Protein 1UN0 (pdb70)

Foldseek 3Di:
DPLVLLVLCVDPPLVSVQVSLQVLLVQLPDPPPRVLVVVVVSVCLLSLLVCLDPPHDLSSNLSSLSNLLSQLQDDLVSVVSNVVSVNLLSLLVCLVVHDLSSVQSSLSSLLSQLQSDVVSLLVSVVSPSLVSLLVQLVVPPVSSLLSSLSSLLSNQDDVVPGHDLVRNLVCLLVLLVQCVDPDVSSNLSSLSSLLSQLQDDPVSLVSNVVSVNLLSLLVQCPDPDVSNNVSSLSNLLSQLLDAQVSVVVNVVSPNLLSLVVQCPDPDLVSVQSSLLSLLSQLLHDPVSLVSNVVSVVLLSLLVCLADNPPSSVLSSLSNQLSNLVCCVVPVVSLVVNVVSPNLLSLLVCCPPQDPVSVLSSLSSLVSNQVSLVCVCVVPVHDARPSLVVCVVSCSLVSLQCQLLEQPNVSNVSSLVCCCPHVNPHHHRDDPPCPVHDGD/DPLVLLVLCVDPPLVSVQVSLQVLLVLLPDPPPRCLVVNVVSVCLLSLLVCLDPPHDLSSNLSSLSNLLSQCQDDLVSVVSNVVSVNLLSLLVCLVVHDQSSVQSSLSSLLSQLQSDVVSLQVSVVSPSLVSLLVQLVVPPVSSLLSSLSSLLSNQADVVPGHDLVRNLVCLLVLLVQCVDPDPSSNLSSLSSLLRQLQDAQVSLVSNVVSVNLLSLLVQCPDPDVSSNVSSLSNLLSQLVYAQVSVVSNVVSPNLLSLQVQCPDPDLVSVQSSLLSLLSQLLHDPVSLVSNVVSVVLLSLLVCLADNPPSSVLSSLSNLLSNLVCCVVPVVSLVVNVVSPNLLSLLVCCPPQDPVSVLSSLSSLVSSQVSLVCVCVVPVHDASPSLVVCVVSCSLVSLQCLLLEQPPSSNVSSLCCCCPHVNPPDHHDDDPPVVHDGD/DDDDDPDPPVPVVPDD/DDDDDPDPPVPVVPDD

CATH classification: 1.25.10.10

Structure (mmCIF, N/CA/C/O backbone):
data_1UN0
#
_entry.id   1UN0
#
_cell.length_a   129.813
_cell.length_b   140.076
_cell.length_c   63.990
_cell.angle_alpha   90.00
_cell.angle_beta   90.00
_cell.angle_gamma   90.00
#
_symmetry.space_group_name_H-M   'P 21 21 2'
#
loop_
_entity.id
_entity.type
_entity.pdbx_description
1 polymer 'IMPORTIN ALPHA SUBUNIT'
2 polymer 'NUCLEOPORIN NUP2'
3 water water
#
loop_
_atom_site.group_PDB
_atom_site.id
_atom_site.type_symbol
_atom_site.label_atom_id
_atom_site.label_alt_id
_atom_site.label_comp_id
_atom_site.label_asym_id
_atom_site.label_entity_id
_atom_site.label_seq_id
_atom_site.pdbx_PDB_ins_code
_atom_site.Cartn_x
_atom_site.Cartn_y
_atom_site.Cartn_z
_atom_site.occupancy
_atom_site.B_iso_or_equiv
_atom_site.auth_seq_id
_atom_site.auth_comp_id
_atom_site.auth_asym_id
_atom_site.auth_atom_id
_atom_site.pdbx_PDB_model_num
ATOM 1 N N . GLU A 1 1 ? 39.945 1.055 20.185 1.00 79.13 88 GLU A N 1
ATOM 2 C CA . GLU A 1 1 ? 41.375 1.447 20.042 1.00 82.99 88 GLU A CA 1
ATOM 3 C C . GLU A 1 1 ? 42.005 1.401 18.634 1.00 82.66 88 GLU A C 1
ATOM 4 O O . GLU A 1 1 ? 43.209 1.195 18.508 1.00 82.58 88 GLU A O 1
ATOM 10 N N . LEU A 1 2 ? 41.225 1.676 17.590 1.00 83.59 89 LEU A N 1
ATOM 11 C CA . LEU A 1 2 ? 41.673 1.551 16.205 1.00 82.89 89 LEU A CA 1
ATOM 12 C C . LEU A 1 2 ? 42.133 2.830 15.498 1.00 84.41 89 LEU A C 1
ATOM 13 O O . LEU A 1 2 ? 43.150 2.780 14.809 1.00 85.93 89 LEU A O 1
ATOM 18 N N . PRO A 1 3 ? 41.406 3.948 15.583 1.00 85.06 90 PRO A N 1
ATOM 19 C CA . PRO A 1 3 ? 41.893 5.204 14.989 1.00 83.28 90 PRO A CA 1
ATOM 20 C C . PRO A 1 3 ? 43.292 5.587 15.469 1.00 81.87 90 PRO A C 1
ATOM 21 O O . PRO A 1 3 ? 44.034 6.215 14.700 1.00 80.13 90 PRO A O 1
ATOM 25 N N . GLN A 1 4 ? 43.622 5.194 16.702 1.00 81.75 91 GLN A N 1
ATOM 26 C CA . GLN A 1 4 ? 44.965 5.325 17.278 1.00 82.24 91 GLN A CA 1
ATOM 27 C C . GLN A 1 4 ? 45.991 4.520 16.489 1.00 80.87 91 GLN A C 1
ATOM 28 O O . GLN A 1 4 ? 47.003 5.076 16.068 1.00 79.82 91 GLN A O 1
ATOM 34 N N . MET A 1 5 ? 45.714 3.233 16.289 1.00 79.65 92 MET A N 1
ATOM 35 C CA . MET A 1 5 ? 46.572 2.361 15.490 1.00 78.35 92 MET A CA 1
ATOM 36 C C . MET A 1 5 ? 46.786 2.890 14.084 1.00 77.74 92 MET A C 1
ATOM 37 O O . MET A 1 5 ? 47.900 2.815 13.581 1.00 79.76 92 MET A O 1
ATOM 42 N N . THR A 1 6 ? 45.745 3.431 13.458 1.00 78.46 93 THR A N 1
ATOM 43 C CA . THR A 1 6 ? 45.875 4.018 12.123 1.00 81.38 93 THR A CA 1
ATOM 44 C C . THR A 1 6 ? 46.897 5.163 12.062 1.00 85.64 93 THR A C 1
ATOM 45 O O . THR A 1 6 ? 47.554 5.350 11.033 1.00 87.55 93 THR A O 1
ATOM 49 N N . GLN A 1 7 ? 46.996 5.944 13.142 1.00 88.89 94 GLN A N 1
ATOM 50 C CA . GLN A 1 7 ? 47.953 7.056 13.253 1.00 88.17 94 GLN A CA 1
ATOM 51 C C . GLN A 1 7 ? 49.379 6.556 13.555 1.00 87.46 94 GLN A C 1
ATOM 52 O O . GLN A 1 7 ? 50.357 7.076 13.017 1.00 89.42 94 GLN A O 1
ATOM 58 N N . GLN A 1 8 ? 49.497 5.547 14.412 1.00 85.29 95 GLN A N 1
ATOM 59 C CA . GLN A 1 8 ? 50.775 4.926 14.743 1.00 85.41 95 GLN A CA 1
ATOM 60 C C . GLN A 1 8 ? 51.416 4.232 13.530 1.00 86.55 95 GLN A C 1
ATOM 61 O O . GLN A 1 8 ? 52.632 4.048 13.445 1.00 85.35 95 GLN A O 1
ATOM 67 N N . LEU A 1 9 ? 50.572 3.847 12.582 1.00 88.22 96 LEU A N 1
ATOM 68 C CA . LEU A 1 9 ? 51.006 3.250 11.328 1.00 89.49 96 LEU A CA 1
ATOM 69 C C . LEU A 1 9 ? 51.392 4.343 10.319 1.00 90.43 96 LEU A C 1
ATOM 70 O O . LEU A 1 9 ? 51.885 4.063 9.226 1.00 91.08 96 LEU A O 1
ATOM 75 N N . ASN A 1 10 ? 51.123 5.601 10.641 1.00 90.85 97 ASN A N 1
ATOM 76 C CA . ASN A 1 10 ? 51.487 6.689 9.737 1.00 93.46 97 ASN A CA 1
ATOM 77 C C . ASN A 1 10 ? 52.760 7.408 10.197 1.00 94.49 97 ASN A C 1
ATOM 78 O O . ASN A 1 10 ? 53.364 8.177 9.439 1.00 92.07 97 ASN A O 1
ATOM 83 N N . SER A 1 11 ? 53.167 7.113 11.431 1.00 96.32 98 SER A N 1
ATOM 84 C CA . SER A 1 11 ? 54.354 7.693 12.055 1.00 97.89 98 SER A CA 1
ATOM 85 C C . SER A 1 11 ? 55.586 7.409 11.190 1.00 100.34 98 SER A C 1
ATOM 86 O O . SER A 1 11 ? 55.748 6.282 10.707 1.00 102.58 98 SER A O 1
ATOM 89 N N . ASP A 1 12 ? 56.436 8.416 10.976 1.00 100.74 99 ASP A N 1
ATOM 90 C CA . ASP A 1 12 ? 57.665 8.241 10.190 1.00 101.01 99 ASP A CA 1
ATOM 91 C C . ASP A 1 12 ? 58.756 7.469 10.940 1.00 98.90 99 ASP A C 1
ATOM 92 O O . ASP A 1 12 ? 59.744 7.064 10.331 1.00 98.29 99 ASP A O 1
ATOM 97 N N . ASP A 1 13 ? 58.593 7.306 12.251 1.00 97.99 100 ASP A N 1
ATOM 98 C CA . ASP A 1 13 ? 59.496 6.499 13.066 1.00 99.39 100 ASP A CA 1
ATOM 99 C C . ASP A 1 13 ? 59.341 5.034 12.656 1.00 101.90 100 ASP A C 1
ATOM 100 O O . ASP A 1 13 ? 58.240 4.493 12.765 1.00 102.44 100 ASP A O 1
ATOM 105 N N . MET A 1 14 ? 60.418 4.408 12.172 1.00 104.28 101 MET A N 1
ATOM 106 C CA . MET A 1 14 ? 60.399 2.985 11.787 1.00 106.82 101 MET A CA 1
ATOM 107 C C . MET A 1 14 ? 60.026 2.072 12.969 1.00 106.80 101 MET A C 1
ATOM 108 O O . MET A 1 14 ? 59.425 1.012 12.781 1.00 107.54 101 MET A O 1
ATOM 113 N N . GLN A 1 15 ? 60.395 2.486 14.179 1.00 105.19 102 GLN A N 1
ATOM 114 C CA . GLN A 1 15 ? 60.091 1.741 15.400 1.00 104.67 102 GLN A CA 1
ATOM 115 C C . GLN A 1 15 ? 58.578 1.592 15.649 1.00 103.92 102 GLN A C 1
ATOM 116 O O . GLN A 1 15 ? 58.109 0.515 16.029 1.00 103.44 102 GLN A O 1
ATOM 122 N N . GLU A 1 16 ? 57.822 2.665 15.421 1.00 103.21 103 GLU A N 1
ATOM 123 C CA . GLU A 1 16 ? 56.373 2.666 15.645 1.00 102.74 103 GLU A CA 1
ATOM 124 C C . GLU A 1 16 ? 55.626 2.009 14.475 1.00 102.41 103 GLU A C 1
ATOM 125 O O . GLU A 1 16 ? 54.650 1.287 14.695 1.00 102.69 103 GLU A O 1
ATOM 131 N N . GLN A 1 17 ? 56.089 2.260 13.250 1.00 100.41 104 GLN A N 1
ATOM 132 C CA . GLN A 1 17 ? 55.554 1.624 12.051 1.00 99.83 104 GLN A CA 1
ATOM 133 C C . GLN A 1 17 ? 55.451 0.108 12.227 1.00 99.10 104 GLN A C 1
ATOM 134 O O . GLN A 1 17 ? 54.466 -0.500 11.796 1.00 100.47 104 GLN A O 1
ATOM 140 N N . LEU A 1 18 ? 56.476 -0.495 12.829 1.00 96.99 105 LEU A N 1
ATOM 141 C CA . LEU A 1 18 ? 56.467 -1.930 13.102 1.00 96.15 105 LEU A CA 1
ATOM 142 C C . LEU A 1 18 ? 55.457 -2.228 14.198 1.00 94.46 105 LEU A C 1
ATOM 143 O O . LEU A 1 18 ? 54.545 -3.028 14.014 1.00 97.61 105 LEU A O 1
ATOM 148 N N . SER A 1 19 ? 55.605 -1.575 15.338 1.00 91.30 106 SER A N 1
ATOM 149 C CA . SER A 1 19 ? 54.708 -1.847 16.449 1.00 89.76 106 SER A CA 1
ATOM 150 C C . SER A 1 19 ? 53.250 -1.875 15.985 1.00 87.00 106 SER A C 1
ATOM 151 O O . SER A 1 19 ? 52.490 -2.752 16.379 1.00 86.16 106 SER A O 1
ATOM 154 N N . ALA A 1 20 ? 52.888 -0.932 15.119 1.00 83.99 107 ALA A N 1
ATOM 155 C CA . ALA A 1 20 ? 51.525 -0.785 14.609 1.00 81.92 107 ALA A CA 1
ATOM 156 C C . ALA A 1 20 ? 51.145 -1.937 13.681 1.00 79.79 107 ALA A C 1
ATOM 157 O O . ALA A 1 20 ? 50.086 -2.550 13.840 1.00 76.40 107 ALA A O 1
ATOM 159 N N . THR A 1 21 ? 52.008 -2.204 12.701 1.00 76.74 108 THR A N 1
ATOM 160 C CA . THR A 1 21 ? 51.790 -3.292 11.760 1.00 74.01 108 THR A CA 1
ATOM 161 C C . THR A 1 21 ? 51.584 -4.583 12.530 1.00 70.51 108 THR A C 1
ATOM 162 O O . THR A 1 21 ? 50.788 -5.412 12.131 1.00 70.84 108 THR A O 1
ATOM 166 N N . VAL A 1 22 ? 52.246 -4.722 13.666 1.00 68.86 109 VAL A N 1
ATOM 167 C CA . VAL A 1 22 ? 52.190 -5.964 14.425 1.00 70.84 109 VAL A CA 1
ATOM 168 C C . VAL A 1 22 ? 50.857 -6.116 15.124 1.00 70.20 109 VAL A C 1
ATOM 169 O O . VAL A 1 22 ? 50.391 -7.224 15.402 1.00 70.70 109 VAL A O 1
ATOM 173 N N . LYS A 1 23 ? 50.273 -4.979 15.466 1.00 70.95 110 LYS A N 1
ATOM 174 C CA . LYS A 1 23 ? 49.015 -4.983 16.206 1.00 71.63 110 LYS A CA 1
ATOM 175 C C . LYS A 1 23 ? 47.861 -5.297 15.245 1.00 68.22 110 LYS A C 1
ATOM 176 O O . LYS A 1 23 ? 46.956 -6.054 15.585 1.00 66.30 110 LYS A O 1
ATOM 182 N N . PHE A 1 24 ? 47.940 -4.728 14.044 1.00 65.43 111 PHE A N 1
ATOM 183 C CA . PHE A 1 24 ? 47.029 -5.014 12.954 1.00 66.11 111 PHE A CA 1
ATOM 184 C C . PHE A 1 24 ? 47.070 -6.512 12.659 1.00 69.09 111 PHE A C 1
ATOM 185 O O . PHE A 1 24 ? 46.050 -7.204 12.735 1.00 71.73 111 PHE A O 1
ATOM 193 N N . ARG A 1 25 ? 48.254 -7.023 12.340 1.00 67.75 112 ARG A N 1
ATOM 194 C CA . ARG A 1 25 ? 48.420 -8.449 12.079 1.00 66.56 112 ARG A CA 1
ATOM 195 C C . ARG A 1 25 ? 47.774 -9.331 13.129 1.00 64.32 112 ARG A C 1
ATOM 196 O O . ARG A 1 25 ? 47.303 -10.416 12.833 1.00 65.51 112 ARG A O 1
ATOM 204 N N . GLN A 1 26 ? 47.788 -8.902 14.376 1.00 65.67 113 GLN A N 1
ATOM 205 C CA . GLN A 1 26 ? 47.247 -9.738 15.443 1.00 66.84 113 GLN A CA 1
ATOM 206 C C . GLN A 1 26 ? 45.727 -9.766 15.521 1.00 61.89 113 GLN A C 1
ATOM 207 O O . GLN A 1 26 ? 45.164 -10.819 15.813 1.00 60.04 113 GLN A O 1
ATOM 213 N N . ILE A 1 27 ? 45.070 -8.619 15.354 1.00 59.16 114 ILE A N 1
ATOM 214 C CA . ILE A 1 27 ? 43.601 -8.601 15.433 1.00 57.46 114 ILE A CA 1
ATOM 215 C C . ILE A 1 27 ? 43.085 -9.313 14.197 1.00 57.54 114 ILE A C 1
ATOM 216 O O . ILE A 1 27 ? 42.116 -10.068 14.284 1.00 61.49 114 ILE A O 1
ATOM 221 N N . LEU A 1 28 ? 43.771 -9.102 13.073 1.00 52.74 115 LEU A N 1
ATOM 222 C CA . LEU A 1 28 ? 43.436 -9.737 11.820 1.00 50.92 115 LEU A CA 1
ATOM 223 C C . LEU A 1 28 ? 43.568 -11.253 11.899 1.00 52.75 115 LEU A C 1
ATOM 224 O O . LEU A 1 28 ? 43.147 -11.967 10.997 1.00 56.00 115 LEU A O 1
ATOM 229 N N . SER A 1 29 ? 44.171 -11.768 12.960 1.00 54.31 116 SER A N 1
ATOM 230 C CA . SER A 1 29 ? 44.332 -13.212 13.079 1.00 56.95 116 SER A CA 1
ATOM 231 C C . SER A 1 29 ? 43.307 -13.909 13.949 1.00 57.13 116 SER A C 1
ATOM 232 O O . SER A 1 29 ? 43.251 -15.133 13.941 1.00 56.79 116 SER A O 1
ATOM 235 N N . ARG A 1 30 ? 42.507 -13.149 14.694 1.00 58.57 117 ARG A N 1
ATOM 236 C CA . ARG A 1 30 ? 41.443 -13.711 15.520 1.00 56.71 117 ARG A CA 1
ATOM 237 C C . ARG A 1 30 ? 40.672 -14.779 14.736 1.00 57.17 117 ARG A C 1
ATOM 238 O O . ARG A 1 30 ? 40.323 -14.594 13.561 1.00 48.66 117 ARG A O 1
ATOM 246 N N . GLU A 1 31 ? 40.435 -15.908 15.397 1.00 58.84 118 GLU A N 1
ATOM 247 C CA . GLU A 1 31 ? 39.826 -17.053 14.742 1.00 62.43 118 GLU A CA 1
ATOM 248 C C . GLU A 1 31 ? 38.388 -16.731 14.380 1.00 61.25 118 GLU A C 1
ATOM 249 O O . GLU A 1 31 ? 37.963 -16.980 13.258 1.00 62.07 118 GLU A O 1
ATOM 255 N N . HIS A 1 32 ? 37.685 -16.130 15.333 1.00 61.12 119 HIS A N 1
ATOM 256 C CA . HIS A 1 32 ? 36.258 -15.823 15.254 1.00 61.43 119 HIS A CA 1
ATOM 257 C C . HIS A 1 32 ? 35.959 -14.389 14.847 1.00 60.20 119 HIS A C 1
ATOM 258 O O . HIS A 1 32 ? 36.242 -13.447 15.598 1.00 58.00 119 HIS A O 1
ATOM 265 N N . ARG A 1 33 ? 35.408 -14.253 13.643 1.00 60.36 120 ARG A N 1
ATOM 266 C CA . ARG A 1 33 ? 34.900 -12.993 13.115 1.00 56.94 120 ARG A CA 1
ATOM 267 C C . ARG A 1 33 ? 36.033 -12.007 12.981 1.00 53.77 120 ARG A C 1
ATOM 268 O O . ARG A 1 33 ? 35.975 -10.964 13.605 1.00 53.12 120 ARG A O 1
ATOM 276 N N . PRO A 1 34 ? 37.073 -12.319 12.217 1.00 52.85 121 PRO A N 1
ATOM 277 C CA . PRO A 1 34 ? 38.206 -11.392 12.029 1.00 53.09 121 PRO A CA 1
ATOM 278 C C . PRO A 1 34 ? 37.696 -9.997 11.690 1.00 50.02 121 PRO A C 1
ATOM 279 O O . PRO A 1 34 ? 36.664 -9.965 11.033 1.00 53.86 121 PRO A O 1
ATOM 283 N N . PRO A 1 35 ? 38.325 -8.924 12.153 1.00 48.39 122 PRO A N 1
ATOM 284 C CA . PRO A 1 35 ? 37.970 -7.544 11.800 1.00 44.85 122 PRO A CA 1
ATOM 285 C C . PRO A 1 35 ? 38.495 -7.073 10.458 1.00 43.02 122 PRO A C 1
ATOM 286 O O . PRO A 1 35 ? 38.987 -5.934 10.324 1.00 37.87 122 PRO A O 1
ATOM 290 N N . ILE A 1 36 ? 38.369 -7.933 9.454 1.00 41.55 123 ILE A N 1
ATOM 291 C CA . ILE A 1 36 ? 38.945 -7.603 8.154 1.00 43.58 123 ILE A CA 1
ATOM 292 C C . ILE A 1 36 ? 38.249 -6.379 7.578 1.00 42.51 123 ILE A C 1
ATOM 293 O O . ILE A 1 36 ? 38.926 -5.486 7.110 1.00 48.34 123 ILE A O 1
ATOM 298 N N . ASP A 1 37 ? 36.920 -6.327 7.627 1.00 44.25 124 ASP A N 1
ATOM 299 C CA . ASP A 1 37 ? 36.145 -5.158 7.166 1.00 45.46 124 ASP A CA 1
ATOM 300 C C . ASP A 1 37 ? 36.557 -3.820 7.821 1.00 44.15 124 ASP A C 1
ATOM 301 O O . ASP A 1 37 ? 36.885 -2.868 7.123 1.00 45.42 124 ASP A O 1
ATOM 306 N N . VAL A 1 38 ? 36.604 -3.779 9.150 1.00 42.46 125 VAL A N 1
ATOM 307 C CA . VAL A 1 38 ? 36.935 -2.593 9.925 1.00 41.43 125 VAL A CA 1
ATOM 308 C C . VAL A 1 38 ? 38.330 -2.082 9.603 1.00 45.31 125 VAL A C 1
ATOM 309 O O . VAL A 1 38 ? 38.556 -0.876 9.452 1.00 48.03 125 VAL A O 1
ATOM 313 N N . VAL A 1 39 ? 39.281 -3.005 9.484 1.00 48.96 126 VAL A N 1
ATOM 314 C CA . VAL A 1 39 ? 40.666 -2.650 9.178 1.00 46.79 126 VAL A CA 1
ATOM 315 C C . VAL A 1 39 ? 40.788 -2.129 7.762 1.00 43.33 126 VAL A C 1
ATOM 316 O O . VAL A 1 39 ? 41.513 -1.158 7.541 1.00 45.95 126 VAL A O 1
ATOM 320 N N . ILE A 1 40 ? 40.069 -2.733 6.824 1.00 42.97 127 ILE A N 1
ATOM 321 C CA . ILE A 1 40 ? 40.061 -2.217 5.453 1.00 45.67 127 ILE A CA 1
ATOM 322 C C . ILE A 1 40 ? 39.503 -0.810 5.432 1.00 49.23 127 ILE A C 1
ATOM 323 O O . ILE A 1 40 ? 40.083 0.047 4.787 1.00 48.32 127 ILE A O 1
ATOM 328 N N . GLN A 1 41 ? 38.411 -0.569 6.161 1.00 55.00 128 GLN A N 1
ATOM 329 C CA . GLN A 1 41 ? 37.749 0.744 6.113 1.00 59.96 128 GLN A CA 1
ATOM 330 C C . GLN A 1 41 ? 38.484 1.871 6.794 1.00 58.46 128 GLN A C 1
ATOM 331 O O . GLN A 1 41 ? 38.121 3.020 6.573 1.00 53.57 128 GLN A O 1
ATOM 337 N N . ALA A 1 42 ? 39.476 1.530 7.608 1.00 60.26 129 ALA A N 1
ATOM 338 C CA . ALA A 1 42 ? 40.390 2.519 8.174 1.00 63.44 129 ALA A CA 1
ATOM 339 C C . ALA A 1 42 ? 41.431 3.006 7.158 1.00 65.25 129 ALA A C 1
ATOM 340 O O . ALA A 1 42 ? 42.340 3.738 7.515 1.00 66.63 129 ALA A O 1
ATOM 342 N N . GLY A 1 43 ? 41.347 2.587 5.901 1.00 69.35 130 GLY A N 1
ATOM 343 C CA . GLY A 1 43 ? 42.279 3.040 4.871 1.00 71.64 130 GLY A CA 1
ATOM 344 C C . GLY A 1 43 ? 43.742 2.598 4.897 1.00 72.50 130 GLY A C 1
ATOM 345 O O . GLY A 1 43 ? 44.546 3.123 4.123 1.00 74.65 130 GLY A O 1
ATOM 346 N N . VAL A 1 44 ? 44.086 1.608 5.719 1.00 72.87 131 VAL A N 1
ATOM 347 C CA . VAL A 1 44 ? 45.479 1.197 5.932 1.00 72.04 131 VAL A CA 1
ATOM 348 C C . VAL A 1 44 ? 46.092 0.161 4.986 1.00 71.58 131 VAL A C 1
ATOM 349 O O . VAL A 1 44 ? 47.285 -0.117 5.078 1.00 74.60 131 VAL A O 1
ATOM 353 N N . VAL A 1 45 ? 45.303 -0.445 4.110 1.00 70.28 132 VAL A N 1
ATOM 354 C CA . VAL A 1 45 ? 45.869 -1.387 3.142 1.00 68.78 132 VAL A CA 1
ATOM 355 C C . VAL A 1 45 ? 47.013 -0.735 2.347 1.00 68.25 132 VAL A C 1
ATOM 356 O O . VAL A 1 45 ? 48.136 -1.226 2.470 1.00 68.47 132 VAL A O 1
ATOM 360 N N . PRO A 1 46 ? 46.790 0.365 1.618 1.00 67.81 133 PRO A N 1
ATOM 361 C CA . PRO A 1 46 ? 47.863 0.983 0.813 1.00 68.99 133 PRO A CA 1
ATOM 362 C C . PRO A 1 46 ? 49.109 1.315 1.618 1.00 69.22 133 PRO A C 1
ATOM 363 O O . PRO A 1 46 ? 50.237 1.271 1.129 1.00 71.35 133 PRO A O 1
ATOM 367 N N . ARG A 1 47 ? 48.890 1.643 2.880 1.00 69.82 134 ARG A N 1
ATOM 368 C CA . ARG A 1 47 ? 50.003 1.848 3.777 1.00 71.28 134 ARG A CA 1
ATOM 369 C C . ARG A 1 47 ? 50.746 0.546 4.019 1.00 69.90 134 ARG A C 1
ATOM 370 O O . ARG A 1 47 ? 51.968 0.533 4.014 1.00 69.60 134 ARG A O 1
ATOM 378 N N . LEU A 1 48 ? 50.023 -0.541 4.268 1.00 72.36 135 LEU A N 1
ATOM 379 C CA . LEU A 1 48 ? 50.642 -1.862 4.455 1.00 70.66 135 LEU A CA 1
ATOM 380 C C . LEU A 1 48 ? 51.344 -2.386 3.190 1.00 69.57 135 LEU A C 1
ATOM 381 O O . LEU A 1 48 ? 52.321 -3.146 3.272 1.00 66.24 135 LEU A O 1
ATOM 386 N N . VAL A 1 49 ? 50.846 -1.962 2.028 1.00 68.72 136 VAL A N 1
ATOM 387 C CA . VAL A 1 49 ? 51.414 -2.378 0.758 1.00 70.20 136 VAL A CA 1
ATOM 388 C C . VAL A 1 49 ? 52.809 -1.795 0.626 1.00 73.17 136 VAL A C 1
ATOM 389 O O . VAL A 1 49 ? 53.719 -2.506 0.211 1.00 73.28 136 VAL A O 1
ATOM 393 N N . GLU A 1 50 ? 52.971 -0.529 1.009 1.00 79.17 137 GLU A N 1
ATOM 394 C CA . GLU A 1 50 ? 54.276 0.145 1.022 1.00 82.43 137 GLU A CA 1
ATOM 395 C C . GLU A 1 50 ? 55.292 -0.559 1.929 1.00 82.05 137 GLU A C 1
ATOM 396 O O . GLU A 1 50 ? 56.486 -0.598 1.625 1.00 83.73 137 GLU A O 1
ATOM 402 N N . PHE A 1 51 ? 54.822 -1.106 3.042 1.00 80.25 138 PHE A N 1
ATOM 403 C CA . PHE A 1 51 ? 55.697 -1.810 3.975 1.00 82.14 138 PHE A CA 1
ATOM 404 C C . PHE A 1 51 ? 56.293 -3.125 3.457 1.00 82.96 138 PHE A C 1
ATOM 405 O O . PHE A 1 51 ? 57.066 -3.783 4.168 1.00 81.29 138 PHE A O 1
ATOM 413 N N . MET A 1 52 ? 55.923 -3.507 2.234 1.00 85.91 139 MET A N 1
ATOM 414 C CA . MET A 1 52 ? 56.391 -4.740 1.589 1.00 87.33 139 MET A CA 1
ATOM 415 C C . MET A 1 52 ? 57.442 -4.496 0.491 1.00 89.90 139 MET A C 1
ATOM 416 O O . MET A 1 52 ? 57.962 -5.450 -0.100 1.00 90.47 139 MET A O 1
ATOM 421 N N . ARG A 1 53 ? 57.753 -3.230 0.220 1.00 92.37 140 ARG A N 1
ATOM 422 C CA . ARG A 1 53 ? 58.750 -2.878 -0.794 1.00 94.19 140 ARG A CA 1
ATOM 423 C C . ARG A 1 53 ? 60.184 -3.308 -0.418 1.00 95.85 140 ARG A C 1
ATOM 424 O O . ARG A 1 53 ? 60.465 -3.650 0.740 1.00 93.74 140 ARG A O 1
ATOM 432 N N . GLU A 1 54 ? 61.072 -3.338 -1.417 1.00 97.39 141 GLU A N 1
ATOM 433 C CA . GLU A 1 54 ? 62.466 -3.768 -1.239 1.00 96.48 141 GLU A CA 1
ATOM 434 C C . GLU A 1 54 ? 63.163 -2.932 -0.182 1.00 96.31 141 GLU A C 1
ATOM 435 O O . GLU A 1 54 ? 63.933 -3.455 0.636 1.00 95.12 141 GLU A O 1
ATOM 441 N N . ASN A 1 55 ? 62.865 -1.632 -0.227 1.00 96.36 142 ASN A N 1
ATOM 442 C CA . ASN A 1 55 ? 63.425 -0.634 0.692 1.00 97.15 142 ASN A CA 1
ATOM 443 C C . ASN A 1 55 ? 62.889 -0.595 2.127 1.00 95.85 142 ASN A C 1
ATOM 444 O O . ASN A 1 55 ? 62.755 0.479 2.730 1.00 93.87 142 ASN A O 1
ATOM 449 N N . GLN A 1 56 ? 62.647 -1.781 2.681 1.00 94.20 143 GLN A N 1
ATOM 450 C CA . GLN A 1 56 ? 62.028 -1.906 3.992 1.00 91.89 143 GLN A CA 1
ATOM 451 C C . GLN A 1 56 ? 62.669 -3.044 4.778 1.00 89.69 143 GLN A C 1
ATOM 452 O O . GLN A 1 56 ? 63.173 -4.000 4.185 1.00 89.76 143 GLN A O 1
ATOM 458 N N . PRO A 1 57 ? 62.676 -2.927 6.106 1.00 88.74 144 PRO A N 1
ATOM 459 C CA . PRO A 1 57 ? 63.198 -3.991 6.974 1.00 89.70 144 PRO A CA 1
ATOM 460 C C . PRO A 1 57 ? 62.631 -5.368 6.657 1.00 91.80 144 PRO A C 1
ATOM 461 O O . PRO A 1 57 ? 61.521 -5.480 6.141 1.00 92.19 144 PRO A O 1
ATOM 465 N N . GLU A 1 58 ? 63.410 -6.407 6.937 1.00 94.08 145 GLU A N 1
ATOM 466 C CA . GLU A 1 58 ? 62.936 -7.768 6.719 1.00 95.50 145 GLU A CA 1
ATOM 467 C C . GLU A 1 58 ? 61.815 -8.062 7.722 1.00 94.38 145 GLU A C 1
ATOM 468 O O . GLU A 1 58 ? 60.859 -8.762 7.391 1.00 94.21 145 GLU A O 1
ATOM 474 N N . MET A 1 59 ? 61.909 -7.511 8.929 1.00 93.00 146 MET A N 1
ATOM 475 C CA . MET A 1 59 ? 60.914 -7.802 9.964 1.00 92.68 146 MET A CA 1
ATOM 476 C C . MET A 1 59 ? 59.585 -7.073 9.763 1.00 90.13 146 MET A C 1
ATOM 477 O O . MET A 1 59 ? 58.552 -7.504 10.291 1.00 86.46 146 MET A O 1
ATOM 482 N N . LEU A 1 60 ? 59.629 -5.976 9.006 1.00 88.51 147 LEU A N 1
ATOM 483 C CA . LEU A 1 60 ? 58.449 -5.153 8.743 1.00 87.28 147 LEU A CA 1
ATOM 484 C C . LEU A 1 60 ? 57.696 -5.745 7.564 1.00 86.46 147 LEU A C 1
ATOM 485 O O . LEU A 1 60 ? 56.487 -5.936 7.641 1.00 87.23 147 LEU A O 1
ATOM 490 N N . GLN A 1 61 ? 58.419 -5.990 6.475 1.00 85.47 148 GLN A N 1
ATOM 491 C CA . GLN A 1 61 ? 57.909 -6.705 5.303 1.00 83.99 148 GLN A CA 1
ATOM 492 C C . GLN A 1 61 ? 57.115 -7.944 5.709 1.00 81.03 148 GLN A C 1
ATOM 493 O O . GLN A 1 61 ? 56.035 -8.178 5.180 1.00 80.67 148 GLN A O 1
ATOM 499 N N . LEU A 1 62 ? 57.644 -8.722 6.648 1.00 78.91 149 LEU A N 1
ATOM 500 C CA . LEU A 1 62 ? 56.983 -9.941 7.093 1.00 77.30 149 LEU A CA 1
ATOM 501 C C . LEU A 1 62 ? 55.617 -9.601 7.692 1.00 78.89 149 LEU A C 1
ATOM 502 O O . LEU A 1 62 ? 54.609 -10.201 7.314 1.00 81.94 149 LEU A O 1
ATOM 507 N N . GLU A 1 63 ? 55.581 -8.664 8.634 1.00 76.02 150 GLU A N 1
ATOM 508 C CA . GLU A 1 63 ? 54.340 -8.336 9.329 1.00 73.66 150 GLU A CA 1
ATOM 509 C C . GLU A 1 63 ? 53.298 -7.695 8.409 1.00 71.64 150 GLU A C 1
ATOM 510 O O . GLU A 1 63 ? 52.111 -7.949 8.536 1.00 71.06 150 GLU A O 1
ATOM 516 N N . ALA A 1 64 ? 53.734 -6.865 7.477 1.00 69.85 151 ALA A N 1
ATOM 517 C CA . ALA A 1 64 ? 52.815 -6.200 6.565 1.00 68.40 151 ALA A CA 1
ATOM 518 C C . ALA A 1 64 ? 52.194 -7.234 5.634 1.00 69.40 151 ALA A C 1
ATOM 519 O O . ALA A 1 64 ? 50.984 -7.236 5.401 1.00 71.97 151 ALA A O 1
ATOM 521 N N . ALA A 1 65 ? 53.048 -8.082 5.072 1.00 67.57 152 ALA A N 1
ATOM 522 C CA . ALA A 1 65 ? 52.620 -9.149 4.184 1.00 64.73 152 ALA A CA 1
ATOM 523 C C . ALA A 1 65 ? 51.691 -10.155 4.863 1.00 61.33 152 ALA A C 1
ATOM 524 O O . ALA A 1 65 ? 50.774 -10.635 4.220 1.00 57.52 152 ALA A O 1
ATOM 526 N N . TRP A 1 66 ? 51.947 -10.462 6.132 1.00 60.57 153 TRP A N 1
ATOM 527 C CA . TRP A 1 66 ? 51.164 -11.409 6.918 1.00 62.04 153 TRP A CA 1
ATOM 528 C C . TRP A 1 66 ? 49.779 -10.796 7.201 1.00 64.86 153 TRP A C 1
ATOM 529 O O . TRP A 1 66 ? 48.743 -11.464 7.113 1.00 66.09 153 TRP A O 1
ATOM 540 N N . ALA A 1 67 ? 49.749 -9.501 7.501 1.00 65.32 154 ALA A N 1
ATOM 541 C CA . ALA A 1 67 ? 48.499 -8.787 7.743 1.00 62.35 154 ALA A CA 1
ATOM 542 C C . ALA A 1 67 ? 47.663 -8.772 6.471 1.00 60.23 154 ALA A C 1
ATOM 543 O O . ALA A 1 67 ? 46.493 -9.136 6.479 1.00 60.36 154 ALA A O 1
ATOM 545 N N . LEU A 1 68 ? 48.276 -8.352 5.375 1.00 57.83 155 LEU A N 1
ATOM 546 C CA . LEU A 1 68 ? 47.589 -8.326 4.097 1.00 59.87 155 LEU A CA 1
ATOM 547 C C . LEU A 1 68 ? 47.059 -9.703 3.691 1.00 61.13 155 LEU A C 1
ATOM 548 O O . LEU A 1 68 ? 46.047 -9.806 3.009 1.00 63.17 155 LEU A O 1
ATOM 553 N N . THR A 1 69 ? 47.768 -10.754 4.072 1.00 57.57 156 THR A N 1
ATOM 554 C CA . THR A 1 69 ? 47.421 -12.099 3.647 1.00 56.33 156 THR A CA 1
ATOM 555 C C . THR A 1 69 ? 46.128 -12.498 4.333 1.00 52.62 156 THR A C 1
ATOM 556 O O . THR A 1 69 ? 45.232 -13.079 3.711 1.00 46.95 156 THR A O 1
ATOM 560 N N . ASN A 1 70 ? 46.084 -12.180 5.623 1.00 50.64 157 ASN A N 1
ATOM 561 C CA . ASN A 1 70 ? 44.895 -12.392 6.430 1.00 50.80 157 ASN A CA 1
ATOM 562 C C . ASN A 1 70 ? 43.674 -11.691 5.822 1.00 47.68 157 ASN A C 1
ATOM 563 O O . ASN A 1 70 ? 42.552 -12.172 5.975 1.00 50.68 157 ASN A O 1
ATOM 568 N N . ILE A 1 71 ? 43.911 -10.587 5.115 1.00 44.19 158 ILE A N 1
ATOM 569 C CA . ILE A 1 71 ? 42.868 -9.824 4.432 1.00 41.08 158 ILE A CA 1
ATOM 570 C C . ILE A 1 71 ? 42.488 -10.519 3.150 1.00 40.88 158 ILE A C 1
ATOM 571 O O . ILE A 1 71 ? 41.299 -10.739 2.877 1.00 43.65 158 ILE A O 1
ATOM 576 N N . ALA A 1 72 ? 43.511 -10.905 2.394 1.00 42.73 159 ALA A N 1
ATOM 577 C CA . ALA A 1 72 ? 43.348 -11.527 1.074 1.00 41.78 159 ALA A CA 1
ATOM 578 C C . ALA A 1 72 ? 42.779 -12.942 1.150 1.00 42.07 159 ALA A C 1
ATOM 579 O O . ALA A 1 72 ? 42.394 -13.516 0.130 1.00 37.63 159 ALA A O 1
ATOM 581 N N . SER A 1 73 ? 42.748 -13.501 2.355 1.00 40.38 160 SER A N 1
ATOM 582 C CA . SER A 1 73 ? 42.225 -14.837 2.516 1.00 44.44 160 SER A CA 1
ATOM 583 C C . SER A 1 73 ? 40.836 -14.790 3.159 1.00 45.72 160 SER A C 1
ATOM 584 O O . SER A 1 73 ? 40.341 -15.778 3.732 1.00 41.32 160 SER A O 1
ATOM 587 N N . GLY A 1 74 ? 40.196 -13.631 3.034 1.00 47.54 161 GLY A N 1
ATOM 588 C CA . GLY A 1 74 ? 38.835 -13.469 3.513 1.00 45.64 161 GLY A CA 1
ATOM 589 C C . GLY A 1 74 ? 37.877 -13.650 2.353 1.00 43.44 161 GLY A C 1
ATOM 590 O O . GLY A 1 74 ? 38.013 -14.626 1.607 1.00 44.40 161 GLY A O 1
ATOM 591 N N . THR A 1 75 ? 36.964 -12.692 2.187 1.00 39.76 162 THR A N 1
ATOM 592 C CA . THR A 1 75 ? 35.938 -12.753 1.156 1.00 40.05 162 THR A CA 1
ATOM 593 C C . THR A 1 75 ? 36.486 -12.229 -0.143 1.00 37.98 162 THR A C 1
ATOM 594 O O . THR A 1 75 ? 37.387 -11.403 -0.187 1.00 36.96 162 THR A O 1
ATOM 598 N N . SER A 1 76 ? 35.838 -12.650 -1.211 1.00 39.92 163 SER A N 1
ATOM 599 C CA . SER A 1 76 ? 36.168 -12.165 -2.543 1.00 41.92 163 SER A CA 1
ATOM 600 C C . SER A 1 76 ? 36.362 -10.640 -2.617 1.00 38.19 163 SER A C 1
ATOM 601 O O . SER A 1 76 ? 37.210 -10.162 -3.367 1.00 40.10 163 SER A O 1
ATOM 604 N N . ALA A 1 77 ? 35.568 -9.878 -1.862 1.00 41.59 164 ALA A N 1
ATOM 605 C CA . ALA A 1 77 ? 35.669 -8.405 -1.831 1.00 42.30 164 ALA A CA 1
ATOM 606 C C . ALA A 1 77 ? 36.858 -7.861 -1.040 1.00 43.30 164 ALA A C 1
ATOM 607 O O . ALA A 1 77 ? 37.370 -6.772 -1.331 1.00 44.28 164 ALA A O 1
ATOM 609 N N . GLN A 1 78 ? 37.242 -8.594 0.000 1.00 43.83 165 GLN A N 1
ATOM 610 C CA . GLN A 1 78 ? 38.411 -8.255 0.809 1.00 45.63 165 GLN A CA 1
ATOM 611 C C . GLN A 1 78 ? 39.738 -8.681 0.162 1.00 47.17 165 GLN A C 1
ATOM 612 O O . GLN A 1 78 ? 40.805 -8.172 0.521 1.00 47.17 165 GLN A O 1
ATOM 618 N N . THR A 1 79 ? 39.651 -9.635 -0.764 1.00 47.61 166 THR A N 1
ATOM 619 C CA . THR A 1 79 ? 40.763 -10.039 -1.615 1.00 47.87 166 THR A CA 1
ATOM 620 C C . THR A 1 79 ? 40.917 -8.968 -2.660 1.00 49.20 166 THR A C 1
ATOM 621 O O . THR A 1 79 ? 42.030 -8.533 -2.934 1.00 53.49 166 THR A O 1
ATOM 625 N N . LYS A 1 80 ? 39.786 -8.529 -3.204 1.00 51.70 167 LYS A N 1
ATOM 626 C CA . LYS A 1 80 ? 39.772 -7.507 -4.245 1.00 55.25 167 LYS A CA 1
ATOM 627 C C . LYS A 1 80 ? 40.443 -6.257 -3.747 1.00 55.25 167 LYS A C 1
ATOM 628 O O . LYS A 1 80 ? 41.098 -5.586 -4.519 1.00 58.38 167 LYS A O 1
ATOM 634 N N . VAL A 1 81 ? 40.287 -5.948 -2.466 1.00 56.26 168 VAL A N 1
ATOM 635 C CA . VAL A 1 81 ? 40.874 -4.720 -1.968 1.00 57.54 168 VAL A CA 1
ATOM 636 C C . VAL A 1 81 ? 42.380 -4.821 -2.104 1.00 57.69 168 VAL A C 1
ATOM 637 O O . VAL A 1 81 ? 42.999 -3.889 -2.618 1.00 59.97 168 VAL A O 1
ATOM 641 N N . VAL A 1 82 ? 42.934 -5.959 -1.687 1.00 57.54 169 VAL A N 1
ATOM 642 C CA . VAL A 1 82 ? 44.377 -6.208 -1.709 1.00 55.27 169 VAL A CA 1
ATOM 643 C C . VAL A 1 82 ? 44.924 -6.171 -3.118 1.00 51.84 169 VAL A C 1
ATOM 644 O O . VAL A 1 82 ? 46.010 -5.654 -3.330 1.00 49.66 169 VAL A O 1
ATOM 648 N N . VAL A 1 83 ? 44.136 -6.631 -4.082 1.00 53.64 170 VAL A N 1
ATOM 649 C CA . VAL A 1 83 ? 44.578 -6.664 -5.475 1.00 56.70 170 VAL A CA 1
ATOM 650 C C . VAL A 1 83 ? 44.555 -5.265 -6.049 1.00 59.43 170 VAL A C 1
ATOM 651 O O . VAL A 1 83 ? 45.451 -4.913 -6.792 1.00 64.87 170 VAL A O 1
ATOM 655 N N . ASP A 1 84 ? 43.547 -4.476 -5.695 1.00 63.39 171 ASP A N 1
ATOM 656 C CA . ASP A 1 84 ? 43.382 -3.105 -6.184 1.00 63.12 171 ASP A CA 1
ATOM 657 C C . ASP A 1 84 ? 44.479 -2.188 -5.613 1.00 62.86 171 ASP A C 1
ATOM 658 O O . ASP A 1 84 ? 44.786 -1.157 -6.181 1.00 61.97 171 ASP A O 1
ATOM 663 N N . ALA A 1 85 ? 45.097 -2.578 -4.506 1.00 64.48 172 ALA A N 1
ATOM 664 C CA . ALA A 1 85 ? 46.188 -1.824 -3.907 1.00 65.68 172 ALA A CA 1
ATOM 665 C C . ALA A 1 85 ? 47.536 -2.154 -4.537 1.00 69.04 172 ALA A C 1
ATOM 666 O O . ALA A 1 85 ? 48.598 -1.798 -3.991 1.00 67.94 172 ALA A O 1
ATOM 668 N N . ASP A 1 86 ? 47.488 -2.878 -5.655 1.00 71.86 173 ASP A N 1
ATOM 669 C CA . ASP A 1 86 ? 48.683 -3.362 -6.360 1.00 71.50 173 ASP A CA 1
ATOM 670 C C . ASP A 1 86 ? 49.655 -4.111 -5.425 1.00 66.59 173 ASP A C 1
ATOM 671 O O . ASP A 1 86 ? 50.835 -3.801 -5.341 1.00 64.75 173 ASP A O 1
ATOM 676 N N . ALA A 1 87 ? 49.144 -5.104 -4.707 1.00 65.69 174 ALA A N 1
ATOM 677 C CA . ALA A 1 87 ? 49.971 -5.894 -3.785 1.00 66.02 174 ALA A CA 1
ATOM 678 C C . ALA A 1 87 ? 50.600 -7.139 -4.407 1.00 66.88 174 ALA A C 1
ATOM 679 O O . ALA A 1 87 ? 51.556 -7.701 -3.843 1.00 66.40 174 ALA A O 1
ATOM 681 N N . VAL A 1 88 ? 50.059 -7.574 -5.543 1.00 64.33 175 VAL A N 1
ATOM 682 C CA . VAL A 1 88 ? 50.491 -8.841 -6.117 1.00 64.49 175 VAL A CA 1
ATOM 683 C C . VAL A 1 88 ? 51.941 -8.811 -6.570 1.00 65.38 175 VAL A C 1
ATOM 684 O O . VAL A 1 88 ? 52.708 -9.688 -6.191 1.00 63.16 175 VAL A O 1
ATOM 688 N N . PRO A 1 89 ? 52.324 -7.818 -7.365 1.00 68.45 176 PRO A N 1
ATOM 689 C CA . PRO A 1 89 ? 53.718 -7.726 -7.817 1.00 69.14 176 PRO A CA 1
ATOM 690 C C . PRO A 1 89 ? 54.749 -7.637 -6.690 1.00 66.27 176 PRO A C 1
ATOM 691 O O . PRO A 1 89 ? 55.881 -8.076 -6.893 1.00 65.58 176 PRO A O 1
ATOM 695 N N . LEU A 1 90 ? 54.356 -7.150 -5.520 1.00 65.36 177 LEU A N 1
ATOM 696 C CA . LEU A 1 90 ? 55.274 -7.084 -4.379 1.00 66.44 177 LEU A CA 1
ATOM 697 C C . LEU A 1 90 ? 55.295 -8.383 -3.597 1.00 66.26 177 LEU A C 1
ATOM 698 O O . LEU A 1 90 ? 56.267 -8.710 -2.909 1.00 65.78 177 LEU A O 1
ATOM 703 N N . PHE A 1 91 ? 54.168 -9.080 -3.644 1.00 66.14 178 PHE A N 1
ATOM 704 C CA . PHE A 1 91 ? 54.088 -10.417 -3.083 1.00 64.61 178 PHE A CA 1
ATOM 705 C C . PHE A 1 91 ? 54.997 -11.291 -3.922 1.00 63.69 178 PHE A C 1
ATOM 706 O O . PHE A 1 91 ? 55.734 -12.121 -3.391 1.00 64.38 178 PHE A O 1
ATOM 714 N N . ILE A 1 92 ? 54.939 -11.078 -5.233 1.00 62.95 179 ILE A N 1
ATOM 715 C CA . ILE A 1 92 ? 55.709 -11.869 -6.181 1.00 63.73 179 ILE A CA 1
ATOM 716 C C . ILE A 1 92 ? 57.201 -11.667 -5.999 1.00 65.98 179 ILE A C 1
ATOM 717 O O . ILE A 1 92 ? 57.936 -12.647 -5.904 1.00 68.43 179 ILE A O 1
ATOM 722 N N . GLN A 1 93 ? 57.640 -10.414 -5.938 1.00 68.18 180 GLN A N 1
ATOM 723 C CA . GLN A 1 93 ? 59.066 -10.145 -5.802 1.00 71.18 180 GLN A CA 1
ATOM 724 C C . GLN A 1 93 ? 59.565 -10.563 -4.424 1.00 70.64 180 GLN A C 1
ATOM 725 O O . GLN A 1 93 ? 60.736 -10.897 -4.273 1.00 74.83 180 GLN A O 1
ATOM 731 N N . LEU A 1 94 ? 58.695 -10.598 -3.423 1.00 69.60 181 LEU A N 1
ATOM 732 C CA . LEU A 1 94 ? 59.090 -11.161 -2.124 1.00 71.18 181 LEU A CA 1
ATOM 733 C C . LEU A 1 94 ? 59.391 -12.667 -2.160 1.00 69.60 181 LEU A C 1
ATOM 734 O O . LEU A 1 94 ? 59.984 -13.196 -1.219 1.00 69.07 181 LEU A O 1
ATOM 739 N N . LEU A 1 95 ? 58.973 -13.357 -3.218 1.00 68.52 182 LEU A N 1
ATOM 740 C CA . LEU A 1 95 ? 59.213 -14.799 -3.336 1.00 70.81 182 LEU A CA 1
ATOM 741 C C . LEU A 1 95 ? 60.679 -15.081 -3.659 1.00 71.10 182 LEU A C 1
ATOM 742 O O . LEU A 1 95 ? 61.182 -16.158 -3.347 1.00 69.98 182 LEU A O 1
ATOM 747 N N . TYR A 1 96 ? 61.318 -14.110 -4.315 1.00 73.07 183 TYR A N 1
ATOM 748 C CA . TYR A 1 96 ? 62.752 -14.100 -4.613 1.00 71.43 183 TYR A CA 1
ATOM 749 C C . TYR A 1 96 ? 63.517 -13.705 -3.345 1.00 73.58 183 TYR A C 1
ATOM 750 O O . TYR A 1 96 ? 64.259 -14.500 -2.762 1.00 75.18 183 TYR A O 1
ATOM 759 N N . THR A 1 97 ? 63.283 -12.473 -2.897 1.00 74.46 184 THR A N 1
ATOM 760 C CA . THR A 1 97 ? 64.100 -11.855 -1.851 1.00 73.08 184 THR A CA 1
ATOM 761 C C . THR A 1 97 ? 63.861 -12.439 -0.478 1.00 74.25 184 THR A C 1
ATOM 762 O O . THR A 1 97 ? 64.774 -12.975 0.131 1.00 77.92 184 THR A O 1
ATOM 766 N N . GLY A 1 98 ? 62.619 -12.369 -0.018 1.00 75.58 185 GLY A N 1
ATOM 767 C CA . GLY A 1 98 ? 62.274 -12.667 1.360 1.00 73.68 185 GLY A CA 1
ATOM 768 C C . GLY A 1 98 ? 62.805 -13.950 1.953 1.00 73.17 185 GLY A C 1
ATOM 769 O O . GLY A 1 98 ? 63.180 -14.865 1.235 1.00 69.51 185 GLY A O 1
ATOM 770 N N . SER A 1 99 ? 62.804 -14.032 3.277 1.00 74.95 186 SER A N 1
ATOM 771 C CA . SER A 1 99 ? 63.180 -15.270 3.946 1.00 77.36 186 SER A CA 1
ATOM 772 C C . SER A 1 99 ? 62.102 -16.317 3.676 1.00 80.23 186 SER A C 1
ATOM 773 O O . SER A 1 99 ? 61.170 -16.065 2.911 1.00 80.66 186 SER A O 1
ATOM 776 N N . VAL A 1 100 ? 62.214 -17.475 4.327 1.00 81.56 187 VAL A N 1
ATOM 777 C CA . VAL A 1 100 ? 61.259 -18.575 4.151 1.00 80.94 187 VAL A CA 1
ATOM 778 C C . VAL A 1 100 ? 59.879 -18.287 4.769 1.00 80.45 187 VAL A C 1
ATOM 779 O O . VAL A 1 100 ? 58.855 -18.627 4.177 1.00 78.95 187 VAL A O 1
ATOM 783 N N . GLU A 1 101 ? 59.845 -17.656 5.941 1.00 79.87 188 GLU A N 1
ATOM 784 C CA . GLU A 1 101 ? 58.579 -17.311 6.583 1.00 80.57 188 GLU A CA 1
ATOM 785 C C . GLU A 1 101 ? 57.788 -16.383 5.658 1.00 78.42 188 GLU A C 1
ATOM 786 O O . GLU A 1 101 ? 56.583 -16.556 5.456 1.00 80.71 188 GLU A O 1
ATOM 792 N N . VAL A 1 102 ? 58.492 -15.407 5.096 1.00 74.92 189 VAL A N 1
ATOM 793 C CA . VAL A 1 102 ? 57.916 -14.423 4.184 1.00 73.48 189 VAL A CA 1
ATOM 794 C C . VAL A 1 102 ? 57.462 -15.064 2.884 1.00 72.26 189 VAL A C 1
ATOM 795 O O . VAL A 1 102 ? 56.493 -14.634 2.257 1.00 73.41 189 VAL A O 1
ATOM 799 N N . LYS A 1 103 ? 58.206 -16.071 2.451 1.00 70.44 190 LYS A N 1
ATOM 800 C CA . LYS A 1 103 ? 57.895 -16.740 1.198 1.00 69.85 190 LYS A CA 1
ATOM 801 C C . LYS A 1 103 ? 56.573 -17.491 1.359 1.00 67.41 190 LYS A C 1
ATOM 802 O O . LYS A 1 103 ? 55.719 -17.473 0.466 1.00 62.30 190 LYS A O 1
ATOM 808 N N . GLU A 1 104 ? 56.393 -18.087 2.535 1.00 66.98 191 GLU A N 1
ATOM 809 C CA . GLU A 1 104 ? 55.214 -18.891 2.791 1.00 68.17 191 GLU A CA 1
ATOM 810 C C . GLU A 1 104 ? 53.960 -18.019 2.846 1.00 68.62 191 GLU A C 1
ATOM 811 O O . GLU A 1 104 ? 52.876 -18.466 2.430 1.00 67.45 191 GLU A O 1
ATOM 817 N N . GLN A 1 105 ? 54.120 -16.787 3.335 1.00 64.63 192 GLN A N 1
ATOM 818 C CA . GLN A 1 105 ? 53.000 -15.855 3.416 1.00 62.28 192 GLN A CA 1
ATOM 819 C C . GLN A 1 105 ? 52.631 -15.406 2.015 1.00 58.42 192 GLN A C 1
ATOM 820 O O . GLN A 1 105 ? 51.488 -15.537 1.573 1.00 57.94 192 GLN A O 1
ATOM 826 N N . ALA A 1 106 ? 53.609 -14.915 1.285 1.00 54.15 193 ALA A N 1
ATOM 827 C CA . ALA A 1 106 ? 53.301 -14.438 -0.041 1.00 52.21 193 ALA A CA 1
ATOM 828 C C . ALA A 1 106 ? 52.752 -15.538 -0.920 1.00 50.30 193 ALA A C 1
ATOM 829 O O . ALA A 1 106 ? 51.901 -15.291 -1.772 1.00 52.58 193 ALA A O 1
ATOM 831 N N . ILE A 1 107 ? 53.257 -16.758 -0.783 1.00 52.58 194 ILE A N 1
ATOM 832 C CA . ILE A 1 107 ? 52.776 -17.799 -1.710 1.00 51.41 194 ILE A CA 1
ATOM 833 C C . ILE A 1 107 ? 51.280 -18.087 -1.426 1.00 47.72 194 ILE A C 1
ATOM 834 O O . ILE A 1 107 ? 50.474 -18.133 -2.364 1.00 44.08 194 ILE A O 1
ATOM 839 N N . TRP A 1 108 ? 50.934 -18.172 -0.137 1.00 45.90 195 TRP A N 1
ATOM 840 C CA . TRP A 1 108 ? 49.551 -18.336 0.335 1.00 45.88 195 TRP A CA 1
ATOM 841 C C . TRP A 1 108 ? 48.668 -17.182 -0.141 1.00 44.55 195 TRP A C 1
ATOM 842 O O . TRP A 1 108 ? 47.565 -17.378 -0.619 1.00 42.00 195 TRP A O 1
ATOM 853 N N . ALA A 1 109 ? 49.180 -15.967 -0.063 1.00 46.75 196 ALA A N 1
ATOM 854 C CA . ALA A 1 109 ? 48.402 -14.826 -0.483 1.00 49.60 196 ALA A CA 1
ATOM 855 C C . ALA A 1 109 ? 48.042 -14.972 -1.948 1.00 51.26 196 ALA A C 1
ATOM 856 O O . ALA A 1 109 ? 46.872 -14.823 -2.324 1.00 51.05 196 ALA A O 1
ATOM 858 N N . LEU A 1 110 ? 49.059 -15.276 -2.750 1.00 52.15 197 LEU A N 1
ATOM 859 C CA . LEU A 1 110 ? 48.918 -15.319 -4.208 1.00 50.38 197 LEU A CA 1
ATOM 860 C C . LEU A 1 110 ? 47.998 -16.463 -4.607 1.00 49.44 197 LEU A C 1
ATOM 861 O O . LEU A 1 110 ? 47.311 -16.426 -5.639 1.00 47.36 197 LEU A O 1
ATOM 866 N N . GLY A 1 111 ? 47.977 -17.474 -3.746 1.00 47.92 198 GLY A N 1
ATOM 867 C CA . GLY A 1 111 ? 47.093 -18.607 -3.953 1.00 47.43 198 GLY A CA 1
ATOM 868 C C . GLY A 1 111 ? 45.643 -18.223 -3.780 1.00 44.09 198 GLY A C 1
ATOM 869 O O . GLY A 1 111 ? 44.782 -18.626 -4.551 1.00 44.36 198 GLY A O 1
ATOM 870 N N . ASN A 1 112 ? 45.383 -17.445 -2.739 1.00 46.44 199 ASN A N 1
ATOM 871 C CA . ASN A 1 112 ? 44.043 -16.993 -2.407 1.00 43.54 199 ASN A CA 1
ATOM 872 C C . ASN A 1 112 ? 43.598 -16.009 -3.481 1.00 45.03 199 ASN A C 1
ATOM 873 O O . ASN A 1 112 ? 42.429 -16.005 -3.884 1.00 47.96 199 ASN A O 1
ATOM 878 N N . VAL A 1 113 ? 44.537 -15.221 -3.999 1.00 41.81 200 VAL A N 1
ATOM 879 C CA . VAL A 1 113 ? 44.195 -14.257 -5.026 1.00 41.11 200 VAL A CA 1
ATOM 880 C C . VAL A 1 113 ? 43.920 -14.971 -6.327 1.00 44.12 200 VAL A C 1
ATOM 881 O O . VAL A 1 113 ? 42.933 -14.712 -7.020 1.00 45.12 200 VAL A O 1
ATOM 885 N N . ALA A 1 114 ? 44.801 -15.904 -6.656 1.00 46.21 201 ALA A N 1
ATOM 886 C CA . ALA A 1 114 ? 44.657 -16.655 -7.894 1.00 45.35 201 ALA A CA 1
ATOM 887 C C . ALA A 1 114 ? 43.408 -17.514 -7.924 1.00 43.17 201 ALA A C 1
ATOM 888 O O . ALA A 1 114 ? 42.904 -17.832 -9.004 1.00 44.56 201 ALA A O 1
ATOM 890 N N . GLY A 1 115 ? 42.937 -17.903 -6.740 1.00 42.04 202 GLY A N 1
ATOM 891 C CA . GLY A 1 115 ? 41.777 -18.763 -6.617 1.00 43.45 202 GLY A CA 1
ATOM 892 C C . GLY A 1 115 ? 40.452 -18.038 -6.586 1.00 47.25 202 GLY A C 1
ATOM 893 O O . GLY A 1 115 ? 39.423 -18.705 -6.573 1.00 48.31 202 GLY A O 1
ATOM 894 N N . ASP A 1 116 ? 40.448 -16.705 -6.545 1.00 48.60 203 ASP A N 1
ATOM 895 C CA . ASP A 1 116 ? 39.189 -15.958 -6.517 1.00 48.57 203 ASP A CA 1
ATOM 896 C C . ASP A 1 116 ? 38.360 -16.019 -7.800 1.00 48.37 203 ASP A C 1
ATOM 897 O O . ASP A 1 116 ? 37.140 -16.050 -7.748 1.00 46.16 203 ASP A O 1
ATOM 902 N N . SER A 1 117 ? 39.015 -16.023 -8.954 1.00 52.28 204 SER A N 1
ATOM 903 C CA . SER A 1 117 ? 38.318 -16.040 -10.241 1.00 53.68 204 SER A CA 1
ATOM 904 C C . SER A 1 117 ? 39.292 -16.300 -11.375 1.00 52.29 204 SER A C 1
ATOM 905 O O . SER A 1 117 ? 40.498 -16.251 -11.168 1.00 52.40 204 SER A O 1
ATOM 908 N N . THR A 1 118 ? 38.792 -16.511 -12.587 1.00 53.74 205 THR A N 1
ATOM 909 C CA . THR A 1 118 ? 39.712 -16.712 -13.717 1.00 54.63 205 THR A CA 1
ATOM 910 C C . THR A 1 118 ? 40.463 -15.435 -14.103 1.00 56.37 205 THR A C 1
ATOM 911 O O . THR A 1 118 ? 41.523 -15.499 -14.715 1.00 56.91 205 THR A O 1
ATOM 915 N N . ASP A 1 119 ? 39.933 -14.272 -13.745 1.00 57.96 206 ASP A N 1
ATOM 916 C CA . ASP A 1 119 ? 40.614 -13.018 -14.051 1.00 60.02 206 ASP A CA 1
ATOM 917 C C . ASP A 1 119 ? 41.828 -12.847 -13.163 1.00 56.60 206 ASP A C 1
ATOM 918 O O . ASP A 1 119 ? 42.908 -12.514 -13.636 1.00 53.67 206 ASP A O 1
ATOM 923 N N . TYR A 1 120 ? 41.629 -13.035 -11.866 1.00 56.49 207 TYR A N 1
ATOM 924 C CA . TYR A 1 120 ? 42.724 -12.865 -10.925 1.00 57.00 207 TYR A CA 1
ATOM 925 C C . TYR A 1 120 ? 43.809 -13.907 -11.180 1.00 57.18 207 TYR A C 1
ATOM 926 O O . TYR A 1 120 ? 45.000 -13.638 -10.984 1.00 55.94 207 TYR A O 1
ATOM 935 N N . ARG A 1 121 ? 43.385 -15.094 -11.614 1.00 55.45 208 ARG A N 1
ATOM 936 C CA . ARG A 1 121 ? 44.315 -16.148 -11.984 1.00 53.20 208 ARG A CA 1
ATOM 937 C C . ARG A 1 121 ? 45.174 -15.679 -13.154 1.00 50.75 208 ARG A C 1
ATOM 938 O O . ARG A 1 121 ? 46.401 -15.663 -13.073 1.00 48.82 208 ARG A O 1
ATOM 946 N N . ASP A 1 122 ? 44.539 -15.260 -14.236 1.00 50.50 209 ASP A N 1
ATOM 947 C CA . ASP A 1 122 ? 45.312 -14.731 -15.361 1.00 53.15 209 ASP A CA 1
ATOM 948 C C . ASP A 1 122 ? 46.225 -13.575 -14.900 1.00 52.30 209 ASP A C 1
ATOM 949 O O . ASP A 1 122 ? 47.391 -13.519 -15.271 1.00 54.48 209 ASP A O 1
ATOM 954 N N . TYR A 1 123 ? 45.715 -12.693 -14.051 1.00 52.21 210 TYR A N 1
ATOM 955 C CA . TYR A 1 123 ? 46.473 -11.535 -13.593 1.00 54.36 210 TYR A CA 1
ATOM 956 C C . TYR A 1 123 ? 47.753 -11.939 -12.868 1.00 52.90 210 TYR A C 1
ATOM 957 O O . TYR A 1 123 ? 48.812 -11.363 -13.110 1.00 52.77 210 TYR A O 1
ATOM 966 N N . VAL A 1 124 ? 47.661 -12.919 -11.979 1.00 52.32 211 VAL A N 1
ATOM 967 C CA . VAL A 1 124 ? 48.853 -13.360 -11.272 1.00 54.29 211 VAL A CA 1
ATOM 968 C C . VAL A 1 124 ? 49.918 -13.866 -12.259 1.00 55.73 211 VAL A C 1
ATOM 969 O O . VAL A 1 124 ? 51.122 -13.621 -12.090 1.00 53.55 211 VAL A O 1
ATOM 973 N N . LEU A 1 125 ? 49.443 -14.583 -13.271 1.00 55.61 212 LEU A N 1
ATOM 974 C CA . LEU A 1 125 ? 50.301 -15.160 -14.278 1.00 58.73 212 LEU A CA 1
ATOM 975 C C . LEU A 1 125 ? 50.931 -14.063 -15.126 1.00 62.33 212 LEU A C 1
ATOM 976 O O . LEU A 1 125 ? 52.146 -14.083 -15.360 1.00 65.60 212 LEU A O 1
ATOM 981 N N . GLN A 1 126 ? 50.131 -13.099 -15.567 1.00 62.51 213 GLN A N 1
ATOM 982 C CA . GLN A 1 126 ? 50.667 -11.972 -16.332 1.00 63.87 213 GLN A CA 1
ATOM 983 C C . GLN A 1 126 ? 51.792 -11.257 -15.557 1.00 63.99 213 GLN A C 1
ATOM 984 O O . GLN A 1 126 ? 52.834 -10.929 -16.133 1.00 64.42 213 GLN A O 1
ATOM 990 N N . CYS A 1 127 ? 51.629 -11.095 -14.248 1.00 60.6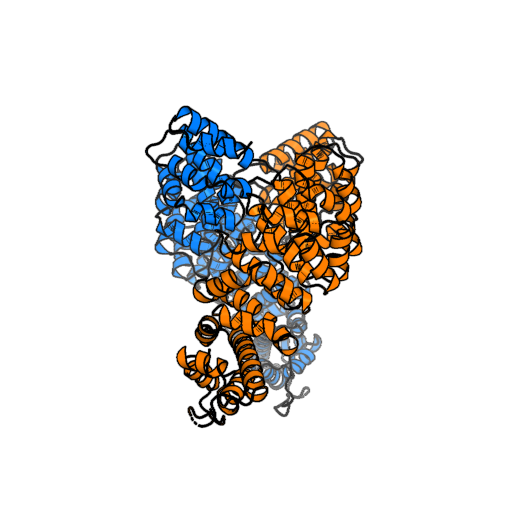8 214 CYS A N 1
ATOM 991 C CA . CYS A 1 127 ? 52.673 -10.499 -13.416 1.00 63.42 214 CYS A CA 1
ATOM 992 C C . CYS A 1 127 ? 53.902 -11.386 -13.233 1.00 64.98 214 CYS A C 1
ATOM 993 O O . CYS A 1 127 ? 54.690 -11.176 -12.299 1.00 63.59 214 CYS A O 1
ATOM 996 N N . ASN A 1 128 ? 54.048 -12.397 -14.091 1.00 69.46 215 ASN A N 1
ATOM 997 C CA . ASN A 1 128 ? 55.185 -13.332 -14.053 1.00 71.29 215 ASN A CA 1
ATOM 998 C C . ASN A 1 128 ? 55.466 -13.909 -12.665 1.00 68.01 215 ASN A C 1
ATOM 999 O O . ASN A 1 128 ? 56.540 -13.701 -12.110 1.00 67.98 215 ASN A O 1
ATOM 1004 N N . ALA A 1 129 ? 54.486 -14.596 -12.090 1.00 65.93 216 ALA A N 1
ATOM 1005 C CA . ALA A 1 129 ? 54.719 -15.285 -10.826 1.00 66.97 216 ALA A CA 1
ATOM 1006 C C . ALA A 1 129 ? 55.251 -16.701 -11.032 1.00 65.42 216 ALA A C 1
ATOM 1007 O O . ALA A 1 129 ? 55.913 -17.236 -10.140 1.00 64.11 216 ALA A O 1
ATOM 1009 N N . MET A 1 130 ? 54.969 -17.309 -12.185 1.00 63.72 217 MET A N 1
ATOM 1010 C CA . MET A 1 130 ? 55.337 -18.703 -12.400 1.00 63.80 217 MET A CA 1
ATOM 1011 C C . MET A 1 130 ? 56.796 -18.977 -12.084 1.00 64.92 217 MET A C 1
ATOM 1012 O O . MET A 1 130 ? 57.097 -19.921 -11.363 1.00 66.68 217 MET A O 1
ATOM 1017 N N . GLU A 1 131 ? 57.685 -18.130 -12.590 1.00 67.57 218 GLU A N 1
ATOM 1018 C CA . GLU A 1 131 ? 59.125 -18.309 -12.427 1.00 68.75 218 GLU A CA 1
ATOM 1019 C C . GLU A 1 131 ? 59.530 -18.425 -10.953 1.00 64.95 218 GLU A C 1
ATOM 1020 O O . GLU A 1 131 ? 60.133 -19.430 -10.562 1.00 61.95 218 GLU A O 1
ATOM 1026 N N . PRO A 1 132 ? 59.239 -17.419 -10.132 1.00 65.07 219 PRO A N 1
ATOM 1027 C CA . PRO A 1 132 ? 59.627 -17.501 -8.716 1.00 66.11 219 PRO A CA 1
ATOM 1028 C C . PRO A 1 132 ? 58.939 -18.633 -7.960 1.00 67.62 219 PRO A C 1
ATOM 1029 O O . PRO A 1 132 ? 59.575 -19.207 -7.071 1.00 69.73 219 PRO A O 1
ATOM 1033 N N . ILE A 1 133 ? 57.689 -18.943 -8.307 1.00 67.62 220 ILE A N 1
ATOM 1034 C CA . ILE A 1 133 ? 56.925 -19.967 -7.594 1.00 66.14 220 ILE A CA 1
ATOM 1035 C C . ILE A 1 133 ? 57.672 -21.294 -7.748 1.00 66.15 220 ILE A C 1
ATOM 1036 O O . ILE A 1 133 ? 57.924 -21.977 -6.751 1.00 64.44 220 ILE A O 1
ATOM 1041 N N . LEU A 1 134 ? 58.063 -21.619 -8.983 1.00 66.00 221 LEU A N 1
ATOM 1042 C CA . LEU A 1 134 ? 58.793 -22.861 -9.282 1.00 65.58 221 LEU A CA 1
ATOM 1043 C C . LEU A 1 134 ? 60.095 -22.931 -8.460 1.00 65.49 221 LEU A C 1
ATOM 1044 O O . LEU A 1 134 ? 60.451 -23.978 -7.907 1.00 61.81 221 LEU A O 1
ATOM 1049 N N . GLY A 1 135 ? 60.761 -21.784 -8.339 1.00 64.69 222 GLY A N 1
ATOM 1050 C CA . GLY A 1 135 ? 61.954 -21.655 -7.530 1.00 64.60 222 GLY A CA 1
ATOM 1051 C C . GLY A 1 135 ? 61.792 -22.027 -6.069 1.00 64.98 222 GLY A C 1
ATOM 1052 O O . GLY A 1 135 ? 62.758 -22.273 -5.343 1.00 66.49 222 GLY A O 1
ATOM 1053 N N . LEU A 1 136 ? 60.555 -22.041 -5.604 1.00 65.91 223 LEU A N 1
ATOM 1054 C CA . LEU A 1 136 ? 60.287 -22.415 -4.222 1.00 67.46 223 LEU A CA 1
ATOM 1055 C C . LEU A 1 136 ? 60.403 -23.911 -3.920 1.00 66.35 223 LEU A C 1
ATOM 1056 O O . LEU A 1 136 ? 60.657 -24.307 -2.768 1.00 62.22 223 LEU A O 1
ATOM 1061 N N . PHE A 1 137 ? 60.195 -24.732 -4.949 1.00 67.55 224 PHE A N 1
ATOM 1062 C CA . PHE A 1 137 ? 60.209 -26.190 -4.797 1.00 68.83 224 PHE A CA 1
ATOM 1063 C C . PHE A 1 137 ? 61.618 -26.765 -4.652 1.00 73.03 224 PHE A C 1
ATOM 1064 O O . PHE A 1 137 ? 61.841 -27.940 -4.928 1.00 71.29 224 PHE A O 1
ATOM 1072 N N . ASN A 1 138 ? 62.563 -25.917 -4.252 1.00 76.74 225 ASN A N 1
ATOM 1073 C CA . ASN A 1 138 ? 63.894 -26.344 -3.861 1.00 78.01 225 ASN A CA 1
ATOM 1074 C C . ASN A 1 138 ? 64.026 -26.324 -2.343 1.00 78.30 225 ASN A C 1
ATOM 1075 O O . ASN A 1 138 ? 64.845 -27.058 -1.791 1.00 78.23 225 ASN A O 1
ATOM 1080 N N . SER A 1 139 ? 63.148 -25.577 -1.674 1.00 79.03 226 SER A N 1
ATOM 1081 C CA . SER A 1 139 ? 63.340 -25.240 -0.264 1.00 80.82 226 SER A CA 1
ATOM 1082 C C . SER A 1 139 ? 63.563 -26.420 0.678 1.00 79.35 226 SER A C 1
ATOM 1083 O O . SER A 1 139 ? 64.209 -26.241 1.717 1.00 79.51 226 SER A O 1
ATOM 1086 N N . ASN A 1 140 ? 63.040 -27.599 0.329 1.00 77.73 227 ASN A N 1
ATOM 1087 C CA . ASN A 1 140 ? 63.127 -28.769 1.204 1.00 77.25 227 ASN A CA 1
ATOM 1088 C C . ASN A 1 140 ? 62.484 -28.467 2.574 1.00 72.65 227 ASN A C 1
ATOM 1089 O O . ASN A 1 140 ? 62.846 -29.058 3.593 1.00 67.86 227 ASN A O 1
ATOM 1094 N N . LYS A 1 141 ? 61.526 -27.538 2.569 1.00 71.23 228 LYS A N 1
ATOM 1095 C CA . LYS A 1 141 ? 60.736 -27.160 3.738 1.00 70.06 228 LYS A CA 1
ATOM 1096 C C . LYS A 1 141 ? 59.293 -27.619 3.509 1.00 66.24 228 LYS A C 1
ATOM 1097 O O . LYS A 1 141 ? 58.582 -26.993 2.748 1.00 65.02 228 LYS A O 1
ATOM 1103 N N . PRO A 1 142 ? 58.852 -28.706 4.139 1.00 66.44 229 PRO A N 1
ATOM 1104 C CA . PRO A 1 142 ? 57.569 -29.345 3.790 1.00 66.69 229 PRO A CA 1
ATOM 1105 C C . PRO A 1 142 ? 56.347 -28.439 3.714 1.00 65.31 229 PRO A C 1
ATOM 1106 O O . PRO A 1 142 ? 55.628 -28.524 2.716 1.00 65.08 229 PRO A O 1
ATOM 1110 N N . SER A 1 143 ? 56.150 -27.592 4.723 1.00 64.28 230 SER A N 1
ATOM 1111 C CA . SER A 1 143 ? 55.024 -26.658 4.780 1.00 60.18 230 SER A CA 1
ATOM 1112 C C . SER A 1 143 ? 55.000 -25.645 3.643 1.00 56.53 230 SER A C 1
ATOM 1113 O O . SER A 1 143 ? 53.917 -25.242 3.203 1.00 57.28 230 SER A O 1
ATOM 1116 N N . LEU A 1 144 ? 56.177 -25.245 3.174 1.00 53.28 231 LEU A N 1
ATOM 1117 C CA . LEU A 1 144 ? 56.288 -24.290 2.068 1.00 54.96 231 LEU A CA 1
ATOM 1118 C C . LEU A 1 144 ? 56.015 -24.930 0.710 1.00 56.76 231 LEU A C 1
ATOM 1119 O O . LEU A 1 144 ? 55.418 -24.327 -0.193 1.00 57.71 231 LEU A O 1
ATOM 1124 N N . ILE A 1 145 ? 56.494 -26.157 0.557 1.00 55.76 232 ILE A N 1
ATOM 1125 C CA . ILE A 1 145 ? 56.208 -26.910 -0.654 1.00 55.66 232 ILE A CA 1
ATOM 1126 C C . ILE A 1 145 ? 54.702 -27.176 -0.710 1.00 52.30 232 ILE A C 1
ATOM 1127 O O . ILE A 1 145 ? 54.108 -27.093 -1.799 1.00 46.30 232 ILE A O 1
ATOM 1132 N N . ARG A 1 146 ? 54.123 -27.473 0.461 1.00 50.92 233 ARG A N 1
ATOM 1133 C CA . ARG A 1 146 ? 52.711 -27.807 0.580 1.00 50.77 233 ARG A CA 1
ATOM 1134 C C . ARG A 1 146 ? 51.913 -26.634 0.071 1.00 48.93 233 ARG A C 1
ATOM 1135 O O . ARG A 1 146 ? 51.015 -26.769 -0.747 1.00 48.30 233 ARG A O 1
ATOM 1143 N N . THR A 1 147 ? 52.301 -25.466 0.546 1.00 50.44 234 THR A N 1
ATOM 1144 C CA . THR A 1 147 ? 51.586 -24.254 0.215 1.00 53.23 234 THR A CA 1
ATOM 1145 C C . THR A 1 147 ? 51.779 -23.898 -1.260 1.00 53.65 234 THR A C 1
ATOM 1146 O O . THR A 1 147 ? 50.834 -23.574 -1.975 1.00 55.03 234 THR A O 1
ATOM 1150 N N . ALA A 1 148 ? 53.020 -23.959 -1.715 1.00 52.32 235 ALA A N 1
ATOM 1151 C CA . ALA A 1 148 ? 53.340 -23.632 -3.095 1.00 48.72 235 ALA A CA 1
ATOM 1152 C C . ALA A 1 148 ? 52.578 -24.527 -4.067 1.00 45.43 235 ALA A C 1
ATOM 1153 O O . ALA A 1 148 ? 52.191 -24.082 -5.146 1.00 43.84 235 ALA A O 1
ATOM 1155 N N . THR A 1 149 ? 52.324 -25.768 -3.665 1.00 40.95 236 THR A N 1
ATOM 1156 C CA . THR A 1 149 ? 51.583 -26.694 -4.499 1.00 40.96 236 THR A CA 1
ATOM 1157 C C . THR A 1 149 ? 50.096 -26.325 -4.559 1.00 40.82 236 THR A C 1
ATOM 1158 O O . THR A 1 149 ? 49.455 -26.332 -5.623 1.00 36.77 236 THR A O 1
ATOM 1162 N N . TRP A 1 150 ? 49.532 -25.999 -3.401 1.00 41.64 237 TRP A N 1
ATOM 1163 C CA . TRP A 1 150 ? 48.161 -25.494 -3.367 1.00 41.06 237 TRP A CA 1
ATOM 1164 C C . TRP A 1 150 ? 47.980 -24.321 -4.342 1.00 36.63 237 TRP A C 1
ATOM 1165 O O . TRP A 1 150 ? 47.168 -24.373 -5.248 1.00 31.90 237 TRP A O 1
ATOM 1176 N N . THR A 1 151 ? 48.783 -23.284 -4.185 1.00 36.36 238 THR A N 1
ATOM 1177 C CA . THR A 1 151 ? 48.754 -22.147 -5.105 1.00 41.58 238 THR A CA 1
ATOM 1178 C C . THR A 1 151 ? 48.927 -22.530 -6.579 1.00 44.43 238 THR A C 1
ATOM 1179 O O . THR A 1 151 ? 48.261 -21.987 -7.480 1.00 42.30 238 THR A O 1
ATOM 1183 N N . LEU A 1 152 ? 49.865 -23.446 -6.813 1.00 45.25 239 LEU A N 1
ATOM 1184 C CA . LEU A 1 152 ? 50.192 -23.863 -8.170 1.00 44.91 239 LEU A CA 1
ATOM 1185 C C . LEU A 1 152 ? 48.944 -24.430 -8.838 1.00 39.10 239 LEU A C 1
ATOM 1186 O O . LEU A 1 152 ? 48.628 -24.099 -9.978 1.00 38.57 239 LEU A O 1
ATOM 1191 N N . SER A 1 153 ? 48.224 -25.267 -8.108 1.00 37.99 240 SER A N 1
ATOM 1192 C CA . SER A 1 153 ? 47.013 -25.891 -8.633 1.00 38.07 240 SER A CA 1
ATOM 1193 C C . SER A 1 153 ? 45.955 -24.844 -8.960 1.00 38.59 240 SER A C 1
ATOM 1194 O O . SER A 1 153 ? 45.212 -25.027 -9.922 1.00 37.40 240 SER A O 1
ATOM 1197 N N . ASN A 1 154 ? 45.869 -23.785 -8.152 1.00 38.43 241 ASN A N 1
ATOM 1198 C CA . ASN A 1 154 ? 44.934 -22.692 -8.404 1.00 42.55 241 ASN A CA 1
ATOM 1199 C C . ASN A 1 154 ? 45.317 -21.911 -9.660 1.00 43.62 241 ASN A C 1
ATOM 1200 O O . ASN A 1 154 ? 44.444 -21.321 -10.310 1.00 46.96 241 ASN A O 1
ATOM 1205 N N . LEU A 1 155 ? 46.605 -21.876 -9.997 1.00 42.36 242 LEU A N 1
ATOM 1206 C CA . LEU A 1 155 ? 47.005 -21.229 -11.249 1.00 42.48 242 LEU A CA 1
ATOM 1207 C C . LEU A 1 155 ? 46.611 -22.061 -12.457 1.00 41.67 242 LEU A C 1
ATOM 1208 O O . LEU A 1 155 ? 46.477 -21.519 -13.551 1.00 40.10 242 LEU A O 1
ATOM 1213 N N . CYS A 1 156 ? 46.374 -23.352 -12.264 1.00 39.02 243 CYS A N 1
ATOM 1214 C CA . CYS A 1 156 ? 45.998 -24.204 -13.393 1.00 43.16 243 CYS A CA 1
ATOM 1215 C C . CYS A 1 156 ? 44.509 -24.399 -13.581 1.00 43.29 243 CYS A C 1
ATOM 1216 O O . CYS A 1 156 ? 44.071 -24.851 -14.655 1.00 39.03 243 CYS A O 1
ATOM 1219 N N . ARG A 1 157 ? 43.771 -24.090 -12.512 1.00 44.42 244 ARG A N 1
ATOM 1220 C CA . ARG A 1 157 ? 42.347 -24.379 -12.413 1.00 43.43 244 ARG A CA 1
ATOM 1221 C C . ARG A 1 157 ? 41.601 -23.468 -13.353 1.00 43.42 244 ARG A C 1
ATOM 1222 O O . ARG A 1 157 ? 42.018 -22.330 -13.593 1.00 43.59 244 ARG A O 1
ATOM 1230 N N . GLY A 1 158 ? 40.505 -23.999 -13.872 1.00 43.54 245 GLY A N 1
ATOM 1231 C CA . GLY A 1 158 ? 39.618 -23.251 -14.730 1.00 45.97 245 GLY A CA 1
ATOM 1232 C C . GLY A 1 158 ? 39.730 -23.517 -16.220 1.00 48.51 245 GLY A C 1
ATOM 1233 O O . GLY A 1 158 ? 40.787 -23.306 -16.821 1.00 49.55 245 GLY A O 1
ATOM 1234 N N . LYS A 1 159 ? 38.611 -23.914 -16.817 1.00 49.91 246 LYS A N 1
ATOM 1235 C CA . LYS A 1 159 ? 38.538 -24.337 -18.221 1.00 54.01 246 LYS A CA 1
ATOM 1236 C C . LYS A 1 159 ? 37.959 -23.263 -19.148 1.00 60.13 246 LYS A C 1
ATOM 1237 O O . LYS A 1 159 ? 38.279 -23.230 -20.334 1.00 61.23 246 LYS A O 1
ATOM 1243 N N . LYS A 1 160 ? 37.098 -22.402 -18.603 1.00 61.60 247 LYS A N 1
ATOM 1244 C CA . LYS A 1 160 ? 36.475 -21.322 -19.358 1.00 58.79 247 LYS A CA 1
ATOM 1245 C C . LYS A 1 160 ? 36.710 -19.948 -18.747 1.00 55.47 247 LYS A C 1
ATOM 1246 O O . LYS A 1 160 ? 35.921 -19.499 -17.932 1.00 55.31 247 LYS A O 1
ATOM 1252 N N . PRO A 1 161 ? 37.761 -19.268 -19.182 1.00 53.85 248 PRO A N 1
ATOM 1253 C CA . PRO A 1 161 ? 38.684 -19.800 -20.193 1.00 53.25 248 PRO A CA 1
ATOM 1254 C C . PRO A 1 161 ? 39.800 -20.619 -19.564 1.00 51.78 248 PRO A C 1
ATOM 1255 O O . PRO A 1 161 ? 39.942 -20.489 -18.352 1.00 45.97 248 PRO A O 1
ATOM 1259 N N . GLN A 1 162 ? 40.585 -21.355 -20.360 1.00 54.46 249 GLN A N 1
ATOM 1260 C CA . GLN A 1 162 ? 41.792 -22.049 -19.879 1.00 57.33 249 GLN A CA 1
ATOM 1261 C C . GLN A 1 162 ? 42.813 -21.000 -19.521 1.00 55.83 249 GLN A C 1
ATOM 1262 O O . GLN A 1 162 ? 42.698 -19.892 -20.016 1.00 62.12 249 GLN A O 1
ATOM 1268 N N . PRO A 1 163 ? 43.764 -21.286 -18.644 1.00 55.34 250 PRO A N 1
ATOM 1269 C CA . PRO A 1 163 ? 44.888 -20.360 -18.473 1.00 56.35 250 PRO A CA 1
ATOM 1270 C C . PRO A 1 163 ? 45.805 -20.491 -19.684 1.00 58.10 250 PRO A C 1
ATOM 1271 O O . PRO A 1 163 ? 45.651 -21.390 -20.514 1.00 60.35 250 PRO A O 1
ATOM 1275 N N . ASP A 1 164 ? 46.736 -19.556 -19.777 1.00 61.65 251 ASP A N 1
ATOM 1276 C CA . ASP A 1 164 ? 47.722 -19.494 -20.847 1.00 62.53 251 ASP A CA 1
ATOM 1277 C C . ASP A 1 164 ? 48.603 -20.753 -20.768 1.00 58.37 251 ASP A C 1
ATOM 1278 O O . ASP A 1 164 ? 49.489 -20.886 -19.914 1.00 55.64 251 ASP A O 1
ATOM 1283 N N . TRP A 1 165 ? 48.364 -21.662 -21.700 1.00 53.52 252 TRP A N 1
ATOM 1284 C CA . TRP A 1 165 ? 49.058 -22.939 -21.706 1.00 56.36 252 TRP A CA 1
ATOM 1285 C C . TRP A 1 165 ? 50.590 -22.899 -21.729 1.00 56.94 252 TRP A C 1
ATOM 1286 O O . TRP A 1 165 ? 51.271 -23.738 -21.123 1.00 55.65 252 TRP A O 1
ATOM 1297 N N . SER A 1 166 ? 51.125 -21.924 -22.451 1.00 60.67 253 SER A N 1
ATOM 1298 C CA . SER A 1 166 ? 52.569 -21.787 -22.610 1.00 62.36 253 SER A CA 1
ATOM 1299 C C . SER A 1 166 ? 53.254 -21.441 -21.278 1.00 62.08 253 SER A C 1
ATOM 1300 O O . SER A 1 166 ? 54.447 -21.706 -21.112 1.00 62.07 253 SER A O 1
ATOM 1303 N N . VAL A 1 167 ? 52.496 -20.872 -20.336 1.00 61.94 254 VAL A N 1
ATOM 1304 C CA . VAL A 1 167 ? 52.986 -20.593 -18.979 1.00 60.19 254 VAL A CA 1
ATOM 1305 C C . VAL A 1 167 ? 52.740 -21.738 -17.976 1.00 58.78 254 VAL A C 1
ATOM 1306 O O . VAL A 1 167 ? 53.674 -22.166 -17.297 1.00 61.57 254 VAL A O 1
ATOM 1310 N N . VAL A 1 168 ? 51.508 -22.239 -17.868 1.00 55.36 255 VAL A N 1
ATOM 1311 C CA . VAL A 1 168 ? 51.180 -23.215 -16.819 1.00 53.30 255 VAL A CA 1
ATOM 1312 C C . VAL A 1 168 ? 51.815 -24.579 -17.066 1.00 54.19 255 VAL A C 1
ATOM 1313 O O . VAL A 1 168 ? 52.200 -25.241 -16.101 1.00 51.27 255 VAL A O 1
ATOM 1317 N N . SER A 1 169 ? 51.957 -24.953 -18.342 1.00 55.54 256 SER A N 1
ATOM 1318 C CA . SER A 1 169 ? 52.676 -26.168 -18.766 1.00 54.08 256 SER A CA 1
ATOM 1319 C C . SER A 1 169 ? 54.143 -26.218 -18.311 1.00 53.00 256 SER A C 1
ATOM 1320 O O . SER A 1 169 ? 54.723 -27.295 -18.221 1.00 56.52 256 SER A O 1
ATOM 1323 N N . GLN A 1 170 ? 54.732 -25.083 -17.950 1.00 51.58 257 GLN A N 1
ATOM 1324 C CA . GLN A 1 170 ? 56.091 -25.083 -17.413 1.00 52.86 257 GLN A CA 1
ATOM 1325 C C . GLN A 1 170 ? 56.172 -25.733 -16.034 1.00 51.91 257 GLN A C 1
ATOM 1326 O O . GLN A 1 170 ? 57.250 -25.815 -15.438 1.00 47.88 257 GLN A O 1
ATOM 1332 N N . ALA A 1 171 ? 55.020 -26.107 -15.482 1.00 53.49 258 ALA A N 1
ATOM 1333 C CA . ALA A 1 171 ? 54.968 -26.655 -14.127 1.00 52.75 258 ALA A CA 1
ATOM 1334 C C . ALA A 1 171 ? 54.930 -28.165 -14.175 1.00 49.80 258 ALA A C 1
ATOM 1335 O O . ALA A 1 171 ? 55.210 -28.802 -13.169 1.00 50.62 258 ALA A O 1
ATOM 1337 N N . LEU A 1 172 ? 54.643 -28.734 -15.343 1.00 47.33 259 LEU A N 1
ATOM 1338 C CA . LEU A 1 172 ? 54.674 -30.191 -15.491 1.00 46.97 259 LEU A CA 1
ATOM 1339 C C . LEU A 1 172 ? 55.899 -30.917 -14.903 1.00 47.31 259 LEU A C 1
ATOM 1340 O O . LEU A 1 172 ? 55.746 -31.835 -14.109 1.00 47.92 259 LEU A O 1
ATOM 1345 N N . PRO A 1 173 ? 57.125 -30.528 -15.238 1.00 50.83 260 PRO A N 1
ATOM 1346 C CA . PRO A 1 173 ? 58.284 -31.204 -14.644 1.00 47.23 260 PRO A CA 1
ATOM 1347 C C . PRO A 1 173 ? 58.261 -31.220 -13.141 1.00 44.72 260 PRO A C 1
ATOM 1348 O O . PRO A 1 173 ? 58.641 -32.243 -12.582 1.00 44.48 260 PRO A O 1
ATOM 1352 N N . THR A 1 174 ? 57.854 -30.125 -12.502 1.00 47.13 261 THR A N 1
ATOM 1353 C CA . THR A 1 174 ? 57.814 -30.076 -11.024 1.00 46.86 261 THR A CA 1
ATOM 1354 C C . THR A 1 174 ? 56.726 -30.963 -10.435 1.00 46.51 261 THR A C 1
ATOM 1355 O O . THR A 1 174 ? 56.964 -31.707 -9.485 1.00 47.61 261 THR A O 1
ATOM 1359 N N . LEU A 1 175 ? 55.524 -30.826 -10.975 1.00 44.91 262 LEU A N 1
ATOM 1360 C CA . LEU A 1 175 ? 54.412 -31.658 -10.553 1.00 48.34 262 LEU A CA 1
ATOM 1361 C C . LEU A 1 175 ? 54.825 -33.137 -10.704 1.00 51.86 262 LEU A C 1
ATOM 1362 O O . LEU A 1 175 ? 54.580 -33.931 -9.784 1.00 51.65 262 LEU A O 1
ATOM 1367 N N . ALA A 1 176 ? 55.493 -33.493 -11.812 1.00 48.10 263 ALA A N 1
ATOM 1368 C CA . ALA A 1 176 ? 55.814 -34.901 -12.083 1.00 45.18 263 ALA A CA 1
ATOM 1369 C C . ALA A 1 176 ? 56.566 -35.511 -10.919 1.00 42.51 263 ALA A C 1
ATOM 1370 O O . ALA A 1 176 ? 56.450 -36.707 -10.630 1.00 39.61 263 ALA A O 1
ATOM 1372 N N . LYS A 1 177 ? 57.353 -34.661 -10.274 1.00 42.89 264 LYS A N 1
ATOM 1373 C CA . LYS A 1 177 ? 58.069 -35.065 -9.071 1.00 43.80 264 LYS A CA 1
ATOM 1374 C C . LYS A 1 177 ? 57.162 -35.015 -7.848 1.00 40.52 264 LYS A C 1
ATOM 1375 O O . LYS A 1 177 ? 57.238 -35.865 -6.983 1.00 35.17 264 LYS A O 1
ATOM 1381 N N . LEU A 1 178 ? 56.300 -34.006 -7.776 1.00 45.19 265 LEU A N 1
ATOM 1382 C CA . LEU A 1 178 ? 55.442 -33.806 -6.614 1.00 43.87 265 LEU A CA 1
ATOM 1383 C C . LEU A 1 178 ? 54.476 -34.936 -6.354 1.00 40.40 265 LEU A C 1
ATOM 1384 O O . LEU A 1 178 ? 54.146 -35.162 -5.199 1.00 41.15 265 LEU A O 1
ATOM 1389 N N . ILE A 1 179 ? 54.043 -35.641 -7.399 1.00 40.34 266 ILE A N 1
ATOM 1390 C CA . ILE A 1 179 ? 53.179 -36.809 -7.233 1.00 40.61 266 ILE A CA 1
ATOM 1391 C C . ILE A 1 179 ? 53.901 -38.041 -6.692 1.00 41.70 266 ILE A C 1
ATOM 1392 O O . ILE A 1 179 ? 53.282 -39.106 -6.592 1.00 44.08 266 ILE A O 1
ATOM 1397 N N . TYR A 1 180 ? 55.171 -37.850 -6.316 1.00 41.15 267 TYR A N 1
ATOM 1398 C CA . TYR A 1 180 ? 55.968 -38.781 -5.520 1.00 40.84 267 TYR A CA 1
ATOM 1399 C C . TYR A 1 180 ? 56.164 -38.339 -4.066 1.00 43.96 267 TYR A C 1
ATOM 1400 O O . TYR A 1 180 ? 56.754 -39.089 -3.275 1.00 46.11 267 TYR A O 1
ATOM 1409 N N . SER A 1 181 ? 55.634 -37.182 -3.683 1.00 45.00 268 SER A N 1
ATOM 1410 C CA . SER A 1 181 ? 55.733 -36.703 -2.298 1.00 49.61 268 SER A CA 1
ATOM 1411 C C . SER A 1 181 ? 55.003 -37.600 -1.291 1.00 50.85 268 SER A C 1
ATOM 1412 O O . SER A 1 181 ? 53.984 -38.229 -1.608 1.00 52.37 268 SER A O 1
ATOM 1415 N N . MET A 1 182 ? 55.536 -37.648 -0.075 1.00 52.56 269 MET A N 1
ATOM 1416 C CA . MET A 1 182 ? 54.956 -38.459 0.999 1.00 57.06 269 MET A CA 1
ATOM 1417 C C . MET A 1 182 ? 54.028 -37.619 1.893 1.00 55.63 269 MET A C 1
ATOM 1418 O O . MET A 1 182 ? 53.456 -38.114 2.873 1.00 49.15 269 MET A O 1
ATOM 1423 N N . ASP A 1 183 ? 53.954 -36.322 1.598 1.00 54.32 270 ASP A N 1
ATOM 1424 C CA . ASP A 1 183 ? 53.020 -35.427 2.273 1.00 52.98 270 ASP A CA 1
ATOM 1425 C C . ASP A 1 183 ? 51.683 -35.470 1.566 1.00 49.21 270 ASP A C 1
ATOM 1426 O O . ASP A 1 183 ? 51.578 -35.010 0.433 1.00 48.46 270 ASP A O 1
ATOM 1431 N N . THR A 1 184 ? 50.662 -35.987 2.238 1.00 47.07 271 THR A N 1
ATOM 1432 C CA . THR A 1 184 ? 49.359 -36.154 1.596 1.00 48.91 271 THR A CA 1
ATOM 1433 C C . THR A 1 184 ? 48.813 -34.882 0.959 1.00 48.33 271 THR A C 1
ATOM 1434 O O . THR A 1 184 ? 48.435 -34.899 -0.210 1.00 45.76 271 THR A O 1
ATOM 1438 N N . GLU A 1 185 ? 48.809 -33.780 1.704 1.00 47.26 272 GLU A N 1
ATOM 1439 C CA . GLU A 1 185 ? 48.259 -32.562 1.134 1.00 48.94 272 GLU A CA 1
ATOM 1440 C C . GLU A 1 185 ? 48.968 -32.141 -0.130 1.00 45.27 272 GLU A C 1
ATOM 1441 O O . GLU A 1 185 ? 48.308 -31.694 -1.059 1.00 44.50 272 GLU A O 1
ATOM 1447 N N . THR A 1 186 ? 50.286 -32.316 -0.178 1.00 44.76 273 THR A N 1
ATOM 1448 C CA . THR A 1 186 ? 51.059 -31.983 -1.373 1.00 41.91 273 THR A CA 1
ATOM 1449 C C . THR A 1 186 ? 50.619 -32.812 -2.577 1.00 42.25 273 THR A C 1
ATOM 1450 O O . THR A 1 186 ? 50.281 -32.321 -3.663 1.00 41.25 273 THR A O 1
ATOM 1454 N N . LEU A 1 187 ? 50.589 -34.103 -2.314 1.00 42.01 274 LEU A N 1
ATOM 1455 C CA . LEU A 1 187 ? 50.215 -35.113 -3.280 1.00 41.91 274 LEU A CA 1
ATOM 1456 C C . LEU A 1 187 ? 48.847 -34.794 -3.858 1.00 38.16 274 LEU A C 1
ATOM 1457 O O . LEU A 1 187 ? 48.675 -34.743 -5.079 1.00 37.26 274 LEU A O 1
ATOM 1462 N N . VAL A 1 188 ? 47.895 -34.558 -2.963 1.00 34.79 275 VAL A N 1
ATOM 1463 C CA . VAL A 1 188 ? 46.536 -34.230 -3.383 1.00 37.35 275 VAL A CA 1
ATOM 1464 C C . VAL A 1 188 ? 46.453 -33.020 -4.334 1.00 32.80 275 VAL A C 1
ATOM 1465 O O . VAL A 1 188 ? 45.813 -33.070 -5.379 1.00 30.89 275 VAL A O 1
ATOM 1469 N N . ASP A 1 189 ? 47.106 -31.944 -3.935 1.00 31.80 276 ASP A N 1
ATOM 1470 C CA . ASP A 1 189 ? 47.076 -30.688 -4.649 1.00 35.73 276 ASP A CA 1
ATOM 1471 C C . ASP A 1 189 ? 47.842 -30.796 -5.949 1.00 38.32 276 ASP A C 1
ATOM 1472 O O . ASP A 1 189 ? 47.457 -30.186 -6.939 1.00 38.16 276 ASP A O 1
ATOM 1477 N N . ALA A 1 190 ? 48.938 -31.558 -5.938 1.00 39.48 277 ALA A N 1
ATOM 1478 C CA . ALA A 1 190 ? 49.667 -31.881 -7.172 1.00 36.32 277 ALA A CA 1
ATOM 1479 C C . ALA A 1 190 ? 48.808 -32.646 -8.159 1.00 31.06 277 ALA A C 1
ATOM 1480 O O . ALA A 1 190 ? 48.739 -32.234 -9.302 1.00 34.19 277 ALA A O 1
ATOM 1482 N N . CYS A 1 191 ? 48.087 -33.673 -7.712 1.00 32.52 278 CYS A N 1
ATOM 1483 C CA . CYS A 1 191 ? 47.078 -34.355 -8.546 1.00 35.91 278 CYS A CA 1
ATOM 1484 C C . CYS A 1 191 ? 45.948 -33.444 -9.058 1.00 36.55 278 CYS A C 1
ATOM 1485 O O . CYS A 1 191 ? 45.534 -33.579 -10.212 1.00 36.52 278 CYS A O 1
ATOM 1488 N N . TRP A 1 192 ? 45.441 -32.517 -8.239 1.00 34.35 279 TRP A N 1
ATOM 1489 C CA . TRP A 1 192 ? 44.444 -31.577 -8.766 1.00 33.65 279 TRP A CA 1
ATOM 1490 C C . TRP A 1 192 ? 45.070 -30.795 -9.939 1.00 33.65 279 TRP A C 1
ATOM 1491 O O . TRP A 1 192 ? 44.480 -30.647 -11.010 1.00 27.57 279 TRP A O 1
ATOM 1502 N N . ALA A 1 193 ? 46.292 -30.319 -9.727 1.00 31.42 280 ALA A N 1
ATOM 1503 C CA . ALA A 1 193 ? 46.910 -29.450 -10.694 1.00 32.64 280 ALA A CA 1
ATOM 1504 C C . ALA A 1 193 ? 47.088 -30.230 -11.995 1.00 37.18 280 ALA A C 1
ATOM 1505 O O . ALA A 1 193 ? 46.804 -29.730 -13.108 1.00 35.73 280 ALA A O 1
ATOM 1507 N N . ILE A 1 194 ? 47.440 -31.509 -11.866 1.00 38.18 281 ILE A N 1
ATOM 1508 C CA . ILE A 1 194 ? 47.518 -32.328 -13.084 1.00 36.80 281 ILE A CA 1
ATOM 1509 C C . ILE A 1 194 ? 46.140 -32.562 -13.734 1.00 37.42 281 ILE A C 1
ATOM 1510 O O . ILE A 1 194 ? 46.051 -32.525 -14.979 1.00 39.35 281 ILE A O 1
ATOM 1515 N N . SER A 1 195 ? 45.091 -32.774 -12.923 1.00 34.27 282 SER A N 1
ATOM 1516 C CA . SER A 1 195 ? 43.727 -32.972 -13.443 1.00 36.89 282 SER A CA 1
ATOM 1517 C C . SER A 1 195 ? 43.239 -31.769 -14.268 1.00 38.76 282 SER A C 1
ATOM 1518 O O . SER A 1 195 ? 42.486 -31.913 -15.238 1.00 34.74 282 SER A O 1
ATOM 1521 N N . TYR A 1 196 ? 43.715 -30.585 -13.896 1.00 40.85 283 TYR A N 1
ATOM 1522 C CA . TYR A 1 196 ? 43.326 -29.347 -14.574 1.00 41.67 283 TYR A CA 1
ATOM 1523 C C . TYR A 1 196 ? 44.125 -29.219 -15.880 1.00 42.73 283 TYR A C 1
ATOM 1524 O O . TYR A 1 196 ? 43.560 -28.931 -16.930 1.00 40.55 283 TYR A O 1
ATOM 1533 N N . LEU A 1 197 ? 45.443 -29.396 -15.784 1.00 42.82 284 LEU A N 1
ATOM 1534 C CA . LEU A 1 197 ? 46.326 -29.352 -16.946 1.00 42.02 284 LEU A CA 1
ATOM 1535 C C . LEU A 1 197 ? 45.919 -30.396 -17.976 1.00 43.76 284 LEU A C 1
ATOM 1536 O O . LEU A 1 197 ? 45.823 -30.105 -19.168 1.00 45.69 284 LEU A O 1
ATOM 1541 N N . SER A 1 198 ? 45.631 -31.615 -17.542 1.00 44.31 285 SER A N 1
ATOM 1542 C CA . SER A 1 198 ? 45.273 -32.641 -18.525 1.00 45.33 285 SER A CA 1
ATOM 1543 C C . SER A 1 198 ? 43.909 -32.405 -19.161 1.00 43.87 285 SER A C 1
ATOM 1544 O O . SER A 1 198 ? 43.546 -33.051 -20.141 1.00 41.91 285 SER A O 1
ATOM 1547 N N . ASP A 1 199 ? 43.140 -31.506 -18.554 1.00 46.21 286 ASP A N 1
ATOM 1548 C CA . ASP A 1 199 ? 41.783 -31.167 -18.978 1.00 44.99 286 ASP A CA 1
ATOM 1549 C C . ASP A 1 199 ? 41.865 -30.066 -20.013 1.00 47.32 286 ASP A C 1
ATOM 1550 O O . ASP A 1 199 ? 41.864 -28.862 -19.712 1.00 49.40 286 ASP A O 1
ATOM 1555 N N . GLY A 1 200 ? 42.076 -30.516 -21.238 1.00 50.05 287 GLY A N 1
ATOM 1556 C CA . GLY A 1 200 ? 42.220 -29.638 -22.372 1.00 50.14 287 GLY A CA 1
ATOM 1557 C C . GLY A 1 200 ? 42.434 -30.384 -23.676 1.00 49.75 287 GLY A C 1
ATOM 1558 O O . GLY A 1 200 ? 41.968 -31.510 -23.864 1.00 47.89 287 GLY A O 1
ATOM 1559 N N . PRO A 1 201 ? 43.083 -29.718 -24.624 1.00 51.21 288 PRO A N 1
ATOM 1560 C CA . PRO A 1 201 ? 43.298 -30.299 -25.952 1.00 52.01 288 PRO A CA 1
ATOM 1561 C C . PRO A 1 201 ? 44.340 -31.413 -25.987 1.00 53.15 288 PRO A C 1
ATOM 1562 O O . PRO A 1 201 ? 45.128 -31.567 -25.059 1.00 53.71 288 PRO A O 1
ATOM 1566 N N . GLN A 1 202 ? 44.380 -32.148 -27.091 1.00 57.17 289 GLN A N 1
ATOM 1567 C CA . GLN A 1 202 ? 45.399 -33.190 -27.294 1.00 59.38 289 GLN A CA 1
ATOM 1568 C C . GLN A 1 202 ? 46.860 -32.770 -27.099 1.00 57.01 289 GLN A C 1
ATOM 1569 O O . GLN A 1 202 ? 47.705 -33.574 -26.734 1.00 57.02 289 GLN A O 1
ATOM 1575 N N . GLU A 1 203 ? 47.164 -31.505 -27.327 1.00 58.49 290 GLU A N 1
ATOM 1576 C CA . GLU A 1 203 ? 48.504 -31.006 -27.073 1.00 58.41 290 GLU A CA 1
ATOM 1577 C C . GLU A 1 203 ? 48.805 -31.026 -25.579 1.00 55.92 290 GLU A C 1
ATOM 1578 O O . GLU A 1 203 ? 49.933 -31.247 -25.162 1.00 57.32 290 GLU A O 1
ATOM 1584 N N . ALA A 1 204 ? 47.791 -30.749 -24.772 1.00 52.12 291 ALA A N 1
ATOM 1585 C CA . ALA A 1 204 ? 47.964 -30.713 -23.331 1.00 52.31 291 ALA A CA 1
ATOM 1586 C C . ALA A 1 204 ? 48.067 -32.114 -22.745 1.00 50.49 291 ALA A C 1
ATOM 1587 O O . ALA A 1 204 ? 48.904 -32.382 -21.870 1.00 49.57 291 ALA A O 1
ATOM 1589 N N . ILE A 1 205 ? 47.214 -32.999 -23.238 1.00 44.69 292 ILE A N 1
ATOM 1590 C CA . ILE A 1 205 ? 47.292 -34.383 -22.825 1.00 46.57 292 ILE A CA 1
ATOM 1591 C C . ILE A 1 205 ? 48.679 -34.929 -23.133 1.00 47.80 292 ILE A C 1
ATOM 1592 O O . ILE A 1 205 ? 49.273 -35.648 -22.331 1.00 49.04 292 ILE A O 1
ATOM 1597 N N . GLN A 1 206 ? 49.212 -34.569 -24.292 1.00 48.18 293 GLN A N 1
ATOM 1598 C CA . GLN A 1 206 ? 50.507 -35.100 -24.693 1.00 48.60 293 GLN A CA 1
ATOM 1599 C C . GLN A 1 206 ? 51.607 -34.575 -23.767 1.00 44.58 293 GLN A C 1
ATOM 1600 O O . GLN A 1 206 ? 52.545 -35.290 -23.426 1.00 47.85 293 GLN A O 1
ATOM 1606 N N . ALA A 1 207 ? 51.494 -33.332 -23.341 1.00 39.10 294 ALA A N 1
ATOM 1607 C CA . ALA A 1 207 ? 52.502 -32.796 -22.445 1.00 41.54 294 ALA A CA 1
ATOM 1608 C C . ALA A 1 207 ? 52.588 -33.614 -21.162 1.00 42.01 294 ALA A C 1
ATOM 1609 O O . ALA A 1 207 ? 53.682 -33.847 -20.626 1.00 39.47 294 ALA A O 1
ATOM 1611 N N . VAL A 1 208 ? 51.418 -34.057 -20.704 1.00 44.73 295 VAL A N 1
ATOM 1612 C CA . VAL A 1 208 ? 51.281 -34.773 -19.444 1.00 46.60 295 VAL A CA 1
ATOM 1613 C C . VAL A 1 208 ? 51.939 -36.134 -19.624 1.00 46.87 295 VAL A C 1
ATOM 1614 O O . VAL A 1 208 ? 52.739 -36.562 -18.780 1.00 46.22 295 VAL A O 1
ATOM 1618 N N . ILE A 1 209 ? 51.626 -36.765 -20.749 1.00 43.92 296 ILE A N 1
ATOM 1619 C CA . ILE A 1 209 ? 52.209 -38.050 -21.103 1.00 46.76 296 ILE A CA 1
ATOM 1620 C C . ILE A 1 209 ? 53.738 -37.990 -21.256 1.00 47.48 296 ILE A C 1
ATOM 1621 O O . ILE A 1 209 ? 54.427 -38.882 -20.746 1.00 46.25 296 ILE A O 1
ATOM 1626 N N . ASP A 1 210 ? 54.252 -36.940 -21.906 1.00 44.27 297 ASP A N 1
ATOM 1627 C CA . ASP A 1 210 ? 55.689 -36.817 -22.162 1.00 46.59 297 ASP A CA 1
ATOM 1628 C C . ASP A 1 210 ? 56.581 -36.592 -20.941 1.00 49.02 297 ASP A C 1
ATOM 1629 O O . ASP A 1 210 ? 57.754 -36.891 -21.014 1.00 49.70 297 ASP A O 1
ATOM 1634 N N . VAL A 1 211 ? 56.077 -36.021 -19.855 1.00 52.47 298 VAL A N 1
ATOM 1635 C CA . VAL A 1 211 ? 56.845 -35.951 -18.611 1.00 52.44 298 VAL A CA 1
ATOM 1636 C C . VAL A 1 211 ? 56.767 -37.255 -17.819 1.00 50.90 298 VAL A C 1
ATOM 1637 O O . VAL A 1 211 ? 57.325 -37.302 -16.725 1.00 51.86 298 VAL A O 1
ATOM 1641 N N . ARG A 1 212 ? 56.067 -38.277 -18.321 1.00 51.94 299 ARG A N 1
ATOM 1642 C CA . ARG A 1 212 ? 55.945 -39.589 -17.628 1.00 56.26 299 ARG A CA 1
ATOM 1643 C C . ARG A 1 212 ? 54.996 -39.604 -16.435 1.00 51.98 299 ARG A C 1
ATOM 1644 O O . ARG A 1 212 ? 55.137 -40.427 -15.530 1.00 54.35 299 ARG A O 1
ATOM 1652 N N . ILE A 1 213 ? 54.058 -38.669 -16.425 1.00 47.98 300 ILE A N 1
ATOM 1653 C CA . ILE A 1 213 ? 53.115 -38.584 -15.335 1.00 47.08 300 ILE A CA 1
ATOM 1654 C C . ILE A 1 213 ? 52.204 -39.800 -15.240 1.00 45.60 300 ILE A C 1
ATOM 1655 O O . ILE A 1 213 ? 52.045 -40.343 -14.148 1.00 44.30 300 ILE A O 1
ATOM 1660 N N . PRO A 1 214 ? 51.628 -40.235 -16.357 1.00 44.49 301 PRO A N 1
ATOM 1661 C CA . PRO A 1 214 ? 50.578 -41.259 -16.302 1.00 45.95 301 PRO A CA 1
ATOM 1662 C C . PRO A 1 214 ? 50.936 -42.549 -15.583 1.00 48.18 301 PRO A C 1
ATOM 1663 O O . PRO A 1 214 ? 50.050 -43.232 -15.055 1.00 50.68 301 PRO A O 1
ATOM 1667 N N . LYS A 1 215 ? 52.208 -42.918 -15.592 1.00 46.96 302 LYS A N 1
ATOM 1668 C CA . LYS A 1 215 ? 52.618 -44.107 -14.851 1.00 45.04 302 LYS A CA 1
ATOM 1669 C C . LYS A 1 215 ? 52.256 -43.932 -13.385 1.00 39.40 302 LYS A C 1
ATOM 1670 O O . LYS A 1 215 ? 51.631 -44.792 -12.763 1.00 36.39 302 LYS A O 1
ATOM 1676 N N . ARG A 1 216 ? 52.713 -42.819 -12.834 1.00 38.14 303 ARG A N 1
ATOM 1677 C CA . ARG A 1 216 ? 52.517 -42.538 -11.421 1.00 37.69 303 ARG A CA 1
ATOM 1678 C C . ARG A 1 216 ? 51.054 -42.364 -11.041 1.00 35.23 303 ARG A C 1
ATOM 1679 O O . ARG A 1 216 ? 50.614 -42.850 -10.013 1.00 33.28 303 ARG A O 1
ATOM 1687 N N . LEU A 1 217 ? 50.295 -41.714 -11.907 1.00 34.70 304 LEU A N 1
ATOM 1688 C CA . LEU A 1 217 ? 48.889 -41.503 -11.649 1.00 36.02 304 LEU A CA 1
ATOM 1689 C C . LEU A 1 217 ? 48.211 -42.829 -11.497 1.00 34.45 304 LEU A C 1
ATOM 1690 O O . LEU A 1 217 ? 47.389 -42.940 -10.624 1.00 37.18 304 LEU A O 1
ATOM 1695 N N . VAL A 1 218 ? 48.485 -43.790 -12.372 1.00 36.80 305 VAL A N 1
ATOM 1696 C CA . VAL A 1 218 ? 47.840 -45.106 -12.310 1.00 35.66 305 VAL A CA 1
ATOM 1697 C C . VAL A 1 218 ? 48.103 -45.769 -10.959 1.00 35.89 305 VAL A C 1
ATOM 1698 O O . VAL A 1 218 ? 47.233 -46.430 -10.395 1.00 37.05 305 VAL A O 1
ATOM 1702 N N . GLU A 1 219 ? 49.322 -45.604 -10.456 1.00 38.87 306 GLU A N 1
ATOM 1703 C CA . GLU A 1 219 ? 49.714 -46.137 -9.144 1.00 40.49 306 GLU A CA 1
ATOM 1704 C C . GLU A 1 219 ? 48.914 -45.517 -8.011 1.00 31.95 306 GLU A C 1
ATOM 1705 O O . GLU A 1 219 ? 48.452 -46.208 -7.115 1.00 33.20 306 GLU A O 1
ATOM 1711 N N . LEU A 1 220 ? 48.712 -44.215 -8.124 1.00 33.14 307 LEU A N 1
ATOM 1712 C CA . LEU A 1 220 ? 47.896 -43.432 -7.205 1.00 30.72 307 LEU A CA 1
ATOM 1713 C C . LEU A 1 220 ? 46.388 -43.732 -7.223 1.00 30.67 307 LEU A C 1
ATOM 1714 O O . LEU A 1 220 ? 45.710 -43.409 -6.263 1.00 37.87 307 LEU A O 1
ATOM 1719 N N . LEU A 1 221 ? 45.853 -44.382 -8.246 1.00 24.51 308 LEU A N 1
ATOM 1720 C CA . LEU A 1 221 ? 44.457 -44.795 -8.216 1.00 27.89 308 LEU A CA 1
ATOM 1721 C C . LEU A 1 221 ? 44.169 -45.778 -7.076 1.00 31.08 308 LEU A C 1
ATOM 1722 O O . LEU A 1 221 ? 43.001 -45.958 -6.748 1.00 33.90 308 LEU A O 1
ATOM 1727 N N . SER A 1 222 ? 45.189 -46.438 -6.506 1.00 32.11 309 SER A N 1
ATOM 1728 C CA . SER A 1 222 ? 44.975 -47.382 -5.400 1.00 33.69 309 SER A CA 1
ATOM 1729 C C . SER A 1 222 ? 45.473 -46.854 -4.060 1.00 32.94 309 SER A C 1
ATOM 1730 O O . SER A 1 222 ? 45.693 -47.626 -3.126 1.00 26.85 309 SER A O 1
ATOM 1733 N N . HIS A 1 223 ? 45.663 -45.538 -3.984 1.00 34.46 310 HIS A N 1
ATOM 1734 C CA . HIS A 1 223 ? 46.041 -44.905 -2.726 1.00 34.72 310 HIS A CA 1
ATOM 1735 C C . HIS A 1 223 ? 44.896 -45.083 -1.725 1.00 34.97 310 HIS A C 1
ATOM 1736 O O . HIS A 1 223 ? 43.740 -45.237 -2.099 1.00 36.94 310 HIS A O 1
ATOM 1743 N N . GLU A 1 224 ? 45.222 -45.098 -0.440 1.00 36.10 311 GLU A N 1
ATOM 1744 C CA . GLU A 1 224 ? 44.212 -45.310 0.595 1.00 39.53 311 GLU A CA 1
ATOM 1745 C C . GLU A 1 224 ? 43.210 -44.140 0.695 1.00 39.82 311 GLU A C 1
ATOM 1746 O O . GLU A 1 224 ? 42.065 -44.349 1.072 1.00 41.88 311 GLU A O 1
ATOM 1752 N N . SER A 1 225 ? 43.653 -42.929 0.369 1.00 38.02 312 SER A N 1
ATOM 1753 C CA . SER A 1 225 ? 42.847 -41.729 0.451 1.00 37.58 312 SER A CA 1
ATOM 1754 C C . SER A 1 225 ? 42.088 -41.414 -0.853 1.00 39.39 312 SER A C 1
ATOM 1755 O O . SER A 1 225 ? 42.670 -41.226 -1.923 1.00 32.48 312 SER A O 1
ATOM 1758 N N . THR A 1 226 ? 40.771 -41.285 -0.727 1.00 38.13 313 THR A N 1
ATOM 1759 C CA . THR A 1 226 ? 39.938 -40.886 -1.842 1.00 33.97 313 THR A CA 1
ATOM 1760 C C . THR A 1 226 ? 40.284 -39.474 -2.229 1.00 29.45 313 THR A C 1
ATOM 1761 O O . THR A 1 226 ? 39.984 -39.060 -3.317 1.00 37.23 313 THR A O 1
ATOM 1765 N N . LEU A 1 227 ? 40.910 -38.705 -1.357 1.00 33.18 314 LEU A N 1
ATOM 1766 C CA . LEU A 1 227 ? 41.356 -37.353 -1.702 1.00 34.36 314 LEU A CA 1
ATOM 1767 C C . LEU A 1 227 ? 42.438 -37.383 -2.796 1.00 34.24 314 LEU A C 1
ATOM 1768 O O . LEU A 1 227 ? 42.770 -36.370 -3.408 1.00 27.77 314 LEU A O 1
ATOM 1773 N N . VAL A 1 228 ? 43.075 -38.542 -2.940 1.00 33.84 315 VAL A N 1
ATOM 1774 C CA . VAL A 1 228 ? 44.101 -38.736 -3.940 1.00 31.68 315 VAL A CA 1
ATOM 1775 C C . VAL A 1 228 ? 43.446 -39.409 -5.138 1.00 31.12 315 VAL A C 1
ATOM 1776 O O . VAL A 1 228 ? 43.676 -39.034 -6.277 1.00 31.77 315 VAL A O 1
ATOM 1780 N N . GLN A 1 229 ? 42.632 -40.416 -4.868 1.00 31.45 316 GLN A N 1
ATOM 1781 C CA . GLN A 1 229 ? 41.969 -41.154 -5.907 1.00 32.56 316 GLN A CA 1
ATOM 1782 C C . GLN A 1 229 ? 41.258 -40.204 -6.831 1.00 33.54 316 GLN A C 1
ATOM 1783 O O . GLN A 1 229 ? 41.538 -40.190 -8.020 1.00 34.88 316 GLN A O 1
ATOM 1789 N N . THR A 1 230 ? 40.367 -39.401 -6.274 1.00 35.44 317 THR A N 1
ATOM 1790 C CA . THR A 1 230 ? 39.518 -38.544 -7.094 1.00 35.06 317 THR A CA 1
ATOM 1791 C C . THR A 1 230 ? 40.215 -37.744 -8.192 1.00 31.30 317 THR A C 1
ATOM 1792 O O . THR A 1 230 ? 39.841 -37.826 -9.374 1.00 30.30 317 THR A O 1
ATOM 1796 N N . PRO A 1 231 ? 41.159 -36.896 -7.826 1.00 28.65 318 PRO A N 1
ATOM 1797 C CA . PRO A 1 231 ? 41.785 -36.054 -8.854 1.00 31.13 318 PRO A CA 1
ATOM 1798 C C . PRO A 1 231 ? 42.639 -36.910 -9.776 1.00 34.96 318 PRO A C 1
ATOM 1799 O O . PRO A 1 231 ? 42.695 -36.660 -10.979 1.00 33.76 318 PRO A O 1
ATOM 1803 N N . ALA A 1 232 ? 43.271 -37.938 -9.215 1.00 39.33 319 ALA A N 1
ATOM 1804 C CA . ALA A 1 232 ? 44.093 -38.864 -10.007 1.00 37.11 319 ALA A CA 1
ATOM 1805 C C . ALA A 1 232 ? 43.227 -39.550 -11.054 1.00 33.48 319 ALA A C 1
ATOM 1806 O O . ALA A 1 232 ? 43.564 -39.605 -12.225 1.00 29.46 319 ALA A O 1
ATOM 1808 N N . LEU A 1 233 ? 42.087 -40.064 -10.617 1.00 33.60 320 LEU A N 1
ATOM 1809 C CA . LEU A 1 233 ? 41.171 -40.728 -11.527 1.00 33.50 320 LEU A CA 1
ATOM 1810 C C . LEU A 1 233 ? 40.789 -39.740 -12.612 1.00 37.78 320 LEU A C 1
ATOM 1811 O O . LEU A 1 233 ? 40.675 -40.068 -13.807 1.00 35.60 320 LEU A O 1
ATOM 1816 N N . ARG A 1 234 ? 40.551 -38.510 -12.173 1.00 37.44 321 ARG A N 1
ATOM 1817 C CA . ARG A 1 234 ? 40.073 -37.549 -13.127 1.00 36.86 321 ARG A CA 1
ATOM 1818 C C . ARG A 1 234 ? 41.117 -37.282 -14.200 1.00 40.22 321 ARG A C 1
ATOM 1819 O O . ARG A 1 234 ? 40.770 -37.229 -15.389 1.00 41.97 321 ARG A O 1
ATOM 1827 N N . ALA A 1 235 ? 42.368 -37.062 -13.784 1.00 34.22 322 ALA A N 1
ATOM 1828 C CA . ALA A 1 235 ? 43.450 -36.822 -14.733 1.00 32.20 322 ALA A CA 1
ATOM 1829 C C . ALA A 1 235 ? 43.590 -37.969 -15.753 1.00 34.67 322 ALA A C 1
ATOM 1830 O O . ALA A 1 235 ? 43.738 -37.753 -16.955 1.00 31.55 322 ALA A O 1
ATOM 1832 N N . VAL A 1 236 ? 43.526 -39.202 -15.266 1.00 33.62 323 VAL A N 1
ATOM 1833 C CA . VAL A 1 236 ? 43.557 -40.366 -16.125 1.00 34.39 323 VAL A CA 1
ATOM 1834 C C . VAL A 1 236 ? 42.364 -40.358 -17.069 1.00 37.59 323 VAL A C 1
ATOM 1835 O O . VAL A 1 236 ? 42.480 -40.720 -18.252 1.00 41.51 323 VAL A O 1
ATOM 1839 N N . GLY A 1 237 ? 41.184 -40.032 -16.563 1.00 36.48 324 GLY A N 1
ATOM 1840 C CA . GLY A 1 237 ? 40.022 -39.986 -17.444 1.00 37.04 324 GLY A CA 1
ATOM 1841 C C . GLY A 1 237 ? 40.171 -38.960 -18.567 1.00 34.31 324 GLY A C 1
ATOM 1842 O O . GLY A 1 237 ? 39.712 -39.151 -19.688 1.00 33.02 324 GLY A O 1
ATOM 1843 N N . ASN A 1 238 ? 40.831 -37.855 -18.271 1.00 35.56 325 ASN A N 1
ATOM 1844 C CA . ASN A 1 238 ? 40.984 -36.775 -19.234 1.00 35.34 325 ASN A CA 1
ATOM 1845 C C . ASN A 1 238 ? 41.967 -37.233 -20.287 1.00 38.39 325 ASN A C 1
ATOM 1846 O O . ASN A 1 238 ? 41.775 -37.016 -21.482 1.00 45.01 325 ASN A O 1
ATOM 1851 N N . ILE A 1 239 ? 43.035 -37.878 -19.855 1.00 39.48 326 ILE A N 1
ATOM 1852 C CA . ILE A 1 239 ? 43.994 -38.417 -20.811 1.00 38.18 326 ILE A CA 1
ATOM 1853 C C . ILE A 1 239 ? 43.316 -39.358 -21.804 1.00 39.60 326 ILE A C 1
ATOM 1854 O O . ILE A 1 239 ? 43.651 -39.335 -22.975 1.00 41.34 326 ILE A O 1
ATOM 1859 N N . VAL A 1 240 ? 42.372 -40.178 -21.360 1.00 40.68 327 VAL A N 1
ATOM 1860 C CA . VAL A 1 240 ? 41.716 -41.084 -22.296 1.00 41.74 327 VAL A CA 1
ATOM 1861 C C . VAL A 1 240 ? 40.637 -40.426 -23.137 1.00 42.02 327 VAL A C 1
ATOM 1862 O O . VAL A 1 240 ? 40.005 -41.152 -23.894 1.00 42.43 327 VAL A O 1
ATOM 1866 N N . THR A 1 241 ? 40.364 -39.122 -22.998 1.00 43.84 328 THR A N 1
ATOM 1867 C CA . THR A 1 241 ? 39.509 -38.446 -24.001 1.00 44.32 328 THR A CA 1
ATOM 1868 C C . THR A 1 241 ? 40.336 -38.233 -25.268 1.00 47.55 328 THR A C 1
ATOM 1869 O O . THR A 1 241 ? 39.825 -38.035 -26.366 1.00 48.30 328 THR A O 1
ATOM 1873 N N . GLY A 1 242 ? 41.646 -38.318 -25.104 1.00 49.27 329 GLY A N 1
ATOM 1874 C CA . GLY A 1 242 ? 42.543 -38.288 -26.231 1.00 50.82 329 GLY A CA 1
ATOM 1875 C C . GLY A 1 242 ? 42.388 -39.426 -27.225 1.00 50.46 329 GLY A C 1
ATOM 1876 O O . GLY A 1 242 ? 41.462 -40.250 -27.200 1.00 47.71 329 GLY A O 1
ATOM 1877 N N . ASN A 1 243 ? 43.343 -39.440 -28.145 1.00 52.35 330 ASN A N 1
ATOM 1878 C CA . ASN A 1 243 ? 43.353 -40.426 -29.225 1.00 54.73 330 ASN A CA 1
ATOM 1879 C C . ASN A 1 243 ? 43.782 -41.820 -28.768 1.00 53.74 330 ASN A C 1
ATOM 1880 O O . ASN A 1 243 ? 44.317 -42.024 -27.692 1.00 55.17 330 ASN A O 1
ATOM 1885 N N . ASP A 1 244 ? 43.581 -42.792 -29.635 1.00 55.53 331 ASP A N 1
ATOM 1886 C CA . ASP A 1 244 ? 43.942 -44.171 -29.334 1.00 54.32 331 ASP A CA 1
ATOM 1887 C C . ASP A 1 244 ? 45.350 -44.379 -28.782 1.00 52.55 331 ASP A C 1
ATOM 1888 O O . ASP A 1 244 ? 45.511 -45.105 -27.823 1.00 53.11 331 ASP A O 1
ATOM 1893 N N . LEU A 1 245 ? 46.360 -43.754 -29.367 1.00 51.85 332 LEU A N 1
ATOM 1894 C CA . LEU A 1 245 ? 47.724 -43.875 -28.867 1.00 51.39 332 LEU A CA 1
ATOM 1895 C C . LEU A 1 245 ? 47.842 -43.406 -27.423 1.00 52.35 332 LEU A C 1
ATOM 1896 O O . LEU A 1 245 ? 48.589 -44.028 -26.669 1.00 59.63 332 LEU A O 1
ATOM 1901 N N . GLN A 1 246 ? 47.167 -42.309 -27.059 1.00 51.16 333 GLN A N 1
ATOM 1902 C CA . GLN A 1 246 ? 47.192 -41.687 -25.723 1.00 45.32 333 GLN A CA 1
ATOM 1903 C C . GLN A 1 246 ? 46.514 -42.570 -24.698 1.00 41.95 333 GLN A C 1
ATOM 1904 O O . GLN A 1 246 ? 47.028 -42.811 -23.572 1.00 41.05 333 GLN A O 1
ATOM 1910 N N . THR A 1 247 ? 45.366 -43.071 -25.136 1.00 35.33 334 THR A N 1
ATOM 1911 C CA . THR A 1 247 ? 44.602 -43.997 -24.330 1.00 36.70 334 THR A CA 1
ATOM 1912 C C . THR A 1 247 ? 45.431 -45.248 -24.023 1.00 40.60 334 THR A C 1
ATOM 1913 O O . THR A 1 247 ? 45.404 -45.764 -22.907 1.00 41.38 334 THR A O 1
ATOM 1917 N N . GLN A 1 248 ? 46.151 -45.731 -25.035 1.00 44.35 335 GLN A N 1
ATOM 1918 C CA . GLN A 1 248 ? 46.975 -46.928 -24.950 1.00 43.04 335 GLN A CA 1
ATOM 1919 C C . GLN A 1 248 ? 48.093 -46.755 -23.937 1.00 39.02 335 GLN A C 1
ATOM 1920 O O . GLN A 1 248 ? 48.478 -47.725 -23.315 1.00 42.08 335 GLN A O 1
ATOM 1926 N N . VAL A 1 249 ? 48.632 -45.566 -23.767 1.00 34.39 336 VAL A N 1
ATOM 1927 C CA . VAL A 1 249 ? 49.652 -45.378 -22.734 1.00 38.75 336 VAL A CA 1
ATOM 1928 C C . VAL A 1 249 ? 49.182 -45.659 -21.300 1.00 41.94 336 VAL A C 1
ATOM 1929 O O . VAL A 1 249 ? 49.957 -46.111 -20.457 1.00 45.69 336 VAL A O 1
ATOM 1933 N N . VAL A 1 250 ? 47.923 -45.328 -21.024 1.00 44.61 337 VAL A N 1
ATOM 1934 C CA . VAL A 1 250 ? 47.287 -45.454 -19.708 1.00 41.16 337 VAL A CA 1
ATOM 1935 C C . VAL A 1 250 ? 46.947 -46.921 -19.511 1.00 39.30 337 VAL A C 1
ATOM 1936 O O . VAL A 1 250 ? 47.132 -47.436 -18.416 1.00 39.57 337 VAL A O 1
ATOM 1940 N N . ILE A 1 251 ? 46.454 -47.599 -20.542 1.00 37.79 338 ILE A N 1
ATOM 1941 C CA . ILE A 1 251 ? 46.174 -49.033 -20.431 1.00 39.49 338 ILE A CA 1
ATOM 1942 C C . ILE A 1 251 ? 47.460 -49.835 -20.166 1.00 43.20 338 ILE A C 1
ATOM 1943 O O . ILE A 1 251 ? 47.474 -50.776 -19.354 1.00 46.56 338 ILE A O 1
ATOM 1948 N N . ASN A 1 252 ? 48.524 -49.425 -20.860 1.00 40.20 339 ASN A N 1
ATOM 1949 C CA . ASN A 1 252 ? 49.855 -49.992 -20.742 1.00 39.13 339 ASN A CA 1
ATOM 1950 C C . ASN A 1 252 ? 50.460 -49.723 -19.383 1.00 40.76 339 ASN A C 1
ATOM 1951 O O . ASN A 1 252 ? 51.301 -50.468 -18.949 1.00 46.55 339 ASN A O 1
ATOM 1956 N N . ALA A 1 253 ? 50.060 -48.657 -18.713 1.00 44.69 340 ALA A N 1
ATOM 1957 C CA . ALA A 1 253 ? 50.501 -48.379 -17.345 1.00 42.75 340 ALA A CA 1
ATOM 1958 C C . ALA A 1 253 ? 49.721 -49.111 -16.255 1.00 38.88 340 ALA A C 1
ATOM 1959 O O . ALA A 1 253 ? 50.077 -48.950 -15.070 1.00 32.01 340 ALA A O 1
ATOM 1961 N N . GLY A 1 254 ? 48.674 -49.866 -16.629 1.00 33.56 341 GLY A N 1
ATOM 1962 C CA . GLY A 1 254 ? 47.961 -50.663 -15.636 1.00 33.29 341 GLY A CA 1
ATOM 1963 C C . GLY A 1 254 ? 46.614 -50.180 -15.133 1.00 36.04 341 GLY A C 1
ATOM 1964 O O . GLY A 1 254 ? 46.061 -50.711 -14.145 1.00 39.05 341 GLY A O 1
ATOM 1965 N N . VAL A 1 255 ? 46.078 -49.180 -15.821 1.00 32.34 342 VAL A N 1
ATOM 1966 C CA . VAL A 1 255 ? 44.819 -48.549 -15.428 1.00 32.56 342 VAL A CA 1
ATOM 1967 C C . VAL A 1 255 ? 43.592 -49.466 -15.385 1.00 29.86 342 VAL A C 1
ATOM 1968 O O . VAL A 1 255 ? 42.690 -49.222 -14.612 1.00 32.38 342 VAL A O 1
ATOM 1972 N N . LEU A 1 256 ? 43.508 -50.515 -16.190 1.00 30.52 343 LEU A N 1
ATOM 1973 C CA . LEU A 1 256 ? 42.292 -51.328 -16.118 1.00 31.13 343 LEU A CA 1
ATOM 1974 C C . LEU A 1 256 ? 42.087 -52.016 -14.754 1.00 32.98 343 LEU A C 1
ATOM 1975 O O . LEU A 1 256 ? 40.975 -51.930 -14.241 1.00 33.14 343 LEU A O 1
ATOM 1980 N N . PRO A 1 257 ? 43.085 -52.711 -14.191 1.00 32.27 344 PRO A N 1
ATOM 1981 C CA . PRO A 1 257 ? 42.960 -53.292 -12.851 1.00 32.91 344 PRO A CA 1
ATOM 1982 C C . PRO A 1 257 ? 42.726 -52.226 -11.783 1.00 34.21 344 PRO A C 1
ATOM 1983 O O . PRO A 1 257 ? 42.002 -52.478 -10.832 1.00 33.99 344 PRO A O 1
ATOM 1987 N N . ALA A 1 258 ? 43.315 -51.046 -11.919 1.00 35.81 345 ALA A N 1
ATOM 1988 C CA . ALA A 1 258 ? 43.049 -49.985 -10.948 1.00 36.48 345 ALA A CA 1
ATOM 1989 C C . ALA A 1 258 ? 41.581 -49.564 -11.062 1.00 38.59 345 ALA A C 1
ATOM 1990 O O . ALA A 1 258 ? 40.939 -49.310 -10.035 1.00 37.70 345 ALA A O 1
ATOM 1992 N N . LEU A 1 259 ? 41.062 -49.483 -12.289 1.00 32.83 346 LEU A N 1
ATOM 1993 C CA . LEU A 1 259 ? 39.646 -49.176 -12.475 1.00 35.47 346 LEU A CA 1
ATOM 1994 C C . LEU A 1 259 ? 38.723 -50.217 -11.869 1.00 34.13 346 LEU A C 1
ATOM 1995 O O . LEU A 1 259 ? 37.647 -49.888 -11.393 1.00 31.79 346 LEU A O 1
ATOM 2000 N N . ARG A 1 260 ? 39.176 -51.462 -11.846 1.00 36.80 347 ARG A N 1
ATOM 2001 C CA . ARG A 1 260 ? 38.405 -52.554 -11.274 1.00 36.24 347 ARG A CA 1
ATOM 2002 C C . ARG A 1 260 ? 38.213 -52.240 -9.812 1.00 37.07 347 ARG A C 1
ATOM 2003 O O . ARG A 1 260 ? 37.140 -52.397 -9.227 1.00 43.74 347 ARG A O 1
ATOM 2011 N N . LEU A 1 261 ? 39.293 -51.792 -9.208 1.00 32.76 348 LEU A N 1
ATOM 2012 C CA . LEU A 1 261 ? 39.277 -51.532 -7.794 1.00 34.29 348 LEU A CA 1
ATOM 2013 C C . LEU A 1 261 ? 38.275 -50.418 -7.552 1.00 33.02 348 LEU A C 1
ATOM 2014 O O . LEU A 1 261 ? 37.457 -50.528 -6.672 1.00 39.65 348 LEU A O 1
ATOM 2019 N N . LEU A 1 262 ? 38.295 -49.385 -8.377 1.00 33.84 349 LEU A N 1
ATOM 2020 C CA . LEU A 1 262 ? 37.482 -48.209 -8.163 1.00 31.93 349 LEU A CA 1
ATOM 2021 C C . LEU A 1 262 ? 36.034 -48.460 -8.464 1.00 34.97 349 LEU A C 1
ATOM 2022 O O . LEU A 1 262 ? 35.186 -47.759 -7.928 1.00 39.97 349 LEU A O 1
ATOM 2027 N N . LEU A 1 263 ? 35.734 -49.457 -9.286 1.00 34.45 350 LEU A N 1
ATOM 2028 C CA . LEU A 1 263 ? 34.349 -49.749 -9.563 1.00 31.36 350 LEU A CA 1
ATOM 2029 C C . LEU A 1 263 ? 33.722 -50.315 -8.295 1.00 35.80 350 LEU A C 1
ATOM 2030 O O . LEU A 1 263 ? 32.509 -50.442 -8.237 1.00 39.39 350 LEU A O 1
ATOM 2035 N N . SER A 1 264 ? 34.503 -50.680 -7.273 1.00 37.90 351 SER A N 1
ATOM 2036 C CA . SER A 1 264 ? 33.890 -51.068 -5.989 1.00 42.36 351 SER A CA 1
ATOM 2037 C C . SER A 1 264 ? 34.237 -50.150 -4.807 1.00 43.87 351 SER A C 1
ATOM 2038 O O . SER A 1 264 ? 34.321 -50.535 -3.652 1.00 44.82 351 SER A O 1
ATOM 2041 N N . SER A 1 265 ? 34.351 -48.869 -5.106 1.00 45.03 352 SER A N 1
ATOM 2042 C CA . SER A 1 265 ? 34.636 -47.867 -4.101 1.00 44.05 352 SER A CA 1
ATOM 2043 C C . SER A 1 265 ? 33.373 -47.583 -3.292 1.00 47.16 352 SER A C 1
ATOM 2044 O O . SER A 1 265 ? 32.273 -47.758 -3.814 1.00 48.88 352 SER A O 1
ATOM 2047 N N . PRO A 1 266 ? 33.524 -47.203 -2.021 1.00 48.99 353 PRO A N 1
ATOM 2048 C CA . PRO A 1 266 ? 32.400 -46.768 -1.183 1.00 48.88 353 PRO A CA 1
ATOM 2049 C C . PRO A 1 266 ? 31.756 -45.484 -1.693 1.00 49.77 353 PRO A C 1
ATOM 2050 O O . PRO A 1 266 ? 30.551 -45.313 -1.563 1.00 53.26 353 PRO A O 1
ATOM 2054 N N . LYS A 1 267 ? 32.548 -44.558 -2.216 1.00 47.72 354 LYS A N 1
ATOM 2055 C CA . LYS A 1 267 ? 31.993 -43.336 -2.762 1.00 47.54 354 LYS A CA 1
ATOM 2056 C C . LYS A 1 267 ? 31.280 -43.627 -4.086 1.00 47.54 354 LYS A C 1
ATOM 2057 O O . LYS A 1 267 ? 31.869 -44.180 -5.011 1.00 49.12 354 LYS A O 1
ATOM 2063 N N . GLU A 1 268 ? 30.022 -43.201 -4.197 1.00 47.73 355 GLU A N 1
ATOM 2064 C CA . GLU A 1 268 ? 29.268 -43.351 -5.437 1.00 44.82 355 GLU A CA 1
ATOM 2065 C C . GLU A 1 268 ? 29.899 -42.626 -6.631 1.00 42.21 355 GLU A C 1
ATOM 2066 O O . GLU A 1 268 ? 29.908 -43.162 -7.728 1.00 36.97 355 GLU A O 1
ATOM 2072 N N . ASN A 1 269 ? 30.399 -41.416 -6.410 1.00 42.48 356 ASN A N 1
ATOM 2073 C CA . ASN A 1 269 ? 30.975 -40.584 -7.464 1.00 44.89 356 ASN A CA 1
ATOM 2074 C C . ASN A 1 269 ? 32.301 -41.086 -8.028 1.00 43.49 356 ASN A C 1
ATOM 2075 O O . ASN A 1 269 ? 32.601 -40.800 -9.182 1.00 39.44 356 ASN A O 1
ATOM 2080 N N . ILE A 1 270 ? 33.096 -41.798 -7.222 1.00 42.08 357 ILE A N 1
ATOM 2081 C CA . ILE A 1 270 ? 34.297 -42.456 -7.709 1.00 38.49 357 ILE A CA 1
ATOM 2082 C C . ILE A 1 270 ? 33.843 -43.536 -8.699 1.00 35.54 357 ILE A C 1
ATOM 2083 O O . ILE A 1 270 ? 34.447 -43.715 -9.759 1.00 32.23 357 ILE A O 1
ATOM 2088 N N . LYS A 1 271 ? 32.783 -44.266 -8.355 1.00 34.29 358 LYS A N 1
ATOM 2089 C CA . LYS A 1 271 ? 32.277 -45.313 -9.231 1.00 34.55 358 LYS A CA 1
ATOM 2090 C C . LYS A 1 271 ? 31.770 -44.713 -10.534 1.00 39.15 358 LYS A C 1
ATOM 2091 O O . LYS A 1 271 ? 32.029 -45.298 -11.605 1.00 43.40 358 LYS A O 1
ATOM 2097 N N . LYS A 1 272 ? 31.097 -43.559 -10.440 1.00 32.59 359 LYS A N 1
ATOM 2098 C CA . LYS A 1 272 ? 30.602 -42.857 -11.605 1.00 33.69 359 LYS A CA 1
ATOM 2099 C C . LYS A 1 272 ? 31.777 -42.431 -12.484 1.00 34.97 359 LYS A C 1
ATOM 2100 O O . LYS A 1 272 ? 31.702 -42.528 -13.690 1.00 37.01 359 LYS A O 1
ATOM 2106 N N . GLU A 1 273 ? 32.857 -41.919 -11.915 1.00 37.43 360 GLU A N 1
ATOM 2107 C CA . GLU A 1 273 ? 33.979 -41.437 -12.721 1.00 38.66 360 GLU A CA 1
ATOM 2108 C C . GLU A 1 273 ? 34.739 -42.573 -13.336 1.00 37.57 360 GLU A C 1
ATOM 2109 O O . GLU A 1 273 ? 35.329 -42.464 -14.388 1.00 35.44 360 GLU A O 1
ATOM 2115 N N . ALA A 1 274 ? 34.708 -43.694 -12.644 1.00 38.70 361 ALA A N 1
ATOM 2116 C CA . ALA A 1 274 ? 35.386 -44.868 -13.123 1.00 38.47 361 ALA A CA 1
ATOM 2117 C C . ALA A 1 274 ? 34.659 -45.394 -14.373 1.00 35.87 361 ALA A C 1
ATOM 2118 O O . ALA A 1 274 ? 35.265 -45.805 -15.363 1.00 32.30 361 ALA A O 1
ATOM 2120 N N . CYS A 1 275 ? 33.332 -45.376 -14.311 1.00 37.30 362 CYS A N 1
ATOM 2121 C CA . CYS A 1 275 ? 32.492 -45.833 -15.416 1.00 38.46 362 CYS A CA 1
ATOM 2122 C C . CYS A 1 275 ? 32.719 -44.924 -16.615 1.00 36.26 362 CYS A C 1
ATOM 2123 O O . CYS A 1 275 ? 33.033 -45.370 -17.711 1.00 37.71 362 CYS A O 1
ATOM 2126 N N . TRP A 1 276 ? 32.616 -43.628 -16.380 1.00 34.32 363 TRP A N 1
ATOM 2127 C CA . TRP A 1 276 ? 32.920 -42.649 -17.415 1.00 36.29 363 TRP A CA 1
ATOM 2128 C C . TRP A 1 276 ? 34.259 -43.006 -18.043 1.00 35.32 363 TRP A C 1
ATOM 2129 O O . TRP A 1 276 ? 34.339 -43.094 -19.263 1.00 41.37 363 TRP A O 1
ATOM 2140 N N . THR A 1 277 ? 35.283 -43.227 -17.224 1.00 34.25 364 THR A N 1
ATOM 2141 C CA . THR A 1 277 ? 36.632 -43.448 -17.718 1.00 33.59 364 THR A CA 1
ATOM 2142 C C . THR A 1 277 ? 36.705 -44.698 -18.559 1.00 34.76 364 THR A C 1
ATOM 2143 O O . THR A 1 277 ? 37.249 -44.698 -19.646 1.00 35.60 364 THR A O 1
ATOM 2147 N N . ILE A 1 278 ? 36.103 -45.766 -18.076 1.00 37.87 365 ILE A N 1
ATOM 2148 C CA . ILE A 1 278 ? 36.069 -46.994 -18.865 1.00 41.27 365 ILE A CA 1
ATOM 2149 C C . ILE A 1 278 ? 35.296 -46.817 -20.177 1.00 41.44 365 ILE A C 1
ATOM 2150 O O . ILE A 1 278 ? 35.618 -47.456 -21.177 1.00 41.26 365 ILE A O 1
ATOM 2155 N N . SER A 1 279 ? 34.258 -45.988 -20.166 1.00 42.39 366 SER A N 1
ATOM 2156 C CA . SER A 1 279 ? 33.428 -45.804 -21.355 1.00 41.37 366 SER A CA 1
ATOM 2157 C C . SER A 1 279 ? 34.249 -45.145 -22.454 1.00 38.19 366 SER A C 1
ATOM 2158 O O . SER A 1 279 ? 34.041 -45.474 -23.624 1.00 34.39 366 SER A O 1
ATOM 2161 N N . ASN A 1 280 ? 35.173 -44.256 -22.077 1.00 35.24 367 ASN A N 1
ATOM 2162 C CA . ASN A 1 280 ? 36.066 -43.644 -23.052 1.00 33.54 367 ASN A CA 1
ATOM 2163 C C . ASN A 1 280 ? 37.159 -44.576 -23.519 1.00 34.92 367 ASN A C 1
ATOM 2164 O O . ASN A 1 280 ? 37.904 -44.220 -24.427 1.00 39.01 367 ASN A O 1
ATOM 2169 N N . ILE A 1 281 ? 37.285 -45.745 -22.912 1.00 34.70 368 ILE A N 1
ATOM 2170 C CA . ILE A 1 281 ? 38.264 -46.723 -23.386 1.00 37.82 368 ILE A CA 1
ATOM 2171 C C . ILE A 1 281 ? 37.541 -47.698 -24.314 1.00 41.92 368 ILE A C 1
ATOM 2172 O O . ILE A 1 281 ? 38.106 -48.126 -25.324 1.00 40.79 368 ILE A O 1
ATOM 2177 N N . THR A 1 282 ? 36.284 -48.017 -24.009 1.00 43.27 369 THR A N 1
ATOM 2178 C CA . THR A 1 282 ? 35.470 -48.846 -24.903 1.00 44.18 369 THR A CA 1
ATOM 2179 C C . THR A 1 282 ? 34.995 -48.073 -26.138 1.00 43.14 369 THR A C 1
ATOM 2180 O O . THR A 1 282 ? 34.388 -48.622 -27.075 1.00 42.59 369 THR A O 1
ATOM 2184 N N . ALA A 1 283 ? 35.239 -46.773 -26.097 1.00 42.02 370 ALA A N 1
ATOM 2185 C CA . ALA A 1 283 ? 35.023 -45.927 -27.257 1.00 44.33 370 ALA A CA 1
ATOM 2186 C C . ALA A 1 283 ? 36.218 -46.008 -28.195 1.00 44.55 370 ALA A C 1
ATOM 2187 O O . ALA A 1 283 ? 36.152 -45.497 -29.307 1.00 45.18 370 ALA A O 1
ATOM 2189 N N . GLY A 1 284 ? 37.278 -46.661 -27.715 1.00 47.10 371 GLY A N 1
ATOM 2190 C CA . GLY A 1 284 ? 38.566 -46.813 -28.369 1.00 46.17 371 GLY A CA 1
ATOM 2191 C C . GLY A 1 284 ? 38.529 -47.932 -29.389 1.00 45.42 371 GLY A C 1
ATOM 2192 O O . GLY A 1 284 ? 37.451 -48.368 -29.784 1.00 48.19 371 GLY A O 1
ATOM 2193 N N . ASN A 1 285 ? 39.686 -48.410 -29.825 1.00 46.68 372 ASN A N 1
ATOM 2194 C CA . ASN A 1 285 ? 39.699 -49.452 -30.866 1.00 49.67 372 ASN A CA 1
ATOM 2195 C C . ASN A 1 285 ? 39.347 -50.814 -30.306 1.00 51.53 372 ASN A C 1
ATOM 2196 O O . ASN A 1 285 ? 39.058 -50.943 -29.129 1.00 56.22 372 ASN A O 1
ATOM 2201 N N . THR A 1 286 ? 39.333 -51.807 -31.181 1.00 56.16 373 THR A N 1
ATOM 2202 C CA . THR A 1 286 ? 38.954 -53.181 -30.866 1.00 58.21 373 THR A CA 1
ATOM 2203 C C . THR A 1 286 ? 39.890 -53.902 -29.884 1.00 56.43 373 THR A C 1
ATOM 2204 O O . THR A 1 286 ? 39.422 -54.706 -29.081 1.00 54.68 373 THR A O 1
ATOM 2208 N N . GLU A 1 287 ? 41.190 -53.638 -29.943 1.00 53.92 374 GLU A N 1
ATOM 2209 C CA . GLU A 1 287 ? 42.108 -54.205 -28.958 1.00 54.65 374 GLU A CA 1
ATOM 2210 C C . GLU A 1 287 ? 41.733 -53.722 -27.553 1.00 52.23 374 GLU A C 1
ATOM 2211 O O . GLU A 1 287 ? 41.705 -54.497 -26.595 1.00 55.31 374 GLU A O 1
ATOM 2217 N N . GLN A 1 288 ? 41.412 -52.439 -27.444 1.00 46.84 375 GLN A N 1
ATOM 2218 C CA . GLN A 1 288 ? 41.131 -51.793 -26.178 1.00 42.45 375 GLN A CA 1
ATOM 2219 C C . GLN A 1 288 ? 39.753 -52.266 -25.666 1.00 42.17 375 GLN A C 1
ATOM 2220 O O . GLN A 1 288 ? 39.511 -52.488 -24.475 1.00 41.86 375 GLN A O 1
ATOM 2226 N N . ILE A 1 289 ? 38.804 -52.483 -26.555 1.00 39.40 376 ILE A N 1
ATOM 2227 C CA . ILE A 1 289 ? 37.547 -53.021 -26.033 1.00 40.52 376 ILE A CA 1
ATOM 2228 C C . ILE A 1 289 ? 37.810 -54.406 -25.436 1.00 37.58 376 ILE A C 1
ATOM 2229 O O . ILE A 1 289 ? 37.209 -54.799 -24.449 1.00 39.95 376 ILE A O 1
ATOM 2234 N N . GLN A 1 290 ? 38.723 -55.146 -26.043 1.00 39.91 377 GLN A N 1
ATOM 2235 C CA . GLN A 1 290 ? 39.052 -56.482 -25.576 1.00 41.01 377 GLN A CA 1
ATOM 2236 C C . GLN A 1 290 ? 39.821 -56.402 -24.262 1.00 39.81 377 GLN A C 1
ATOM 2237 O O . GLN A 1 290 ? 39.597 -57.220 -23.381 1.00 33.79 377 GLN A O 1
ATOM 2243 N N . ALA A 1 291 ? 40.687 -55.398 -24.118 1.00 42.60 378 ALA A N 1
ATOM 2244 C CA . ALA A 1 291 ? 41.447 -55.214 -22.868 1.00 41.59 378 ALA A CA 1
ATOM 2245 C C . ALA A 1 291 ? 40.513 -55.007 -21.707 1.00 42.55 378 ALA A C 1
ATOM 2246 O O . ALA A 1 291 ? 40.795 -55.562 -20.636 1.00 45.79 378 ALA A O 1
ATOM 2248 N N . VAL A 1 292 ? 39.452 -54.211 -21.936 1.00 40.37 379 VAL A N 1
ATOM 2249 C CA . VAL A 1 292 ? 38.390 -53.966 -20.948 1.00 38.92 379 VAL A CA 1
ATOM 2250 C C . VAL A 1 292 ? 37.704 -55.252 -20.527 1.00 36.65 379 VAL A C 1
ATOM 2251 O O . VAL A 1 292 ? 37.553 -55.527 -19.347 1.00 36.22 379 VAL A O 1
ATOM 2255 N N . ILE A 1 293 ? 37.294 -56.041 -21.505 1.00 36.50 380 ILE A N 1
ATOM 2256 C CA . ILE A 1 293 ? 36.732 -57.354 -21.231 1.00 39.53 380 ILE A CA 1
ATOM 2257 C C . ILE A 1 293 ? 37.731 -58.268 -20.495 1.00 43.49 380 ILE A C 1
ATOM 2258 O O . ILE A 1 293 ? 37.366 -58.881 -19.504 1.00 46.77 380 ILE A O 1
ATOM 2263 N N . ASP A 1 294 ? 38.973 -58.390 -20.962 1.00 45.77 381 ASP A N 1
ATOM 2264 C CA . ASP A 1 294 ? 39.997 -59.207 -20.283 1.00 48.70 381 ASP A CA 1
ATOM 2265 C C . ASP A 1 294 ? 40.300 -58.794 -18.822 1.00 47.28 381 ASP A C 1
ATOM 2266 O O . ASP A 1 294 ? 40.720 -59.634 -18.002 1.00 44.87 381 ASP A O 1
ATOM 2271 N N . ALA A 1 295 ? 40.076 -57.518 -18.494 1.00 40.00 382 ALA A N 1
ATOM 2272 C CA . ALA A 1 295 ? 40.250 -57.058 -17.120 1.00 34.38 382 ALA A CA 1
ATOM 2273 C C . ALA A 1 295 ? 39.023 -57.321 -16.240 1.00 34.96 382 ALA A C 1
ATOM 2274 O O . ALA A 1 295 ? 38.933 -56.814 -15.119 1.00 36.97 382 ALA A O 1
ATOM 2276 N N . ASN A 1 296 ? 38.085 -58.131 -16.725 1.00 36.19 383 ASN A N 1
ATOM 2277 C CA . ASN A 1 296 ? 36.866 -58.465 -15.968 1.00 38.92 383 ASN A CA 1
ATOM 2278 C C . ASN A 1 296 ? 36.048 -57.225 -15.507 1.00 39.26 383 ASN A C 1
ATOM 2279 O O . ASN A 1 296 ? 35.411 -57.215 -14.457 1.00 38.50 383 ASN A O 1
ATOM 2284 N N . LEU A 1 297 ? 36.069 -56.163 -16.302 1.00 38.93 384 LEU A N 1
ATOM 2285 C CA . LEU A 1 297 ? 35.302 -54.974 -15.983 1.00 36.93 384 LEU A CA 1
ATOM 2286 C C . LEU A 1 297 ? 33.835 -55.089 -16.379 1.00 35.77 384 LEU A C 1
ATOM 2287 O O . LEU A 1 297 ? 32.980 -54.448 -15.788 1.00 38.06 384 LEU A O 1
ATOM 2292 N N . ILE A 1 298 ? 33.506 -55.911 -17.357 1.00 34.14 385 ILE A N 1
ATOM 2293 C CA . ILE A 1 298 ? 32.108 -55.977 -17.731 1.00 37.01 385 ILE A CA 1
ATOM 2294 C C . ILE A 1 298 ? 31.212 -56.368 -16.544 1.00 39.72 385 ILE A C 1
ATOM 2295 O O . ILE A 1 298 ? 30.243 -55.670 -16.297 1.00 41.18 385 ILE A O 1
ATOM 2300 N N . PRO A 1 299 ? 31.450 -57.469 -15.842 1.00 41.54 386 PRO A N 1
ATOM 2301 C CA . PRO A 1 299 ? 30.537 -57.866 -14.757 1.00 44.54 386 PRO A CA 1
ATOM 2302 C C . PRO A 1 299 ? 30.166 -56.797 -13.712 1.00 43.57 386 PRO A C 1
ATOM 2303 O O . PRO A 1 299 ? 28.982 -56.616 -13.417 1.00 41.18 386 PRO A O 1
ATOM 2307 N N . PRO A 1 300 ? 31.113 -56.096 -13.108 1.00 40.92 387 PRO A N 1
ATOM 2308 C CA . PRO A 1 300 ? 30.697 -55.008 -12.220 1.00 41.40 387 PRO A CA 1
ATOM 2309 C C . PRO A 1 300 ? 29.912 -53.899 -12.964 1.00 41.06 387 PRO A C 1
ATOM 2310 O O . PRO A 1 300 ? 28.971 -53.319 -12.416 1.00 35.99 387 PRO A O 1
ATOM 2314 N N . LEU A 1 301 ? 30.313 -53.597 -14.194 1.00 39.91 388 LEU A N 1
ATOM 2315 C CA . LEU A 1 301 ? 29.653 -52.569 -14.985 1.00 39.00 388 LEU A CA 1
ATOM 2316 C C . LEU A 1 301 ? 28.192 -52.907 -15.179 1.00 39.36 388 LEU A C 1
ATOM 2317 O O . LEU A 1 301 ? 27.353 -52.029 -15.059 1.00 42.53 388 LEU A O 1
ATOM 2322 N N . VAL A 1 302 ? 27.895 -54.169 -15.471 1.00 42.13 389 VAL A N 1
ATOM 2323 C CA . VAL A 1 302 ? 26.529 -54.661 -15.660 1.00 42.99 389 VAL A CA 1
ATOM 2324 C C . VAL A 1 302 ? 25.748 -54.587 -14.358 1.00 46.45 389 VAL A C 1
ATOM 2325 O O . VAL A 1 302 ? 24.596 -54.185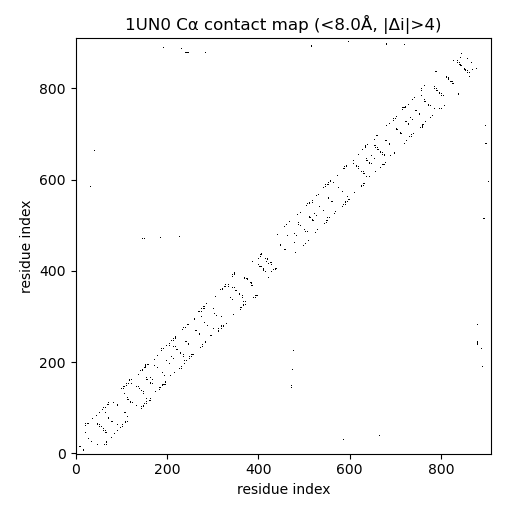 -14.34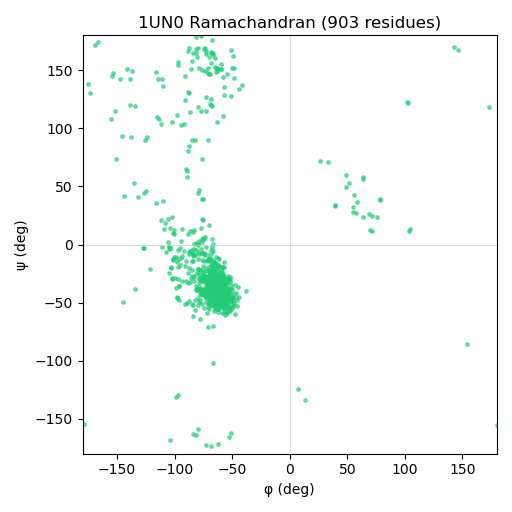1 1.00 46.04 389 VAL A O 1
ATOM 2329 N N . LYS A 1 303 ? 26.391 -54.985 -13.270 1.00 51.80 390 LYS A N 1
ATOM 2330 C CA . LYS A 1 303 ? 25.807 -54.932 -11.937 1.00 52.62 390 LYS A CA 1
ATOM 2331 C C . LYS A 1 303 ? 25.427 -53.502 -11.566 1.00 51.00 390 LYS A C 1
ATOM 2332 O O . LYS A 1 303 ? 24.371 -53.277 -10.999 1.00 51.87 390 LYS A O 1
ATOM 2338 N N . LEU A 1 304 ? 26.284 -52.537 -11.876 1.00 51.36 391 LEU A N 1
ATOM 2339 C CA . LEU A 1 304 ? 25.997 -51.111 -11.649 1.00 48.94 391 LEU A CA 1
ATOM 2340 C C . LEU A 1 304 ? 24.853 -50.620 -12.553 1.00 51.18 391 LEU A C 1
ATOM 2341 O O . LEU A 1 304 ? 24.007 -49.824 -12.160 1.00 51.50 391 LEU A O 1
ATOM 2346 N N . LEU A 1 305 ? 24.810 -51.108 -13.783 1.00 51.49 392 LEU A N 1
ATOM 2347 C CA . LEU A 1 305 ? 23.726 -50.763 -14.683 1.00 50.98 392 LEU A CA 1
ATOM 2348 C C . LEU A 1 305 ? 22.366 -51.151 -14.100 1.00 53.34 392 LEU A C 1
ATOM 2349 O O . LEU A 1 305 ? 21.351 -50.525 -14.401 1.00 54.29 392 LEU A O 1
ATOM 2354 N N . GLU A 1 306 ? 22.322 -52.178 -13.258 1.00 56.50 393 GLU A N 1
ATOM 2355 C CA . GLU A 1 306 ? 21.039 -52.616 -12.702 1.00 57.02 393 GLU A CA 1
ATOM 2356 C C . GLU A 1 306 ? 20.682 -52.006 -11.336 1.00 56.27 393 GLU A C 1
ATOM 2357 O O . GLU A 1 306 ? 19.511 -51.746 -11.125 1.00 57.97 393 GLU A O 1
ATOM 2363 N N . VAL A 1 307 ? 21.644 -51.690 -10.470 1.00 54.36 394 VAL A N 1
ATOM 2364 C CA . VAL A 1 307 ? 21.362 -51.278 -9.098 1.00 53.66 394 VAL A CA 1
ATOM 2365 C C . VAL A 1 307 ? 21.962 -49.967 -8.648 1.00 53.61 394 VAL A C 1
ATOM 2366 O O . VAL A 1 307 ? 21.760 -49.556 -7.509 1.00 53.03 394 VAL A O 1
ATOM 2370 N N . ALA A 1 308 ? 22.740 -49.325 -9.502 1.00 55.92 395 ALA A N 1
ATOM 2371 C CA . ALA A 1 308 ? 23.466 -48.126 -9.082 1.00 56.75 395 ALA A CA 1
ATOM 2372 C C . ALA A 1 308 ? 22.551 -46.923 -9.130 1.00 54.67 395 ALA A C 1
ATOM 2373 O O . ALA A 1 308 ? 21.471 -47.002 -9.671 1.00 52.99 395 ALA A O 1
ATOM 2375 N N . GLU A 1 309 ? 22.980 -45.810 -8.555 1.00 56.16 396 GLU A N 1
ATOM 2376 C CA . GLU A 1 309 ? 22.237 -44.563 -8.696 1.00 58.84 396 GLU A CA 1
ATOM 2377 C C . GLU A 1 309 ? 22.190 -44.153 -10.173 1.00 58.14 396 GLU A C 1
ATOM 2378 O O . GLU A 1 309 ? 23.107 -44.437 -10.939 1.00 59.60 396 GLU A O 1
ATOM 2384 N N . ASP A 1 310 ? 21.132 -43.451 -10.558 1.00 56.22 397 ASP A N 1
ATOM 2385 C CA . ASP A 1 310 ? 20.916 -43.028 -11.945 1.00 55.34 397 ASP A CA 1
ATOM 2386 C C . ASP A 1 310 ? 22.082 -42.414 -12.713 1.00 52.80 397 ASP A C 1
ATOM 2387 O O . ASP A 1 310 ? 22.362 -42.806 -13.841 1.00 48.92 397 ASP A O 1
ATOM 2392 N N . LYS A 1 311 ? 22.771 -41.461 -12.102 1.00 55.79 398 LYS A N 1
ATOM 2393 C CA . LYS A 1 311 ? 23.957 -40.852 -12.722 1.00 57.10 398 LYS A CA 1
ATOM 2394 C C . LYS A 1 311 ? 25.034 -41.914 -13.069 1.00 49.98 398 LYS A C 1
ATOM 2395 O O . LYS A 1 311 ? 25.668 -41.819 -14.117 1.00 42.42 398 LYS A O 1
ATOM 2401 N N . THR A 1 312 ? 25.211 -42.911 -12.194 1.00 45.95 399 THR A N 1
ATOM 2402 C CA . THR A 1 312 ? 26.199 -43.977 -12.357 1.00 44.32 399 THR A CA 1
ATOM 2403 C C . THR A 1 312 ? 25.778 -44.961 -13.441 1.00 44.54 399 THR A C 1
ATOM 2404 O O . THR A 1 312 ? 26.630 -45.373 -14.251 1.00 41.97 399 THR A O 1
ATOM 2408 N N . LYS A 1 313 ? 24.495 -45.346 -13.420 1.00 41.37 400 LYS A N 1
ATOM 2409 C CA . LYS A 1 313 ? 23.896 -46.176 -14.458 1.00 41.60 400 LYS A CA 1
ATOM 2410 C C . LYS A 1 313 ? 24.110 -45.580 -15.851 1.00 41.84 400 LYS A C 1
ATOM 2411 O O . LYS A 1 313 ? 24.397 -46.303 -16.777 1.00 39.70 400 LYS A O 1
ATOM 2417 N N . LYS A 1 314 ? 23.961 -44.272 -16.028 1.00 43.77 401 LYS A N 1
ATOM 2418 C CA . LYS A 1 314 ? 24.059 -43.678 -17.356 1.00 44.32 401 LYS A CA 1
ATOM 2419 C C . LYS A 1 314 ? 25.463 -43.885 -17.844 1.00 45.55 401 LYS A C 1
ATOM 2420 O O . LYS A 1 314 ? 25.695 -44.378 -18.940 1.00 49.06 401 LYS A O 1
ATOM 2426 N N . GLU A 1 315 ? 26.414 -43.526 -17.003 1.00 46.80 402 GLU A N 1
ATOM 2427 C CA . GLU A 1 315 ? 27.819 -43.745 -17.324 1.00 46.08 402 GLU A CA 1
ATOM 2428 C C . GLU A 1 315 ? 28.181 -45.211 -17.620 1.00 44.62 402 GLU A C 1
ATOM 2429 O O . GLU A 1 315 ? 28.980 -45.497 -18.493 1.00 44.98 402 GLU A O 1
ATOM 2435 N N . ALA A 1 316 ? 27.580 -46.148 -16.908 1.00 44.94 403 ALA A N 1
ATOM 2436 C CA . ALA A 1 316 ? 27.836 -47.561 -17.133 1.00 46.18 403 ALA A CA 1
ATOM 2437 C C . ALA A 1 316 ? 27.257 -48.023 -18.461 1.00 47.04 403 ALA A C 1
ATOM 2438 O O . ALA A 1 316 ? 27.846 -48.849 -19.154 1.00 50.95 403 ALA A O 1
ATOM 2440 N N . CYS A 1 317 ? 26.098 -47.481 -18.802 1.00 46.07 404 CYS A N 1
ATOM 2441 C CA . CYS A 1 317 ? 25.389 -47.758 -20.047 1.00 42.99 404 CYS A CA 1
ATOM 2442 C C . CYS A 1 317 ? 26.265 -47.288 -21.223 1.00 41.03 404 CYS A C 1
ATOM 2443 O O . CYS A 1 317 ? 26.386 -47.953 -22.247 1.00 34.99 404 CYS A O 1
ATOM 2446 N N . TRP A 1 318 ? 26.922 -46.149 -21.070 1.00 41.11 405 TRP A N 1
ATOM 2447 C CA . TRP A 1 318 ? 27.842 -45.696 -22.110 1.00 43.20 405 TRP A CA 1
ATOM 2448 C C . TRP A 1 318 ? 28.979 -46.672 -22.311 1.00 43.79 405 TRP A C 1
ATOM 2449 O O . TRP A 1 318 ? 29.456 -46.871 -23.429 1.00 40.27 405 TRP A O 1
ATOM 2460 N N . ALA A 1 319 ? 29.457 -47.214 -21.195 1.00 45.76 406 ALA A N 1
ATOM 2461 C CA . ALA A 1 319 ? 30.605 -48.100 -21.219 1.00 46.30 406 ALA A CA 1
ATOM 2462 C C . ALA A 1 319 ? 30.236 -49.379 -21.940 1.00 44.01 406 ALA A C 1
ATOM 2463 O O . ALA A 1 319 ? 31.012 -49.864 -22.754 1.00 45.91 406 ALA A O 1
ATOM 2465 N N . ILE A 1 320 ? 29.041 -49.886 -21.672 1.00 40.44 407 ILE A N 1
ATOM 2466 C CA . ILE A 1 320 ? 28.592 -51.129 -22.276 1.00 42.60 407 ILE A CA 1
ATOM 2467 C C . ILE A 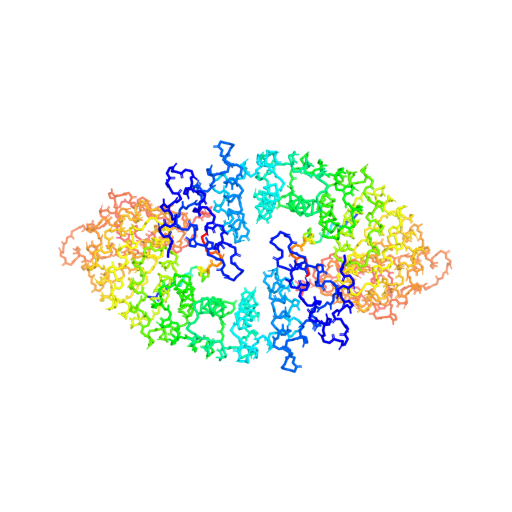1 320 ? 28.150 -50.954 -23.724 1.00 46.97 407 ILE A C 1
ATOM 2468 O O . ILE A 1 320 ? 28.454 -51.788 -24.591 1.00 50.57 407 ILE A O 1
ATOM 2473 N N . SER A 1 321 ? 27.452 -49.856 -23.981 1.00 46.28 408 SER A N 1
ATOM 2474 C CA . SER A 1 321 ? 27.024 -49.526 -25.327 1.00 45.48 408 SER A CA 1
ATOM 2475 C C . SER A 1 321 ? 28.219 -49.260 -26.228 1.00 44.27 408 SER A C 1
ATOM 2476 O O . SER A 1 321 ? 28.329 -49.858 -27.303 1.00 46.45 408 SER A O 1
ATOM 2479 N N . ASN A 1 322 ? 29.128 -48.377 -25.833 1.00 46.12 409 ASN A N 1
ATOM 2480 C CA . ASN A 1 322 ? 30.332 -48.130 -26.650 1.00 46.50 409 ASN A CA 1
ATOM 2481 C C . ASN A 1 322 ? 31.055 -49.419 -27.001 1.00 49.91 409 ASN A C 1
ATOM 2482 O O . ASN A 1 322 ? 31.767 -49.481 -28.004 1.00 54.07 409 ASN A O 1
ATOM 2487 N N . ALA A 1 323 ? 30.946 -50.411 -26.118 1.00 51.64 410 ALA A N 1
ATOM 2488 C CA . ALA A 1 323 ? 31.651 -51.673 -26.289 1.00 54.03 410 ALA A CA 1
ATOM 2489 C C . ALA A 1 323 ? 31.030 -52.565 -27.367 1.00 54.71 410 ALA A C 1
ATOM 2490 O O . ALA A 1 323 ? 31.703 -53.370 -28.017 1.00 58.69 410 ALA A O 1
ATOM 2492 N N . SER A 1 324 ? 29.729 -52.414 -27.547 1.00 54.61 411 SER A N 1
ATOM 2493 C CA . SER A 1 324 ? 28.989 -53.131 -28.581 1.00 52.84 411 SER A CA 1
ATOM 2494 C C . SER A 1 324 ? 29.238 -52.592 -29.996 1.00 54.02 411 SER A C 1
ATOM 2495 O O . SER A 1 324 ? 28.748 -53.200 -30.936 1.00 50.66 411 SER A O 1
ATOM 2498 N N . SER A 1 325 ? 29.962 -51.473 -30.137 1.00 58.56 412 SER A N 1
ATOM 2499 C CA . SER A 1 325 ? 30.355 -50.885 -31.424 1.00 62.59 412 SER A CA 1
ATOM 2500 C C . SER A 1 325 ? 31.222 -51.851 -32.171 1.00 66.56 412 SER A C 1
ATOM 2501 O O . SER A 1 325 ? 31.025 -52.085 -33.363 1.00 62.75 412 SER A O 1
ATOM 2504 N N . GLY A 1 326 ? 32.198 -52.360 -31.418 1.00 74.62 413 GLY A N 1
ATOM 2505 C CA . GLY A 1 326 ? 33.207 -53.288 -31.893 1.00 79.94 413 GLY A CA 1
ATOM 2506 C C . GLY A 1 326 ? 32.659 -54.680 -32.152 1.00 83.39 413 GLY A C 1
ATOM 2507 O O . GLY A 1 326 ? 33.381 -55.513 -32.697 1.00 86.90 413 GLY A O 1
ATOM 2508 N N . GLY A 1 327 ? 31.412 -54.931 -31.749 1.00 84.95 414 GLY A N 1
ATOM 2509 C CA . GLY A 1 327 ? 30.699 -56.171 -32.034 1.00 85.10 414 GLY A CA 1
ATOM 2510 C C . GLY A 1 327 ? 30.362 -56.476 -33.491 1.00 86.22 414 GLY A C 1
ATOM 2511 O O . GLY A 1 327 ? 30.012 -57.599 -33.856 1.00 84.76 414 GLY A O 1
ATOM 2512 N N . LEU A 1 328 ? 30.466 -55.478 -34.356 1.00 87.91 415 LEU A N 1
ATOM 2513 C CA . LEU A 1 328 ? 30.164 -55.691 -35.769 1.00 89.77 415 LEU A CA 1
ATOM 2514 C C . LEU A 1 328 ? 31.398 -56.293 -36.470 1.00 88.02 415 LEU A C 1
ATOM 2515 O O . LEU A 1 328 ? 31.257 -57.056 -37.424 1.00 85.27 415 LEU A O 1
ATOM 2520 N N . GLN A 1 329 ? 32.592 -55.991 -35.951 1.00 87.26 416 GLN A N 1
ATOM 2521 C CA . GLN A 1 329 ? 33.866 -56.540 -36.448 1.00 86.17 416 GLN A CA 1
ATOM 2522 C C . GLN A 1 329 ? 34.440 -57.651 -35.549 1.00 82.42 416 GLN A C 1
ATOM 2523 O O . GLN A 1 329 ? 35.331 -58.371 -35.966 1.00 80.27 416 GLN A O 1
ATOM 2529 N N . ARG A 1 330 ? 34.015 -57.742 -34.294 1.00 80.94 417 ARG A N 1
ATOM 2530 C CA . ARG A 1 330 ? 34.367 -58.868 -33.427 1.00 79.98 417 ARG A CA 1
ATOM 2531 C C . ARG A 1 330 ? 33.092 -59.242 -32.681 1.00 77.68 417 ARG A C 1
ATOM 2532 O O . ARG A 1 330 ? 32.775 -58.650 -31.645 1.00 76.43 417 ARG A O 1
ATOM 2540 N N . PRO A 1 331 ? 32.353 -60.192 -33.250 1.00 75.77 418 PRO A N 1
ATOM 2541 C CA . PRO A 1 331 ? 31.117 -60.701 -32.653 1.00 74.69 418 PRO A CA 1
ATOM 2542 C C . PRO A 1 331 ? 31.290 -61.414 -31.312 1.00 74.18 418 PRO A C 1
ATOM 2543 O O . PRO A 1 331 ? 30.304 -61.613 -30.607 1.00 76.91 418 PRO A O 1
ATOM 2547 N N . ASP A 1 332 ? 32.501 -61.812 -30.948 1.00 74.57 419 ASP A N 1
ATOM 2548 C CA . ASP A 1 332 ? 32.734 -62.413 -29.626 1.00 74.24 419 ASP A CA 1
ATOM 2549 C C . ASP A 1 332 ? 32.369 -61.443 -28.504 1.00 67.49 419 ASP A C 1
ATOM 2550 O O . ASP A 1 332 ? 31.916 -61.847 -27.437 1.00 61.50 419 ASP A O 1
ATOM 2555 N N . ILE A 1 333 ? 32.602 -60.157 -28.758 1.00 64.65 420 ILE A N 1
ATOM 2556 C CA . ILE A 1 333 ? 32.364 -59.113 -27.774 1.00 61.32 420 ILE A CA 1
ATOM 2557 C C . ILE A 1 333 ? 30.877 -59.064 -27.429 1.00 58.42 420 ILE A C 1
ATOM 2558 O O . ILE A 1 333 ? 30.523 -59.225 -26.263 1.00 52.63 420 ILE A O 1
ATOM 2563 N N . ILE A 1 334 ? 30.022 -58.904 -28.438 1.00 56.86 421 ILE A N 1
ATOM 2564 C CA . ILE A 1 334 ? 28.580 -58.872 -28.217 1.00 54.68 421 ILE A CA 1
ATOM 2565 C C . ILE A 1 334 ? 28.123 -60.113 -27.511 1.00 53.87 421 ILE A C 1
ATOM 2566 O O . ILE A 1 334 ? 27.303 -60.005 -26.623 1.00 54.68 421 ILE A O 1
ATOM 2571 N N . ARG A 1 335 ? 28.589 -61.280 -27.951 1.00 56.44 422 ARG A N 1
ATOM 2572 C CA . ARG A 1 335 ? 28.190 -62.562 -27.353 1.00 55.98 422 ARG A CA 1
ATOM 2573 C C . ARG A 1 335 ? 28.474 -62.612 -25.860 1.00 54.27 422 ARG A C 1
ATOM 2574 O O . ARG A 1 335 ? 27.685 -63.129 -25.077 1.00 52.91 422 ARG A O 1
ATOM 2582 N N . TYR A 1 336 ? 29.646 -62.102 -25.495 1.00 55.01 423 TYR A N 1
ATOM 2583 C CA . TYR A 1 336 ? 30.077 -62.066 -24.110 1.00 53.09 423 TYR A CA 1
ATOM 2584 C C . TYR A 1 336 ? 29.224 -61.069 -23.314 1.00 53.31 423 TYR A C 1
ATOM 2585 O O . TYR A 1 336 ? 28.815 -61.375 -22.191 1.00 53.07 423 TYR A O 1
ATOM 2594 N N . LEU A 1 337 ? 28.951 -59.889 -23.877 1.00 51.78 424 LEU A N 1
ATOM 2595 C CA . LEU A 1 337 ? 28.074 -58.908 -23.221 1.00 49.21 424 LEU A CA 1
ATOM 2596 C C . LEU A 1 337 ? 26.700 -59.515 -22.892 1.00 46.94 424 LEU A C 1
ATOM 2597 O O . LEU A 1 337 ? 26.170 -59.396 -21.791 1.00 42.60 424 LEU A O 1
ATOM 2602 N N . VAL A 1 338 ? 26.135 -60.204 -23.870 1.00 47.39 425 VAL A N 1
ATOM 2603 C CA . VAL A 1 338 ? 24.808 -60.780 -23.767 1.00 48.00 425 VAL A CA 1
ATOM 2604 C C . VAL A 1 338 ? 24.800 -61.806 -22.673 1.00 51.01 425 VAL A C 1
ATOM 2605 O O . VAL A 1 338 ? 23.930 -61.805 -21.812 1.00 49.19 425 VAL A O 1
ATOM 2609 N N . SER A 1 339 ? 25.797 -62.680 -22.736 1.00 55.46 426 SER A N 1
ATOM 2610 C CA . SER A 1 339 ? 25.935 -63.783 -21.796 1.00 54.78 426 SER A CA 1
ATOM 2611 C C . SER A 1 339 ? 26.182 -63.291 -20.373 1.00 54.32 426 SER A C 1
ATOM 2612 O O . SER A 1 339 ? 25.817 -63.955 -19.411 1.00 59.24 426 SER A O 1
ATOM 2615 N N . GLN A 1 340 ? 26.791 -62.125 -20.224 1.00 53.90 427 GLN A N 1
ATOM 2616 C CA . GLN A 1 340 ? 26.916 -61.513 -18.908 1.00 54.81 427 GLN A CA 1
ATOM 2617 C C . GLN A 1 340 ? 25.639 -60.872 -18.376 1.00 57.23 427 GLN A C 1
ATOM 2618 O O . GLN A 1 340 ? 25.685 -60.267 -17.310 1.00 59.63 427 GLN A O 1
ATOM 2624 N N . GLY A 1 341 ? 24.527 -60.959 -19.105 1.00 59.35 428 GLY A N 1
ATOM 2625 C CA . GLY A 1 341 ? 23.240 -60.424 -18.667 1.00 60.40 428 GLY A CA 1
ATOM 2626 C C . GLY A 1 341 ? 22.969 -58.926 -18.780 1.00 60.55 428 GLY A C 1
ATOM 2627 O O . GLY A 1 341 ? 22.321 -58.356 -17.894 1.00 61.52 428 GLY A O 1
ATOM 2628 N N . CYS A 1 342 ? 23.425 -58.301 -19.865 1.00 58.95 429 CYS A N 1
ATOM 2629 C CA . CYS A 1 342 ? 23.340 -56.854 -20.004 1.00 58.87 429 CYS A CA 1
ATOM 2630 C C . CYS A 1 342 ? 22.088 -56.423 -20.738 1.00 58.96 429 CYS A C 1
ATOM 2631 O O . CYS A 1 342 ? 21.818 -55.238 -20.823 1.00 59.47 429 CYS A O 1
ATOM 2634 N N . ILE A 1 343 ? 21.369 -57.378 -21.315 1.00 59.58 430 ILE A N 1
ATOM 2635 C CA . ILE A 1 343 ? 20.157 -57.100 -22.079 1.00 58.19 430 ILE A CA 1
ATOM 2636 C C . ILE A 1 343 ? 19.047 -56.522 -21.208 1.00 57.85 430 ILE A C 1
ATOM 2637 O O . ILE A 1 343 ? 18.542 -55.444 -21.485 1.00 57.21 430 ILE A O 1
ATOM 2642 N N . LYS A 1 344 ? 18.681 -57.218 -20.142 1.00 62.94 431 LYS A N 1
ATOM 2643 C CA . LYS A 1 344 ? 17.647 -56.717 -19.229 1.00 64.46 431 LYS A CA 1
ATOM 2644 C C . LYS A 1 344 ? 17.908 -55.357 -18.581 1.00 62.71 431 LYS A C 1
ATOM 2645 O O . LYS A 1 344 ? 16.984 -54.566 -18.498 1.00 63.39 431 LYS A O 1
ATOM 2651 N N . PRO A 1 345 ? 19.103 -55.066 -18.081 1.00 60.89 432 PRO A N 1
ATOM 2652 C CA . PRO A 1 345 ? 19.392 -53.717 -17.567 1.00 58.66 432 PRO A CA 1
ATOM 2653 C C . PRO A 1 345 ? 19.334 -52.628 -18.641 1.00 56.59 432 PRO A C 1
ATOM 2654 O O . PRO A 1 345 ? 18.864 -51.540 -18.334 1.00 56.18 432 PRO A O 1
ATOM 2658 N N . LEU A 1 346 ? 19.828 -52.899 -19.848 1.00 55.71 433 LEU A N 1
ATOM 2659 C CA . LEU A 1 346 ? 19.770 -51.950 -20.950 1.00 54.13 433 LEU A CA 1
ATOM 2660 C C . LEU A 1 346 ? 18.317 -51.680 -21.282 1.00 55.85 433 LEU A C 1
ATOM 2661 O O . LEU A 1 346 ? 17.936 -50.520 -21.412 1.00 56.51 433 LEU A O 1
ATOM 2666 N N . CYS A 1 347 ? 17.526 -52.738 -21.442 1.00 56.55 434 CYS A N 1
ATOM 2667 C CA . CYS A 1 347 ? 16.093 -52.587 -21.676 1.00 59.92 434 CYS A CA 1
ATOM 2668 C C . CYS A 1 347 ? 15.420 -51.719 -20.600 1.00 62.53 434 CYS A C 1
ATOM 2669 O O . CYS A 1 347 ? 14.767 -50.711 -20.900 1.00 63.89 434 CYS A O 1
ATOM 2672 N N . ASP A 1 348 ? 15.615 -52.095 -19.339 1.00 62.11 435 ASP A N 1
ATOM 2673 C CA . ASP A 1 348 ? 14.978 -51.405 -18.223 1.00 62.37 435 ASP A CA 1
ATOM 2674 C C . ASP A 1 348 ? 15.369 -49.939 -18.199 1.00 60.71 435 ASP A C 1
ATOM 2675 O O . ASP A 1 348 ? 14.701 -49.137 -17.574 1.00 65.58 435 ASP A O 1
ATOM 2680 N N . LEU A 1 349 ? 16.459 -49.584 -18.857 1.00 58.27 436 LEU A N 1
ATOM 2681 C CA . LEU A 1 349 ? 16.955 -48.215 -18.825 1.00 58.00 436 LEU A CA 1
ATOM 2682 C C . LEU A 1 349 ? 16.285 -47.312 -19.857 1.00 57.32 436 LEU A C 1
ATOM 2683 O O . LEU A 1 349 ? 16.429 -46.092 -19.785 1.00 51.89 436 LEU A O 1
ATOM 2688 N N . LEU A 1 350 ? 15.577 -47.916 -20.813 1.00 59.48 437 LEU A N 1
ATOM 2689 C CA . LEU A 1 350 ? 14.906 -47.195 -21.899 1.00 61.87 437 LEU A CA 1
ATOM 2690 C C . LEU A 1 350 ? 13.882 -46.198 -21.357 1.00 65.33 437 LEU A C 1
ATOM 2691 O O . LEU A 1 350 ? 13.555 -45.218 -22.020 1.00 69.98 437 LEU A O 1
ATOM 2696 N N . GLU A 1 351 ? 13.403 -46.436 -20.140 1.00 63.86 438 GLU A N 1
ATOM 2697 C CA . GLU A 1 351 ? 12.392 -45.598 -19.534 1.00 63.00 438 GLU A CA 1
ATOM 2698 C C . GLU A 1 351 ? 12.982 -44.522 -18.659 1.00 62.54 438 GLU A C 1
ATOM 2699 O O . GLU A 1 351 ? 12.247 -43.797 -18.013 1.00 62.98 438 GLU A O 1
ATOM 2705 N N . ILE A 1 352 ? 14.300 -44.434 -18.594 1.00 64.73 439 ILE A N 1
ATOM 2706 C CA . ILE A 1 352 ? 14.935 -43.332 -17.882 1.00 67.57 439 ILE A CA 1
ATOM 2707 C C . ILE A 1 352 ? 14.456 -42.067 -18.580 1.00 69.23 439 ILE A C 1
ATOM 2708 O O . ILE A 1 352 ? 14.125 -42.096 -19.773 1.00 70.53 439 ILE A O 1
ATOM 2713 N N . ALA A 1 353 ? 14.384 -40.970 -17.831 1.00 70.52 440 ALA A N 1
ATOM 2714 C CA . ALA A 1 353 ? 13.953 -39.688 -18.394 1.00 69.89 440 ALA A CA 1
ATOM 2715 C C . ALA A 1 353 ? 15.114 -38.852 -18.973 1.00 67.89 440 ALA A C 1
ATOM 2716 O O . ALA A 1 353 ? 15.332 -37.709 -18.573 1.00 69.85 440 ALA A O 1
ATOM 2718 N N . ASP A 1 354 ? 15.850 -39.401 -19.933 1.00 65.22 441 ASP A N 1
ATOM 2719 C CA . ASP A 1 354 ? 16.992 -38.700 -20.532 1.00 64.90 441 ASP A CA 1
ATOM 2720 C C . ASP A 1 354 ? 17.126 -39.236 -21.951 1.00 65.34 441 ASP A C 1
ATOM 2721 O O . ASP A 1 354 ? 17.394 -40.412 -22.167 1.00 67.22 441 ASP A O 1
ATOM 2726 N N . ASN A 1 355 ? 16.913 -38.377 -22.934 1.00 65.28 442 ASN A N 1
ATOM 2727 C CA . ASN A 1 355 ? 16.928 -38.817 -24.328 1.00 63.64 442 ASN A CA 1
ATOM 2728 C C . ASN A 1 355 ? 18.324 -39.160 -24.848 1.00 63.40 442 ASN A C 1
ATOM 2729 O O . ASN A 1 355 ? 18.496 -39.933 -25.792 1.00 61.90 442 ASN A O 1
ATOM 2734 N N . ARG A 1 356 ? 19.331 -38.537 -24.261 1.00 63.54 443 ARG A N 1
ATOM 2735 C CA . ARG A 1 356 ? 20.708 -38.824 -24.632 1.00 64.91 443 ARG A CA 1
ATOM 2736 C C . ARG A 1 356 ? 21.043 -40.312 -24.409 1.00 61.90 443 ARG A C 1
ATOM 2737 O O . ARG A 1 356 ? 21.594 -40.970 -25.292 1.00 58.29 443 ARG A O 1
ATOM 2745 N N . ILE A 1 357 ? 20.666 -40.827 -23.240 1.00 57.49 444 ILE A N 1
ATOM 2746 C CA . ILE A 1 357 ? 20.883 -42.217 -22.854 1.00 55.17 444 ILE A CA 1
ATOM 2747 C C . ILE A 1 357 ? 19.966 -43.214 -23.557 1.00 53.69 444 ILE A C 1
ATOM 2748 O O . ILE A 1 357 ? 20.405 -44.313 -23.876 1.00 50.67 444 ILE A O 1
ATOM 2753 N N . ILE A 1 358 ? 18.690 -42.870 -23.739 1.00 55.67 445 ILE A N 1
ATOM 2754 C CA . ILE A 1 358 ? 17.728 -43.744 -24.432 1.00 53.64 445 ILE A CA 1
ATOM 2755 C C . ILE A 1 358 ? 18.314 -44.110 -25.786 1.00 54.18 445 ILE A C 1
ATOM 2756 O O . ILE A 1 358 ? 18.292 -45.275 -26.207 1.00 48.46 445 ILE A O 1
ATOM 2761 N N . GLU A 1 359 ? 18.871 -43.084 -26.429 1.00 55.97 446 GLU A N 1
ATOM 2762 C CA . GLU A 1 359 ? 19.494 -43.213 -27.733 1.00 56.01 446 GLU A CA 1
ATOM 2763 C C . GLU A 1 359 ? 20.658 -44.175 -27.665 1.00 55.84 446 GLU A C 1
ATOM 2764 O O . GLU A 1 359 ? 20.675 -45.163 -28.382 1.00 56.60 446 GLU A O 1
ATOM 2770 N N . VAL A 1 360 ? 21.608 -43.910 -26.779 1.00 56.84 447 VAL A N 1
ATOM 2771 C CA . VAL A 1 360 ? 22.735 -44.823 -26.563 1.00 57.56 447 VAL A CA 1
ATOM 2772 C C . VAL A 1 360 ? 22.288 -46.271 -26.283 1.00 56.23 447 VAL A C 1
ATOM 2773 O O . VAL A 1 360 ? 22.880 -47.223 -26.805 1.00 50.61 447 VAL A O 1
ATOM 2777 N N . THR A 1 361 ? 21.236 -46.418 -25.474 1.00 54.12 448 THR A N 1
ATOM 2778 C CA . THR A 1 361 ? 20.712 -47.723 -25.091 1.00 52.27 448 THR A CA 1
ATOM 2779 C C . THR A 1 361 ? 20.124 -48.451 -26.274 1.00 54.18 448 THR A C 1
ATOM 2780 O O . THR A 1 361 ? 20.314 -49.652 -26.393 1.00 56.39 448 THR A O 1
ATOM 2784 N N . LEU A 1 362 ? 19.400 -47.743 -27.135 1.00 58.43 449 LEU A N 1
ATOM 2785 C CA . LEU A 1 362 ? 18.834 -48.331 -28.359 1.00 56.77 449 LEU A CA 1
ATOM 2786 C C . LEU A 1 362 ? 19.932 -48.710 -29.360 1.00 59.73 449 LEU A C 1
ATOM 2787 O O . LEU A 1 362 ? 19.789 -49.698 -30.076 1.00 58.43 449 LEU A O 1
ATOM 2792 N N . ASP A 1 363 ? 21.002 -47.914 -29.428 1.00 62.76 450 ASP A N 1
ATOM 2793 C CA . ASP A 1 363 ? 22.170 -48.212 -30.274 1.00 62.88 450 ASP A CA 1
ATOM 2794 C C . ASP A 1 363 ? 22.833 -49.510 -29.797 1.00 61.91 450 ASP A C 1
ATOM 2795 O O . ASP A 1 363 ? 23.253 -50.347 -30.590 1.00 62.96 450 ASP A O 1
ATOM 2800 N N . ALA A 1 364 ? 22.930 -49.679 -28.487 1.00 59.67 451 ALA A N 1
ATOM 2801 C CA . ALA A 1 364 ? 23.457 -50.911 -27.928 1.00 58.58 451 ALA A CA 1
ATOM 2802 C C . ALA A 1 364 ? 22.546 -52.087 -28.257 1.00 58.68 451 ALA A C 1
ATOM 2803 O O . ALA A 1 364 ? 23.025 -53.139 -28.686 1.00 57.63 451 ALA A O 1
ATOM 2805 N N . LEU A 1 365 ? 21.240 -51.911 -28.084 1.00 57.55 452 LEU A N 1
ATOM 2806 C CA . LEU A 1 365 ? 20.297 -52.978 -28.413 1.00 59.19 452 LEU A CA 1
ATOM 2807 C C . LEU A 1 365 ? 20.248 -53.331 -29.903 1.00 61.52 452 LEU A C 1
ATOM 2808 O O . LEU A 1 365 ? 20.036 -54.491 -30.256 1.00 61.49 452 LEU A O 1
ATOM 2813 N N . GLU A 1 366 ? 20.435 -52.335 -30.765 1.00 63.50 453 GLU A N 1
ATOM 2814 C CA . GLU A 1 366 ? 20.434 -52.551 -32.208 1.00 65.78 453 GLU A CA 1
ATOM 2815 C C . GLU A 1 366 ? 21.649 -53.421 -32.521 1.00 65.22 453 GLU A C 1
ATOM 2816 O O . GLU A 1 366 ? 21.495 -54.464 -33.167 1.00 65.49 453 GLU A O 1
ATOM 2822 N N . ASN A 1 367 ? 22.830 -53.011 -32.053 1.00 63.02 454 ASN A N 1
ATOM 2823 C CA . ASN A 1 367 ? 24.071 -53.772 -32.271 1.00 61.48 454 ASN A CA 1
ATOM 2824 C C . ASN A 1 367 ? 23.958 -55.229 -31.788 1.00 61.08 454 ASN A C 1
ATOM 2825 O O . ASN A 1 367 ? 24.459 -56.150 -32.416 1.00 60.12 454 ASN A O 1
ATOM 2830 N N . ILE A 1 368 ? 23.275 -55.445 -30.673 1.00 60.15 455 ILE A N 1
ATOM 2831 C CA . ILE A 1 368 ? 23.022 -56.794 -30.183 1.00 59.13 455 ILE A CA 1
ATOM 2832 C C . ILE A 1 368 ? 22.084 -57.559 -31.119 1.00 63.21 455 ILE A C 1
ATOM 2833 O O . ILE A 1 368 ? 22.208 -58.767 -31.289 1.00 64.41 455 ILE A O 1
ATOM 2838 N N . LEU A 1 369 ? 21.109 -56.859 -31.689 1.00 66.54 456 LEU A N 1
ATOM 2839 C CA . LEU A 1 369 ? 20.168 -57.482 -32.609 1.00 66.59 456 LEU A CA 1
ATOM 2840 C C . LEU A 1 369 ? 20.867 -57.785 -33.929 1.00 68.27 456 LEU A C 1
ATOM 2841 O O . LEU A 1 369 ? 20.684 -58.881 -34.429 1.00 66.09 456 LEU A O 1
ATOM 2846 N N . LYS A 1 370 ? 21.648 -56.841 -34.466 1.00 73.16 457 LYS A N 1
ATOM 2847 C CA . LYS A 1 370 ? 22.388 -56.991 -35.732 1.00 78.73 457 LYS A CA 1
ATOM 2848 C C . LYS A 1 370 ? 23.367 -58.164 -35.712 1.00 84.92 457 LYS A C 1
ATOM 2849 O O . LYS A 1 370 ? 23.619 -58.819 -36.731 1.00 89.26 457 LYS A O 1
ATOM 2855 N N . MET A 1 371 ? 23.963 -58.380 -34.547 1.00 87.45 458 MET A N 1
ATOM 2856 C CA . MET A 1 371 ? 24.880 -59.486 -34.337 1.00 86.42 458 MET A CA 1
ATOM 2857 C C . MET A 1 371 ? 24.067 -60.764 -34.134 1.00 87.64 458 MET A C 1
ATOM 2858 O O . MET A 1 371 ? 24.473 -61.830 -34.591 1.00 91.20 458 MET A O 1
ATOM 2863 N N . GLY A 1 372 ? 22.917 -60.670 -33.476 1.00 85.52 459 GLY A N 1
ATOM 2864 C CA . GLY A 1 372 ? 22.050 -61.824 -33.318 1.00 85.90 459 GLY A CA 1
ATOM 2865 C C . GLY A 1 372 ? 21.426 -62.282 -34.629 1.00 88.36 459 GLY A C 1
ATOM 2866 O O . GLY A 1 372 ? 21.167 -63.479 -34.806 1.00 86.93 459 GLY A O 1
ATOM 2867 N N . GLU A 1 373 ? 21.204 -61.326 -35.537 1.00 91.08 460 GLU A N 1
ATOM 2868 C CA . GLU A 1 373 ? 20.575 -61.557 -36.843 1.00 93.22 460 GLU A CA 1
ATOM 2869 C C . GLU A 1 373 ? 21.613 -62.140 -37.804 1.00 95.33 460 GLU A C 1
ATOM 2870 O O . GLU A 1 373 ? 21.316 -63.113 -38.501 1.00 97.78 460 GLU A O 1
ATOM 2876 N N . ALA A 1 374 ? 22.812 -61.556 -37.847 1.00 94.22 461 ALA A N 1
ATOM 2877 C CA . ALA A 1 374 ? 23.909 -62.076 -38.671 1.00 93.89 461 ALA A CA 1
ATOM 2878 C C . ALA A 1 374 ? 24.390 -63.446 -38.162 1.00 93.97 461 ALA A C 1
ATOM 2879 O O . ALA A 1 374 ? 25.021 -64.206 -38.904 1.00 93.01 461 ALA A O 1
ATOM 2881 N N . ASP A 1 375 ? 24.096 -63.741 -36.896 1.00 94.01 462 ASP A N 1
ATOM 2882 C CA . ASP A 1 375 ? 24.424 -65.027 -36.280 1.00 95.33 462 ASP A CA 1
ATOM 2883 C C . ASP A 1 375 ? 23.515 -66.139 -36.789 1.00 96.38 462 ASP A C 1
ATOM 2884 O O . ASP A 1 375 ? 23.983 -67.239 -37.068 1.00 97.18 462 ASP A O 1
ATOM 2889 N N . LYS A 1 376 ? 22.220 -65.853 -36.895 1.00 97.68 463 LYS A N 1
ATOM 2890 C CA . LYS A 1 376 ? 21.246 -66.831 -37.392 1.00 98.98 463 LYS A CA 1
ATOM 2891 C C . LYS A 1 376 ? 21.233 -66.977 -38.919 1.00 100.33 463 LYS A C 1
ATOM 2892 O O . LYS A 1 376 ? 20.894 -68.043 -39.423 1.00 98.97 463 LYS A O 1
ATOM 2898 N N . GLU A 1 377 ? 21.573 -65.913 -39.650 1.00 102.52 464 GLU A N 1
ATOM 2899 C CA . GLU A 1 377 ? 21.651 -65.951 -41.116 1.00 103.49 464 GLU A CA 1
ATOM 2900 C C . GLU A 1 377 ? 22.946 -66.618 -41.570 1.00 104.58 464 GLU A C 1
ATOM 2901 O O . GLU A 1 377 ? 22.992 -67.168 -42.671 1.00 105.83 464 GLU A O 1
ATOM 2907 N N . ALA A 1 378 ? 23.979 -66.561 -40.727 1.00 105.73 465 ALA A N 1
ATOM 2908 C CA . ALA A 1 378 ? 25.280 -67.191 -40.998 1.00 105.70 465 ALA A CA 1
ATOM 2909 C C . ALA A 1 378 ? 25.205 -68.720 -40.903 1.00 106.05 465 ALA A C 1
ATOM 2910 O O . ALA A 1 378 ? 25.961 -69.413 -41.594 1.00 104.89 465 ALA A O 1
ATOM 2912 N N . ARG A 1 379 ? 24.307 -69.225 -40.052 1.00 106.60 466 ARG A N 1
ATOM 2913 C CA . ARG A 1 379 ? 24.086 -70.668 -39.885 1.00 108.98 466 ARG A CA 1
ATOM 2914 C C . ARG A 1 379 ? 22.621 -71.109 -40.042 1.00 109.92 466 ARG A C 1
ATOM 2915 O O . ARG A 1 379 ? 22.100 -71.908 -39.247 1.00 106.94 466 ARG A O 1
ATOM 2923 N N . GLY A 1 380 ? 21.980 -70.560 -41.077 1.00 112.02 467 GLY A N 1
ATOM 2924 C CA . GLY A 1 380 ? 20.631 -70.906 -41.506 1.00 113.14 467 GLY A CA 1
ATOM 2925 C C . GLY A 1 380 ? 19.541 -71.189 -40.478 1.00 114.67 467 GLY A C 1
ATOM 2926 O O . GLY A 1 380 ? 18.660 -72.014 -40.732 1.00 115.92 467 GLY A O 1
ATOM 2927 N N . LEU A 1 381 ? 19.582 -70.508 -39.334 1.00 115.18 468 LEU A N 1
ATOM 2928 C CA . LEU A 1 381 ? 18.557 -70.638 -38.293 1.00 114.32 468 LEU A CA 1
ATOM 2929 C C . LEU A 1 381 ? 17.326 -69.774 -38.641 1.00 114.04 468 LEU A C 1
ATOM 2930 O O . LEU A 1 381 ? 17.410 -68.899 -39.517 1.00 113.87 468 LEU A O 1
ATOM 2935 N N . ASN A 1 382 ? 16.193 -70.019 -37.975 1.00 112.29 469 ASN A N 1
ATOM 2936 C CA . ASN A 1 382 ? 14.966 -69.247 -38.222 1.00 111.35 469 ASN A CA 1
ATOM 2937 C C . ASN A 1 382 ? 14.524 -68.339 -37.055 1.00 110.44 469 ASN A C 1
ATOM 2938 O O . ASN A 1 382 ? 13.358 -67.928 -36.964 1.00 110.23 469 ASN A O 1
ATOM 2943 N N . ILE A 1 383 ? 15.470 -68.013 -36.176 1.00 108.45 470 ILE A N 1
ATOM 2944 C CA . ILE A 1 383 ? 15.211 -67.188 -34.997 1.00 106.31 470 ILE A CA 1
ATOM 2945 C C . ILE A 1 383 ? 16.430 -66.338 -34.643 1.00 103.88 470 ILE A C 1
ATOM 2946 O O . ILE A 1 383 ? 17.578 -66.779 -34.798 1.00 102.31 470 ILE A O 1
ATOM 2951 N N . ASN A 1 384 ? 16.150 -65.113 -34.197 1.00 101.73 471 ASN A N 1
ATOM 2952 C CA . ASN A 1 384 ? 17.152 -64.210 -33.631 1.00 99.59 471 ASN A CA 1
ATOM 2953 C C . ASN A 1 384 ? 17.144 -64.381 -32.106 1.00 96.57 471 ASN A C 1
ATOM 2954 O O . ASN A 1 384 ? 16.245 -63.894 -31.415 1.00 93.99 471 ASN A O 1
ATOM 2959 N N . GLU A 1 385 ? 18.137 -65.106 -31.596 1.00 94.13 472 GLU A N 1
ATOM 2960 C CA . GLU A 1 385 ? 18.207 -65.417 -30.172 1.00 92.58 472 GLU A CA 1
ATOM 2961 C C . GLU A 1 385 ? 18.132 -64.139 -29.346 1.00 89.81 472 GLU A C 1
ATOM 2962 O O . GLU A 1 385 ? 17.397 -64.077 -28.362 1.00 87.11 472 GLU A O 1
ATOM 2968 N N . ASN A 1 386 ? 18.899 -63.130 -29.754 1.00 87.82 473 ASN A N 1
ATOM 2969 C CA . ASN A 1 386 ? 18.977 -61.873 -29.011 1.00 85.32 473 ASN A CA 1
ATOM 2970 C C . ASN A 1 386 ? 17.627 -61.161 -29.018 1.00 84.50 473 ASN A C 1
ATOM 2971 O O . ASN A 1 386 ? 17.202 -60.635 -27.987 1.00 82.69 473 ASN A O 1
ATOM 2976 N N . ALA A 1 387 ? 16.955 -61.161 -30.171 1.00 83.57 474 ALA A N 1
ATOM 2977 C CA . ALA A 1 387 ? 15.603 -60.612 -30.282 1.00 82.66 474 ALA A CA 1
ATOM 2978 C C . ALA A 1 387 ? 14.641 -61.265 -29.296 1.00 81.45 474 ALA A C 1
ATOM 2979 O O . ALA A 1 387 ? 13.798 -60.589 -28.734 1.00 78.86 474 ALA A O 1
ATOM 2981 N N . ASP A 1 388 ? 14.767 -62.569 -29.078 1.00 83.78 475 ASP A N 1
ATOM 2982 C CA . ASP A 1 388 ? 13.888 -63.277 -28.149 1.00 86.21 475 ASP A CA 1
ATOM 2983 C C . ASP A 1 388 ? 14.213 -62.940 -26.699 1.00 86.43 475 ASP A C 1
ATOM 2984 O O . ASP A 1 388 ? 13.307 -62.928 -25.856 1.00 84.87 475 ASP A O 1
ATOM 2989 N N . PHE A 1 389 ? 15.495 -62.698 -26.410 1.00 86.76 476 PHE A N 1
ATOM 2990 C CA . PHE A 1 389 ? 15.943 -62.293 -25.065 1.00 86.21 476 PHE A CA 1
ATOM 2991 C C . PHE A 1 389 ? 15.363 -60.923 -24.698 1.00 85.98 476 PHE A C 1
ATOM 2992 O O . PHE A 1 389 ? 14.862 -60.719 -23.581 1.00 83.43 476 PHE A O 1
ATOM 3000 N N . ILE A 1 390 ? 15.432 -60.004 -25.662 1.00 83.88 477 ILE A N 1
ATOM 3001 C CA . ILE A 1 390 ? 14.909 -58.653 -25.488 1.00 81.99 477 ILE A CA 1
ATOM 3002 C C . ILE A 1 390 ? 13.392 -58.695 -25.296 1.00 82.29 477 ILE A C 1
ATOM 3003 O O . ILE A 1 390 ? 12.849 -57.952 -24.485 1.00 80.72 477 ILE A O 1
ATOM 3008 N N . GLU A 1 391 ? 12.724 -59.580 -26.034 1.00 83.27 478 GLU A N 1
ATOM 3009 C CA . GLU A 1 391 ? 11.271 -59.722 -25.981 1.00 83.83 478 GLU A CA 1
ATOM 3010 C C . GLU A 1 391 ? 10.836 -60.258 -24.623 1.00 84.63 478 GLU A C 1
ATOM 3011 O O . GLU A 1 391 ? 9.900 -59.741 -24.033 1.00 85.31 478 GLU A O 1
ATOM 3017 N N . LYS A 1 392 ? 11.517 -61.294 -24.143 1.00 86.29 479 LYS A N 1
ATOM 3018 C CA . LYS A 1 392 ? 11.188 -61.946 -22.871 1.00 86.52 479 LYS A CA 1
ATOM 3019 C C . LYS A 1 392 ? 11.495 -61.101 -21.629 1.00 84.21 479 LYS A C 1
ATOM 3020 O O . LYS A 1 392 ? 11.073 -61.444 -20.526 1.00 81.55 479 LYS A O 1
ATOM 3026 N N . ALA A 1 393 ? 12.250 -60.019 -21.819 1.00 84.40 480 ALA A N 1
ATOM 3027 C CA . ALA A 1 393 ? 12.647 -59.095 -20.751 1.00 82.79 480 ALA A CA 1
ATOM 3028 C C . ALA A 1 393 ? 11.780 -57.826 -20.740 1.00 82.21 480 ALA A C 1
ATOM 3029 O O . ALA A 1 393 ? 12.053 -56.862 -20.021 1.00 79.13 480 ALA A O 1
ATOM 3031 N N . GLY A 1 394 ? 10.722 -57.832 -21.546 1.00 83.17 481 GLY A N 1
ATOM 3032 C CA . GLY A 1 394 ? 9.848 -56.680 -21.670 1.00 84.20 481 GLY A CA 1
ATOM 3033 C C . GLY A 1 394 ? 10.516 -55.502 -22.366 1.00 84.11 481 GLY A C 1
ATOM 3034 O O . GLY A 1 394 ? 10.141 -54.354 -22.136 1.00 83.81 481 GLY A O 1
ATOM 3035 N N . GLY A 1 395 ? 11.508 -55.790 -23.207 1.00 82.03 482 GLY A N 1
ATOM 3036 C CA . GLY A 1 395 ? 12.245 -54.776 -23.940 1.00 79.86 482 GLY A CA 1
ATOM 3037 C C . GLY A 1 395 ? 11.582 -54.352 -25.233 1.00 79.69 482 GLY A C 1
ATOM 3038 O O . GLY A 1 395 ? 11.793 -53.230 -25.692 1.00 74.35 482 GLY A O 1
ATOM 3039 N N . MET A 1 396 ? 10.803 -55.260 -25.824 1.00 82.10 483 MET A N 1
ATOM 3040 C CA . MET A 1 396 ? 10.064 -54.989 -27.058 1.00 83.07 483 MET A CA 1
ATOM 3041 C C . MET A 1 396 ? 9.019 -53.901 -26.807 1.00 80.31 483 MET A C 1
ATOM 3042 O O . MET A 1 396 ? 8.975 -52.885 -27.505 1.00 74.94 483 MET A O 1
ATOM 3047 N N . GLU A 1 397 ? 8.189 -54.134 -25.795 1.00 79.88 484 GLU A N 1
ATOM 3048 C CA . GLU A 1 397 ? 7.221 -53.141 -25.325 1.00 81.44 484 GLU A CA 1
ATOM 3049 C C . GLU A 1 397 ? 7.900 -51.777 -25.107 1.00 79.42 484 GLU A C 1
ATOM 3050 O O . GLU A 1 397 ? 7.426 -50.759 -25.602 1.00 78.52 484 GLU A O 1
ATOM 3056 N N . LYS A 1 398 ? 9.039 -51.764 -24.416 1.00 76.71 485 LYS A N 1
ATOM 3057 C CA . LYS A 1 398 ? 9.765 -50.527 -24.108 1.00 72.76 485 LYS A CA 1
ATOM 3058 C C . LYS A 1 398 ? 10.300 -49.798 -25.349 1.00 68.67 485 LYS A C 1
ATOM 3059 O O . LYS A 1 398 ? 10.270 -48.564 -25.413 1.00 64.31 485 LYS A O 1
ATOM 3065 N N . ILE A 1 399 ? 10.828 -50.558 -26.307 1.00 66.26 486 ILE A N 1
ATOM 3066 C CA . ILE A 1 399 ? 11.357 -49.987 -27.547 1.00 66.32 486 ILE A CA 1
ATOM 3067 C C . ILE A 1 399 ? 10.167 -49.475 -28.352 1.00 67.89 486 ILE A C 1
ATOM 3068 O O . ILE A 1 399 ? 10.241 -48.420 -28.989 1.00 64.08 486 ILE A O 1
ATOM 3073 N N . PHE A 1 400 ? 9.071 -50.229 -28.296 1.00 69.29 487 PHE A N 1
ATOM 3074 C CA . PHE A 1 400 ? 7.853 -49.847 -28.999 1.00 71.77 487 PHE A CA 1
ATOM 3075 C C . PHE A 1 400 ? 7.412 -48.438 -28.595 1.00 71.63 487 PHE A C 1
ATOM 3076 O O . PHE A 1 400 ? 7.179 -47.583 -29.443 1.00 71.18 487 PHE A O 1
ATOM 3084 N N . ASN A 1 401 ? 7.330 -48.209 -27.288 1.00 72.88 488 ASN A N 1
ATOM 3085 C CA . ASN A 1 401 ? 6.940 -46.919 -26.713 1.00 70.95 488 ASN A CA 1
ATOM 3086 C C . ASN A 1 401 ? 7.865 -45.771 -27.073 1.00 68.05 488 ASN A C 1
ATOM 3087 O O . ASN A 1 401 ? 7.435 -44.630 -27.137 1.00 69.20 488 ASN A O 1
ATOM 3092 N N . CYS A 1 402 ? 9.126 -46.064 -27.355 1.00 66.31 489 CYS A N 1
ATOM 3093 C CA . CYS A 1 402 ? 10.051 -45.015 -27.776 1.00 64.93 489 CYS A CA 1
ATOM 3094 C C . CYS A 1 402 ? 9.628 -44.348 -29.047 1.00 64.91 489 CYS A C 1
ATOM 3095 O O . CYS A 1 402 ? 10.207 -43.334 -29.436 1.00 65.97 489 CYS A O 1
ATOM 3098 N N . GLN A 1 403 ? 8.661 -44.929 -29.738 1.00 68.46 490 GLN A N 1
ATOM 3099 C CA . GLN A 1 403 ? 8.271 -44.278 -30.983 1.00 72.05 490 GLN A CA 1
ATOM 3100 C C . GLN A 1 403 ? 7.337 -43.098 -30.697 1.00 73.59 490 GLN A C 1
ATOM 3101 O O . GLN A 1 403 ? 7.180 -42.216 -31.540 1.00 71.71 490 GLN A O 1
ATOM 3107 N N . GLN A 1 404 ? 6.855 -43.042 -29.452 1.00 76.01 491 GLN A N 1
ATOM 3108 C CA . GLN A 1 404 ? 5.973 -41.987 -28.955 1.00 75.35 491 GLN A CA 1
ATOM 3109 C C . GLN A 1 404 ? 6.775 -40.864 -28.282 1.00 75.79 491 GLN A C 1
ATOM 3110 O O . GLN A 1 404 ? 6.180 -40.009 -27.631 1.00 75.67 491 GLN A O 1
ATOM 3116 N N . ASN A 1 405 ? 8.098 -40.862 -28.496 1.00 76.69 492 ASN A N 1
ATOM 3117 C CA . ASN A 1 405 ? 9.080 -39.906 -27.947 1.00 76.64 492 ASN A CA 1
ATOM 3118 C C . ASN A 1 405 ? 9.240 -38.756 -28.922 1.00 76.21 492 ASN A C 1
ATOM 3119 O O . ASN A 1 405 ? 9.223 -38.971 -30.125 1.00 75.51 492 ASN A O 1
ATOM 3124 N N . GLU A 1 406 ? 9.455 -37.553 -28.403 1.00 79.02 493 GLU A N 1
ATOM 3125 C CA . GLU A 1 406 ? 9.480 -36.342 -29.232 1.00 82.73 493 GLU A CA 1
ATOM 3126 C C . GLU A 1 406 ? 10.670 -36.256 -30.154 1.00 83.44 493 GLU A C 1
ATOM 3127 O O . GLU A 1 406 ? 10.584 -35.656 -31.224 1.00 83.46 493 GLU A O 1
ATOM 3133 N N . ASN A 1 407 ? 11.799 -36.777 -29.695 1.00 85.71 494 ASN A N 1
ATOM 3134 C CA . ASN A 1 407 ? 13.015 -36.694 -30.489 1.00 87.14 494 ASN A CA 1
ATOM 3135 C C . ASN A 1 407 ? 12.794 -37.588 -31.699 1.00 85.38 494 ASN A C 1
ATOM 3136 O O . ASN A 1 407 ? 12.398 -38.742 -31.538 1.00 87.04 494 ASN A O 1
ATOM 3141 N N . ASP A 1 408 ? 12.964 -37.033 -32.895 1.00 83.39 495 ASP A N 1
ATOM 3142 C CA . ASP A 1 408 ? 12.674 -37.767 -34.132 1.00 82.71 495 ASP A CA 1
ATOM 3143 C C . ASP A 1 408 ? 13.624 -38.921 -34.353 1.00 80.98 495 ASP A C 1
ATOM 3144 O O . ASP A 1 408 ? 13.214 -39.973 -34.832 1.00 78.22 495 ASP A O 1
ATOM 3149 N N . LYS A 1 409 ? 14.890 -38.703 -34.013 1.00 81.25 496 LYS A N 1
ATOM 3150 C CA . LYS A 1 409 ? 15.904 -39.740 -34.173 1.00 80.39 496 LYS A CA 1
ATOM 3151 C C . LYS A 1 409 ? 15.623 -40.985 -33.322 1.00 76.64 496 LYS A C 1
ATOM 3152 O O . LYS A 1 409 ? 15.797 -42.096 -33.817 1.00 71.08 496 LYS A O 1
ATOM 3158 N N . ILE A 1 410 ? 15.159 -40.794 -32.083 1.00 76.91 497 ILE A N 1
ATOM 3159 C CA . ILE A 1 410 ? 14.782 -41.903 -31.186 1.00 76.55 497 ILE A CA 1
ATOM 3160 C C . ILE A 1 410 ? 13.632 -42.697 -31.820 1.00 77.59 497 ILE A C 1
ATOM 3161 O O . ILE A 1 410 ? 13.631 -43.925 -31.848 1.00 77.58 497 ILE A O 1
ATOM 3166 N N . TYR A 1 411 ? 12.607 -41.982 -32.271 1.00 77.87 498 TYR A N 1
ATOM 3167 C CA . TYR A 1 411 ? 11.431 -42.623 -32.835 1.00 78.15 498 TYR A CA 1
ATOM 3168 C C . TYR A 1 411 ? 11.827 -43.443 -34.052 1.00 76.83 498 TYR A C 1
ATOM 3169 O O . TYR A 1 411 ? 11.379 -44.568 -34.223 1.00 73.57 498 TYR A O 1
ATOM 3178 N N . GLU A 1 412 ? 12.665 -42.845 -34.890 1.00 79.54 499 GLU A N 1
ATOM 3179 C CA . GLU A 1 412 ? 13.090 -43.426 -36.160 1.00 81.37 499 GLU A CA 1
ATOM 3180 C C . GLU A 1 412 ? 13.912 -44.705 -35.961 1.00 81.25 499 GLU A C 1
ATOM 3181 O O . GLU A 1 412 ? 13.707 -45.711 -36.631 1.00 82.09 499 GLU A O 1
ATOM 3187 N N . LYS A 1 413 ? 14.841 -44.682 -35.014 1.00 81.71 500 LYS A N 1
ATOM 3188 C CA . LYS A 1 413 ? 15.605 -45.871 -34.653 1.00 79.96 500 LYS A CA 1
ATOM 3189 C C . LYS A 1 413 ? 14.747 -46.953 -33.998 1.00 76.71 500 LYS A C 1
ATOM 3190 O O . LYS A 1 413 ? 14.991 -48.131 -34.239 1.00 76.96 500 LYS A O 1
ATOM 3196 N N . ALA A 1 414 ? 13.785 -46.562 -33.158 1.00 73.02 501 ALA A N 1
ATOM 3197 C CA . ALA A 1 414 ? 12.870 -47.491 -32.507 1.00 73.58 501 ALA A CA 1
ATOM 3198 C C . ALA A 1 414 ? 11.944 -48.124 -33.539 1.00 76.84 501 ALA A C 1
ATOM 3199 O O . ALA A 1 414 ? 11.650 -49.322 -33.501 1.00 75.32 501 ALA A O 1
ATOM 3201 N N . TYR A 1 415 ? 11.455 -47.288 -34.446 1.00 80.69 502 TYR A N 1
ATOM 3202 C CA . TYR A 1 415 ? 10.572 -47.748 -35.504 1.00 83.90 502 TYR A CA 1
ATOM 3203 C C . TYR A 1 415 ? 11.349 -48.836 -36.227 1.00 83.97 502 TYR A C 1
ATOM 3204 O O . TYR A 1 415 ? 10.885 -49.974 -36.309 1.00 84.59 502 TYR A O 1
ATOM 3213 N N . LYS A 1 416 ? 12.556 -48.495 -36.671 1.00 82.90 503 LYS A N 1
ATOM 3214 C CA . LYS A 1 416 ? 13.410 -49.410 -37.426 1.00 83.16 503 LYS A CA 1
ATOM 3215 C C . LYS A 1 416 ? 13.639 -50.747 -36.700 1.00 81.50 503 LYS A C 1
ATOM 3216 O O . LYS A 1 416 ? 13.570 -51.806 -37.314 1.00 80.96 503 LYS A O 1
ATOM 3222 N N . ILE A 1 417 ? 13.879 -50.706 -35.393 1.00 80.13 504 ILE A N 1
ATOM 3223 C CA . ILE A 1 417 ? 14.117 -51.914 -34.601 1.00 79.55 504 ILE A CA 1
ATOM 3224 C C . ILE A 1 417 ? 12.887 -52.825 -34.548 1.00 81.74 504 ILE A C 1
ATOM 3225 O O . ILE A 1 417 ? 13.016 -54.050 -34.524 1.00 82.21 504 ILE A O 1
ATOM 3230 N N . ILE A 1 418 ? 11.699 -52.230 -34.516 1.00 83.69 505 ILE A N 1
ATOM 3231 C CA . ILE A 1 418 ? 10.462 -52.994 -34.397 1.00 84.38 505 ILE A CA 1
ATOM 3232 C C . ILE A 1 418 ? 10.098 -53.651 -35.728 1.00 86.07 505 ILE A C 1
ATOM 3233 O O . ILE A 1 418 ? 9.490 -54.719 -35.761 1.00 85.95 505 ILE A O 1
ATOM 3238 N N . GLU A 1 419 ? 10.499 -53.017 -36.823 1.00 88.35 506 GLU A N 1
ATOM 3239 C CA . GLU A 1 419 ? 10.185 -53.491 -38.169 1.00 90.09 506 GLU A CA 1
ATOM 3240 C C . GLU A 1 419 ? 11.146 -54.616 -38.541 1.00 91.04 506 GLU A C 1
ATOM 3241 O O . GLU A 1 419 ? 10.722 -55.711 -38.922 1.00 92.63 506 GLU A O 1
ATOM 3247 N N . THR A 1 420 ? 12.438 -54.332 -38.382 1.00 89.27 507 THR A N 1
ATOM 3248 C CA . THR A 1 420 ? 13.527 -55.232 -38.758 1.00 86.39 507 THR A CA 1
ATOM 3249 C C . THR A 1 420 ? 13.609 -56.523 -37.943 1.00 84.43 507 THR A C 1
ATOM 3250 O O . THR A 1 420 ? 13.788 -57.600 -38.510 1.00 85.96 507 THR A O 1
ATOM 3254 N N . TYR A 1 421 ? 13.485 -56.431 -36.625 1.00 82.50 508 TYR A N 1
ATOM 3255 C CA . TYR A 1 421 ? 13.698 -57.595 -35.764 1.00 80.09 508 TYR A CA 1
ATOM 3256 C C . TYR A 1 421 ? 12.436 -58.111 -35.086 1.00 82.09 508 TYR A C 1
ATOM 3257 O O . TYR A 1 421 ? 12.492 -59.124 -34.392 1.00 81.31 508 TYR A O 1
ATOM 3266 N N . PHE A 1 422 ? 11.303 -57.447 -35.291 1.00 86.46 509 PHE A N 1
ATOM 3267 C CA . PHE A 1 422 ? 10.037 -57.921 -34.721 1.00 92.67 509 PHE A CA 1
ATOM 3268 C C . PHE A 1 422 ? 8.913 -57.842 -35.759 1.00 96.44 509 PHE A C 1
ATOM 3269 O O . PHE A 1 422 ? 7.848 -57.282 -35.485 1.00 96.81 509 PHE A O 1
ATOM 3277 N N . GLY A 1 423 ? 9.165 -58.441 -36.926 1.00 100.47 510 GLY A N 1
ATOM 3278 C CA . GLY A 1 423 ? 8.283 -58.400 -38.086 1.00 102.96 510 GLY A CA 1
ATOM 3279 C C . GLY A 1 423 ? 6.972 -59.182 -38.021 1.00 103.94 510 GLY A C 1
ATOM 3280 O O . GLY A 1 423 ? 5.986 -58.799 -38.673 1.00 104.25 510 GLY A O 1
ATOM 3281 N N . GLU A 1 424 ? 6.594 -59.765 -38.014 0.0000 112.51 511 GLU A N 1
ATOM 3282 C CA . GLU A 1 424 ? 5.186 -60.119 -38.173 0.0000 114.29 511 GLU A CA 1
ATOM 3283 C C . GLU A 1 424 ? 4.038 -59.373 -36.575 0.0000 115.04 511 GLU A C 1
ATOM 3284 O O . GLU A 1 424 ? 2.874 -58.967 -36.684 0.0000 115.73 511 GLU A O 1
ATOM 3290 N N . GLU A 1 425 ? 4.067 -59.157 -35.726 1.00 107.90 512 GLU A N 1
ATOM 3291 C CA . GLU A 1 425 ? 3.648 -59.228 -34.333 1.00 107.92 512 GLU A CA 1
ATOM 3292 C C . GLU A 1 425 ? 3.490 -57.844 -33.703 1.00 108.01 512 GLU A C 1
ATOM 3293 O O . GLU A 1 425 ? 2.544 -57.615 -32.949 1.00 108.53 512 GLU A O 1
ATOM 3299 N N . GLU A 1 426 ? 4.375 -56.906 -34.035 1.00 107.81 513 GLU A N 1
ATOM 3300 C CA . GLU A 1 426 ? 4.362 -55.596 -33.381 1.00 106.52 513 GLU A CA 1
ATOM 3301 C C . GLU A 1 426 ? 4.501 -54.572 -34.487 1.00 102.59 513 GLU A C 1
ATOM 3302 O O . GLU A 1 426 ? 5.460 -54.588 -35.256 1.00 102.30 513 GLU A O 1
ATOM 3308 N N . ASP A 1 427 ? 3.483 -53.729 -34.594 1.00 98.44 514 ASP A N 1
ATOM 3309 C CA . ASP A 1 427 ? 3.430 -52.733 -35.649 1.00 95.22 514 ASP A CA 1
ATOM 3310 C C . ASP A 1 427 ? 4.419 -51.620 -35.340 1.00 93.64 514 ASP A C 1
ATOM 3311 O O . ASP A 1 427 ? 4.760 -51.376 -34.185 1.00 93.31 514 ASP A O 1
ATOM 3316 N N . ALA A 1 428 ? 4.949 -51.013 -36.389 1.00 92.77 515 ALA A N 1
ATOM 3317 C CA . ALA A 1 428 ? 5.679 -49.773 -36.241 1.00 93.92 515 ALA A CA 1
ATOM 3318 C C . ALA A 1 428 ? 4.658 -48.677 -36.580 1.00 96.44 515 ALA A C 1
ATOM 3319 O O . ALA A 1 428 ? 3.645 -48.940 -37.227 1.00 97.48 515 ALA A O 1
ATOM 3321 N N . VAL A 1 429 ? 4.882 -47.463 -36.095 1.00 97.71 516 VAL A N 1
ATOM 3322 C CA . VAL A 1 429 ? 3.952 -46.362 -36.295 1.00 99.35 516 VAL A CA 1
ATOM 3323 C C . VAL A 1 429 ? 4.590 -45.336 -37.233 1.00 102.95 516 VAL A C 1
ATOM 3324 O O . VAL A 1 429 ? 5.798 -45.114 -37.175 1.00 103.86 516 VAL A O 1
ATOM 3328 N N . ASP A 1 430 ? 3.799 -44.734 -38.119 1.00 106.51 517 ASP A N 1
ATOM 3329 C CA . ASP A 1 430 ? 4.272 -43.630 -38.969 1.00 108.77 517 ASP A CA 1
ATOM 3330 C C . ASP A 1 430 ? 3.739 -42.260 -38.471 1.00 110.40 517 ASP A C 1
ATOM 3331 O O . ASP A 1 430 ? 3.137 -42.215 -37.401 1.00 110.58 517 ASP A O 1
ATOM 3336 N N . GLU A 1 431 ? 3.858 -41.169 -39.238 1.00 112.34 518 GLU A N 1
ATOM 3337 C CA . GLU A 1 431 ? 3.588 -39.805 -38.731 1.00 114.32 518 GLU A CA 1
ATOM 3338 C C . GLU A 1 431 ? 2.201 -39.098 -38.756 1.00 116.81 518 GLU A C 1
ATOM 3339 O O . GLU A 1 431 ? 2.032 -38.040 -39.363 1.00 116.56 518 GLU A O 1
ATOM 3345 N N . THR A 1 432 ? 1.215 -39.649 -38.048 1.00 119.96 519 THR A N 1
ATOM 3346 C CA . THR A 1 432 ? 0.005 -38.903 -37.664 1.00 120.80 519 THR A CA 1
ATOM 3347 C C . THR A 1 432 ? 0.256 -38.281 -36.280 1.00 121.55 519 THR A C 1
ATOM 3348 O O . THR A 1 432 ? -0.600 -37.532 -35.791 1.00 122.22 519 THR A O 1
ATOM 3352 N N . MET A 1 433 ? 1.407 -38.606 -35.666 1.00 120.42 520 MET A N 1
ATOM 3353 C CA . MET A 1 433 ? 1.852 -38.057 -34.375 1.00 118.30 520 MET A CA 1
ATOM 3354 C C . MET A 1 433 ? 2.376 -36.644 -34.574 1.00 117.28 520 MET A C 1
ATOM 3355 O O . MET A 1 433 ? 3.563 -36.316 -34.543 1.00 114.76 520 MET A O 1
ATOM 3360 N N . ALA A 1 434 ? 1.352 -35.838 -34.784 1.00 117.72 521 ALA A N 1
ATOM 3361 C CA . ALA A 1 434 ? 1.379 -34.426 -35.061 1.00 117.01 521 ALA A CA 1
ATOM 3362 C C . ALA A 1 434 ? 1.074 -33.678 -33.757 1.00 116.92 521 ALA A C 1
ATOM 3363 O O . ALA A 1 434 ? 1.532 -32.542 -33.622 1.00 116.89 521 ALA A O 1
ATOM 3365 N N . PRO A 1 435 ? 0.301 -34.261 -32.824 1.00 116.73 522 PRO A N 1
ATOM 3366 C CA . PRO A 1 435 ? 0.326 -33.789 -31.431 1.00 115.65 522 PRO A CA 1
ATOM 3367 C C . PRO A 1 435 ? 1.545 -34.458 -30.790 1.00 114.70 522 PRO A C 1
ATOM 3368 O O . PRO A 1 435 ? 1.462 -35.561 -30.244 1.00 114.10 522 PRO A O 1
ATOM 3372 N N . GLN A 1 436 ? 2.676 -33.766 -30.890 1.00 113.66 523 GLN A N 1
ATOM 3373 C CA . GLN A 1 436 ? 4.006 -34.285 -30.549 1.00 112.70 523 GLN A CA 1
ATOM 3374 C C . GLN A 1 436 ? 4.105 -34.896 -29.145 1.00 109.04 523 GLN A C 1
ATOM 3375 O O . GLN A 1 436 ? 3.067 -35.206 -28.560 1.00 107.50 523 GLN A O 1
ATOM 3381 N N . ASN A 1 437 ? 5.310 -35.132 -28.616 1.00 105.64 524 ASN A N 1
ATOM 3382 C CA . ASN A 1 437 ? 5.426 -35.610 -27.229 1.00 101.42 524 ASN A CA 1
ATOM 3383 C C . ASN A 1 437 ? 6.773 -35.740 -26.551 1.00 102.22 524 ASN A C 1
ATOM 3384 O O . ASN A 1 437 ? 7.616 -36.419 -27.108 1.00 103.05 524 ASN A O 1
ATOM 3389 N N . ALA A 1 438 ? 6.936 -35.210 -25.336 1.00 103.45 525 ALA A N 1
ATOM 3390 C CA . ALA A 1 438 ? 8.077 -35.535 -24.461 1.00 103.53 525 ALA A CA 1
ATOM 3391 C C . ALA A 1 438 ? 8.624 -34.432 -23.562 1.00 104.03 525 ALA A C 1
ATOM 3392 O O . ALA A 1 438 ? 8.311 -33.246 -23.706 1.00 101.99 525 ALA A O 1
ATOM 3394 N N . GLY A 1 439 ? 9.466 -34.889 -22.634 1.00 106.18 526 GLY A N 1
ATOM 3395 C CA . GLY A 1 439 ? 10.126 -34.049 -21.654 1.00 107.38 526 GLY A CA 1
ATOM 3396 C C . GLY A 1 439 ? 10.482 -34.837 -20.409 1.00 107.56 526 GLY A C 1
ATOM 3397 O O . GLY A 1 439 ? 11.611 -35.319 -20.334 1.00 108.08 526 GLY A O 1
ATOM 3398 N N . ASN A 1 440 ? 9.643 -34.977 -19.514 1.00 107.35 527 ASN A N 1
ATOM 3399 N N . GLU B 1 1 ? 51.837 -38.566 9.780 1.00 74.50 88 GLU B N 1
ATOM 3400 C CA . GLU B 1 1 ? 51.524 -39.107 11.149 1.00 72.45 88 GLU B CA 1
ATOM 3401 C C . GLU B 1 1 ? 50.053 -39.019 11.546 1.00 65.69 88 GLU B C 1
ATOM 3402 O O . GLU B 1 1 ? 49.775 -38.736 12.686 1.00 66.48 88 GLU B O 1
ATOM 3408 N N . LEU B 1 2 ? 49.132 -39.312 10.632 1.00 61.15 89 LEU B N 1
ATOM 3409 C CA . LEU B 1 2 ? 47.684 -39.264 10.854 1.00 53.30 89 LEU B CA 1
ATOM 3410 C C . LEU B 1 2 ? 46.913 -40.551 11.165 1.00 49.86 89 LEU B C 1
ATOM 3411 O O . LEU B 1 2 ? 45.922 -40.547 11.900 1.00 43.76 89 LEU B O 1
ATOM 3416 N N . PRO B 1 3 ? 47.266 -41.670 10.546 1.00 49.31 90 PRO B N 1
ATOM 3417 C CA . PRO B 1 3 ? 46.593 -42.921 10.920 1.00 48.15 90 PRO B CA 1
ATOM 3418 C C . PRO B 1 3 ? 46.799 -43.244 12.400 1.00 46.90 90 PRO B C 1
ATOM 3419 O O . PRO B 1 3 ? 45.914 -43.837 13.023 1.00 41.19 90 PRO B O 1
ATOM 3423 N N . GLN B 1 4 ? 47.963 -42.853 12.921 1.00 47.62 91 GLN B N 1
ATOM 3424 C CA . GLN B 1 4 ? 48.303 -42.991 14.341 1.00 48.33 91 GLN B CA 1
ATOM 3425 C C . GLN B 1 4 ? 47.337 -42.184 15.223 1.00 47.85 91 GLN B C 1
ATOM 3426 O O . GLN B 1 4 ? 46.786 -42.703 16.198 1.00 46.76 91 GLN B O 1
ATOM 3432 N N . MET B 1 5 ? 47.121 -40.918 14.872 1.00 46.50 92 MET B N 1
ATOM 3433 C CA . MET B 1 5 ? 46.177 -40.044 15.589 1.00 41.92 92 MET B CA 1
ATOM 3434 C C . MET B 1 5 ? 44.753 -40.614 15.596 1.00 39.93 92 MET B C 1
ATOM 3435 O O . MET B 1 5 ? 44.025 -40.607 16.599 1.00 31.34 92 MET B O 1
ATOM 3440 N N . THR B 1 6 ? 44.342 -41.127 14.446 1.00 39.63 93 THR B N 1
ATOM 3441 C CA . THR B 1 6 ? 43.024 -41.709 14.340 1.00 37.61 93 THR B CA 1
ATOM 3442 C C . THR B 1 6 ? 42.855 -42.813 15.377 1.00 45.42 93 THR B C 1
ATOM 3443 O O . THR B 1 6 ? 41.805 -42.923 16.024 1.00 48.32 93 THR B O 1
ATOM 3447 N N . GLN B 1 7 ? 43.878 -43.658 15.514 1.00 49.59 94 GLN B N 1
ATOM 3448 C CA . GLN B 1 7 ? 43.829 -44.799 16.425 1.00 48.27 94 GLN B CA 1
ATOM 3449 C C . GLN B 1 7 ? 43.857 -44.348 17.890 1.00 45.88 94 GLN B C 1
ATOM 3450 O O . GLN B 1 7 ? 43.186 -44.936 18.728 1.00 43.88 94 GLN B O 1
ATOM 3456 N N . GLN B 1 8 ? 44.667 -43.342 18.182 1.00 40.31 95 GLN B N 1
ATOM 3457 C CA . GLN B 1 8 ? 44.744 -42.761 19.506 1.00 47.18 95 GLN B CA 1
ATOM 3458 C C . GLN B 1 8 ? 43.400 -42.150 19.930 1.00 53.20 95 GLN B C 1
ATOM 3459 O O . GLN B 1 8 ? 43.021 -42.175 21.110 1.00 52.42 95 GLN B O 1
ATOM 3465 N N . LEU B 1 9 ? 42.651 -41.646 18.950 1.00 56.65 96 LEU B N 1
ATOM 3466 C CA . LEU B 1 9 ? 41.341 -41.028 19.191 1.00 55.23 96 LEU B CA 1
ATOM 3467 C C . LEU B 1 9 ? 40.301 -42.097 19.431 1.00 54.03 96 LEU B C 1
ATOM 3468 O O . LEU B 1 9 ? 39.198 -41.786 19.847 1.00 55.21 96 LEU B O 1
ATOM 3473 N N . ASN B 1 10 ? 40.613 -43.348 19.128 1.00 53.80 97 ASN B N 1
ATOM 3474 C CA . ASN B 1 10 ? 39.623 -44.400 19.277 1.00 55.38 97 ASN B CA 1
ATOM 3475 C C . ASN B 1 10 ? 39.934 -45.225 20.526 1.00 57.08 97 ASN B C 1
ATOM 3476 O O . ASN B 1 10 ? 39.166 -46.105 20.884 1.00 55.77 97 ASN B O 1
ATOM 3481 N N . SER B 1 11 ? 41.046 -44.918 21.193 1.00 62.77 98 SER B N 1
ATOM 3482 C CA . SER B 1 11 ? 41.431 -45.545 22.459 1.00 67.42 98 SER B CA 1
ATOM 3483 C C . SER B 1 11 ? 40.329 -45.333 23.498 1.00 71.67 98 SER B C 1
ATOM 3484 O O . SER B 1 11 ? 39.683 -44.281 23.488 1.00 73.40 98 SER B O 1
ATOM 3487 N N . ASP B 1 12 ? 40.091 -46.311 24.372 1.00 74.97 99 ASP B N 1
ATOM 3488 C CA . ASP B 1 12 ? 39.110 -46.145 25.467 1.00 77.24 99 ASP B CA 1
ATOM 3489 C C . ASP B 1 12 ? 39.663 -45.446 26.704 1.00 74.22 99 ASP B C 1
ATOM 3490 O O . ASP B 1 12 ? 38.897 -45.173 27.619 1.00 69.76 99 ASP B O 1
ATOM 3495 N N . ASP B 1 13 ? 40.974 -45.220 26.734 1.00 75.19 100 ASP B N 1
ATOM 3496 C CA . ASP B 1 13 ? 41.643 -44.446 27.778 1.00 78.82 100 ASP B CA 1
ATOM 3497 C C . ASP B 1 13 ? 41.309 -42.963 27.579 1.00 79.71 100 ASP B C 1
ATOM 3498 O O . ASP B 1 13 ? 41.689 -42.374 26.573 1.00 80.82 100 ASP B O 1
ATOM 3503 N N . MET B 1 14 ? 40.589 -42.359 28.521 1.00 81.89 101 MET B N 1
ATOM 3504 C CA . MET B 1 14 ? 40.196 -40.955 28.406 1.00 83.34 101 MET B CA 1
ATOM 3505 C C . MET B 1 14 ? 41.404 -40.040 28.258 1.00 82.72 101 MET B C 1
ATOM 3506 O O . MET B 1 14 ? 41.340 -39.011 27.588 1.00 80.30 101 MET B O 1
ATOM 3511 N N . GLN B 1 15 ? 42.515 -40.431 28.867 1.00 83.13 102 GLN B N 1
ATOM 3512 C CA . GLN B 1 15 ? 43.744 -39.652 28.784 1.00 84.08 102 GLN B CA 1
ATOM 3513 C C . GLN B 1 15 ? 44.238 -39.490 27.339 1.00 81.72 102 GLN B C 1
ATOM 3514 O O . GLN B 1 15 ? 44.738 -38.421 26.975 1.00 79.20 102 GLN B O 1
ATOM 3520 N N . GLU B 1 16 ? 44.126 -40.556 26.542 1.00 79.59 103 GLU B N 1
ATOM 3521 C CA . GLU B 1 16 ? 44.619 -40.575 25.156 1.00 77.59 103 GLU B CA 1
ATOM 3522 C C . GLU B 1 16 ? 43.620 -39.914 24.194 1.00 74.34 103 GLU B C 1
ATOM 3523 O O . GLU B 1 16 ? 44.030 -39.214 23.260 1.00 71.14 103 GLU B O 1
ATOM 3529 N N . GLN B 1 17 ? 42.326 -40.138 24.440 1.00 70.21 104 GLN B N 1
ATOM 3530 C CA . GLN B 1 17 ? 41.245 -39.466 23.717 1.00 66.61 104 GLN B CA 1
ATOM 3531 C C . GLN B 1 17 ? 41.450 -37.954 23.686 1.00 65.12 104 GLN B C 1
ATOM 3532 O O . GLN B 1 17 ? 41.285 -37.314 22.648 1.00 65.79 104 GLN B O 1
ATOM 3538 N N . LEU B 1 18 ? 41.819 -37.393 24.832 1.00 63.15 105 LEU B N 1
ATOM 3539 C CA . LEU B 1 18 ? 42.089 -35.975 24.935 1.00 62.82 105 LEU B CA 1
ATOM 3540 C C . LEU B 1 18 ? 43.333 -35.605 24.142 1.00 60.56 105 LEU B C 1
ATOM 3541 O O . LEU B 1 18 ? 43.301 -34.692 23.328 1.00 57.35 105 LEU B O 1
ATOM 3546 N N . SER B 1 19 ? 44.434 -36.297 24.402 1.00 60.79 106 SER B N 1
ATOM 3547 C CA . SER B 1 19 ? 45.692 -35.994 23.730 1.00 60.29 106 SER B CA 1
ATOM 3548 C C . SER B 1 19 ? 45.503 -35.979 22.201 1.00 60.30 106 SER B C 1
ATOM 3549 O O . SER B 1 19 ? 46.068 -35.120 21.508 1.00 57.19 106 SER B O 1
ATOM 3552 N N . ALA B 1 20 ? 44.687 -36.911 21.701 1.00 59.20 107 ALA B N 1
ATOM 3553 C CA . ALA B 1 20 ? 44.403 -37.044 20.267 1.00 58.89 107 ALA B CA 1
ATOM 3554 C C . ALA B 1 20 ? 43.558 -35.899 19.746 1.00 57.76 107 ALA B C 1
ATOM 3555 O O . ALA B 1 20 ? 43.894 -35.286 18.736 1.00 58.19 107 ALA B O 1
ATOM 3557 N N . THR B 1 21 ? 42.454 -35.633 20.435 1.00 52.77 108 THR B N 1
ATOM 3558 C CA . THR B 1 21 ? 41.574 -34.557 20.032 1.00 48.54 108 THR B CA 1
ATOM 3559 C C . THR B 1 21 ? 42.330 -33.261 19.977 1.00 47.89 108 THR B C 1
ATOM 3560 O O . THR B 1 21 ? 41.973 -32.413 19.177 1.00 52.39 108 THR B O 1
ATOM 3564 N N . VAL B 1 22 ? 43.371 -33.102 20.787 1.00 48.21 109 VAL B N 1
ATOM 3565 C CA . VAL B 1 22 ? 44.091 -31.832 20.902 1.00 47.61 109 VAL B CA 1
ATOM 3566 C C . VAL B 1 22 ? 45.017 -31.682 19.732 1.00 49.86 109 VAL B C 1
ATOM 3567 O O . VAL B 1 22 ? 45.312 -30.586 19.258 1.00 50.98 109 VAL B O 1
ATOM 3571 N N . LYS B 1 23 ? 45.501 -32.825 19.282 1.00 52.85 110 LYS B N 1
ATOM 3572 C CA . LYS B 1 23 ? 46.463 -32.858 18.193 1.00 54.80 110 LYS B CA 1
ATOM 3573 C C . LYS B 1 23 ? 45.715 -32.469 16.905 1.00 52.99 110 LYS B C 1
ATOM 3574 O O . LYS B 1 23 ? 46.206 -31.624 16.146 1.00 50.53 110 LYS B O 1
ATOM 3580 N N . PHE B 1 24 ? 44.519 -33.046 16.717 1.00 50.20 111 PHE B N 1
ATOM 3581 C CA . PHE B 1 24 ? 43.622 -32.774 15.591 1.00 49.04 111 PHE B CA 1
ATOM 3582 C C . PHE B 1 24 ? 43.223 -31.308 15.578 1.00 52.61 111 PHE B C 1
ATOM 3583 O O . PHE B 1 24 ? 43.354 -30.635 14.562 1.00 54.00 111 PHE B O 1
ATOM 3591 N N . ARG B 1 25 ? 42.734 -30.811 16.713 1.00 55.07 112 ARG B N 1
ATOM 3592 C CA . ARG B 1 25 ? 42.403 -29.393 16.860 1.00 54.51 112 ARG B CA 1
ATOM 3593 C C . ARG B 1 25 ? 43.544 -28.467 16.461 1.00 52.14 112 ARG B C 1
ATOM 3594 O O . ARG B 1 25 ? 43.289 -27.386 15.958 1.00 54.51 112 ARG B O 1
ATOM 3602 N N . GLN B 1 26 ? 44.792 -28.871 16.663 1.00 52.14 113 GLN B N 1
ATOM 3603 C CA . GLN B 1 26 ? 45.924 -28.005 16.330 1.00 52.44 113 GLN B CA 1
ATOM 3604 C C . GLN B 1 26 ? 46.316 -28.007 14.861 1.00 49.11 113 GLN B C 1
ATOM 3605 O O . GLN B 1 26 ? 46.716 -26.996 14.294 1.00 48.14 113 GLN B O 1
ATOM 3611 N N . ILE B 1 27 ? 46.271 -29.158 14.220 1.00 48.93 114 ILE B N 1
ATOM 3612 C CA . ILE B 1 27 ? 46.643 -29.158 12.806 1.00 49.98 114 ILE B CA 1
ATOM 3613 C C . ILE B 1 27 ? 45.542 -28.467 12.042 1.00 44.96 114 ILE B C 1
ATOM 3614 O O . ILE B 1 27 ? 45.800 -27.851 11.015 1.00 43.13 114 ILE B O 1
ATOM 3619 N N . LEU B 1 28 ? 44.331 -28.580 12.584 1.00 42.98 115 LEU B N 1
ATOM 3620 C CA . LEU B 1 28 ? 43.148 -27.982 11.987 1.00 42.51 115 LEU B CA 1
ATOM 3621 C C . LEU B 1 28 ? 43.221 -26.477 11.991 1.00 44.24 115 LEU B C 1
ATOM 3622 O O . LEU B 1 28 ? 42.687 -25.843 11.083 1.00 48.92 115 LEU B O 1
ATOM 3627 N N . SER B 1 29 ? 43.962 -25.939 12.951 1.00 45.27 116 SER B N 1
ATOM 3628 C CA . SER B 1 29 ? 44.049 -24.507 13.184 1.00 45.43 116 SER B CA 1
ATOM 3629 C C . SER B 1 29 ? 45.111 -23.891 12.328 1.00 45.72 116 SER B C 1
ATOM 3630 O O . SER B 1 29 ? 45.254 -22.683 12.344 1.00 46.54 116 SER B O 1
ATOM 3633 N N . ARG B 1 30 ? 45.862 -24.708 11.602 1.00 51.59 117 ARG B N 1
ATOM 3634 C CA . ARG B 1 30 ? 46.891 -24.174 10.713 1.00 55.95 117 ARG B CA 1
ATOM 3635 C C . ARG B 1 30 ? 46.342 -23.069 9.787 1.00 58.88 117 ARG B C 1
ATOM 3636 O O . ARG B 1 30 ? 45.328 -23.259 9.117 1.00 53.71 117 ARG B O 1
ATOM 3644 N N . GLU B 1 31 ? 47.009 -21.915 9.768 1.00 64.17 118 GLU B N 1
ATOM 3645 C CA . GLU B 1 31 ? 46.598 -20.780 8.945 1.00 66.36 118 GLU B CA 1
ATOM 3646 C C . GLU B 1 31 ? 46.845 -21.066 7.468 1.00 67.17 118 GLU B C 1
ATOM 3647 O O . GLU B 1 31 ? 46.075 -20.626 6.622 1.00 72.13 118 GLU B O 1
ATOM 3653 N N . HIS B 1 32 ? 47.871 -21.843 7.139 1.00 68.68 119 HIS B N 1
ATOM 3654 C CA . HIS B 1 32 ? 48.163 -22.135 5.726 1.00 70.16 119 HIS B CA 1
ATOM 3655 C C . HIS B 1 32 ? 47.715 -23.528 5.264 1.00 66.83 119 HIS B C 1
ATOM 3656 O O . HIS B 1 32 ? 48.337 -24.539 5.594 1.00 63.99 119 HIS B O 1
ATOM 3663 N N . ARG B 1 33 ? 46.632 -23.562 4.492 1.00 62.86 120 ARG B N 1
ATOM 3664 C CA . ARG B 1 33 ? 46.154 -24.784 3.857 1.00 58.68 120 ARG B CA 1
ATOM 3665 C C . ARG B 1 33 ? 45.740 -25.794 4.933 1.00 54.85 120 ARG B C 1
ATOM 3666 O O . ARG B 1 33 ? 46.230 -26.912 5.003 1.00 53.66 120 ARG B O 1
ATOM 3674 N N . PRO B 1 34 ? 44.823 -25.407 5.808 1.00 54.58 121 PRO B N 1
ATOM 3675 C CA . PRO B 1 34 ? 44.314 -26.330 6.837 1.00 53.99 121 PRO B CA 1
ATOM 3676 C C . PRO B 1 34 ? 44.062 -27.748 6.325 1.00 51.84 121 PRO B C 1
ATOM 3677 O O . PRO B 1 34 ? 43.561 -27.902 5.227 1.00 55.29 121 PRO B O 1
ATOM 3681 N N . PRO B 1 35 ? 44.436 -28.780 7.066 1.00 51.48 122 PRO B N 1
ATOM 3682 C CA . PRO B 1 35 ? 44.263 -30.163 6.603 1.00 47.69 122 PRO B CA 1
ATOM 3683 C C . PRO B 1 35 ? 42.848 -30.643 6.772 1.00 45.36 122 PRO B C 1
ATOM 3684 O O . PRO B 1 35 ? 42.648 -31.733 7.272 1.00 48.67 122 PRO B O 1
ATOM 3688 N N . ILE B 1 36 ? 41.869 -29.854 6.373 1.00 45.05 123 ILE B N 1
ATOM 3689 C CA . ILE B 1 36 ? 40.503 -30.166 6.754 1.00 43.41 123 ILE B CA 1
ATOM 3690 C C . ILE B 1 36 ? 40.059 -31.383 5.975 1.00 40.69 123 ILE B C 1
ATOM 3691 O O . ILE B 1 36 ? 39.452 -32.313 6.517 1.00 42.25 123 ILE B O 1
ATOM 3696 N N . ASP B 1 37 ? 40.363 -31.358 4.691 1.00 39.52 124 ASP B N 1
ATOM 3697 C CA . ASP B 1 37 ? 40.014 -32.488 3.841 1.00 38.08 124 ASP B CA 1
ATOM 3698 C C . ASP B 1 37 ? 40.588 -33.815 4.376 1.00 36.82 124 ASP B C 1
ATOM 3699 O O . ASP B 1 37 ? 39.830 -34.756 4.620 1.00 36.05 124 ASP B O 1
ATOM 3704 N N . VAL B 1 38 ? 41.900 -33.851 4.602 1.00 36.92 125 VAL B N 1
ATOM 3705 C CA . VAL B 1 38 ? 42.627 -35.016 5.094 1.00 39.50 125 VAL B CA 1
ATOM 3706 C C . VAL B 1 38 ? 42.050 -35.563 6.395 1.00 37.45 125 VAL B C 1
ATOM 3707 O O . VAL B 1 38 ? 41.939 -36.767 6.563 1.00 40.33 125 VAL B O 1
ATOM 3711 N N . VAL B 1 39 ? 41.699 -34.675 7.316 1.00 35.96 126 VAL B N 1
ATOM 3712 C CA . VAL B 1 39 ? 41.161 -35.046 8.625 1.00 35.18 126 VAL B CA 1
ATOM 3713 C C . VAL B 1 39 ? 39.755 -35.566 8.450 1.00 34.80 126 VAL B C 1
ATOM 3714 O O . VAL B 1 39 ? 39.385 -36.526 9.106 1.00 34.42 126 VAL B O 1
ATOM 3718 N N . ILE B 1 40 ? 38.965 -34.961 7.563 1.00 35.33 127 ILE B N 1
ATOM 3719 C CA . ILE B 1 40 ? 37.637 -35.520 7.282 1.00 35.47 127 ILE B CA 1
ATOM 3720 C C . ILE B 1 40 ? 37.723 -36.935 6.707 1.00 38.71 127 ILE B C 1
ATOM 3721 O O . ILE B 1 40 ? 36.926 -37.820 7.068 1.00 35.64 127 ILE B O 1
ATOM 3726 N N . GLN B 1 41 ? 38.674 -37.145 5.792 1.00 42.81 128 GLN B N 1
ATOM 3727 C CA . GLN B 1 41 ? 38.766 -38.450 5.105 1.00 43.82 128 GLN B CA 1
ATOM 3728 C C . GLN B 1 41 ? 39.218 -39.578 6.021 1.00 36.68 128 GLN B C 1
ATOM 3729 O O . GLN B 1 41 ? 38.830 -40.727 5.816 1.00 29.95 128 GLN B O 1
ATOM 3735 N N . ALA B 1 42 ? 39.932 -39.214 7.079 1.00 35.21 129 ALA B N 1
ATOM 3736 C CA . ALA B 1 42 ? 40.323 -40.168 8.112 1.00 39.32 129 ALA B CA 1
ATOM 3737 C C . ALA B 1 42 ? 39.154 -40.714 8.919 1.00 39.65 129 ALA B C 1
ATOM 3738 O O . ALA B 1 42 ? 39.362 -41.525 9.828 1.00 44.42 129 ALA B O 1
ATOM 3740 N N . GLY B 1 43 ? 37.937 -40.282 8.605 1.00 38.37 130 GLY B N 1
ATOM 3741 C CA . GLY B 1 43 ? 36.753 -40.793 9.285 1.00 36.90 130 GLY B CA 1
ATOM 3742 C C . GLY B 1 43 ? 36.465 -40.403 10.732 1.00 30.55 130 GLY B C 1
ATOM 3743 O O . GLY B 1 43 ? 35.540 -40.964 11.298 1.00 23.74 130 GLY B O 1
ATOM 3744 N N . VAL B 1 44 ? 37.180 -39.417 11.271 1.00 32.83 131 VAL B N 1
ATOM 3745 C CA . VAL B 1 44 ? 37.110 -39.021 12.683 1.00 38.19 131 VAL B CA 1
ATOM 3746 C C . VAL B 1 44 ? 35.997 -38.060 13.125 1.00 41.06 131 VAL B C 1
ATOM 3747 O O . VAL B 1 44 ? 35.761 -37.919 14.339 1.00 42.06 131 VAL B O 1
ATOM 3751 N N . VAL B 1 45 ? 35.326 -37.400 12.180 1.00 37.58 132 VAL B N 1
ATOM 3752 C CA . VAL B 1 45 ? 34.244 -36.492 12.539 1.00 37.38 132 VAL B CA 1
ATOM 3753 C C . VAL B 1 45 ? 33.207 -37.108 13.504 1.00 38.13 132 VAL B C 1
ATOM 3754 O O . VAL B 1 45 ? 32.966 -36.529 14.565 1.00 37.77 132 VAL B O 1
ATOM 3758 N N . PRO B 1 46 ? 32.628 -38.262 13.195 1.00 35.55 133 PRO B N 1
ATOM 3759 C CA . PRO B 1 46 ? 31.657 -38.895 14.099 1.00 34.64 133 PRO B CA 1
ATOM 3760 C C . PRO B 1 46 ? 32.214 -39.183 15.489 1.00 37.89 133 PRO B C 1
ATOM 3761 O O . PRO B 1 46 ? 31.592 -39.055 16.550 1.00 38.54 133 PRO B O 1
ATOM 3765 N N . ARG B 1 47 ? 33.485 -39.521 15.494 1.00 43.23 134 ARG B N 1
ATOM 3766 C CA . ARG B 1 47 ? 34.135 -39.739 16.767 1.00 44.34 134 ARG B CA 1
ATOM 3767 C C . ARG B 1 47 ? 34.181 -38.397 17.509 1.00 40.60 134 ARG B C 1
ATOM 3768 O O . ARG B 1 47 ? 33.819 -38.321 18.669 1.00 31.14 134 ARG B O 1
ATOM 3776 N N . LEU B 1 48 ? 34.629 -37.334 16.852 1.00 41.73 135 LEU B N 1
ATOM 3777 C CA . LEU B 1 48 ? 34.682 -36.038 17.529 1.00 43.60 135 LEU B CA 1
ATOM 3778 C C . LEU B 1 48 ? 33.293 -35.573 18.027 1.00 43.27 135 LEU B C 1
ATOM 3779 O O . LEU B 1 48 ? 33.167 -34.889 19.039 1.00 40.37 135 LEU B O 1
ATOM 3784 N N . VAL B 1 49 ? 32.243 -35.984 17.332 1.00 44.30 136 VAL B N 1
ATOM 3785 C CA . VAL B 1 49 ? 30.898 -35.557 17.656 1.00 47.23 136 VAL B CA 1
ATOM 3786 C C . VAL B 1 49 ? 30.484 -36.234 18.954 1.00 51.99 136 VAL B C 1
ATOM 3787 O O . VAL B 1 49 ? 29.825 -35.616 19.785 1.00 52.94 136 VAL B O 1
ATOM 3791 N N . GLU B 1 50 ? 30.858 -37.495 19.133 1.00 57.50 137 GLU B N 1
ATOM 3792 C CA . GLU B 1 50 ? 30.620 -38.190 20.400 1.00 60.02 137 GLU B CA 1
ATOM 3793 C C . GLU B 1 50 ? 31.304 -37.484 21.549 1.00 58.85 137 GLU B C 1
ATOM 3794 O O . GLU B 1 50 ? 30.782 -37.497 22.653 1.00 63.21 137 GLU B O 1
ATOM 3800 N N . PHE B 1 51 ? 32.472 -36.901 21.307 1.00 57.59 138 PHE B N 1
ATOM 3801 C CA . PHE B 1 51 ? 33.219 -36.200 22.348 1.00 59.87 138 PHE B CA 1
ATOM 3802 C C . PHE B 1 51 ? 32.531 -34.922 22.878 1.00 61.15 138 PHE B C 1
ATOM 3803 O O . PHE B 1 51 ? 33.014 -34.304 23.833 1.00 59.06 138 PHE B O 1
ATOM 3811 N N . MET B 1 52 ? 31.416 -34.525 22.266 1.00 63.31 139 MET B N 1
ATOM 3812 C CA . MET B 1 52 ? 30.705 -33.300 22.628 1.00 63.36 139 MET B CA 1
ATOM 3813 C C . MET B 1 52 ? 29.423 -33.595 23.391 1.00 65.80 139 MET B C 1
ATOM 3814 O O . MET B 1 52 ? 28.697 -32.668 23.721 1.00 65.83 139 MET B O 1
ATOM 3819 N N . ARG B 1 53 ? 29.137 -34.866 23.668 1.00 68.95 140 ARG B N 1
ATOM 3820 C CA . ARG B 1 53 ? 27.964 -35.250 24.466 1.00 72.10 140 ARG B CA 1
ATOM 3821 C C . ARG B 1 53 ? 28.042 -34.851 25.965 1.00 72.21 140 ARG B C 1
ATOM 3822 O O . ARG B 1 53 ? 29.104 -34.479 26.477 1.00 69.02 140 ARG B O 1
ATOM 3830 N N . GLU B 1 54 ? 26.906 -34.879 26.658 1.00 75.07 141 GLU B N 1
ATOM 3831 C CA . GLU B 1 54 ? 26.847 -34.458 28.066 1.00 81.03 141 GLU B CA 1
ATOM 3832 C C . GLU B 1 54 ? 27.724 -35.304 28.991 1.00 81.49 141 GLU B C 1
ATOM 3833 O O . GLU B 1 54 ? 28.326 -34.802 29.947 1.00 81.50 141 GLU B O 1
ATOM 3839 N N . ASN B 1 55 ? 27.745 -36.601 28.712 1.00 80.66 142 ASN B N 1
ATOM 3840 C CA . ASN B 1 55 ? 28.525 -37.554 29.495 1.00 82.71 142 ASN B CA 1
ATOM 3841 C C . ASN B 1 55 ? 30.025 -37.514 29.195 1.00 79.91 142 ASN B C 1
ATOM 3842 O O . ASN B 1 55 ? 30.659 -38.566 29.163 1.00 82.23 142 ASN B O 1
ATOM 3847 N N . GLN B 1 56 ? 30.597 -36.329 28.990 1.00 75.21 143 GLN B N 1
ATOM 3848 C CA . GLN B 1 56 ? 31.999 -36.211 28.614 1.00 72.51 143 GLN B CA 1
ATOM 3849 C C . GLN B 1 56 ? 32.670 -35.085 29.388 1.00 71.78 143 GLN B C 1
ATOM 3850 O O . GLN B 1 56 ? 32.013 -34.102 29.726 1.00 74.20 143 GLN B O 1
ATOM 3856 N N . PRO B 1 57 ? 33.965 -35.213 29.670 1.00 71.15 144 PRO B N 1
ATOM 3857 C CA . PRO B 1 57 ? 34.709 -34.146 30.347 1.00 72.52 144 PRO B CA 1
ATOM 3858 C C . PRO B 1 57 ? 34.503 -32.762 29.748 1.00 71.86 144 PRO B C 1
ATOM 3859 O O . PRO B 1 57 ? 34.205 -32.648 28.576 1.00 70.38 144 PRO B O 1
ATOM 3863 N N . GLU B 1 58 ? 34.639 -31.728 30.565 1.00 75.33 145 GLU B N 1
ATOM 3864 C CA . GLU B 1 58 ? 34.511 -30.361 30.085 1.00 77.83 145 GLU B CA 1
ATOM 3865 C C . GLU B 1 58 ? 35.683 -30.051 29.164 1.00 74.33 145 GLU B C 1
ATOM 3866 O O . GLU B 1 58 ? 35.510 -29.359 28.163 1.00 73.30 145 GLU B O 1
ATOM 3872 N N . MET B 1 59 ? 36.859 -30.579 29.487 1.00 72.45 146 MET B N 1
ATOM 3873 C CA . MET B 1 59 ? 38.059 -30.264 28.721 1.00 72.44 146 MET B CA 1
ATOM 3874 C C . MET B 1 59 ? 38.087 -30.987 27.373 1.00 68.57 146 MET B C 1
ATOM 3875 O O . MET B 1 59 ? 38.724 -30.525 26.424 1.00 65.26 146 MET B O 1
ATOM 3880 N N . LEU B 1 60 ? 37.360 -32.099 27.274 1.00 64.53 147 LEU B N 1
ATOM 3881 C CA . LEU B 1 60 ? 37.322 -32.870 26.036 1.00 62.36 147 LEU B CA 1
ATOM 3882 C C . LEU B 1 60 ? 36.310 -32.249 25.077 1.00 60.87 147 LEU B C 1
ATOM 3883 O O . LEU B 1 60 ? 36.656 -31.864 23.959 1.00 61.58 147 LEU B O 1
ATOM 3888 N N . GLN B 1 61 ? 35.071 -32.119 25.541 1.00 56.66 148 GLN B N 1
ATOM 3889 C CA . GLN B 1 61 ? 34.044 -31.329 24.866 1.00 53.10 148 GLN B CA 1
ATOM 3890 C C . GLN B 1 61 ? 34.552 -30.025 24.231 1.00 49.91 148 GLN B C 1
ATOM 3891 O O . GLN B 1 61 ? 34.095 -29.618 23.175 1.00 45.40 148 GLN B O 1
ATOM 3897 N N . LEU B 1 62 ? 35.452 -29.331 24.913 1.00 47.57 149 LEU B N 1
ATOM 3898 C CA . LEU B 1 62 ? 35.974 -28.095 24.383 1.00 47.32 149 LEU B CA 1
ATOM 3899 C C . LEU B 1 62 ? 36.758 -28.407 23.134 1.00 48.92 149 LEU B C 1
ATOM 3900 O O . LEU B 1 62 ? 36.444 -27.880 22.078 1.00 54.18 149 LEU B O 1
ATOM 3905 N N . GLU B 1 63 ? 37.762 -29.265 23.247 1.00 50.44 150 GLU B N 1
ATOM 3906 C CA . GLU B 1 63 ? 38.676 -29.544 22.139 1.00 47.29 150 GLU B CA 1
ATOM 3907 C C . GLU B 1 63 ? 37.961 -30.180 20.933 1.00 45.39 150 GLU B C 1
ATOM 3908 O O . GLU B 1 63 ? 38.263 -29.892 19.791 1.00 46.62 150 GLU B O 1
ATOM 3914 N N . ALA B 1 64 ? 36.986 -31.039 21.188 1.00 45.01 151 ALA B N 1
ATOM 3915 C CA . ALA B 1 64 ? 36.251 -31.692 20.135 1.00 43.03 151 ALA B CA 1
ATOM 3916 C C . ALA B 1 64 ? 35.493 -30.625 19.378 1.00 47.21 151 ALA B C 1
ATOM 3917 O O . ALA B 1 64 ? 35.615 -30.450 18.167 1.00 53.21 151 ALA B O 1
ATOM 3919 N N . ALA B 1 65 ? 34.716 -29.862 20.121 1.00 49.72 152 ALA B N 1
ATOM 3920 C CA . ALA B 1 65 ? 33.953 -28.771 19.544 1.00 47.54 152 ALA B CA 1
ATOM 3921 C C . ALA B 1 65 ? 34.843 -27.775 18.801 1.00 44.16 152 ALA B C 1
ATOM 3922 O O . ALA B 1 65 ? 34.496 -27.268 17.736 1.00 45.19 152 ALA B O 1
ATOM 3924 N N . TRP B 1 66 ? 36.017 -27.506 19.335 1.00 41.83 153 TRP B N 1
ATOM 3925 C CA . TRP B 1 66 ? 36.884 -26.523 18.691 1.00 44.61 153 TRP B CA 1
ATOM 3926 C C . TRP B 1 66 ? 37.406 -27.101 17.352 1.00 46.37 153 TRP B C 1
ATOM 3927 O O . TRP B 1 66 ? 37.483 -26.419 16.335 1.00 46.31 153 TRP B O 1
ATOM 3938 N N . ALA B 1 67 ? 37.733 -28.382 17.351 1.00 44.45 154 ALA B N 1
ATOM 3939 C CA . ALA B 1 67 ? 38.204 -29.032 16.147 1.00 44.49 154 ALA B CA 1
ATOM 3940 C C . ALA B 1 67 ? 37.109 -29.024 15.073 1.00 43.13 154 ALA B C 1
ATOM 3941 O O . ALA B 1 67 ? 37.359 -28.683 13.919 1.00 39.76 154 ALA B O 1
ATOM 3943 N N . LEU B 1 68 ? 35.903 -29.432 15.461 1.00 42.73 155 LEU B N 1
ATOM 3944 C CA . LEU B 1 68 ? 34.757 -29.467 14.556 1.00 40.25 155 LEU B CA 1
ATOM 3945 C C . LEU B 1 68 ? 34.439 -28.086 13.998 1.00 39.66 155 LEU B C 1
ATOM 3946 O O . LEU B 1 68 ? 34.048 -27.907 12.860 1.00 40.21 155 LEU B O 1
ATOM 3951 N N . THR B 1 69 ? 34.684 -27.077 14.797 1.00 40.52 156 THR B N 1
ATOM 3952 C CA . THR B 1 69 ? 34.388 -25.730 14.367 1.00 41.12 156 THR B CA 1
ATOM 3953 C C . THR B 1 69 ? 35.305 -25.363 13.228 1.00 39.66 156 THR B C 1
ATOM 3954 O O . THR B 1 69 ? 34.892 -24.767 12.240 1.00 40.08 156 THR B O 1
ATOM 3958 N N . ASN B 1 70 ? 36.576 -25.688 13.406 1.00 40.93 157 ASN B N 1
ATOM 3959 C CA . ASN B 1 70 ? 37.565 -25.427 12.379 1.00 43.02 157 ASN B CA 1
ATOM 3960 C C . ASN B 1 70 ? 37.192 -26.094 11.045 1.00 43.62 157 ASN B C 1
ATOM 3961 O O . ASN B 1 70 ? 37.569 -25.634 9.966 1.00 41.69 157 ASN B O 1
ATOM 3966 N N . ILE B 1 71 ? 36.437 -27.187 11.140 1.00 41.44 158 ILE B N 1
ATOM 3967 C CA . ILE B 1 71 ? 36.008 -27.951 9.987 1.00 37.79 158 ILE B CA 1
ATOM 3968 C C . ILE B 1 71 ? 34.791 -27.270 9.415 1.00 38.79 158 ILE B C 1
ATOM 3969 O O . ILE B 1 71 ? 34.729 -27.027 8.204 1.00 38.23 158 ILE B O 1
ATOM 3974 N N . ALA B 1 72 ? 33.855 -26.942 10.302 1.00 37.55 159 ALA B N 1
ATOM 3975 C CA . ALA B 1 72 ? 32.586 -26.335 9.907 1.00 33.77 159 ALA B CA 1
ATOM 3976 C C . ALA B 1 72 ? 32.759 -24.972 9.267 1.00 34.08 159 ALA B C 1
ATOM 3977 O O . ALA B 1 72 ? 31.900 -24.511 8.516 1.00 31.44 159 ALA B O 1
ATOM 3979 N N . SER B 1 73 ? 33.907 -24.358 9.522 1.00 36.44 160 SER B N 1
ATOM 3980 C CA . SER B 1 73 ? 34.124 -23.008 9.060 1.00 34.59 160 SER B CA 1
ATOM 3981 C C . SER B 1 73 ? 34.995 -23.042 7.834 1.00 32.21 160 SER B C 1
ATOM 3982 O O . SER B 1 73 ? 35.642 -22.049 7.530 1.00 35.21 160 SER B O 1
ATOM 3985 N N . GLY B 1 74 ? 35.000 -24.172 7.136 1.00 31.77 161 GLY B N 1
ATOM 3986 C CA . GLY B 1 74 ? 35.749 -24.310 5.903 1.00 35.87 161 GLY B CA 1
ATOM 3987 C C . GLY B 1 74 ? 34.862 -24.121 4.689 1.00 37.45 161 GLY B C 1
ATOM 3988 O O . GLY B 1 74 ? 34.116 -23.157 4.650 1.00 41.80 161 GLY B O 1
ATOM 3989 N N . THR B 1 75 ? 34.934 -25.028 3.719 1.00 36.92 162 THR B N 1
ATOM 3990 C CA . THR B 1 75 ? 34.123 -24.967 2.498 1.00 33.56 162 THR B CA 1
ATOM 3991 C C . THR B 1 75 ? 32.749 -25.509 2.790 1.00 32.11 162 THR B C 1
ATOM 3992 O O . THR B 1 75 ? 32.518 -26.253 3.723 1.00 35.01 162 THR B O 1
ATOM 3996 N N . SER B 1 76 ? 31.828 -25.172 1.916 1.00 36.26 163 SER B N 1
ATOM 3997 C CA . SER B 1 76 ? 30.487 -25.684 2.031 1.00 36.89 163 SER B CA 1
ATOM 3998 C C . SER B 1 76 ? 30.452 -27.198 2.187 1.00 39.06 163 SER B C 1
ATOM 3999 O O . SER B 1 76 ? 29.646 -27.707 2.971 1.00 45.33 163 SER B O 1
ATOM 4002 N N . ALA B 1 77 ? 31.328 -27.940 1.513 1.00 41.27 164 ALA B N 1
ATOM 4003 C CA . ALA B 1 77 ? 31.303 -29.421 1.633 1.00 41.47 164 ALA B CA 1
ATOM 4004 C C . ALA B 1 77 ? 31.816 -29.972 2.959 1.00 38.73 164 ALA B C 1
ATOM 4005 O O . ALA B 1 77 ? 31.374 -31.042 3.415 1.00 34.42 164 ALA B O 1
ATOM 4007 N N . GLN B 1 78 ? 32.762 -29.231 3.537 1.00 35.71 165 GLN B N 1
ATOM 4008 C CA . GLN B 1 78 ? 33.340 -29.570 4.838 1.00 34.83 165 GLN B CA 1
ATOM 4009 C C . GLN B 1 78 ? 32.352 -29.243 5.958 1.00 36.07 165 GLN B C 1
ATOM 4010 O O . GLN B 1 78 ? 32.283 -29.980 6.952 1.00 34.34 165 GLN B O 1
ATOM 4016 N N . THR B 1 79 ? 31.528 -28.213 5.741 1.00 33.38 166 THR B N 1
ATOM 4017 C CA . THR B 1 79 ? 30.491 -27.834 6.686 1.00 31.12 166 THR B CA 1
ATOM 4018 C C . THR B 1 79 ? 29.388 -28.881 6.687 1.00 33.35 166 THR B C 1
ATOM 4019 O O . THR B 1 79 ? 28.832 -29.229 7.736 1.00 33.91 166 THR B O 1
ATOM 4023 N N . LYS B 1 80 ? 29.097 -29.393 5.492 1.00 31.91 167 LYS B N 1
ATOM 4024 C CA . LYS B 1 80 ? 28.097 -30.433 5.301 1.00 27.07 167 LYS B CA 1
ATOM 4025 C C . LYS B 1 80 ? 28.473 -31.711 6.033 1.00 28.26 167 LYS B C 1
ATOM 4026 O O . LYS B 1 80 ? 27.620 -32.474 6.482 1.00 28.12 167 LYS B O 1
ATOM 4032 N N . VAL B 1 81 ? 29.763 -31.998 6.108 1.00 29.89 168 VAL B N 1
ATOM 4033 C CA . VAL B 1 81 ? 30.177 -33.225 6.768 1.00 33.60 168 VAL B CA 1
ATOM 4034 C C . VAL B 1 81 ? 29.807 -33.107 8.231 1.00 34.85 168 VAL B C 1
ATOM 4035 O O . VAL B 1 81 ? 29.268 -34.038 8.812 1.00 36.41 168 VAL B O 1
ATOM 4039 N N . VAL B 1 82 ? 30.095 -31.951 8.824 1.00 40.04 169 VAL B N 1
ATOM 4040 C CA . VAL B 1 82 ? 29.790 -31.706 10.237 1.00 38.06 169 VAL B CA 1
ATOM 4041 C C . VAL B 1 82 ? 28.294 -31.795 10.530 1.00 37.31 169 VAL B C 1
ATOM 4042 O O . VAL B 1 82 ? 27.885 -32.273 11.573 1.00 36.92 169 VAL B O 1
ATOM 4046 N N . VAL B 1 83 ? 27.479 -31.375 9.581 1.00 35.56 170 VAL B N 1
ATOM 4047 C CA . VAL B 1 83 ? 26.058 -31.341 9.788 1.00 35.43 170 VAL B CA 1
ATOM 4048 C C . VAL B 1 83 ? 25.538 -32.755 9.633 1.00 37.11 170 VAL B C 1
ATOM 4049 O O . VAL B 1 83 ? 24.618 -33.131 10.340 1.00 38.93 170 VAL B O 1
ATOM 4053 N N . ASP B 1 84 ? 26.075 -33.517 8.681 1.00 43.04 171 ASP B N 1
ATOM 4054 C CA . ASP B 1 84 ? 25.583 -34.877 8.383 1.00 43.53 171 ASP B CA 1
ATOM 4055 C C . ASP B 1 84 ? 25.932 -35.810 9.538 1.00 43.43 171 ASP B C 1
ATOM 4056 O O . ASP B 1 84 ? 25.198 -36.761 9.806 1.00 44.62 171 ASP B O 1
ATOM 4061 N N . ALA B 1 85 ? 26.964 -35.458 10.300 1.00 41.09 172 ALA B N 1
ATOM 4062 C CA . ALA B 1 85 ? 27.299 -36.150 11.534 1.00 40.11 172 ALA B CA 1
ATOM 4063 C C . ALA B 1 85 ? 26.361 -35.838 12.720 1.00 42.97 172 ALA B C 1
ATOM 4064 O O . ALA B 1 85 ? 26.571 -36.269 13.854 1.00 43.08 172 ALA B O 1
ATOM 4066 N N . ASP B 1 86 ? 25.315 -35.061 12.482 1.00 44.20 173 ASP B N 1
ATOM 4067 C CA . ASP B 1 86 ? 24.408 -34.640 13.545 1.00 42.90 173 ASP B CA 1
ATOM 4068 C C . ASP B 1 86 ? 25.059 -33.927 14.718 1.00 38.38 173 ASP B C 1
ATOM 4069 O O . ASP B 1 86 ? 24.646 -34.112 15.852 1.00 38.95 173 ASP B O 1
ATOM 4074 N N . ALA B 1 87 ? 25.991 -33.032 14.421 1.00 35.60 174 ALA B N 1
ATOM 4075 C CA . ALA B 1 87 ? 26.691 -32.217 15.414 1.00 34.08 174 ALA B CA 1
ATOM 4076 C C . ALA B 1 87 ? 25.926 -30.989 15.932 1.00 36.24 174 ALA B C 1
ATOM 4077 O O . ALA B 1 87 ? 26.246 -30.447 16.992 1.00 37.10 174 ALA B O 1
ATOM 4079 N N . VAL B 1 88 ? 24.971 -30.491 15.162 1.00 35.94 175 VAL B N 1
ATOM 4080 C CA . VAL B 1 88 ? 24.329 -29.223 15.498 1.00 36.77 175 VAL B CA 1
ATOM 4081 C C . VAL B 1 88 ? 23.550 -29.308 16.826 1.00 38.43 175 VAL B C 1
ATOM 4082 O O . VAL B 1 88 ? 23.645 -28.438 17.691 1.00 32.20 175 VAL B O 1
ATOM 4086 N N . PRO B 1 89 ? 22.728 -30.329 17.000 1.00 38.16 176 PRO B N 1
ATOM 4087 C CA . PRO B 1 89 ? 22.015 -30.430 18.263 1.00 40.39 176 PRO B CA 1
ATOM 4088 C C . PRO B 1 89 ? 22.973 -30.511 19.461 1.00 42.68 176 PRO B C 1
ATOM 4089 O O . PRO B 1 89 ? 22.617 -30.101 20.560 1.00 45.30 176 PRO B O 1
ATOM 4093 N N . LEU B 1 90 ? 24.207 -30.939 19.263 1.00 42.64 177 LEU B N 1
ATOM 4094 C CA . LEU B 1 90 ? 25.093 -31.011 20.410 1.00 46.98 177 LEU B CA 1
ATOM 4095 C C . LEU B 1 90 ? 25.756 -29.687 20.612 1.00 44.79 177 LEU B C 1
ATOM 4096 O O . LEU B 1 90 ? 26.085 -29.348 21.732 1.00 49.98 177 LEU B O 1
ATOM 4101 N N . PHE B 1 91 ? 26.005 -28.975 19.525 1.00 44.51 178 PHE B N 1
ATOM 4102 C CA . PHE B 1 91 ? 26.557 -27.621 19.586 1.00 42.95 178 PHE B CA 1
ATOM 4103 C C . PHE B 1 91 ? 25.540 -26.762 20.314 1.00 43.49 178 PHE B C 1
ATOM 4104 O O . PHE B 1 91 ? 25.851 -25.851 21.065 1.00 39.22 178 PHE B O 1
ATOM 4112 N N . ILE B 1 92 ? 24.278 -27.069 20.072 1.00 46.12 179 ILE B N 1
ATOM 4113 C CA . ILE B 1 92 ? 23.221 -26.258 20.635 1.00 46.29 179 ILE B CA 1
ATOM 4114 C C . ILE B 1 92 ? 23.153 -26.483 22.120 1.00 50.12 179 ILE B C 1
ATOM 4115 O O . ILE B 1 92 ? 23.165 -25.526 22.890 1.00 50.11 179 ILE B O 1
ATOM 4120 N N . GLN B 1 93 ? 23.088 -27.746 22.534 1.00 54.59 180 GLN B N 1
ATOM 4121 C CA . GLN B 1 93 ? 22.972 -28.044 23.967 1.00 54.40 180 GLN B CA 1
ATOM 4122 C C . GLN B 1 93 ? 24.228 -27.658 24.757 1.00 51.33 180 GLN B C 1
ATOM 4123 O O . GLN B 1 93 ? 24.148 -27.399 25.953 1.00 49.07 180 GLN B O 1
ATOM 4129 N N . LEU B 1 94 ? 25.368 -27.554 24.084 1.00 49.15 181 LEU B N 1
ATOM 4130 C CA . LEU B 1 94 ? 26.559 -26.979 24.702 1.00 48.62 181 LEU B CA 1
ATOM 4131 C C . LEU B 1 94 ? 26.439 -25.477 24.990 1.00 49.16 181 LEU B C 1
ATOM 4132 O O . LEU B 1 94 ? 27.283 -24.929 25.688 1.00 53.05 181 LEU B O 1
ATOM 4137 N N . LEU B 1 95 ? 25.463 -24.784 24.410 1.00 47.98 182 LEU B N 1
ATOM 4138 C CA . LEU B 1 95 ? 25.333 -23.335 24.598 1.00 49.30 182 LEU B CA 1
ATOM 4139 C C . LEU B 1 95 ? 24.706 -23.061 25.966 1.00 51.16 182 LEU B C 1
ATOM 4140 O O . LEU B 1 95 ? 24.795 -21.959 26.503 1.00 51.14 182 LEU B O 1
ATOM 4145 N N . TYR B 1 96 ? 24.004 -24.066 26.478 1.00 53.08 183 TYR B N 1
ATOM 4146 C CA . TYR B 1 96 ? 23.400 -24.061 27.801 1.00 53.57 183 TYR B CA 1
ATOM 4147 C C . TYR B 1 96 ? 24.456 -24.472 28.824 1.00 57.44 183 TYR B C 1
ATOM 4148 O O . TYR B 1 96 ? 24.817 -23.690 29.705 1.00 60.62 183 TYR B O 1
ATOM 4157 N N . THR B 1 97 ? 24.971 -25.697 28.661 1.00 60.18 184 THR B N 1
ATOM 4158 C CA . THR B 1 97 ? 25.826 -26.347 29.651 1.00 58.76 184 THR B CA 1
ATOM 4159 C C . THR B 1 97 ? 27.207 -25.762 29.662 1.00 58.62 184 THR B C 1
ATOM 4160 O O . THR B 1 97 ? 27.689 -25.344 30.692 1.00 62.09 184 THR B O 1
ATOM 4164 N N . GLY B 1 98 ? 27.850 -25.737 28.512 1.00 59.00 185 GLY B N 1
ATOM 4165 C CA . GLY B 1 98 ? 29.267 -25.420 28.467 1.00 59.45 185 GLY B CA 1
ATOM 4166 C C . GLY B 1 98 ? 29.770 -24.173 29.156 1.00 55.15 185 GLY B C 1
ATOM 4167 O O . GLY B 1 98 ? 29.009 -23.329 29.551 1.00 49.47 185 GLY B O 1
ATOM 4168 N N . SER B 1 99 ? 31.084 -24.074 29.303 1.00 58.92 186 SER B N 1
ATOM 4169 C CA . SER B 1 99 ? 31.688 -22.862 29.823 1.00 59.89 186 SER B CA 1
ATOM 4170 C C . SER B 1 99 ? 31.597 -21.801 28.726 1.00 59.43 186 SER B C 1
ATOM 4171 O O . SER B 1 99 ? 30.982 -22.023 27.698 1.00 55.51 186 SER B O 1
ATOM 4174 N N . VAL B 1 100 ? 32.239 -20.662 28.954 1.00 60.29 187 VAL B N 1
ATOM 4175 C CA . VAL B 1 100 ? 32.260 -19.559 28.015 1.00 59.15 187 VAL B CA 1
ATOM 4176 C C . VAL B 1 100 ? 33.136 -19.841 26.801 1.00 61.31 187 VAL B C 1
ATOM 4177 O O . VAL B 1 100 ? 32.759 -19.497 25.679 1.00 65.13 187 VAL B O 1
ATOM 4181 N N . GLU B 1 101 ? 34.292 -20.463 26.992 1.00 61.97 188 GLU B N 1
ATOM 4182 C CA . GLU B 1 101 ? 35.174 -20.762 25.860 1.00 61.65 188 GLU B CA 1
ATOM 4183 C C . GLU B 1 101 ? 34.477 -21.711 24.899 1.00 60.54 188 GLU B C 1
ATOM 4184 O O . GLU B 1 101 ? 34.648 -21.600 23.688 1.00 60.61 188 GLU B O 1
ATOM 4190 N N . VAL B 1 102 ? 33.744 -22.666 25.474 1.00 59.88 189 VAL B N 1
ATOM 4191 C CA . VAL B 1 102 ? 32.975 -23.677 24.744 1.00 59.01 189 VAL B CA 1
ATOM 4192 C C . VAL B 1 102 ? 31.782 -23.056 24.047 1.00 57.10 189 VAL B C 1
ATOM 4193 O O . VAL B 1 102 ? 31.401 -23.517 22.979 1.00 59.19 189 VAL B O 1
ATOM 4197 N N . LYS B 1 103 ? 31.180 -22.053 24.681 1.00 54.52 190 LYS B N 1
ATOM 4198 C CA . LYS B 1 103 ? 30.008 -21.375 24.157 1.00 51.65 190 LYS B CA 1
ATOM 4199 C C . LYS B 1 103 ? 30.467 -20.600 22.939 1.00 48.80 190 LYS B C 1
ATOM 4200 O O . LYS B 1 103 ? 29.797 -20.605 21.926 1.00 50.62 190 LYS B O 1
ATOM 4206 N N . GLU B 1 104 ? 31.643 -20.004 22.993 1.00 47.96 191 GLU B N 1
ATOM 4207 C CA . GLU B 1 104 ? 32.112 -19.199 21.877 1.00 51.02 191 GLU B CA 1
ATOM 4208 C C . GLU B 1 104 ? 32.448 -20.015 20.630 1.00 52.91 191 GLU B C 1
ATOM 4209 O O . GLU B 1 104 ? 32.356 -19.496 19.488 1.00 51.71 191 GLU B O 1
ATOM 4215 N N . GLN B 1 105 ? 32.858 -21.269 20.849 1.00 48.29 192 GLN B N 1
ATOM 4216 C CA . GLN B 1 105 ? 33.151 -22.181 19.731 1.00 45.46 192 GLN B CA 1
ATOM 4217 C C . GLN B 1 105 ? 31.848 -22.659 19.142 1.00 40.76 192 GLN B C 1
ATOM 4218 O O . GLN B 1 105 ? 31.620 -22.526 17.965 1.00 43.44 192 GLN B O 1
ATOM 4224 N N . ALA B 1 106 ? 30.941 -23.154 19.957 1.00 37.19 193 ALA B N 1
ATOM 4225 C CA . ALA B 1 106 ? 29.682 -23.596 19.407 1.00 39.55 193 ALA B CA 1
ATOM 4226 C C . ALA B 1 106 ? 28.908 -22.483 18.702 1.00 39.64 193 ALA B C 1
ATOM 4227 O O . ALA B 1 106 ? 28.181 -22.743 17.732 1.00 37.57 193 ALA B O 1
ATOM 4229 N N . ILE B 1 107 ? 29.006 -21.250 19.191 1.00 36.63 194 ILE B N 1
ATOM 4230 C CA . ILE B 1 107 ? 28.179 -20.224 18.562 1.00 36.34 194 ILE B CA 1
ATOM 4231 C C . ILE B 1 107 ? 28.762 -19.950 17.181 1.00 36.32 194 ILE B C 1
ATOM 4232 O O . ILE B 1 107 ? 28.044 -19.807 16.198 1.00 34.95 194 ILE B O 1
ATOM 4237 N N . TRP B 1 108 ? 30.078 -19.943 17.101 1.00 35.14 195 TRP B N 1
ATOM 4238 C CA . TRP B 1 108 ? 30.719 -19.701 15.820 1.00 39.31 195 TRP B CA 1
ATOM 4239 C C . TRP B 1 108 ? 30.463 -20.806 14.822 1.00 40.28 195 TRP B C 1
ATOM 4240 O O . TRP B 1 108 ? 30.305 -20.559 13.633 1.00 43.06 195 TRP B O 1
ATOM 4251 N N . ALA B 1 109 ? 30.433 -22.031 15.313 1.00 39.35 196 ALA B N 1
ATOM 4252 C CA . ALA B 1 109 ? 30.163 -23.157 14.462 1.00 36.10 196 ALA B CA 1
ATOM 4253 C C . ALA B 1 109 ? 28.740 -23.024 13.933 1.00 34.40 196 ALA B C 1
ATOM 4254 O O . ALA B 1 109 ? 28.463 -23.258 12.775 1.00 36.98 196 ALA B O 1
ATOM 4256 N N . LEU B 1 110 ? 27.795 -22.698 14.793 1.00 35.40 197 LEU B N 1
ATOM 4257 C CA . LEU B 1 110 ? 26.395 -22.741 14.378 1.00 34.78 197 LEU B CA 1
ATOM 4258 C C . LEU B 1 110 ? 26.135 -21.601 13.423 1.00 33.74 197 LEU B C 1
ATOM 4259 O O . LEU B 1 110 ? 25.224 -21.672 12.615 1.00 30.69 197 LEU B O 1
ATOM 4264 N N . GLY B 1 111 ? 26.974 -20.574 13.510 1.00 33.91 198 GLY B N 1
ATOM 4265 C CA . GLY B 1 111 ? 26.903 -19.437 12.611 1.00 31.94 198 GLY B CA 1
ATOM 4266 C C . GLY B 1 111 ? 27.405 -19.827 11.234 1.00 31.61 198 GLY B C 1
ATOM 4267 O O . GLY B 1 111 ? 26.853 -19.423 10.198 1.00 26.00 198 GLY B O 1
ATOM 4268 N N . ASN B 1 112 ? 28.506 -20.575 11.207 1.00 32.42 199 ASN B N 1
ATOM 4269 C CA . ASN B 1 112 ? 29.095 -20.971 9.931 1.00 29.41 199 ASN B CA 1
ATOM 4270 C C . ASN B 1 112 ? 28.146 -21.953 9.222 1.00 28.83 199 ASN B C 1
ATOM 4271 O O . ASN B 1 112 ? 27.870 -21.869 8.015 1.00 23.26 199 ASN B O 1
ATOM 4276 N N . VAL B 1 113 ? 27.525 -22.807 10.020 1.00 24.96 200 VAL B N 1
ATOM 4277 C CA . VAL B 1 113 ? 26.570 -23.735 9.471 1.00 26.07 200 VAL B CA 1
ATOM 4278 C C . VAL B 1 113 ? 25.391 -22.948 8.953 1.00 28.04 200 VAL B C 1
ATOM 4279 O O . VAL B 1 113 ? 24.952 -23.181 7.841 1.00 29.37 200 VAL B O 1
ATOM 4283 N N . ALA B 1 114 ? 24.859 -22.031 9.761 1.00 29.99 201 ALA B N 1
ATOM 4284 C CA . ALA B 1 114 ? 23.633 -21.316 9.392 1.00 28.49 201 ALA B CA 1
ATOM 4285 C C . ALA B 1 114 ? 23.814 -20.472 8.128 1.00 28.64 201 ALA B C 1
ATOM 4286 O O . ALA B 1 114 ? 22.876 -20.295 7.353 1.00 30.27 201 ALA B O 1
ATOM 4288 N N . GLY B 1 115 ? 25.040 -20.009 7.919 1.00 25.75 202 GLY B N 1
ATOM 4289 C CA . GLY B 1 115 ? 25.396 -19.134 6.831 1.00 23.46 202 GLY B CA 1
ATOM 4290 C C . GLY B 1 115 ? 25.668 -19.870 5.539 1.00 29.18 202 GLY B C 1
ATOM 4291 O O . GLY B 1 115 ? 25.806 -19.256 4.485 1.00 30.40 202 GLY B O 1
ATOM 4292 N N . ASP B 1 116 ? 25.745 -21.198 5.573 1.00 33.76 203 ASP B N 1
ATOM 4293 C CA . ASP B 1 116 ? 26.095 -21.923 4.364 1.00 32.60 203 ASP B CA 1
ATOM 4294 C C . ASP B 1 116 ? 25.011 -21.835 3.305 1.00 32.76 203 ASP B C 1
ATOM 4295 O O . ASP B 1 116 ? 25.298 -21.804 2.118 1.00 34.02 203 ASP B O 1
ATOM 4300 N N . SER B 1 117 ? 23.762 -21.873 3.729 1.00 32.58 204 SER B N 1
ATOM 4301 C CA . SER B 1 117 ? 22.670 -21.852 2.769 1.00 31.94 204 SER B CA 1
ATOM 4302 C C . SER B 1 117 ? 21.371 -21.562 3.480 1.00 30.58 204 SER B C 1
ATOM 4303 O O . SER B 1 117 ? 21.310 -21.524 4.715 1.00 33.98 204 SER B O 1
ATOM 4306 N N . THR B 1 118 ? 20.298 -21.397 2.731 1.00 31.15 205 THR B N 1
ATOM 4307 C CA . THR B 1 118 ? 19.032 -21.224 3.440 1.00 34.88 205 THR B CA 1
ATOM 4308 C C . THR B 1 118 ? 18.558 -22.485 4.132 1.00 30.25 205 THR B C 1
ATOM 4309 O O . THR B 1 118 ? 17.884 -22.356 5.123 1.00 30.99 205 THR B O 1
ATOM 4313 N N . ASP B 1 119 ? 18.892 -23.678 3.651 1.00 34.88 206 ASP B N 1
ATOM 4314 C CA . ASP B 1 119 ? 18.436 -24.922 4.300 1.00 37.85 206 ASP B CA 1
ATOM 4315 C C . ASP B 1 119 ? 19.161 -25.171 5.623 1.00 37.14 206 ASP B C 1
ATOM 4316 O O . ASP B 1 119 ? 18.577 -25.663 6.591 1.00 33.65 206 ASP B O 1
ATOM 4321 N N . TYR B 1 120 ? 20.460 -24.891 5.653 1.00 32.93 207 TYR B N 1
ATOM 4322 C CA . TYR B 1 120 ? 21.160 -25.069 6.903 1.00 38.13 207 TYR B CA 1
ATOM 4323 C C . TYR B 1 120 ? 20.667 -24.039 7.914 1.00 40.36 207 TYR B C 1
ATOM 4324 O O . TYR B 1 120 ? 20.576 -24.316 9.117 1.00 40.39 207 TYR B O 1
ATOM 4333 N N . ARG B 1 121 ? 20.309 -22.863 7.417 1.00 38.19 208 ARG B N 1
ATOM 4334 C CA . ARG B 1 121 ? 19.764 -21.846 8.284 1.00 34.95 208 ARG B CA 1
ATOM 4335 C C . ARG B 1 121 ? 18.445 -22.345 8.877 1.00 35.18 208 ARG B C 1
ATOM 4336 O O . ARG B 1 121 ? 18.214 -22.298 10.095 1.00 35.02 208 ARG B O 1
ATOM 4344 N N . ASP B 1 122 ? 17.563 -22.871 8.044 1.00 34.46 209 ASP B N 1
ATOM 4345 C CA . ASP B 1 122 ? 16.294 -23.351 8.587 1.00 35.06 209 ASP B CA 1
ATOM 4346 C C . ASP B 1 122 ? 16.499 -24.518 9.534 1.00 37.62 209 ASP B C 1
ATOM 4347 O O . ASP B 1 122 ? 15.795 -24.643 10.521 1.00 38.90 209 ASP B O 1
ATOM 4352 N N . TYR B 1 123 ? 17.470 -25.376 9.225 1.00 38.39 210 TYR B N 1
ATOM 4353 C CA . TYR B 1 123 ? 17.778 -26.522 10.070 1.00 35.67 210 TYR B CA 1
ATOM 4354 C C . TYR B 1 123 ? 18.219 -26.113 11.503 1.00 35.97 210 TYR B C 1
ATOM 4355 O O . TYR B 1 123 ? 17.732 -26.647 12.502 1.00 36.13 210 TYR B O 1
ATOM 4364 N N . VAL B 1 124 ? 19.127 -25.149 11.610 1.00 31.99 211 VAL B N 1
ATOM 4365 C CA . VAL B 1 124 ? 19.596 -24.728 12.911 1.00 29.16 211 VAL B CA 1
ATOM 4366 C C . VAL B 1 124 ? 18.416 -24.195 13.719 1.00 33.99 211 VAL B C 1
ATOM 4367 O O . VAL B 1 124 ? 18.303 -24.448 14.912 1.00 33.05 211 VAL B O 1
ATOM 4371 N N . LEU B 1 125 ? 17.518 -23.476 13.053 1.00 37.44 212 LEU B N 1
ATOM 4372 C CA . LEU B 1 125 ? 16.325 -22.944 13.691 1.00 37.46 212 LEU B CA 1
ATOM 4373 C C . LEU B 1 125 ? 15.314 -24.027 14.060 1.00 40.91 212 LEU B C 1
ATOM 4374 O O . LEU B 1 125 ? 14.723 -23.967 15.129 1.00 45.83 212 LEU B O 1
ATOM 4379 N N . GLN B 1 126 ? 15.102 -25.012 13.202 1.00 42.69 213 GLN B N 1
ATOM 4380 C CA . GLN B 1 126 ? 14.221 -26.123 13.539 1.00 46.51 213 GLN B CA 1
ATOM 4381 C C . GLN B 1 126 ? 14.728 -26.875 14.764 1.00 45.27 213 GLN B C 1
ATOM 4382 O O . GLN B 1 126 ? 13.901 -27.367 15.518 1.00 44.25 213 GLN B O 1
ATOM 4388 N N . CYS B 1 127 ? 16.049 -27.010 14.922 1.00 45.08 214 CYS B N 1
ATOM 4389 C CA . CYS B 1 127 ? 16.685 -27.591 16.113 1.00 43.76 214 CYS B CA 1
ATOM 4390 C C . CYS B 1 127 ? 16.689 -26.639 17.305 1.00 44.88 214 CYS B C 1
ATOM 4391 O O . CYS B 1 127 ? 17.563 -26.746 18.161 1.00 42.91 214 CYS B O 1
ATOM 4394 N N . ASN B 1 128 ? 15.791 -25.655 17.312 1.00 45.22 215 ASN B N 1
ATOM 4395 C CA . ASN B 1 128 ? 15.585 -24.785 18.456 1.00 41.53 215 ASN B CA 1
ATOM 4396 C C . ASN B 1 128 ? 16.827 -24.181 19.079 1.00 38.68 215 ASN B C 1
ATOM 4397 O O . ASN B 1 128 ? 16.985 -24.209 20.287 1.00 34.41 215 ASN B O 1
ATOM 4402 N N . ALA B 1 129 ? 17.690 -23.603 18.255 1.00 40.41 216 ALA B N 1
ATOM 4403 C CA . ALA B 1 129 ? 18.862 -22.885 18.749 1.00 37.43 216 ALA B CA 1
ATOM 4404 C C . ALA B 1 129 ? 18.524 -21.487 19.231 1.00 37.47 216 ALA B C 1
ATOM 4405 O O . ALA B 1 129 ? 19.323 -20.889 19.941 1.00 40.18 216 ALA B O 1
ATOM 4407 N N . MET B 1 130 ? 17.407 -20.904 18.804 1.00 37.16 217 MET B N 1
ATOM 4408 C CA . MET B 1 130 ? 17.183 -19.489 19.127 1.00 37.22 217 MET B CA 1
ATOM 4409 C C . MET B 1 130 ? 17.167 -19.228 20.632 1.00 38.89 217 MET B C 1
ATOM 4410 O O . MET B 1 130 ? 17.775 -18.288 21.144 1.00 36.77 217 MET B O 1
ATOM 4415 N N . GLU B 1 131 ? 16.505 -20.118 21.358 1.00 41.34 218 GLU B N 1
ATOM 4416 C CA . GLU B 1 131 ? 16.385 -19.938 22.791 1.00 47.05 218 GLU B CA 1
ATOM 4417 C C . GLU B 1 131 ? 17.775 -19.826 23.414 1.00 46.82 218 GLU B C 1
ATOM 4418 O O . GLU B 1 131 ? 18.090 -18.794 24.015 1.00 47.49 218 GLU B O 1
ATOM 4424 N N . PRO B 1 132 ? 18.617 -20.849 23.289 1.00 43.85 219 PRO B N 1
ATOM 4425 C CA . PRO B 1 132 ? 19.925 -20.781 23.938 1.00 40.83 219 PRO B CA 1
ATOM 4426 C C . PRO B 1 132 ? 20.804 -19.682 23.440 1.00 40.59 219 PRO B C 1
ATOM 4427 O O . PRO B 1 132 ? 21.602 -19.205 24.241 1.00 44.29 219 PRO B O 1
ATOM 4431 N N . ILE B 1 133 ? 20.660 -19.294 22.177 1.00 42.49 220 ILE B N 1
ATOM 4432 C CA . ILE B 1 133 ? 21.499 -18.244 21.583 1.00 39.80 220 ILE B CA 1
ATOM 4433 C C . ILE B 1 133 ? 21.192 -16.933 22.276 1.00 38.63 220 ILE B C 1
ATOM 4434 O O . ILE B 1 133 ? 22.124 -16.197 22.619 1.00 36.73 220 ILE B O 1
ATOM 4439 N N . LEU B 1 134 ? 19.900 -16.655 22.488 1.00 38.28 221 LEU B N 1
ATOM 4440 C CA . LEU B 1 134 ? 19.461 -15.377 23.103 1.00 38.99 221 LEU B CA 1
ATOM 4441 C C . LEU B 1 134 ? 19.980 -15.286 24.538 1.00 39.35 221 LEU B C 1
ATOM 4442 O O . LEU B 1 134 ? 20.424 -14.215 24.973 1.00 34.37 221 LEU B O 1
ATOM 4447 N N . GLY B 1 135 ? 19.996 -16.443 25.208 1.00 39.08 222 GLY B N 1
ATOM 4448 C CA . GLY B 1 135 ? 20.562 -16.608 26.533 1.00 35.87 222 GLY B CA 1
ATOM 4449 C C . GLY B 1 135 ? 21.984 -16.117 26.624 1.00 36.45 222 GLY B C 1
ATOM 4450 O O . GLY B 1 135 ? 22.362 -15.495 27.617 1.00 41.67 222 GLY B O 1
ATOM 4451 N N . LEU B 1 136 ? 22.775 -16.325 25.581 1.00 35.76 223 LEU B N 1
ATOM 4452 C CA . LEU B 1 136 ? 24.163 -15.867 25.595 1.00 35.17 223 LEU B CA 1
ATOM 4453 C C . LEU B 1 136 ? 24.379 -14.376 25.709 1.00 37.32 223 LEU B C 1
ATOM 4454 O O . LEU B 1 136 ? 25.497 -13.964 25.980 1.00 38.85 223 LEU B O 1
ATOM 4459 N N . PHE B 1 137 ? 23.377 -13.548 25.397 1.00 45.15 224 PHE B N 1
ATOM 4460 C CA . PHE B 1 137 ? 23.534 -12.083 25.454 1.00 47.55 224 PHE B CA 1
ATOM 4461 C C . PHE B 1 137 ? 23.477 -11.535 26.877 1.00 56.63 224 PHE B C 1
ATOM 4462 O O . PHE B 1 137 ? 23.382 -10.341 27.097 1.00 60.66 224 PHE B O 1
ATOM 4470 N N . ASN B 1 138 ? 23.601 -12.416 27.859 1.00 64.88 225 ASN B N 1
ATOM 4471 C CA . ASN B 1 138 ? 23.737 -11.996 29.239 1.00 67.66 225 ASN B CA 1
ATOM 4472 C C . ASN B 1 138 ? 25.188 -12.050 29.673 1.00 69.24 225 ASN B C 1
ATOM 4473 O O . ASN B 1 138 ? 25.536 -11.476 30.693 1.00 72.34 225 ASN B O 1
ATOM 4478 N N . SER B 1 139 ? 26.040 -12.660 28.858 1.00 70.73 226 SER B N 1
ATOM 4479 C CA . SER B 1 139 ? 27.389 -12.987 29.291 1.00 73.35 226 SER B CA 1
ATOM 4480 C C . SER B 1 139 ? 28.251 -11.791 29.693 1.00 74.67 226 SER B C 1
ATOM 4481 O O . SER B 1 139 ? 29.180 -11.955 30.492 1.00 78.50 226 SER B O 1
ATOM 4484 N N . ASN B 1 140 ? 27.970 -10.602 29.170 1.00 71.65 227 ASN B N 1
ATOM 4485 C CA . ASN B 1 140 ? 28.830 -9.473 29.502 1.00 73.68 227 ASN B CA 1
ATOM 4486 C C . ASN B 1 140 ? 30.291 -9.811 29.156 1.00 70.68 227 ASN B C 1
ATOM 4487 O O . ASN B 1 140 ? 31.240 -9.308 29.765 1.00 71.26 227 ASN B O 1
ATOM 4492 N N . LYS B 1 141 ? 30.455 -10.683 28.167 1.00 68.10 228 LYS B N 1
ATOM 4493 C CA . LYS B 1 141 ? 31.756 -11.002 27.587 1.00 64.50 228 LYS B CA 1
ATOM 4494 C C . LYS B 1 141 ? 31.764 -10.495 26.130 1.00 56.68 228 LYS B C 1
ATOM 4495 O O . LYS B 1 141 ? 31.076 -11.027 25.277 1.00 47.21 228 LYS B O 1
ATOM 4501 N N . PRO B 1 142 ? 32.500 -9.434 25.841 1.00 54.25 229 PRO B N 1
ATOM 4502 C CA . PRO B 1 142 ? 32.433 -8.786 24.530 1.00 53.83 229 PRO B CA 1
ATOM 4503 C C . PRO B 1 142 ? 32.674 -9.657 23.301 1.00 51.78 229 PRO B C 1
ATOM 4504 O O . PRO B 1 142 ? 31.961 -9.477 22.321 1.00 52.59 229 PRO B O 1
ATOM 4508 N N . SER B 1 143 ? 33.674 -10.525 23.333 1.00 49.15 230 SER B N 1
ATOM 4509 C CA . SER B 1 143 ? 33.958 -11.403 22.212 1.00 46.65 230 SER B CA 1
ATOM 4510 C C . SER B 1 143 ? 32.830 -12.398 21.971 1.00 43.84 230 SER B C 1
ATOM 4511 O O . SER B 1 143 ? 32.615 -12.819 20.845 1.00 44.34 230 SER B O 1
ATOM 4514 N N . LEU B 1 144 ? 32.148 -12.812 23.027 1.00 38.31 231 LEU B N 1
ATOM 4515 C CA . LEU B 1 144 ? 31.109 -13.805 22.897 1.00 38.80 231 LEU B CA 1
ATOM 4516 C C . LEU B 1 144 ? 29.864 -13.172 22.317 1.00 41.12 231 LEU B C 1
ATOM 4517 O O . LEU B 1 144 ? 29.153 -13.800 21.525 1.00 41.88 231 LEU B O 1
ATOM 4522 N N . ILE B 1 145 ? 29.592 -11.949 22.758 1.00 39.95 232 ILE B N 1
ATOM 4523 C CA . ILE B 1 145 ? 28.458 -11.180 22.262 1.00 39.94 232 ILE B CA 1
ATOM 4524 C C . ILE B 1 145 ? 28.724 -10.890 20.792 1.00 34.72 232 ILE B C 1
ATOM 4525 O O . ILE B 1 145 ? 27.838 -10.938 19.982 1.00 37.96 232 ILE B O 1
ATOM 4530 N N . ARG B 1 146 ? 29.956 -10.579 20.451 1.00 34.60 233 ARG B N 1
ATOM 4531 C CA . ARG B 1 146 ? 30.294 -10.189 19.103 1.00 36.90 233 ARG B CA 1
ATOM 4532 C C . ARG B 1 146 ? 29.974 -11.362 18.204 1.00 42.20 233 ARG B C 1
ATOM 4533 O O . ARG B 1 146 ? 29.401 -11.196 17.123 1.00 45.22 233 ARG B O 1
ATOM 4541 N N . THR B 1 147 ? 30.337 -12.550 18.679 1.00 42.31 234 THR B N 1
ATOM 4542 C CA . THR B 1 147 ? 30.203 -13.763 17.890 1.00 40.86 234 THR B CA 1
ATOM 4543 C C . THR B 1 147 ? 28.746 -14.192 17.742 1.00 37.36 234 THR B C 1
ATOM 4544 O O . THR B 1 147 ? 28.335 -14.696 16.686 1.00 33.33 234 THR B O 1
ATOM 4548 N N . ALA B 1 148 ? 28.027 -14.071 18.845 1.00 34.30 235 ALA B N 1
ATOM 4549 C CA . ALA B 1 148 ? 26.628 -14.461 18.915 1.00 37.17 235 ALA B CA 1
ATOM 4550 C C . ALA B 1 148 ? 25.799 -13.555 18.021 1.00 34.27 235 ALA B C 1
ATOM 4551 O O . ALA B 1 148 ? 24.783 -13.967 17.477 1.00 33.36 235 ALA B O 1
ATOM 4553 N N . THR B 1 149 ? 26.256 -12.324 17.861 1.00 33.64 236 THR B N 1
ATOM 4554 C CA . THR B 1 149 ? 25.562 -11.350 17.042 1.00 35.82 236 THR B CA 1
ATOM 4555 C C . THR B 1 149 ? 25.747 -11.704 15.565 1.00 34.47 236 THR B C 1
ATOM 4556 O O . THR B 1 149 ? 24.804 -11.589 14.774 1.00 32.65 236 THR B O 1
ATOM 4560 N N . TRP B 1 150 ? 26.967 -12.100 15.207 1.00 29.94 237 TRP B N 1
ATOM 4561 C CA . TRP B 1 150 ? 27.277 -12.589 13.866 1.00 30.40 237 TRP B CA 1
ATOM 4562 C C . TRP B 1 150 ? 26.357 -13.766 13.451 1.00 30.66 237 TRP B C 1
ATOM 4563 O O . TRP B 1 150 ? 25.651 -13.786 12.430 1.00 28.35 237 TRP B O 1
ATOM 4574 N N . THR B 1 151 ? 26.337 -14.767 14.295 1.00 27.16 238 THR B N 1
ATOM 4575 C CA . THR B 1 151 ? 25.495 -15.912 14.073 1.00 31.90 238 THR B CA 1
ATOM 4576 C C . THR B 1 151 ? 24.027 -15.519 13.967 1.00 32.35 238 THR B C 1
ATOM 4577 O O . THR B 1 151 ? 23.309 -15.933 13.054 1.00 34.09 238 THR B O 1
ATOM 4581 N N . LEU B 1 152 ? 23.582 -14.696 14.896 1.00 32.42 239 LEU B N 1
ATOM 4582 C CA . LEU B 1 152 ? 22.197 -14.240 14.877 1.00 33.85 239 LEU B CA 1
ATOM 4583 C C . LEU B 1 152 ? 21.896 -13.575 13.514 1.00 30.54 239 LEU B C 1
ATOM 4584 O O . LEU B 1 152 ? 20.909 -13.884 12.859 1.00 29.49 239 LEU B O 1
ATOM 4589 N N . SER B 1 153 ? 22.786 -12.725 13.016 1.00 24.77 240 SER B N 1
ATOM 4590 C CA . SER B 1 153 ? 22.533 -12.150 11.721 1.00 27.41 240 SER B CA 1
ATOM 4591 C C . SER B 1 153 ? 22.372 -13.184 10.616 1.00 30.16 240 SER B C 1
ATOM 4592 O O . SER B 1 153 ? 21.538 -12.983 9.729 1.00 32.41 240 SER B O 1
ATOM 4595 N N . ASN B 1 154 ? 23.200 -14.229 10.612 1.00 27.84 241 ASN B N 1
ATOM 4596 C CA . ASN B 1 154 ? 23.077 -15.261 9.595 1.00 24.17 241 ASN B CA 1
ATOM 4597 C C . ASN B 1 154 ? 21.775 -16.035 9.752 1.00 27.33 241 ASN B C 1
ATOM 4598 O O . ASN B 1 154 ? 21.294 -16.605 8.790 1.00 31.09 241 ASN B O 1
ATOM 4603 N N . LEU B 1 155 ? 21.203 -16.122 10.951 1.00 26.32 242 LEU B N 1
ATOM 4604 C CA . LEU B 1 155 ? 19.917 -16.791 11.088 1.00 27.78 242 LEU B CA 1
ATOM 4605 C C . LEU B 1 155 ? 18.789 -15.991 10.457 1.00 30.96 242 LEU B C 1
ATOM 4606 O O . LEU B 1 155 ? 17.714 -16.551 10.171 1.00 33.96 242 LEU B O 1
ATOM 4611 N N . CYS B 1 156 ? 19.015 -14.693 10.250 1.00 31.83 243 CYS B N 1
ATOM 4612 C CA . CYS B 1 156 ? 17.986 -13.816 9.703 1.00 31.62 243 CYS B CA 1
ATOM 4613 C C . CYS B 1 156 ? 18.081 -13.599 8.240 1.00 29.93 243 CYS B C 1
ATOM 4614 O O . CYS B 1 156 ? 17.132 -13.139 7.601 1.00 34.80 243 CYS B O 1
ATOM 4617 N N . ARG B 1 157 ? 19.268 -13.876 7.735 1.00 30.37 244 ARG B N 1
ATOM 4618 C CA . ARG B 1 157 ? 19.631 -13.542 6.370 1.00 30.25 244 ARG B CA 1
ATOM 4619 C C . ARG B 1 157 ? 18.863 -14.409 5.407 1.00 28.48 244 ARG B C 1
ATOM 4620 O O . ARG B 1 157 ? 18.568 -15.558 5.724 1.00 23.83 244 ARG B O 1
ATOM 4628 N N . GLY B 1 158 ? 18.538 -13.846 4.251 1.00 25.97 245 GLY B N 1
ATOM 4629 C CA . GLY B 1 158 ? 17.932 -14.652 3.214 1.00 29.67 245 GLY B CA 1
ATOM 4630 C C . GLY B 1 158 ? 16.439 -14.463 3.074 1.00 30.66 245 GLY B C 1
ATOM 4631 O O . GLY B 1 158 ? 15.701 -14.681 4.023 1.00 32.22 245 GLY B O 1
ATOM 4632 N N . LYS B 1 159 ? 16.023 -14.069 1.877 1.00 30.70 246 LYS B N 1
ATOM 4633 C CA . LYS B 1 159 ? 14.652 -13.683 1.521 1.00 32.96 246 LYS B CA 1
ATOM 4634 C C . LYS B 1 159 ? 13.973 -14.798 0.698 1.00 39.00 246 LYS B C 1
ATOM 4635 O O . LYS B 1 159 ? 12.762 -14.872 0.648 1.00 43.97 246 LYS B O 1
ATOM 4641 N N . LYS B 1 160 ? 14.731 -15.647 0.011 1.00 38.26 247 LYS B N 1
ATOM 4642 C CA . LYS B 1 160 ? 14.166 -16.728 -0.780 1.00 38.35 247 LYS B CA 1
ATOM 4643 C C . LYS B 1 160 ? 14.698 -18.121 -0.477 1.00 35.78 247 LYS B C 1
ATOM 4644 O O . LYS B 1 160 ? 15.656 -18.574 -1.089 1.00 33.57 247 LYS B O 1
ATOM 4650 N N . PRO B 1 161 ? 14.058 -18.816 0.456 1.00 33.13 248 PRO B N 1
ATOM 4651 C CA . PRO B 1 161 ? 12.898 -18.305 1.208 1.00 30.16 248 PRO B CA 1
ATOM 4652 C C . PRO B 1 161 ? 13.295 -17.544 2.478 1.00 28.82 248 PRO B C 1
ATOM 4653 O O . PRO B 1 161 ? 14.441 -17.631 2.866 1.00 28.70 248 PRO B O 1
ATOM 4657 N N . GLN B 1 162 ? 12.367 -16.806 3.082 1.00 28.16 249 GLN B N 1
ATOM 4658 C CA . GLN B 1 162 ? 12.571 -16.098 4.341 1.00 28.78 249 GLN B CA 1
ATOM 4659 C C . GLN B 1 162 ? 12.647 -17.140 5.430 1.00 29.88 249 GLN B C 1
ATOM 4660 O O . GLN B 1 162 ? 12.056 -18.191 5.305 1.00 32.25 249 GLN B O 1
ATOM 4666 N N . PRO B 1 163 ? 13.359 -16.876 6.513 1.00 31.19 250 PRO B N 1
ATOM 4667 C CA . PRO B 1 163 ? 13.328 -17.807 7.634 1.00 30.94 250 PRO B CA 1
ATOM 4668 C C . PRO B 1 163 ? 11.981 -17.677 8.323 1.00 31.85 250 PRO B C 1
ATOM 4669 O O . PRO B 1 163 ? 11.260 -16.730 8.083 1.00 36.51 250 PRO B O 1
ATOM 4673 N N . ASP B 1 164 ? 11.658 -18.658 9.145 1.00 33.72 251 ASP B N 1
ATOM 4674 C CA . ASP B 1 164 ? 10.432 -18.756 9.924 1.00 32.96 251 ASP B CA 1
ATOM 4675 C C . ASP B 1 164 ? 10.363 -17.501 10.819 1.00 32.22 251 ASP B C 1
ATOM 4676 O O . ASP B 1 164 ? 11.143 -17.297 11.749 1.00 31.00 251 ASP B O 1
ATOM 4681 N N . TRP B 1 165 ? 9.423 -16.633 10.493 1.00 29.45 252 TRP B N 1
ATOM 4682 C CA . TRP B 1 165 ? 9.353 -15.359 11.162 1.00 31.10 252 TRP B CA 1
ATOM 4683 C C . TRP B 1 165 ? 9.052 -15.474 12.664 1.00 32.03 252 TRP B C 1
ATOM 4684 O O . TRP B 1 165 ? 9.510 -14.663 13.472 1.00 22.05 252 TRP B O 1
ATOM 4695 N N . SER B 1 166 ? 8.258 -16.479 13.010 1.00 33.24 253 SER B N 1
ATOM 4696 C CA . SER B 1 166 ? 7.798 -16.643 14.374 1.00 35.73 253 SER B CA 1
ATOM 4697 C C . SER B 1 166 ? 8.969 -16.960 15.270 1.00 35.39 253 SER B C 1
ATOM 4698 O O . SER B 1 166 ? 8.900 -16.650 16.448 1.00 39.89 253 SER B O 1
ATOM 4701 N N . VAL B 1 167 ? 10.043 -17.518 14.720 1.00 29.53 254 VAL B N 1
ATOM 4702 C CA . VAL B 1 167 ? 11.276 -17.736 15.468 1.00 25.68 254 VAL B CA 1
ATOM 4703 C C . VAL B 1 167 ? 12.264 -16.545 15.411 1.00 27.03 254 VAL B C 1
ATOM 4704 O O . VAL B 1 167 ? 12.824 -16.141 16.427 1.00 28.81 254 VAL B O 1
ATOM 4708 N N . VAL B 1 168 ? 12.579 -16.013 14.233 1.00 28.32 255 VAL B N 1
ATOM 4709 C CA . VAL B 1 168 ? 13.657 -15.023 14.143 1.00 27.36 255 VAL B CA 1
ATOM 4710 C C . VAL B 1 168 ? 13.243 -13.680 14.727 1.00 30.79 255 VAL B C 1
ATOM 4711 O O . VAL B 1 168 ? 14.069 -12.892 15.220 1.00 31.36 255 VAL B O 1
ATOM 4715 N N . SER B 1 169 ? 11.946 -13.410 14.676 1.00 33.21 256 SER B N 1
ATOM 4716 C CA . SER B 1 169 ? 11.414 -12.193 15.285 1.00 34.77 256 SER B CA 1
ATOM 4717 C C . SER B 1 169 ? 11.627 -12.145 16.788 1.00 36.29 256 SER B C 1
ATOM 4718 O O . SER B 1 169 ? 11.551 -11.083 17.383 1.00 41.44 256 SER B O 1
ATOM 4721 N N . GLN B 1 170 ? 11.905 -13.285 17.409 1.00 37.76 257 GLN B N 1
ATOM 4722 C CA . GLN B 1 170 ? 12.172 -13.351 18.848 1.00 32.31 257 GLN B CA 1
ATOM 4723 C C . GLN B 1 170 ? 13.471 -12.674 19.173 1.00 30.68 257 GLN B C 1
ATOM 4724 O O . GLN B 1 170 ? 13.791 -12.493 20.338 1.00 33.18 257 GLN B O 1
ATOM 4730 N N . ALA B 1 171 ? 14.238 -12.283 18.167 1.00 30.07 258 ALA B N 1
ATOM 4731 C CA . ALA B 1 171 ? 15.524 -11.655 18.437 1.00 29.76 258 ALA B CA 1
ATOM 4732 C C . ALA B 1 171 ? 15.498 -10.136 18.459 1.00 28.76 258 ALA B C 1
ATOM 4733 O O . ALA B 1 171 ? 16.484 -9.492 18.850 1.00 31.66 258 ALA B O 1
ATOM 4735 N N . LEU B 1 172 ? 14.390 -9.555 18.008 1.00 28.84 259 LEU B N 1
ATOM 4736 C CA . LEU B 1 172 ? 14.231 -8.108 17.986 1.00 27.29 259 LEU B CA 1
ATOM 4737 C C . LEU B 1 172 ? 14.532 -7.389 19.335 1.00 27.78 259 LEU B C 1
ATOM 4738 O O . LEU B 1 172 ? 15.251 -6.387 19.370 1.00 22.90 259 LEU B O 1
ATOM 4743 N N . PRO B 1 173 ? 13.996 -7.845 20.460 1.00 27.13 260 PRO B N 1
ATOM 4744 C CA . PRO B 1 173 ? 14.295 -7.139 21.718 1.00 29.07 260 PRO B CA 1
ATOM 4745 C C . PRO B 1 173 ? 15.786 -7.071 21.960 1.00 33.37 260 PRO B C 1
ATOM 4746 O O . PRO B 1 173 ? 16.274 -5.996 22.324 1.00 31.05 260 PRO B O 1
ATOM 4750 N N . THR B 1 174 ? 16.491 -8.177 21.706 1.00 35.06 261 THR B N 1
ATOM 4751 C CA . THR B 1 174 ? 17.943 -8.216 21.894 1.00 32.22 261 THR B CA 1
ATOM 4752 C C . THR B 1 174 ? 18.620 -7.301 20.919 1.00 30.79 261 THR B C 1
ATOM 4753 O O . THR B 1 174 ? 19.454 -6.492 21.289 1.00 31.40 261 THR B O 1
ATOM 4757 N N . LEU B 1 175 ? 18.290 -7.454 19.643 1.00 30.89 262 LEU B N 1
ATOM 4758 C CA . LEU B 1 175 ? 18.934 -6.602 18.635 1.00 28.47 262 LEU B CA 1
ATOM 4759 C C . LEU B 1 175 ? 18.687 -5.137 18.915 1.00 26.46 262 LEU B C 1
ATOM 4760 O O . LEU B 1 175 ? 19.546 -4.323 18.637 1.00 28.24 262 LEU B O 1
ATOM 4765 N N . ALA B 1 176 ? 17.520 -4.806 19.462 1.00 29.03 263 ALA B N 1
ATOM 4766 C CA . ALA B 1 176 ? 17.216 -3.409 19.754 1.00 31.75 263 ALA B CA 1
ATOM 4767 C C . ALA B 1 176 ? 18.231 -2.805 20.713 1.00 33.05 263 ALA B C 1
ATOM 4768 O O . ALA B 1 176 ? 18.570 -1.635 20.587 1.00 34.35 263 ALA B O 1
ATOM 4770 N N . LYS B 1 177 ? 18.727 -3.626 21.642 1.00 35.66 264 LYS B N 1
ATOM 4771 C CA . LYS B 1 177 ? 19.768 -3.224 22.582 1.00 33.99 264 LYS B CA 1
ATOM 4772 C C . LYS B 1 177 ? 21.119 -3.197 21.910 1.00 34.31 264 LYS B C 1
ATOM 4773 O O . LYS B 1 177 ? 21.889 -2.286 22.124 1.00 32.69 264 LYS B O 1
ATOM 4779 N N . LEU B 1 178 ? 21.401 -4.198 21.088 1.00 35.59 265 LEU B N 1
ATOM 4780 C CA . LEU B 1 178 ? 22.703 -4.321 20.439 1.00 36.68 265 LEU B CA 1
ATOM 4781 C C . LEU B 1 178 ? 23.115 -3.175 19.524 1.00 35.98 265 LEU B C 1
ATOM 4782 O O . LEU B 1 178 ? 24.304 -2.969 19.297 1.00 37.27 265 LEU B O 1
ATOM 4787 N N . ILE B 1 179 ? 22.154 -2.464 18.948 1.00 34.65 266 ILE B N 1
ATOM 4788 C CA . ILE B 1 179 ? 22.480 -1.286 18.163 1.00 34.14 266 ILE B CA 1
ATOM 4789 C C . ILE B 1 179 ? 22.860 -0.061 18.999 1.00 33.23 266 ILE B C 1
ATOM 4790 O O . ILE B 1 179 ? 23.134 1.036 18.468 1.00 28.56 266 ILE B O 1
ATOM 4795 N N . TYR B 1 180 ? 22.943 -0.295 20.310 1.00 37.98 267 TYR B N 1
ATOM 4796 C CA . TYR B 1 180 ? 23.522 0.636 21.289 1.00 36.97 267 TYR B CA 1
ATOM 4797 C C . TYR B 1 180 ? 24.918 0.212 21.748 1.00 41.33 267 TYR B C 1
ATOM 4798 O O . TYR B 1 180 ? 25.549 0.942 22.488 1.00 47.03 267 TYR B O 1
ATOM 4807 N N . SER B 1 181 ? 25.430 -0.918 21.278 1.00 40.31 268 SER B N 1
ATOM 4808 C CA . SER B 1 181 ? 26.768 -1.375 21.638 1.00 43.24 268 SER B CA 1
ATOM 4809 C C . SER B 1 181 ? 27.868 -0.440 21.154 1.00 44.62 268 SER B C 1
ATOM 4810 O O . SER B 1 181 ? 27.726 0.257 20.151 1.00 42.98 268 SER B O 1
ATOM 4813 N N . MET B 1 182 ? 28.973 -0.448 21.885 1.00 47.44 269 MET B N 1
ATOM 4814 C CA . MET B 1 182 ? 30.109 0.411 21.554 1.00 53.77 269 MET B CA 1
ATOM 4815 C C . MET B 1 182 ? 31.161 -0.335 20.742 1.00 51.16 269 MET B C 1
ATOM 4816 O O . MET B 1 182 ? 32.048 0.286 20.164 1.00 48.42 269 MET B O 1
ATOM 4821 N N . ASP B 1 183 ? 31.022 -1.657 20.690 1.00 48.19 270 ASP B N 1
ATOM 4822 C CA . ASP B 1 183 ? 31.824 -2.511 19.840 1.00 44.72 270 ASP B CA 1
ATOM 4823 C C . ASP B 1 183 ? 31.363 -2.447 18.369 1.00 46.62 270 ASP B C 1
ATOM 4824 O O . ASP B 1 183 ? 30.263 -2.860 17.997 1.00 49.16 270 ASP B O 1
ATOM 4829 N N . THR B 1 184 ? 32.216 -1.933 17.499 1.00 44.81 271 THR B N 1
ATOM 4830 C CA . THR B 1 184 ? 31.853 -1.780 16.107 1.00 41.55 271 THR B CA 1
ATOM 4831 C C . THR B 1 184 ? 31.319 -3.039 15.457 1.00 38.65 271 THR B C 1
ATOM 4832 O O . THR B 1 184 ? 30.258 -2.998 14.877 1.00 39.26 271 THR B O 1
ATOM 4836 N N . GLU B 1 185 ? 32.051 -4.143 15.525 1.00 40.51 272 GLU B N 1
ATOM 4837 C CA . GLU B 1 185 ? 31.624 -5.368 14.842 1.00 40.28 272 GLU B CA 1
ATOM 4838 C C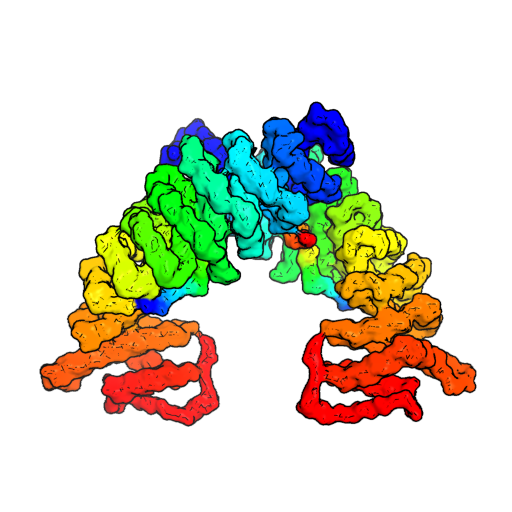 . GLU B 1 185 ? 30.271 -5.841 15.354 1.00 38.50 272 GLU B C 1
ATOM 4839 O O . GLU B 1 185 ? 29.523 -6.444 14.600 1.00 40.64 272 GLU B O 1
ATOM 4845 N N . THR B 1 186 ? 29.969 -5.609 16.627 1.00 35.81 273 THR B N 1
ATOM 4846 C CA . THR B 1 186 ? 28.682 -6.006 17.177 1.00 36.51 273 THR B CA 1
ATOM 4847 C C . THR B 1 186 ? 27.591 -5.128 16.586 1.00 35.27 273 THR B C 1
ATOM 4848 O O . THR B 1 186 ? 26.504 -5.574 16.262 1.00 37.32 273 THR B O 1
ATOM 4852 N N . LEU B 1 187 ? 27.900 -3.853 16.467 1.00 31.66 274 LEU B N 1
ATOM 4853 C CA . LEU B 1 187 ? 26.957 -2.895 15.955 1.00 31.13 274 LEU B CA 1
ATOM 4854 C C . LEU B 1 187 ? 26.640 -3.194 14.518 1.00 34.06 274 LEU B C 1
ATOM 4855 O O . LEU B 1 187 ? 25.486 -3.242 14.130 1.00 37.35 274 LEU B O 1
ATOM 4860 N N . VAL B 1 188 ? 27.685 -3.412 13.742 1.00 33.18 275 VAL B N 1
ATOM 4861 C CA . VAL B 1 188 ? 27.558 -3.720 12.331 1.00 32.63 275 VAL B CA 1
ATOM 4862 C C . VAL B 1 188 ? 26.724 -4.977 12.076 1.00 34.20 275 VAL B C 1
ATOM 4863 O O . VAL B 1 188 ? 25.780 -4.991 11.302 1.00 31.58 275 VAL B O 1
ATOM 4867 N N . ASP B 1 189 ? 27.086 -6.062 12.741 1.00 35.81 276 ASP B N 1
ATOM 4868 C CA . ASP B 1 189 ? 26.366 -7.309 12.565 1.00 37.54 276 ASP B CA 1
ATOM 4869 C C . ASP B 1 189 ? 24.904 -7.193 13.012 1.00 35.97 276 ASP B C 1
ATOM 4870 O O . ASP B 1 189 ? 24.026 -7.737 12.383 1.00 37.73 276 ASP B O 1
ATOM 4875 N N . ALA B 1 190 ? 24.651 -6.491 14.107 1.00 34.87 277 ALA B N 1
ATOM 4876 C CA . ALA B 1 190 ? 23.313 -6.218 14.590 1.00 29.58 277 ALA B CA 1
ATOM 4877 C C . ALA B 1 190 ? 22.515 -5.425 13.541 1.00 29.71 277 ALA B C 1
ATOM 4878 O O . ALA B 1 190 ? 21.336 -5.715 13.290 1.00 27.67 277 ALA B O 1
ATOM 4880 N N . CYS B 1 191 ? 23.146 -4.446 12.906 1.00 27.39 278 CYS B N 1
ATOM 4881 C CA . CYS B 1 191 ? 22.504 -3.701 11.825 1.00 28.74 278 CYS B CA 1
ATOM 4882 C C . CYS B 1 191 ? 22.182 -4.577 10.612 1.00 31.27 278 CYS B C 1
ATOM 4883 O O . CYS B 1 191 ? 21.100 -4.483 10.025 1.00 38.39 278 CYS B O 1
ATOM 4886 N N . TRP B 1 192 ? 23.086 -5.465 10.242 1.00 31.40 279 TRP B N 1
ATOM 4887 C CA . TRP B 1 192 ? 22.803 -6.393 9.158 1.00 27.05 279 TRP B CA 1
ATOM 4888 C C . TRP B 1 192 ? 21.627 -7.245 9.557 1.00 26.11 279 TRP B C 1
ATOM 4889 O O . TRP B 1 192 ? 20.667 -7.402 8.804 1.00 32.29 279 TRP B O 1
ATOM 4900 N N . ALA B 1 193 ? 21.658 -7.791 10.757 1.00 25.14 280 ALA B N 1
ATOM 4901 C CA . ALA B 1 193 ? 20.532 -8.597 11.182 1.00 26.18 280 ALA B CA 1
ATOM 4902 C C . ALA B 1 193 ? 19.203 -7.819 11.059 1.00 21.87 280 ALA B C 1
ATOM 4903 O O . ALA B 1 193 ? 18.207 -8.318 10.595 1.00 24.94 280 ALA B O 1
ATOM 4905 N N . ILE B 1 194 ? 19.178 -6.560 11.429 1.00 27.29 281 ILE B N 1
ATOM 4906 C CA . ILE B 1 194 ? 17.934 -5.803 11.371 1.00 25.81 281 ILE B CA 1
ATOM 4907 C C . ILE B 1 194 ? 17.610 -5.473 9.929 1.00 22.64 281 ILE B C 1
ATOM 4908 O O . ILE B 1 194 ? 16.440 -5.384 9.590 1.00 20.78 281 ILE B O 1
ATOM 4913 N N . SER B 1 195 ? 18.619 -5.301 9.074 1.00 22.08 282 SER B N 1
ATOM 4914 C CA . SER B 1 195 ? 18.356 -5.052 7.647 1.00 18.83 282 SER B CA 1
ATOM 4915 C C . SER B 1 195 ? 17.673 -6.247 6.998 1.00 23.79 282 SER B C 1
ATOM 4916 O O . SER B 1 195 ? 16.975 -6.080 5.990 1.00 28.96 282 SER B O 1
ATOM 4919 N N . TYR B 1 196 ? 17.875 -7.437 7.562 1.00 21.75 283 TYR B N 1
ATOM 4920 C CA . TYR B 1 196 ? 17.324 -8.674 6.998 1.00 23.83 283 TYR B CA 1
ATOM 4921 C C . TYR B 1 196 ? 15.919 -8.922 7.541 1.00 24.99 283 TYR B C 1
ATOM 4922 O O . TYR B 1 196 ? 15.013 -9.226 6.790 1.00 24.31 283 TYR B O 1
ATOM 4931 N N . LEU B 1 197 ? 15.751 -8.820 8.854 1.00 28.50 284 LEU B N 1
ATOM 4932 C CA . LEU B 1 197 ? 14.437 -8.881 9.491 1.00 25.74 284 LEU B CA 1
ATOM 4933 C C . LEU B 1 197 ? 13.458 -7.834 8.961 1.00 24.46 284 LEU B C 1
ATOM 4934 O O . LEU B 1 197 ? 12.291 -8.129 8.743 1.00 29.93 284 LEU B O 1
ATOM 4939 N N . SER B 1 198 ? 13.907 -6.617 8.695 1.00 25.02 285 SER B N 1
ATOM 4940 C CA . SER B 1 198 ? 12.992 -5.610 8.157 1.00 25.06 285 SER B CA 1
ATOM 4941 C C . SER B 1 198 ? 12.750 -5.816 6.659 1.00 26.26 285 SER B C 1
ATOM 4942 O O . SER B 1 198 ? 11.958 -5.111 6.063 1.00 20.74 285 SER B O 1
ATOM 4945 N N . ASP B 1 199 ? 13.491 -6.729 6.030 1.00 26.49 286 ASP B N 1
ATOM 4946 C CA . ASP B 1 199 ? 13.323 -7.010 4.611 1.00 25.90 286 ASP B CA 1
ATOM 4947 C C . ASP B 1 199 ? 12.261 -8.076 4.438 1.00 25.63 286 ASP B C 1
ATOM 4948 O O . ASP B 1 199 ? 12.535 -9.265 4.271 1.00 32.45 286 ASP B O 1
ATOM 4953 N N . GLY B 1 200 ? 11.015 -7.652 4.503 1.00 24.74 287 GLY B N 1
ATOM 4954 C CA . GLY B 1 200 ? 9.919 -8.588 4.397 1.00 25.58 287 GLY B CA 1
ATOM 4955 C C . GLY B 1 200 ? 8.587 -7.896 4.499 1.00 23.35 287 GLY B C 1
ATOM 4956 O O . GLY B 1 200 ? 8.446 -6.718 4.214 1.00 24.84 287 GLY B O 1
ATOM 4957 N N . PRO B 1 201 ? 7.593 -8.650 4.913 1.00 25.28 288 PRO B N 1
ATOM 4958 C CA . PRO B 1 201 ? 6.243 -8.109 4.940 1.00 23.17 288 PRO B CA 1
ATOM 4959 C C . PRO B 1 201 ? 6.032 -7.016 5.970 1.00 23.81 288 PRO B C 1
ATOM 4960 O O . PRO B 1 201 ? 6.829 -6.845 6.893 1.00 24.83 288 PRO B O 1
ATOM 4964 N N . GLN B 1 202 ? 4.915 -6.309 5.806 1.00 24.44 289 GLN B N 1
ATOM 4965 C CA . GLN B 1 202 ? 4.476 -5.282 6.725 1.00 17.26 289 GLN B CA 1
ATOM 4966 C C . GLN B 1 202 ? 4.445 -5.745 8.181 1.00 22.55 289 GLN B C 1
ATOM 4967 O O . GLN B 1 202 ? 4.790 -4.981 9.092 1.00 20.75 289 GLN B O 1
ATOM 4973 N N . GLU B 1 203 ? 4.098 -7.008 8.406 1.00 23.94 290 GLU B N 1
ATOM 4974 C CA . GLU B 1 203 ? 4.091 -7.504 9.767 1.00 25.68 290 GLU B CA 1
ATOM 4975 C C . GLU B 1 203 ? 5.499 -7.410 10.377 1.00 27.71 290 GLU B C 1
ATOM 4976 O O . GLU B 1 203 ? 5.658 -7.095 11.568 1.00 31.20 290 GLU B O 1
ATOM 4982 N N . ALA B 1 204 ? 6.520 -7.713 9.580 1.00 22.36 291 ALA B N 1
ATOM 4983 C CA . ALA B 1 204 ? 7.880 -7.782 10.084 1.00 21.22 291 ALA B CA 1
ATOM 4984 C C . ALA B 1 204 ? 8.410 -6.369 10.314 1.00 26.61 291 ALA B C 1
ATOM 4985 O O . ALA B 1 204 ? 9.100 -6.085 11.288 1.00 27.19 291 ALA B O 1
ATOM 4987 N N . ILE B 1 205 ? 8.079 -5.467 9.400 1.00 25.85 292 ILE B N 1
ATOM 4988 C CA . ILE B 1 205 ? 8.475 -4.083 9.576 1.00 25.15 292 ILE B CA 1
ATOM 4989 C C . ILE B 1 205 ? 7.860 -3.539 10.861 1.00 23.94 292 ILE B C 1
ATOM 4990 O O . ILE B 1 205 ? 8.479 -2.799 11.608 1.00 19.17 292 ILE B O 1
ATOM 4995 N N . GLN B 1 206 ? 6.625 -3.936 11.135 1.00 25.30 293 GLN B N 1
ATOM 4996 C CA . GLN B 1 206 ? 5.956 -3.425 12.303 1.00 26.46 293 GLN B CA 1
ATOM 4997 C C . GLN B 1 206 ? 6.709 -3.890 13.539 1.00 28.31 293 GLN B C 1
ATOM 4998 O O . GLN B 1 206 ? 6.934 -3.099 14.454 1.00 29.47 293 GLN B O 1
ATOM 5004 N N . ALA B 1 207 ? 7.130 -5.147 13.551 1.00 24.14 294 ALA B N 1
ATOM 5005 C CA . ALA B 1 207 ? 7.810 -5.700 14.715 1.00 22.49 294 ALA B CA 1
ATOM 5006 C C . ALA B 1 207 ? 9.077 -4.922 15.018 1.00 23.17 294 ALA B C 1
ATOM 5007 O O . ALA B 1 207 ? 9.438 -4.696 16.175 1.00 22.99 294 ALA B O 1
ATOM 5009 N N . VAL B 1 208 ? 9.749 -4.488 13.964 1.00 22.52 295 VAL B N 1
ATOM 5010 C CA . VAL B 1 208 ? 10.965 -3.692 14.106 1.00 25.02 295 VAL B CA 1
ATOM 5011 C C . VAL B 1 208 ? 10.632 -2.314 14.709 1.00 25.96 295 VAL B C 1
ATOM 5012 O O . VAL B 1 208 ? 11.433 -1.732 15.437 1.00 24.55 295 VAL B O 1
ATOM 5016 N N . ILE B 1 209 ? 9.531 -1.734 14.242 1.00 25.28 296 ILE B N 1
ATOM 5017 C CA . ILE B 1 209 ? 9.056 -0.449 14.705 1.00 25.69 296 ILE B CA 1
ATOM 5018 C C . ILE B 1 209 ? 8.641 -0.511 16.193 1.00 26.97 296 ILE B C 1
ATOM 5019 O O . ILE B 1 209 ? 9.000 0.357 17.000 1.00 23.32 296 ILE B O 1
ATOM 5024 N N . ASP B 1 210 ? 7.912 -1.552 16.557 1.00 22.89 297 ASP B N 1
ATOM 5025 C CA . ASP B 1 210 ? 7.384 -1.698 17.907 1.00 26.08 297 ASP B CA 1
ATOM 5026 C C . ASP B 1 210 ? 8.453 -1.922 18.991 1.00 32.02 297 ASP B C 1
ATOM 5027 O O . ASP B 1 210 ? 8.174 -1.665 20.191 1.00 31.46 297 ASP B O 1
ATOM 5032 N N . VAL B 1 211 ? 9.627 -2.439 18.608 1.00 32.77 298 VAL B N 1
ATOM 5033 C CA . VAL B 1 211 ? 10.762 -2.503 19.533 1.00 32.38 298 VAL B CA 1
ATOM 5034 C C . VAL B 1 211 ? 11.563 -1.211 19.506 1.00 29.01 298 VAL B C 1
ATOM 5035 O O . VAL B 1 211 ? 12.638 -1.193 20.104 1.00 30.11 298 VAL B O 1
ATOM 5039 N N . ARG B 1 212 ? 11.046 -0.150 18.886 1.00 25.43 299 ARG B N 1
ATOM 5040 C CA . ARG B 1 212 ? 11.668 1.191 18.946 1.00 30.00 299 ARG B CA 1
ATOM 5041 C C . ARG B 1 212 ? 13.047 1.221 18.303 1.00 28.96 299 ARG B C 1
ATOM 5042 O O . ARG B 1 212 ? 13.897 2.070 18.611 1.00 26.62 299 ARG B O 1
ATOM 5050 N N . ILE B 1 213 ? 13.282 0.285 17.401 1.00 29.33 300 ILE B N 1
ATOM 5051 C CA . ILE B 1 213 ? 14.540 0.281 16.664 1.00 28.31 300 ILE B CA 1
ATOM 5052 C C . ILE B 1 213 ? 14.703 1.515 15.788 1.00 30.85 300 ILE B C 1
ATOM 5053 O O . ILE B 1 213 ? 15.801 2.057 15.732 1.00 36.53 300 ILE B O 1
ATOM 5058 N N . PRO B 1 214 ? 13.688 1.941 15.041 1.00 31.06 301 PRO B N 1
ATOM 5059 C CA . PRO B 1 214 ? 13.922 2.970 14.021 1.00 34.96 301 PRO B CA 1
ATOM 5060 C C . PRO B 1 214 ? 14.535 4.281 14.497 1.00 33.02 301 PRO B C 1
ATOM 5061 O O . PRO B 1 214 ? 15.328 4.880 13.790 1.00 29.87 301 PRO B O 1
ATOM 5065 N N . LYS B 1 215 ? 14.210 4.698 15.705 1.00 32.38 302 LYS B N 1
ATOM 5066 C CA . LYS B 1 215 ? 14.803 5.891 16.261 1.00 33.94 302 LYS B CA 1
ATOM 5067 C C . LYS B 1 215 ? 16.307 5.768 16.209 1.00 32.85 302 LYS B C 1
ATOM 5068 O O . LYS B 1 215 ? 16.994 6.636 15.694 1.00 34.48 302 LYS B O 1
ATOM 5074 N N . ARG B 1 216 ? 16.807 4.666 16.751 1.00 31.66 303 ARG B N 1
ATOM 5075 C CA . ARG B 1 216 ? 18.234 4.395 16.788 1.00 32.21 303 ARG B CA 1
ATOM 5076 C C . ARG B 1 216 ? 18.889 4.164 15.434 1.00 28.38 303 ARG B C 1
ATOM 5077 O O . ARG B 1 216 ? 20.064 4.453 15.259 1.00 31.25 303 ARG B O 1
ATOM 5085 N N . LEU B 1 217 ? 18.185 3.561 14.490 1.00 29.17 304 LEU B N 1
ATOM 5086 C CA . LEU B 1 217 ? 18.750 3.401 13.151 1.00 25.68 304 LEU B CA 1
ATOM 5087 C C . LEU B 1 217 ? 18.981 4.757 12.567 1.00 24.13 304 LEU B C 1
ATOM 5088 O O . LEU B 1 217 ? 19.958 4.953 11.906 1.00 24.89 304 LEU B O 1
ATOM 5093 N N . VAL B 1 218 ? 18.049 5.687 12.722 1.00 30.42 305 VAL B N 1
ATOM 5094 C CA . VAL B 1 218 ? 18.198 7.002 12.098 1.00 28.75 305 VAL B CA 1
ATOM 5095 C C . VAL B 1 218 ? 19.454 7.679 12.631 1.00 30.69 305 VAL B C 1
ATOM 5096 O O . VAL B 1 218 ? 20.180 8.317 11.886 1.00 37.30 305 VAL B O 1
ATOM 5100 N N . GLU B 1 219 ? 19.712 7.553 13.922 1.00 30.86 306 GLU B N 1
ATOM 5101 C CA . GLU B 1 219 ? 20.920 8.111 14.514 1.00 31.87 306 GLU B CA 1
ATOM 5102 C C . GLU B 1 219 ? 22.117 7.476 13.855 1.00 29.29 306 GLU B C 1
ATOM 5103 O O . GLU B 1 219 ? 23.041 8.183 13.509 1.00 31.01 306 GLU B O 1
ATOM 5109 N N . LEU B 1 220 ? 22.107 6.153 13.703 1.00 28.73 307 LEU B N 1
ATOM 5110 C CA . LEU B 1 220 ? 23.226 5.448 13.079 1.00 28.47 307 LEU B CA 1
ATOM 5111 C C . LEU B 1 220 ? 23.456 5.811 11.613 1.00 26.01 307 LEU B C 1
ATOM 5112 O O . LEU B 1 220 ? 24.489 5.491 11.081 1.00 28.07 307 LEU B O 1
ATOM 5117 N N . LEU B 1 221 ? 22.570 6.530 10.949 1.00 25.35 308 LEU B N 1
ATOM 5118 C CA . LEU B 1 221 ? 22.867 6.903 9.573 1.00 30.22 308 LEU B CA 1
ATOM 5119 C C . LEU B 1 221 ? 24.060 7.847 9.499 1.00 32.97 308 LEU B C 1
ATOM 5120 O O . LEU B 1 221 ? 24.653 7.989 8.419 1.00 30.39 308 LEU B O 1
ATOM 5125 N N . SER B 1 222 ? 24.360 8.519 10.620 1.00 34.87 309 SER B N 1
ATOM 5126 C CA . SER B 1 222 ? 25.444 9.519 10.704 1.00 36.72 309 SER B CA 1
ATOM 5127 C C . SER B 1 222 ? 26.701 9.013 11.419 1.00 37.47 309 SER B C 1
ATOM 5128 O O . SER B 1 222 ? 27.589 9.803 11.764 1.00 37.09 309 SER B O 1
ATOM 5131 N N . HIS B 1 223 ? 26.787 7.698 11.611 1.00 36.02 310 HIS B N 1
ATOM 5132 C CA . HIS B 1 223 ? 27.975 7.100 12.182 1.00 34.58 310 HIS B CA 1
ATOM 5133 C C . HIS B 1 223 ? 29.162 7.344 11.254 1.00 38.37 310 HIS B C 1
ATOM 5134 O O . HIS B 1 223 ? 29.026 7.513 10.051 1.00 33.34 310 HIS B O 1
ATOM 5141 N N . GLU B 1 224 ? 30.354 7.396 11.835 1.00 41.95 311 GLU B N 1
ATOM 5142 C CA . GLU B 1 224 ? 31.556 7.670 11.048 1.00 43.71 311 GLU B CA 1
ATOM 5143 C C . GLU B 1 224 ? 31.917 6.547 10.063 1.00 41.16 311 GLU B C 1
ATOM 5144 O O . GLU B 1 224 ? 32.430 6.825 8.980 1.00 40.21 311 GLU B O 1
ATOM 5150 N N . SER B 1 225 ? 31.625 5.304 10.438 1.00 36.92 312 SER B N 1
ATOM 5151 C CA . SER B 1 225 ? 31.910 4.143 9.604 1.00 36.55 312 SER B CA 1
ATOM 5152 C C . SER B 1 225 ? 30.797 3.787 8.597 1.00 38.45 312 SER B C 1
ATOM 5153 O O . SER B 1 225 ? 29.620 3.646 8.959 1.00 41.40 312 SER B O 1
ATOM 5156 N N . THR B 1 226 ? 31.181 3.601 7.338 1.00 34.62 313 THR B N 1
ATOM 5157 C CA . THR B 1 226 ? 30.240 3.143 6.322 1.00 34.50 313 THR B CA 1
ATOM 5158 C C . THR B 1 226 ? 29.794 1.696 6.544 1.00 33.17 313 THR B C 1
ATOM 5159 O O . THR B 1 226 ? 28.779 1.248 6.014 1.00 35.75 313 THR B O 1
ATOM 5163 N N . LEU B 1 227 ? 30.542 0.964 7.348 1.00 31.40 314 LEU B N 1
ATOM 5164 C CA . LEU B 1 227 ? 30.166 -0.389 7.701 1.00 27.48 314 LEU B CA 1
ATOM 5165 C C . LEU B 1 227 ? 28.921 -0.418 8.560 1.00 29.06 314 LEU B C 1
ATOM 5166 O O . LEU B 1 227 ? 28.301 -1.484 8.702 1.00 29.48 314 LEU B O 1
ATOM 5171 N N . VAL B 1 228 ? 28.613 0.727 9.170 1.00 26.73 315 VAL B N 1
ATOM 5172 C CA . VAL B 1 228 ? 27.395 0.912 9.919 1.00 29.67 315 VAL B CA 1
ATOM 5173 C C . VAL B 1 228 ? 26.350 1.587 9.028 1.00 29.38 315 VAL B C 1
ATOM 5174 O O . VAL B 1 228 ? 25.232 1.132 8.872 1.00 33.51 315 VAL B O 1
ATOM 5178 N N . GLN B 1 229 ? 26.745 2.644 8.359 1.00 29.09 316 GLN B N 1
ATOM 5179 C CA . GLN B 1 229 ? 25.837 3.330 7.465 1.00 32.46 316 GLN B CA 1
ATOM 5180 C C . GLN B 1 229 ? 25.111 2.394 6.516 1.00 32.01 316 GLN B C 1
ATOM 5181 O O . GLN B 1 229 ? 23.892 2.400 6.434 1.00 37.51 316 GLN B O 1
ATOM 5187 N N . THR B 1 230 ? 25.847 1.563 5.808 1.00 33.01 317 THR B N 1
ATOM 5188 C CA . THR B 1 230 ? 25.235 0.706 4.804 1.00 28.04 317 THR B CA 1
ATOM 5189 C C . THR B 1 230 ? 24.072 -0.180 5.230 1.00 26.05 317 THR B C 1
ATOM 5190 O O . THR B 1 230 ? 23.041 -0.170 4.583 1.00 29.16 317 THR B O 1
ATOM 5194 N N . PRO B 1 231 ? 24.247 -1.041 6.215 1.00 25.43 318 PRO B N 1
ATOM 5195 C CA . PRO B 1 231 ? 23.125 -1.853 6.654 1.00 24.15 318 PRO B CA 1
ATOM 5196 C C . PRO B 1 231 ? 22.054 -1.019 7.315 1.00 25.05 318 PRO B C 1
ATOM 5197 O O . PRO B 1 231 ? 20.882 -1.383 7.264 1.00 27.59 318 PRO B O 1
ATOM 5201 N N . ALA B 1 232 ? 22.455 0.033 8.008 1.00 26.51 319 ALA B N 1
ATOM 5202 C CA . ALA B 1 232 ? 21.501 0.859 8.745 1.00 26.31 319 ALA B CA 1
ATOM 5203 C C . ALA B 1 232 ? 20.583 1.542 7.746 1.00 24.64 319 ALA B C 1
ATOM 5204 O O . ALA B 1 232 ? 19.369 1.544 7.909 1.00 23.07 319 ALA B O 1
ATOM 5206 N N . LEU B 1 233 ? 21.184 2.095 6.700 1.00 23.28 320 LEU B N 1
ATOM 5207 C CA . LEU B 1 233 ? 20.451 2.768 5.646 1.00 20.95 320 LEU B CA 1
ATOM 5208 C C . LEU B 1 233 ? 19.529 1.763 5.013 1.00 22.60 320 LEU B C 1
ATOM 5209 O O . LEU B 1 233 ? 18.385 2.042 4.675 1.00 24.15 320 LEU B O 1
ATOM 5214 N N . ARG B 1 234 ? 20.041 0.561 4.850 1.00 22.98 321 ARG B N 1
ATOM 5215 C CA . ARG B 1 234 ? 19.255 -0.436 4.175 1.00 24.10 321 ARG B CA 1
ATOM 5216 C C . ARG B 1 234 ? 18.001 -0.744 4.948 1.00 24.28 321 ARG B C 1
ATOM 5217 O O . ARG B 1 234 ? 16.971 -0.933 4.312 1.00 21.67 321 ARG B O 1
ATOM 5225 N N . ALA B 1 235 ? 18.142 -0.920 6.267 1.00 24.27 322 ALA B N 1
ATOM 5226 C CA . ALA B 1 235 ? 17.034 -1.225 7.148 1.00 26.90 322 ALA B CA 1
ATOM 5227 C C . ALA B 1 235 ? 16.006 -0.095 6.999 1.00 25.68 322 ALA B C 1
ATOM 5228 O O . ALA B 1 235 ? 14.834 -0.297 6.773 1.00 23.87 322 ALA B O 1
ATOM 5230 N N . VAL B 1 236 ? 16.462 1.131 7.070 1.00 25.40 323 VAL B N 1
ATOM 5231 C CA . VAL B 1 236 ? 15.537 2.250 6.972 1.00 30.23 323 VAL B CA 1
ATOM 5232 C C . VAL B 1 236 ? 14.787 2.207 5.626 1.00 30.89 323 VAL B C 1
ATOM 5233 O O . VAL B 1 236 ? 13.561 2.442 5.551 1.00 31.70 323 VAL B O 1
ATOM 5237 N N . GLY B 1 237 ? 15.529 1.969 4.548 1.00 26.46 324 GLY B N 1
ATOM 5238 C CA . GLY B 1 237 ? 14.911 1.830 3.243 1.00 23.38 324 GLY B CA 1
ATOM 5239 C C . GLY B 1 237 ? 13.895 0.688 3.208 1.00 25.04 324 GLY B C 1
ATOM 5240 O O . GLY B 1 237 ? 12.834 0.822 2.619 1.00 24.92 324 GLY B O 1
ATOM 5241 N N . ASN B 1 238 ? 14.149 -0.418 3.906 1.00 23.20 325 ASN B N 1
ATOM 5242 C CA . ASN B 1 238 ? 13.177 -1.497 3.952 1.00 24.15 325 ASN B CA 1
ATOM 5243 C C . ASN B 1 238 ? 11.882 -1.144 4.707 1.00 22.74 325 ASN B C 1
ATOM 5244 O O . ASN B 1 238 ? 10.775 -1.532 4.315 1.00 25.04 325 ASN B O 1
ATOM 5249 N N . ILE B 1 239 ? 12.023 -0.382 5.780 1.00 20.94 326 ILE B N 1
ATOM 5250 C CA . ILE B 1 239 ? 10.884 0.104 6.555 1.00 21.32 326 ILE B CA 1
ATOM 5251 C C . ILE B 1 239 ? 9.971 0.978 5.701 1.00 23.17 326 ILE B C 1
ATOM 5252 O O . ILE B 1 239 ? 8.756 0.811 5.718 1.00 24.21 326 ILE B O 1
ATOM 5257 N N . VAL B 1 240 ? 10.545 1.859 4.899 1.00 24.48 327 VAL B N 1
ATOM 5258 C CA . VAL B 1 240 ? 9.705 2.709 4.068 1.00 24.75 327 VAL B CA 1
ATOM 5259 C C . VAL B 1 240 ? 9.219 1.987 2.827 1.00 24.62 327 VAL B C 1
ATOM 5260 O O . VAL B 1 240 ? 8.557 2.606 2.018 1.00 26.06 327 VAL B O 1
ATOM 5264 N N . THR B 1 241 ? 9.565 0.724 2.597 1.00 25.29 328 THR B N 1
ATOM 5265 C CA . THR B 1 241 ? 8.803 -0.020 1.577 1.00 25.33 328 THR B CA 1
ATOM 5266 C C . THR B 1 241 ? 7.463 -0.456 2.136 1.00 20.91 328 THR B C 1
ATOM 5267 O O . THR B 1 241 ? 6.721 -1.094 1.455 1.00 23.45 328 THR B O 1
ATOM 5271 N N . GLY B 1 242 ? 7.210 -0.206 3.405 1.00 23.36 329 GLY B N 1
ATOM 5272 C CA . GLY B 1 242 ? 5.984 -0.572 4.063 1.00 23.18 329 GLY B CA 1
ATOM 5273 C C . GLY B 1 242 ? 4.912 0.457 3.848 1.00 25.27 329 GLY B C 1
ATOM 5274 O O . GLY B 1 242 ? 5.045 1.299 2.966 1.00 17.63 329 GLY B O 1
ATOM 5275 N N . ASN B 1 243 ? 3.881 0.387 4.699 1.00 25.32 330 ASN B N 1
ATOM 5276 C CA . ASN B 1 243 ? 2.759 1.317 4.616 1.00 21.69 330 ASN B CA 1
ATOM 5277 C C . ASN B 1 243 ? 3.068 2.779 4.957 1.00 23.74 330 ASN B C 1
ATOM 5278 O O . ASN B 1 243 ? 4.198 3.126 5.320 1.00 20.63 330 ASN B O 1
ATOM 5283 N N . ASP B 1 244 ? 2.056 3.632 4.801 1.00 26.15 331 ASP B N 1
ATOM 5284 C CA . ASP B 1 244 ? 2.172 5.038 5.157 1.00 27.81 331 ASP B CA 1
ATOM 5285 C C . ASP B 1 244 ? 2.422 5.245 6.638 1.00 27.15 331 ASP B C 1
ATOM 5286 O O . ASP B 1 244 ? 3.217 6.103 6.965 1.00 32.43 331 ASP B O 1
ATOM 5291 N N . LEU B 1 245 ? 1.735 4.537 7.531 1.00 22.55 332 LEU B N 1
ATOM 5292 C CA . LEU B 1 245 ? 1.963 4.714 8.963 1.00 21.81 332 LEU B CA 1
ATOM 5293 C C . LEU B 1 245 ? 3.398 4.359 9.316 1.00 23.31 332 LEU B C 1
ATOM 5294 O O . LEU B 1 245 ? 4.078 5.095 10.055 1.00 21.46 332 LEU B O 1
ATOM 5299 N N . GLN B 1 246 ? 3.874 3.288 8.688 1.00 23.53 333 GLN B N 1
ATOM 5300 C CA . GLN B 1 246 ? 5.243 2.806 8.909 1.00 25.09 333 GLN B CA 1
ATOM 5301 C C . GLN B 1 246 ? 6.270 3.805 8.401 1.00 24.74 333 GLN B C 1
ATOM 5302 O O . GLN B 1 246 ? 7.277 4.077 9.056 1.00 22.12 333 GLN B O 1
ATOM 5308 N N . THR B 1 247 ? 5.991 4.384 7.241 1.00 25.45 334 THR B N 1
ATOM 5309 C CA . THR B 1 247 ? 6.902 5.366 6.671 1.00 24.53 334 THR B CA 1
ATOM 5310 C C . THR B 1 247 ? 6.933 6.625 7.542 1.00 26.38 334 THR B C 1
ATOM 5311 O O . THR B 1 247 ? 7.972 7.192 7.800 1.00 22.68 334 THR B O 1
ATOM 5315 N N . GLN B 1 248 ? 5.779 7.044 8.050 1.00 28.37 335 GLN B N 1
ATOM 5316 C CA . GLN B 1 248 ? 5.695 8.196 8.942 1.00 25.36 335 GLN B CA 1
ATOM 5317 C C . GLN B 1 248 ? 6.489 8.023 10.248 1.00 26.26 335 GLN B C 1
ATOM 5318 O O . GLN B 1 248 ? 6.973 8.996 10.785 1.00 29.09 335 GLN B O 1
ATOM 5324 N N . VAL B 1 249 ? 6.621 6.814 10.777 1.00 23.40 336 VAL B N 1
ATOM 5325 C CA . VAL B 1 249 ? 7.436 6.608 11.964 1.00 22.31 336 VAL B CA 1
ATOM 5326 C C . VAL B 1 249 ? 8.874 7.006 11.708 1.00 22.85 336 VAL B C 1
ATOM 5327 O O . VAL B 1 249 ? 9.511 7.661 12.526 1.00 22.87 336 VAL B O 1
ATOM 5331 N N . VAL B 1 250 ? 9.388 6.641 10.545 1.00 25.07 337 VAL B N 1
ATOM 5332 C CA . VAL B 1 250 ? 10.775 6.934 10.181 1.00 26.05 337 VAL B CA 1
ATOM 5333 C C . VAL B 1 250 ? 10.976 8.435 9.908 1.00 29.38 337 VAL B C 1
ATOM 5334 O O . VAL B 1 250 ? 11.957 9.064 10.304 1.00 26.27 337 VAL B O 1
ATOM 5338 N N . ILE B 1 251 ? 10.014 9.066 9.243 1.00 31.77 338 ILE B N 1
ATOM 5339 C CA . ILE B 1 251 ? 10.089 10.513 9.093 1.00 28.98 338 ILE B CA 1
ATOM 5340 C C . ILE B 1 251 ? 10.118 11.250 10.463 1.00 29.95 338 ILE B C 1
ATOM 5341 O O . ILE B 1 251 ? 10.855 12.223 10.645 1.00 25.53 338 ILE B O 1
ATOM 5346 N N . ASN B 1 252 ? 9.273 10.796 11.386 1.00 28.34 339 ASN B N 1
ATOM 5347 C CA . ASN B 1 252 ? 9.078 11.376 12.720 1.00 30.36 339 ASN B CA 1
ATOM 5348 C C . ASN B 1 252 ? 10.318 11.168 13.594 1.00 34.66 339 ASN B C 1
ATOM 5349 O O . ASN B 1 252 ? 10.572 11.964 14.498 1.00 39.74 339 ASN B O 1
ATOM 5354 N N . ALA B 1 253 ? 11.069 10.099 13.341 1.00 33.38 340 ALA B N 1
ATOM 5355 C CA . ALA B 1 253 ? 12.335 9.831 14.029 1.00 30.94 340 ALA B CA 1
ATOM 5356 C C . ALA B 1 253 ? 13.538 10.565 13.451 1.00 27.28 340 ALA B C 1
ATOM 5357 O O . ALA B 1 253 ? 14.651 10.334 13.897 1.00 26.76 340 ALA B O 1
ATOM 5359 N N . GLY B 1 254 ? 13.362 11.362 12.414 1.00 27.54 341 GLY B N 1
ATOM 5360 C CA . GLY B 1 254 ? 14.441 12.213 11.944 1.00 25.42 341 GLY B CA 1
ATOM 5361 C C . GLY B 1 254 ? 15.160 11.790 10.694 1.00 26.63 341 GLY B C 1
ATOM 5362 O O . GLY B 1 254 ? 16.200 12.328 10.342 1.00 34.18 341 GLY B O 1
ATOM 5363 N N . VAL B 1 255 ? 14.594 10.842 9.981 1.00 26.39 342 VAL B N 1
ATOM 5364 C CA . VAL B 1 255 ? 15.266 10.274 8.826 1.00 26.08 342 VAL B CA 1
ATOM 5365 C C . VAL B 1 255 ? 15.551 11.249 7.722 1.00 23.67 342 VAL B C 1
ATOM 5366 O O . VAL B 1 255 ? 16.531 11.062 7.041 1.00 25.00 342 VAL B O 1
ATOM 5370 N N . LEU B 1 256 ? 14.740 12.275 7.518 1.00 25.85 343 LEU B N 1
ATOM 5371 C CA . LEU B 1 256 ? 14.955 13.119 6.338 1.00 28.43 343 LEU B CA 1
ATOM 5372 C C . LEU B 1 256 ? 16.265 13.936 6.394 1.00 32.33 343 LEU B C 1
ATOM 5373 O O . LEU B 1 256 ? 17.044 13.898 5.446 1.00 34.49 343 LEU B O 1
ATOM 5378 N N . PRO B 1 257 ? 16.538 14.650 7.482 1.00 34.05 344 PRO B N 1
ATOM 5379 C CA . PRO B 1 257 ? 17.842 15.302 7.683 1.00 33.49 344 PRO B CA 1
ATOM 5380 C C . PRO B 1 257 ? 19.044 14.358 7.679 1.00 32.37 344 PRO B C 1
ATOM 5381 O O . PRO B 1 257 ? 20.132 14.781 7.303 1.00 35.79 344 PRO B O 1
ATOM 5385 N N . ALA B 1 258 ? 18.876 13.111 8.100 1.00 30.48 345 ALA B N 1
ATOM 5386 C CA . ALA B 1 258 ? 19.957 12.132 7.983 1.00 28.13 345 ALA B CA 1
ATOM 5387 C C . ALA B 1 258 ? 20.169 11.788 6.490 1.00 31.57 345 ALA B C 1
ATOM 5388 O O . ALA B 1 258 ? 21.308 11.738 5.991 1.00 32.25 345 ALA B O 1
ATOM 5390 N N . LEU B 1 259 ? 19.065 11.592 5.769 1.00 27.40 346 LEU B N 1
ATOM 5391 C CA . LEU B 1 259 ? 19.159 11.308 4.352 1.00 29.77 346 LEU B CA 1
ATOM 5392 C C . LEU B 1 259 ? 19.838 12.455 3.602 1.00 31.46 346 LEU B C 1
ATOM 5393 O O . LEU B 1 259 ? 20.452 12.255 2.554 1.00 28.95 346 LEU B O 1
ATOM 5398 N N . ARG B 1 260 ? 19.738 13.658 4.149 1.00 32.10 347 ARG B N 1
ATOM 5399 C CA . ARG B 1 260 ? 20.338 14.815 3.516 1.00 33.06 347 ARG B CA 1
ATOM 5400 C C . ARG B 1 260 ? 21.844 14.653 3.547 1.00 33.60 347 ARG B C 1
ATOM 5401 O O . ARG B 1 260 ? 22.563 14.998 2.630 1.00 30.27 347 ARG B O 1
ATOM 5409 N N . LEU B 1 261 ? 22.317 14.182 4.690 1.00 39.67 348 LEU B N 1
ATOM 5410 C CA . LEU B 1 261 ? 23.736 13.991 4.920 1.00 36.01 348 LEU B CA 1
ATOM 5411 C C . LEU B 1 261 ? 24.175 12.950 3.917 1.00 38.65 348 LEU B C 1
ATOM 5412 O O . LEU B 1 261 ? 25.132 13.190 3.184 1.00 40.86 348 LEU B O 1
ATOM 5417 N N . LEU B 1 262 ? 23.439 11.832 3.839 1.00 38.09 349 LEU B N 1
ATOM 5418 C CA . LEU B 1 262 ? 23.866 10.688 3.017 1.00 35.44 349 LEU B CA 1
ATOM 5419 C C . LEU B 1 262 ? 23.841 10.992 1.518 1.00 31.44 349 LEU B C 1
ATOM 5420 O O . LEU B 1 262 ? 24.528 10.322 0.754 1.00 26.41 349 LEU B O 1
ATOM 5425 N N . LEU B 1 263 ? 23.033 11.962 1.095 1.00 28.51 350 LEU B N 1
ATOM 5426 C CA . LEU B 1 263 ? 23.010 12.330 -0.308 1.00 34.77 350 LEU B CA 1
ATOM 5427 C C . LEU B 1 263 ? 24.350 12.920 -0.719 1.00 37.53 350 LEU B C 1
ATOM 5428 O O . LEU B 1 263 ? 24.638 12.920 -1.910 1.00 35.33 350 LEU B O 1
ATOM 5433 N N . SER B 1 264 ? 25.134 13.410 0.248 1.00 38.40 351 SER B N 1
ATOM 5434 C CA . SER B 1 264 ? 26.485 13.901 -0.045 1.00 45.54 351 SER B CA 1
ATOM 5435 C C . SER B 1 264 ? 27.637 13.023 0.508 1.00 45.75 351 SER B C 1
ATOM 5436 O O . SER B 1 264 ? 28.701 13.499 0.913 1.00 44.19 351 SER B O 1
ATOM 5439 N N . SER B 1 265 ? 27.430 11.714 0.454 1.00 41.37 352 SER B N 1
ATOM 5440 C CA . SER B 1 265 ? 28.425 10.762 0.908 1.00 43.77 352 SER B CA 1
ATOM 5441 C C . SER B 1 265 ? 29.527 10.576 -0.128 1.00 46.21 352 SER B C 1
ATOM 5442 O O . SER B 1 265 ? 29.261 10.708 -1.325 1.00 50.85 352 SER B O 1
ATOM 5445 N N . PRO B 1 266 ? 30.744 10.237 0.308 1.00 45.66 353 PRO B N 1
ATOM 5446 C CA . PRO B 1 266 ? 31.813 9.835 -0.630 1.00 46.37 353 PRO B CA 1
ATOM 5447 C C . PRO B 1 266 ? 31.466 8.567 -1.453 1.00 48.06 353 PRO B C 1
ATOM 5448 O O . PRO B 1 266 ? 31.661 8.549 -2.667 1.00 48.04 353 PRO B O 1
ATOM 5452 N N . LYS B 1 267 ? 30.955 7.528 -0.791 1.00 47.92 354 LYS B N 1
ATOM 5453 C CA . LYS B 1 267 ? 30.593 6.273 -1.441 1.00 48.78 354 LYS B CA 1
ATOM 5454 C C . LYS B 1 267 ? 29.378 6.446 -2.334 1.00 46.42 354 LYS B C 1
ATOM 5455 O O . LYS B 1 267 ? 28.324 6.823 -1.843 1.00 48.80 354 LYS B O 1
ATOM 5461 N N . GLU B 1 268 ? 29.516 6.151 -3.622 1.00 44.69 355 GLU B N 1
ATOM 5462 C CA . GLU B 1 268 ? 28.430 6.282 -4.594 1.00 44.46 355 GLU B CA 1
ATOM 5463 C C . GLU B 1 268 ? 27.180 5.491 -4.198 1.00 40.81 355 GLU B C 1
ATOM 5464 O O . GLU B 1 268 ? 26.058 5.968 -4.354 1.00 36.88 355 GLU B O 1
ATOM 5470 N N . ASN B 1 269 ? 27.394 4.291 -3.681 1.00 39.39 356 ASN B N 1
ATOM 5471 C CA . ASN B 1 269 ? 26.305 3.378 -3.358 1.00 43.50 356 ASN B CA 1
ATOM 5472 C C . ASN B 1 269 ? 25.477 3.810 -2.169 1.00 40.92 356 ASN B C 1
ATOM 5473 O O . ASN B 1 269 ? 24.305 3.471 -2.118 1.00 38.50 356 ASN B O 1
ATOM 5478 N N . ILE B 1 270 ? 26.072 4.553 -1.243 1.00 37.04 357 ILE B N 1
ATOM 5479 C CA . ILE B 1 270 ? 25.302 5.149 -0.166 1.00 36.13 357 ILE B CA 1
ATOM 5480 C C . ILE B 1 270 ? 24.362 6.188 -0.764 1.00 35.57 357 ILE B C 1
ATOM 5481 O O . ILE B 1 270 ? 23.222 6.315 -0.348 1.00 40.52 357 ILE B O 1
ATOM 5486 N N . LYS B 1 271 ? 24.831 6.927 -1.762 1.00 34.22 358 LYS B N 1
ATOM 5487 C CA . LYS B 1 271 ? 24.004 7.922 -2.432 1.00 31.42 358 LYS B CA 1
ATOM 5488 C C . LYS B 1 271 ? 22.879 7.245 -3.235 1.00 31.23 358 LYS B C 1
ATOM 5489 O O . LYS B 1 271 ? 21.768 7.789 -3.372 1.00 27.77 358 LYS B O 1
ATOM 5495 N N . LYS B 1 272 ? 23.175 6.081 -3.815 1.00 25.68 359 LYS B N 1
ATOM 5496 C CA . LYS B 1 272 ? 22.142 5.366 -4.542 1.00 28.65 359 LYS B CA 1
ATOM 5497 C C . LYS B 1 272 ? 21.026 4.861 -3.602 1.00 27.77 359 LYS B C 1
ATOM 5498 O O . LYS B 1 272 ? 19.846 5.060 -3.864 1.00 27.91 359 LYS B O 1
ATOM 5504 N N . GLU B 1 273 ? 21.385 4.315 -2.452 1.00 26.44 360 GLU B N 1
ATOM 5505 C CA . GLU B 1 273 ? 20.424 3.742 -1.534 1.00 25.77 360 GLU B CA 1
ATOM 5506 C C . GLU B 1 273 ? 19.641 4.823 -0.807 1.00 29.22 360 GLU B C 1
ATOM 5507 O O . GLU B 1 273 ? 18.486 4.608 -0.430 1.00 27.54 360 GLU B O 1
ATOM 5513 N N . ALA B 1 274 ? 20.281 5.973 -0.631 1.00 28.74 361 ALA B N 1
ATOM 5514 C CA . ALA B 1 274 ? 19.631 7.150 -0.086 1.00 31.30 361 ALA B CA 1
ATOM 5515 C C . ALA B 1 274 ? 18.532 7.661 -1.018 1.00 31.40 361 ALA B C 1
ATOM 5516 O O . ALA B 1 274 ? 17.453 8.015 -0.579 1.00 34.03 361 ALA B O 1
ATOM 5518 N N . CYS B 1 275 ? 18.805 7.678 -2.313 1.00 32.89 362 CYS B N 1
ATOM 5519 C CA . CYS B 1 275 ? 17.832 8.104 -3.307 1.00 32.73 362 CYS B CA 1
ATOM 5520 C C . CYS B 1 275 ? 16.676 7.123 -3.402 1.00 32.17 362 CYS B C 1
ATOM 5521 O O . CYS B 1 275 ? 15.495 7.502 -3.524 1.00 33.85 362 CYS B O 1
ATOM 5524 N N . TRP B 1 276 ? 17.031 5.848 -3.384 1.00 27.19 363 TRP B N 1
ATOM 5525 C CA . TRP B 1 276 ? 16.021 4.802 -3.404 1.00 25.93 363 TRP B CA 1
ATOM 5526 C C . TRP B 1 276 ? 15.061 5.019 -2.226 1.00 24.73 363 TRP B C 1
ATOM 5527 O O . TRP B 1 276 ? 13.839 4.983 -2.390 1.00 25.42 363 TRP B O 1
ATOM 5538 N N . THR B 1 277 ? 15.636 5.267 -1.052 1.00 23.18 364 THR B N 1
ATOM 5539 C CA . THR B 1 277 ? 14.874 5.426 0.163 1.00 24.42 364 THR B CA 1
ATOM 5540 C C . THR B 1 277 ? 13.962 6.611 0.038 1.00 24.22 364 THR B C 1
ATOM 5541 O O . THR B 1 277 ? 12.773 6.530 0.246 1.00 28.77 364 THR B O 1
ATOM 5545 N N . ILE B 1 278 ? 14.527 7.739 -0.343 1.00 29.12 365 ILE B N 1
ATOM 5546 C CA . ILE B 1 278 ? 13.717 8.932 -0.487 1.00 28.60 365 ILE B CA 1
ATOM 5547 C C . ILE B 1 278 ? 12.573 8.692 -1.464 1.00 28.93 365 ILE B C 1
ATOM 5548 O O . ILE B 1 278 ? 11.493 9.238 -1.275 1.00 29.34 365 ILE B O 1
ATOM 5553 N N . SER B 1 279 ? 12.827 7.926 -2.525 1.00 26.15 366 SER B N 1
ATOM 5554 C CA . SER B 1 279 ? 11.838 7.746 -3.569 1.00 22.19 366 SER B CA 1
ATOM 5555 C C . SER B 1 279 ? 10.705 6.897 -3.013 1.00 24.61 366 SER B C 1
ATOM 5556 O O . SER B 1 279 ? 9.547 7.022 -3.426 1.00 23.51 366 SER B O 1
ATOM 5559 N N . ASN B 1 280 ? 11.024 6.007 -2.082 1.00 21.90 367 ASN B N 1
ATOM 5560 C CA . ASN B 1 280 ? 9.934 5.362 -1.367 1.00 25.26 367 ASN B CA 1
ATOM 5561 C C . ASN B 1 280 ? 9.170 6.257 -0.357 1.00 26.69 367 ASN B C 1
ATOM 5562 O O . ASN B 1 280 ? 8.070 5.943 0.070 1.00 29.82 367 ASN B O 1
ATOM 5567 N N . ILE B 1 281 ? 9.700 7.416 -0.010 1.00 27.06 368 ILE B N 1
ATOM 5568 C CA . ILE B 1 281 ? 8.941 8.344 0.811 1.00 26.15 368 ILE B CA 1
ATOM 5569 C C . ILE B 1 281 ? 8.119 9.276 -0.081 1.00 27.58 368 ILE B C 1
ATOM 5570 O O . ILE B 1 281 ? 7.016 9.704 0.323 1.00 29.35 368 ILE B O 1
ATOM 5575 N N . THR B 1 282 ? 8.620 9.586 -1.282 1.00 26.58 369 THR B N 1
ATOM 5576 C CA . THR B 1 282 ? 7.851 10.403 -2.243 1.00 27.96 369 THR B CA 1
ATOM 5577 C C . THR B 1 282 ? 6.807 9.598 -2.995 1.00 28.42 369 THR B C 1
ATOM 5578 O O . THR B 1 282 ? 5.967 10.139 -3.740 1.00 30.44 369 THR B O 1
ATOM 5582 N N . ALA B 1 283 ? 6.856 8.294 -2.760 1.00 27.28 370 ALA B N 1
ATOM 5583 C CA . ALA B 1 283 ? 5.795 7.412 -3.224 1.00 24.91 370 ALA B CA 1
ATOM 5584 C C . ALA B 1 283 ? 4.645 7.380 -2.225 1.00 24.51 370 ALA B C 1
ATOM 5585 O O . ALA B 1 283 ? 3.595 6.766 -2.493 1.00 25.07 370 ALA B O 1
ATOM 5587 N N . GLY B 1 284 ? 4.871 8.071 -1.109 1.00 20.41 371 GLY B N 1
ATOM 5588 C CA . GLY B 1 284 ? 3.947 8.139 0.001 1.00 23.75 371 GLY B CA 1
ATOM 5589 C C . GLY B 1 284 ? 2.819 9.122 -0.215 1.00 21.83 371 GLY B C 1
ATOM 5590 O O . GLY B 1 284 ? 2.481 9.420 -1.355 1.00 22.06 371 GLY B O 1
ATOM 5591 N N . ASN B 1 285 ? 2.189 9.581 0.863 1.00 22.09 372 ASN B N 1
ATOM 5592 C CA . ASN B 1 285 ? 1.106 10.559 0.715 1.00 22.68 372 ASN B CA 1
ATOM 5593 C C . ASN B 1 285 ? 1.677 11.940 0.546 1.00 24.40 372 ASN B C 1
ATOM 5594 O O . ASN B 1 285 ? 2.890 12.122 0.561 1.00 25.36 372 ASN B O 1
ATOM 5599 N N . THR B 1 286 ? 0.765 12.883 0.369 1.00 30.01 373 THR B N 1
ATOM 5600 C CA . THR B 1 286 ? 1.057 14.296 0.169 1.00 34.60 373 THR B CA 1
ATOM 5601 C C . THR B 1 286 ? 1.805 14.963 1.331 1.00 32.06 373 THR B C 1
ATOM 5602 O O . THR B 1 286 ? 2.700 15.772 1.107 1.00 32.84 373 THR B O 1
ATOM 5606 N N . GLU B 1 287 ? 1.484 14.619 2.570 1.00 33.23 374 GLU B N 1
ATOM 5607 C CA . GLU B 1 287 ? 2.229 15.206 3.702 1.00 36.55 374 GLU B CA 1
ATOM 5608 C C . GLU B 1 287 ? 3.675 14.769 3.659 1.00 32.78 374 GLU B C 1
ATOM 5609 O O . GLU B 1 287 ? 4.553 15.482 4.121 1.00 34.18 374 GLU B O 1
ATOM 5615 N N . GLN B 1 288 ? 3.894 13.570 3.127 1.00 30.85 375 GLN B N 1
ATOM 5616 C CA . GLN B 1 288 ? 5.207 12.982 3.072 1.00 26.12 375 GLN B CA 1
ATOM 5617 C C . GLN B 1 288 ? 6.026 13.513 1.907 1.00 28.87 375 GLN B C 1
ATOM 5618 O O . GLN B 1 288 ? 7.237 13.750 2.051 1.00 29.77 375 GLN B O 1
ATOM 5624 N N . ILE B 1 289 ? 5.365 13.776 0.784 1.00 28.84 376 ILE B N 1
ATOM 5625 C CA . ILE B 1 289 ? 6.046 14.423 -0.329 1.00 25.88 376 ILE B CA 1
ATOM 5626 C C . ILE B 1 289 ? 6.412 15.824 0.121 1.00 27.80 376 ILE B C 1
ATOM 5627 O O . ILE B 1 289 ? 7.515 16.322 -0.177 1.00 30.08 376 ILE B O 1
ATOM 5632 N N . GLN B 1 290 ? 5.553 16.427 0.933 1.00 24.95 377 GLN B N 1
ATOM 5633 C CA . GLN B 1 290 ? 5.883 17.771 1.395 1.00 29.31 377 GLN B CA 1
ATOM 5634 C C . GLN B 1 290 ? 7.016 17.753 2.401 1.00 25.37 377 GLN B C 1
ATOM 5635 O O . GLN B 1 290 ? 7.796 18.691 2.432 1.00 22.01 377 GLN B O 1
ATOM 5641 N N . ALA B 1 291 ? 7.095 16.712 3.220 1.00 21.03 378 ALA B N 1
ATOM 5642 C CA . ALA B 1 291 ? 8.161 16.635 4.211 1.00 23.09 378 ALA B CA 1
ATOM 5643 C C . ALA B 1 291 ? 9.531 16.531 3.551 1.00 22.83 378 ALA B C 1
ATOM 5644 O O . ALA B 1 291 ? 10.502 17.074 4.047 1.00 24.43 378 ALA B O 1
ATOM 5646 N N . VAL B 1 292 ? 9.611 15.760 2.476 1.00 25.26 379 VAL B N 1
ATOM 5647 C CA . VAL B 1 292 ? 10.830 15.628 1.694 1.00 22.13 379 VAL B CA 1
ATOM 5648 C C . VAL B 1 292 ? 11.195 17.012 1.205 1.00 21.40 379 VAL B C 1
ATOM 5649 O O . VAL B 1 292 ? 12.324 17.421 1.373 1.00 19.30 379 VAL B O 1
ATOM 5653 N N . ILE B 1 293 ? 10.249 17.716 0.566 1.00 25.18 380 ILE B N 1
ATOM 5654 C CA . ILE B 1 293 ? 10.483 19.079 0.084 1.00 23.81 380 ILE B CA 1
ATOM 5655 C C . ILE B 1 293 ? 10.921 20.017 1.213 1.00 26.28 380 ILE B C 1
ATOM 5656 O O . ILE B 1 293 ? 11.917 20.696 1.069 1.00 29.87 380 ILE B O 1
ATOM 5661 N N . ASP B 1 294 ? 10.210 20.054 2.328 1.00 26.56 381 ASP B N 1
ATOM 5662 C CA . ASP B 1 294 ? 10.642 20.832 3.492 1.00 32.12 381 ASP B CA 1
ATOM 5663 C C . ASP B 1 294 ? 12.004 20.474 4.092 1.00 29.66 381 ASP B C 1
ATOM 5664 O O . ASP B 1 294 ? 12.579 21.302 4.804 1.00 32.55 381 ASP B O 1
ATOM 5669 N N . ALA B 1 295 ? 12.529 19.283 3.819 1.00 28.85 382 ALA B N 1
ATOM 5670 C CA . ALA B 1 295 ? 13.861 18.908 4.317 1.00 26.14 382 ALA B CA 1
ATOM 5671 C C . ALA B 1 295 ? 14.984 19.317 3.373 1.00 24.89 382 ALA B C 1
ATOM 5672 O O . ALA B 1 295 ? 16.124 18.950 3.612 1.00 24.71 382 ALA B O 1
ATOM 5674 N N . ASN B 1 296 ? 14.654 20.096 2.344 1.00 29.46 383 ASN B N 1
ATOM 5675 C CA . ASN B 1 296 ? 15.577 20.569 1.306 1.00 30.71 383 ASN B CA 1
ATOM 5676 C C . ASN B 1 296 ? 16.273 19.435 0.557 1.00 29.60 383 ASN B C 1
ATOM 5677 O O . ASN B 1 296 ? 17.434 19.570 0.203 1.00 30.67 383 ASN B O 1
ATOM 5682 N N . LEU B 1 297 ? 15.554 18.341 0.314 1.00 29.47 384 LEU B N 1
ATOM 5683 C CA . LEU B 1 297 ? 16.093 17.202 -0.406 1.00 28.02 384 LEU B CA 1
ATOM 5684 C C . LEU B 1 297 ? 15.980 17.375 -1.937 1.00 26.93 384 LEU B C 1
ATOM 5685 O O . LEU B 1 297 ? 16.711 16.750 -2.706 1.00 30.26 384 LEU B O 1
ATOM 5690 N N . ILE B 1 298 ? 15.082 18.214 -2.416 1.00 21.64 385 ILE B N 1
ATOM 5691 C CA . ILE B 1 298 ? 14.948 18.301 -3.855 1.00 23.74 385 ILE B CA 1
ATOM 5692 C C . ILE B 1 298 ? 16.223 18.747 -4.530 1.00 29.19 385 ILE B C 1
ATOM 5693 O O . ILE B 1 298 ? 16.724 18.035 -5.415 1.00 30.97 385 ILE B O 1
ATOM 5698 N N . PRO B 1 299 ? 16.796 19.871 -4.122 1.00 30.88 386 PRO B N 1
ATOM 5699 C CA . PRO B 1 299 ? 18.031 20.350 -4.769 1.00 33.42 386 PRO B CA 1
ATOM 5700 C C . PRO B 1 299 ? 19.176 19.355 -4.924 1.00 31.55 386 PRO B C 1
ATOM 5701 O O . PRO B 1 299 ? 19.611 19.195 -6.040 1.00 36.96 386 PRO B O 1
ATOM 5705 N N . PRO B 1 300 ? 19.682 18.691 -3.910 1.00 30.36 387 PRO B N 1
ATOM 5706 C CA . PRO B 1 300 ? 20.731 17.709 -4.174 1.00 29.80 387 PRO B CA 1
ATOM 5707 C C . PRO B 1 300 ? 20.222 16.558 -5.029 1.00 33.97 387 PRO B C 1
ATOM 5708 O O . PRO B 1 300 ? 21.053 15.908 -5.664 1.00 36.42 387 PRO B O 1
ATOM 5712 N N . LEU B 1 301 ? 18.925 16.253 -4.993 1.00 35.00 388 LEU B N 1
ATOM 5713 C CA . LEU B 1 301 ? 18.373 15.178 -5.839 1.00 34.67 388 LEU B CA 1
ATOM 5714 C C . LEU B 1 301 ? 18.440 15.557 -7.339 1.00 30.58 388 LEU B C 1
ATOM 5715 O O . LEU B 1 301 ? 18.768 14.767 -8.205 1.00 29.70 388 LEU B O 1
ATOM 5720 N N . VAL B 1 302 ? 18.074 16.783 -7.646 1.00 29.93 389 VAL B N 1
ATOM 5721 C CA . VAL B 1 302 ? 18.138 17.313 -8.999 1.00 31.26 389 VAL B CA 1
ATOM 5722 C C . VAL B 1 302 ? 19.585 17.400 -9.441 1.00 34.96 389 VAL B C 1
ATOM 5723 O O . VAL B 1 302 ? 19.886 17.015 -10.573 1.00 38.97 389 VAL B O 1
ATOM 5727 N N . LYS B 1 303 ? 20.480 17.826 -8.553 1.00 33.36 390 LYS B N 1
ATOM 5728 C CA . LYS B 1 303 ? 21.906 17.822 -8.864 1.00 36.87 390 LYS B CA 1
ATOM 5729 C C . LYS B 1 303 ? 22.359 16.419 -9.236 1.00 35.53 390 LYS B C 1
ATOM 5730 O O . LYS B 1 303 ? 23.025 16.271 -10.260 1.00 43.00 390 LYS B O 1
ATOM 5736 N N . LEU B 1 304 ? 22.007 15.411 -8.441 1.00 30.90 391 LEU B N 1
ATOM 5737 C CA . LEU B 1 304 ? 22.407 14.037 -8.712 1.00 31.11 391 LEU B CA 1
ATOM 5738 C C . LEU B 1 304 ? 21.823 13.520 -10.025 1.00 32.51 391 LEU B C 1
ATOM 5739 O O . LEU B 1 304 ? 22.464 12.733 -10.719 1.00 33.10 391 LEU B O 1
ATOM 5744 N N . LEU B 1 305 ? 20.608 13.932 -10.356 1.00 32.28 392 LEU B N 1
ATOM 5745 C CA . LEU B 1 305 ? 19.972 13.521 -11.598 1.00 35.89 392 LEU B CA 1
ATOM 5746 C C . LEU B 1 305 ? 20.733 14.077 -12.797 1.00 42.69 392 LEU B C 1
ATOM 5747 O O . LEU B 1 305 ? 20.500 13.665 -13.932 1.00 44.40 392 LEU B O 1
ATOM 5752 N N . GLU B 1 306 ? 21.599 15.071 -12.593 1.00 48.41 393 GLU B N 1
ATOM 5753 C CA . GLU B 1 306 ? 22.340 15.613 -13.740 1.00 48.96 393 GLU B CA 1
ATOM 5754 C C . GLU B 1 306 ? 23.776 15.134 -13.846 1.00 44.13 393 GLU B C 1
ATOM 5755 O O . GLU B 1 306 ? 24.238 14.974 -14.963 1.00 41.82 393 GLU B O 1
ATOM 5761 N N . VAL B 1 307 ? 24.428 14.827 -12.726 1.00 41.34 394 VAL B N 1
ATOM 5762 C CA . VAL B 1 307 ? 25.860 14.485 -12.735 1.00 40.27 394 VAL B CA 1
ATOM 5763 C C . VAL B 1 307 ? 26.277 13.174 -12.069 1.00 42.06 394 VAL B C 1
ATOM 5764 O O . VAL B 1 307 ? 27.453 12.810 -12.111 1.00 43.76 394 VAL B O 1
ATOM 5768 N N . ALA B 1 308 ? 25.347 12.445 -11.470 1.00 42.58 395 ALA B N 1
ATOM 5769 C CA . ALA B 1 308 ? 25.713 11.237 -10.738 1.00 44.04 395 ALA B CA 1
ATOM 5770 C C . ALA B 1 308 ? 25.937 10.073 -11.708 1.00 44.47 395 ALA B C 1
ATOM 5771 O O . ALA B 1 308 ? 25.628 10.204 -12.893 1.00 40.13 395 ALA B O 1
ATOM 5773 N N . GLU B 1 309 ? 26.498 8.967 -11.219 1.00 42.90 396 GLU B N 1
ATOM 5774 C CA . GLU B 1 309 ? 26.562 7.748 -12.018 1.00 44.60 396 GLU B CA 1
ATOM 5775 C C . GLU B 1 309 ? 25.155 7.325 -12.385 1.00 40.77 396 GLU B C 1
ATOM 5776 O O . GLU B 1 309 ? 24.233 7.632 -11.652 1.00 41.10 396 GLU B O 1
ATOM 5782 N N . ASP B 1 310 ? 25.001 6.657 -13.523 1.00 42.07 397 ASP B N 1
ATOM 5783 C CA . ASP B 1 310 ? 23.719 6.202 -14.042 1.00 44.69 397 ASP B CA 1
ATOM 5784 C C . ASP B 1 310 ? 22.843 5.501 -12.999 1.00 44.63 397 ASP B C 1
ATOM 5785 O O . ASP B 1 310 ? 21.664 5.775 -12.894 1.00 44.50 397 ASP B O 1
ATOM 5790 N N . LYS B 1 311 ? 23.402 4.596 -12.210 1.00 44.20 398 LYS B N 1
ATOM 5791 C CA . LYS B 1 311 ? 22.589 3.860 -11.250 1.00 44.16 398 LYS B CA 1
ATOM 5792 C C . LYS B 1 311 ? 21.976 4.813 -10.230 1.00 42.43 398 LYS B C 1
ATOM 5793 O O . LYS B 1 311 ? 20.857 4.617 -9.741 1.00 39.96 398 LYS B O 1
ATOM 5799 N N . THR B 1 312 ? 22.724 5.857 -9.904 1.00 38.52 399 THR B N 1
ATOM 5800 C CA . THR B 1 312 ? 22.236 6.837 -8.959 1.00 37.92 399 THR B CA 1
ATOM 5801 C C . THR B 1 312 ? 21.214 7.762 -9.578 1.00 39.23 399 THR B C 1
ATOM 5802 O O . THR B 1 312 ? 20.251 8.122 -8.937 1.00 41.91 399 THR B O 1
ATOM 5806 N N . LYS B 1 313 ? 21.416 8.153 -10.828 1.00 43.69 400 LYS B N 1
ATOM 5807 C CA . LYS B 1 313 ? 20.444 8.969 -11.555 1.00 40.18 400 LYS B CA 1
ATOM 5808 C C . LYS B 1 313 ? 19.072 8.307 -11.647 1.00 40.10 400 LYS B C 1
ATOM 5809 O O . LYS B 1 313 ? 18.058 8.983 -11.554 1.00 39.56 400 LYS B O 1
ATOM 5815 N N . LYS B 1 314 ? 19.033 6.995 -11.885 1.00 41.42 401 LYS B N 1
ATOM 5816 C CA . LYS B 1 314 ? 17.769 6.281 -12.065 1.00 39.18 401 LYS B CA 1
ATOM 5817 C C . LYS B 1 314 ? 16.992 6.400 -10.770 1.00 38.73 401 LYS B C 1
ATOM 5818 O O . LYS B 1 314 ? 15.845 6.807 -10.740 1.00 36.03 401 LYS B O 1
ATOM 5824 N N . GLU B 1 315 ? 17.659 6.062 -9.678 1.00 40.38 402 GLU B N 1
ATOM 5825 C CA . GLU B 1 315 ? 17.081 6.194 -8.357 1.00 37.41 402 GLU B CA 1
ATOM 5826 C C . GLU B 1 315 ? 16.603 7.626 -8.057 1.00 33.84 402 GLU B C 1
ATOM 5827 O O . GLU B 1 315 ? 15.487 7.880 -7.610 1.00 32.33 402 GLU B O 1
ATOM 5833 N N . ALA B 1 316 ? 17.407 8.610 -8.399 1.00 32.04 403 ALA B N 1
ATOM 5834 C CA . ALA B 1 316 ? 16.986 9.986 -8.183 1.00 29.67 403 ALA B CA 1
ATOM 5835 C C . ALA B 1 316 ? 15.770 10.373 -9.036 1.00 32.07 403 ALA B C 1
ATOM 5836 O O . ALA B 1 316 ? 14.924 11.190 -8.648 1.00 29.16 403 ALA B O 1
ATOM 5838 N N . CYS B 1 317 ? 15.712 9.804 -10.237 1.00 34.69 404 CYS B N 1
ATOM 5839 C CA . CYS B 1 317 ? 14.620 10.034 -11.179 1.00 31.46 404 CYS B CA 1
ATOM 5840 C C . CYS B 1 317 ? 13.338 9.465 -10.605 1.00 23.37 404 CYS B C 1
ATOM 5841 O O . CYS B 1 317 ? 12.308 10.112 -10.594 1.00 28.03 404 CYS B O 1
ATOM 5844 N N . TRP B 1 318 ? 13.400 8.275 -10.049 1.00 23.53 405 TRP B N 1
ATOM 5845 C CA . TRP B 1 318 ? 12.243 7.751 -9.325 1.00 25.60 405 TRP B CA 1
ATOM 5846 C C . TRP B 1 318 ? 11.795 8.696 -8.216 1.00 24.85 405 TRP B C 1
ATOM 5847 O O . TRP B 1 318 ? 10.617 8.971 -8.108 1.00 27.63 405 TRP B O 1
ATOM 5858 N N . ALA B 1 319 ? 12.727 9.233 -7.441 1.00 23.85 406 ALA B N 1
ATOM 5859 C CA . ALA B 1 319 ? 12.389 10.145 -6.350 1.00 28.30 406 ALA B CA 1
ATOM 5860 C C . ALA B 1 319 ? 11.630 11.382 -6.817 1.00 29.57 406 ALA B C 1
ATOM 5861 O O . ALA B 1 319 ? 10.578 11.733 -6.296 1.00 31.01 406 ALA B O 1
ATOM 5863 N N . ILE B 1 320 ? 12.135 12.013 -7.858 1.00 33.42 407 ILE B N 1
ATOM 5864 C CA . ILE B 1 320 ? 11.516 13.241 -8.345 1.00 33.12 407 ILE B CA 1
ATOM 5865 C C . ILE B 1 320 ? 10.213 12.910 -9.065 1.00 29.81 407 ILE B C 1
ATOM 5866 O O . ILE B 1 320 ? 9.200 13.593 -8.940 1.00 30.16 407 ILE B O 1
ATOM 5871 N N . SER B 1 321 ? 10.230 11.833 -9.820 1.00 26.13 408 SER B N 1
ATOM 5872 C CA . SER B 1 321 ? 9.025 11.442 -10.531 1.00 28.54 408 SER B CA 1
ATOM 5873 C C . SER B 1 321 ? 7.899 11.035 -9.568 1.00 23.43 408 SER B C 1
ATOM 5874 O O . SER B 1 321 ? 6.786 11.507 -9.675 1.00 20.55 408 SER B O 1
ATOM 5877 N N . ASN B 1 322 ? 8.155 10.173 -8.593 1.00 26.09 409 ASN B N 1
ATOM 5878 C CA . ASN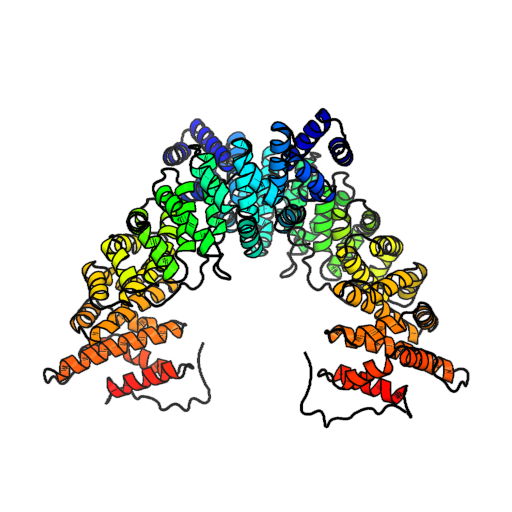 B 1 322 ? 7.106 9.851 -7.614 1.00 26.71 409 ASN B CA 1
ATOM 5879 C C . ASN B 1 322 ? 6.478 11.108 -7.029 1.00 28.19 409 ASN B C 1
ATOM 5880 O O . ASN B 1 322 ? 5.281 11.139 -6.782 1.00 26.22 409 ASN B O 1
ATOM 5885 N N . ALA B 1 323 ? 7.311 12.118 -6.784 1.00 28.38 410 ALA B N 1
ATOM 5886 C CA . ALA B 1 323 ? 6.900 13.309 -6.084 1.00 28.23 410 ALA B CA 1
ATOM 5887 C C . ALA B 1 323 ? 5.899 14.072 -6.922 1.00 30.79 410 ALA B C 1
ATOM 5888 O O . ALA B 1 323 ? 4.982 14.691 -6.370 1.00 26.75 410 ALA B O 1
ATOM 5890 N N . SER B 1 324 ? 6.066 14.013 -8.246 1.00 32.64 411 SER B N 1
ATOM 5891 C CA . SER B 1 324 ? 5.200 14.719 -9.185 1.00 30.80 411 SER B CA 1
ATOM 5892 C C . SER B 1 324 ? 3.817 14.072 -9.293 1.00 36.66 411 SER B C 1
ATOM 5893 O O . SER B 1 324 ? 2.947 14.513 -10.049 1.00 42.69 411 SER B O 1
ATOM 5896 N N . SER B 1 325 ? 3.604 12.971 -8.583 1.00 42.92 412 SER B N 1
ATOM 5897 C CA . SER B 1 325 ? 2.280 12.335 -8.458 1.00 46.05 412 SER B CA 1
ATOM 5898 C C . SER B 1 325 ? 1.341 13.175 -7.619 1.00 49.52 412 SER B C 1
ATOM 5899 O O . SER B 1 325 ? 0.138 13.212 -7.881 1.00 52.54 412 SER B O 1
ATOM 5902 N N . GLY B 1 326 ? 1.904 13.757 -6.560 1.00 52.37 413 GLY B N 1
ATOM 5903 C CA . GLY B 1 326 ? 1.180 14.602 -5.633 1.00 59.01 413 GLY B CA 1
ATOM 5904 C C . GLY B 1 326 ? 0.915 15.982 -6.198 1.00 62.95 413 GLY B C 1
ATOM 5905 O O . GLY B 1 326 ? 0.195 16.788 -5.597 1.00 64.26 413 GLY B O 1
ATOM 5906 N N . GLY B 1 327 ? 1.499 16.254 -7.360 1.00 66.30 414 GLY B N 1
ATOM 5907 C CA . GLY B 1 327 ? 1.242 17.485 -8.084 1.00 69.27 414 GLY B CA 1
ATOM 5908 C C . GLY B 1 327 ? -0.170 17.623 -8.631 1.00 72.09 414 GLY B C 1
ATOM 5909 O O . GLY B 1 327 ? -0.607 18.707 -9.037 1.00 75.27 414 GLY B O 1
ATOM 5910 N N . LEU B 1 328 ? -0.905 16.520 -8.639 1.00 72.48 415 LEU B N 1
ATOM 5911 C CA . LEU B 1 328 ? -2.249 16.539 -9.190 1.00 74.08 415 LEU B CA 1
ATOM 5912 C C . LEU B 1 328 ? -3.232 17.052 -8.132 1.00 70.91 415 LEU B C 1
ATOM 5913 O O . LEU B 1 328 ? -4.184 17.753 -8.476 1.00 67.82 415 LEU B O 1
ATOM 5918 N N . GLN B 1 329 ? -2.926 16.765 -6.863 1.00 68.97 416 GLN B N 1
ATOM 5919 C CA . GLN B 1 329 ? -3.669 17.235 -5.680 1.00 69.01 416 GLN B CA 1
ATOM 5920 C C . GLN B 1 329 ? -3.019 18.413 -4.953 1.00 66.15 416 GLN B C 1
ATOM 5921 O O . GLN B 1 329 ? -3.620 19.023 -4.060 1.00 64.51 416 GLN B O 1
ATOM 5927 N N . ARG B 1 330 ? -1.765 18.685 -5.292 1.00 62.08 417 ARG B N 1
ATOM 5928 C CA . ARG B 1 330 ? -1.093 19.875 -4.800 1.00 57.64 417 ARG B CA 1
ATOM 5929 C C . ARG B 1 330 ? -0.157 20.368 -5.893 1.00 51.95 417 ARG B C 1
ATOM 5930 O O . ARG B 1 330 ? 0.967 19.903 -6.040 1.00 48.06 417 ARG B O 1
ATOM 5938 N N . PRO B 1 331 ? -0.665 21.278 -6.704 1.00 49.72 418 PRO B N 1
ATOM 5939 C CA . PRO B 1 331 ? 0.131 21.879 -7.765 1.00 48.68 418 PRO B CA 1
ATOM 5940 C C . PRO B 1 331 ? 1.351 22.619 -7.267 1.00 46.21 418 PRO B C 1
ATOM 5941 O O . PRO B 1 331 ? 2.300 22.696 -8.038 1.00 48.30 418 PRO B O 1
ATOM 5945 N N . ASP B 1 332 ? 1.349 23.125 -6.041 1.00 44.33 419 ASP B N 1
ATOM 5946 C CA . ASP B 1 332 ? 2.549 23.737 -5.473 1.00 47.01 419 ASP B CA 1
ATOM 5947 C C . ASP B 1 332 ? 3.770 22.837 -5.546 1.00 41.15 419 ASP B C 1
ATOM 5948 O O . ASP B 1 332 ? 4.887 23.342 -5.572 1.00 41.00 419 ASP B O 1
ATOM 5953 N N . ILE B 1 333 ? 3.571 21.521 -5.506 1.00 37.76 420 ILE B N 1
ATOM 5954 C CA . ILE B 1 333 ? 4.676 20.572 -5.553 1.00 37.43 420 ILE B CA 1
ATOM 5955 C C . ILE B 1 333 ? 5.326 20.577 -6.925 1.00 36.29 420 ILE B C 1
ATOM 5956 O O . ILE B 1 333 ? 6.538 20.684 -7.003 1.00 44.63 420 ILE B O 1
ATOM 5961 N N . ILE B 1 334 ? 4.566 20.458 -7.997 1.00 31.36 421 ILE B N 1
ATOM 5962 C CA . ILE B 1 334 ? 5.146 20.517 -9.329 1.00 36.99 421 ILE B CA 1
ATOM 5963 C C . ILE B 1 334 ? 5.830 21.845 -9.573 1.00 37.86 421 ILE B C 1
ATOM 5964 O O . ILE B 1 334 ? 6.890 21.870 -10.187 1.00 42.11 421 ILE B O 1
ATOM 5969 N N . ARG B 1 335 ? 5.200 22.940 -9.162 1.00 35.90 422 ARG B N 1
ATOM 5970 C CA . ARG B 1 335 ? 5.783 24.251 -9.356 1.00 38.38 422 ARG B CA 1
ATOM 5971 C C . ARG B 1 335 ? 7.171 24.334 -8.733 1.00 39.83 422 ARG B C 1
ATOM 5972 O O . ARG B 1 335 ? 8.097 24.938 -9.298 1.00 39.84 422 ARG B O 1
ATOM 5980 N N . TYR B 1 336 ? 7.284 23.757 -7.537 1.00 35.87 423 TYR B N 1
ATOM 5981 C CA . TYR B 1 336 ? 8.523 23.848 -6.825 1.00 34.16 423 TYR B CA 1
ATOM 5982 C C . TYR B 1 336 ? 9.524 22.988 -7.565 1.00 36.27 423 TYR B C 1
ATOM 5983 O O . TYR B 1 336 ? 10.659 23.422 -7.751 1.00 43.96 423 TYR B O 1
ATOM 5992 N N . LEU B 1 337 ? 9.134 21.795 -7.997 1.00 33.42 424 LEU B N 1
ATOM 5993 C CA . LEU B 1 337 ? 10.057 20.914 -8.720 1.00 33.08 424 LEU B CA 1
ATOM 5994 C C . LEU B 1 337 ? 10.627 21.551 -9.987 1.00 32.03 424 LEU B C 1
ATOM 5995 O O . LEU B 1 337 ? 11.820 21.460 -10.232 1.00 31.85 424 LEU B O 1
ATOM 6000 N N . VAL B 1 338 ? 9.764 22.199 -10.765 1.00 30.59 425 VAL B N 1
ATOM 6001 C CA . VAL B 1 338 ? 10.141 22.910 -11.980 1.00 32.69 425 VAL B CA 1
ATOM 6002 C C . VAL B 1 338 ? 11.118 24.071 -11.693 1.00 35.87 425 VAL B C 1
ATOM 6003 O O . VAL B 1 338 ? 12.160 24.227 -12.340 1.00 35.17 425 VAL B O 1
ATOM 6007 N N . SER B 1 339 ? 10.761 24.861 -10.687 1.00 36.01 426 SER B N 1
ATOM 6008 C CA . SER B 1 339 ? 11.553 25.992 -10.261 1.00 41.51 426 SER B CA 1
ATOM 6009 C C . SER B 1 339 ? 12.925 25.564 -9.741 1.00 41.87 426 SER B C 1
ATOM 6010 O O . SER B 1 339 ? 13.884 26.324 -9.867 1.00 47.12 426 SER B O 1
ATOM 6013 N N . GLN B 1 340 ? 13.039 24.359 -9.194 1.00 39.09 427 GLN B N 1
ATOM 6014 C CA . GLN B 1 340 ? 14.358 23.800 -8.870 1.00 37.04 427 GLN B CA 1
ATOM 6015 C C . GLN B 1 340 ? 15.120 23.230 -10.085 1.00 34.17 427 GLN B C 1
ATOM 6016 O O . GLN B 1 340 ? 16.178 22.645 -9.944 1.00 33.69 427 GLN B O 1
ATOM 6022 N N . GLY B 1 341 ? 14.580 23.344 -11.288 1.00 36.92 428 GLY B N 1
ATOM 6023 C CA . GLY B 1 341 ? 15.312 22.907 -12.469 1.00 40.16 428 GLY B CA 1
ATOM 6024 C C . GLY B 1 341 ? 15.356 21.423 -12.780 1.00 40.09 428 GLY B C 1
ATOM 6025 O O . GLY B 1 341 ? 16.356 20.892 -13.293 1.00 39.61 428 GLY B O 1
ATOM 6026 N N . CYS B 1 342 ? 14.242 20.751 -12.537 1.00 39.33 429 CYS B N 1
ATOM 6027 C CA . CYS B 1 342 ? 14.238 19.306 -12.695 1.00 40.79 429 CYS B CA 1
ATOM 6028 C C . CYS B 1 342 ? 13.862 18.886 -14.094 1.00 38.69 429 CYS B C 1
ATOM 6029 O O . CYS B 1 342 ? 14.128 17.772 -14.475 1.00 38.53 429 CYS B O 1
ATOM 6032 N N . ILE B 1 343 ? 13.328 19.802 -14.883 1.00 40.60 430 ILE B N 1
ATOM 6033 C CA . ILE B 1 343 ? 12.944 19.534 -16.270 1.00 39.92 430 ILE B CA 1
ATOM 6034 C C . ILE B 1 343 ? 14.116 19.064 -17.158 1.00 42.25 430 ILE B C 1
ATOM 6035 O O . ILE B 1 343 ? 14.071 17.952 -17.692 1.00 43.27 430 ILE B O 1
ATOM 6040 N N . LYS B 1 344 ? 15.166 19.877 -17.275 1.00 42.76 431 LYS B N 1
ATOM 6041 C CA . LYS B 1 344 ? 16.312 19.539 -18.109 1.00 45.19 431 LYS B CA 1
ATOM 6042 C C . LYS B 1 344 ? 16.916 18.181 -17.758 1.00 40.00 431 LYS B C 1
ATOM 6043 O O . LYS B 1 344 ? 17.060 17.367 -18.639 1.00 43.70 431 LYS B O 1
ATOM 6049 N N . PRO B 1 345 ? 17.277 17.894 -16.520 1.00 40.05 432 PRO B N 1
ATOM 6050 C CA . PRO B 1 345 ? 17.858 16.590 -16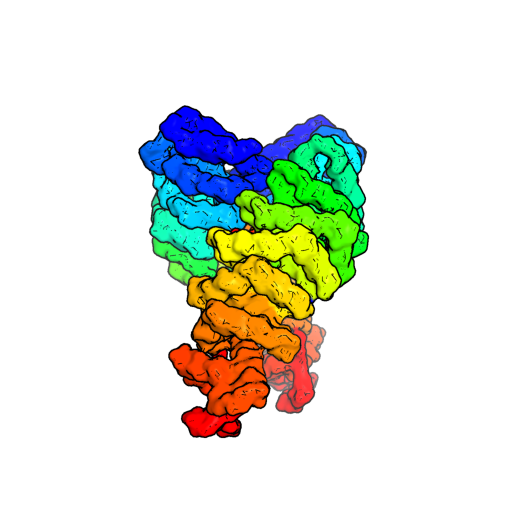.209 1.00 39.13 432 PRO B CA 1
ATOM 6051 C C . PRO B 1 345 ? 16.909 15.426 -16.553 1.00 41.87 432 PRO B C 1
ATOM 6052 O O . PRO B 1 345 ? 17.386 14.383 -16.999 1.00 40.21 432 PRO B O 1
ATOM 6056 N N . LEU B 1 346 ? 15.600 15.586 -16.344 1.00 40.50 433 LEU B N 1
ATOM 6057 C CA . LEU B 1 346 ? 14.643 14.538 -16.693 1.00 38.91 433 LEU B CA 1
ATOM 6058 C C . LEU B 1 346 ? 14.659 14.348 -18.197 1.00 41.16 433 LEU B C 1
ATOM 6059 O O . LEU B 1 346 ? 14.745 13.232 -18.703 1.00 39.80 433 LEU B O 1
ATOM 6064 N N . CYS B 1 347 ? 14.530 15.448 -18.924 1.00 42.30 434 CYS B N 1
ATOM 6065 C CA . CYS B 1 347 ? 14.582 15.378 -20.375 1.00 39.88 434 CYS B CA 1
ATOM 6066 C C . CYS B 1 347 ? 15.844 14.664 -20.829 1.00 39.09 434 CYS B C 1
ATOM 6067 O O . CYS B 1 347 ? 15.768 13.744 -21.649 1.00 38.34 434 CYS B O 1
ATOM 6070 N N . ASP B 1 348 ? 16.987 15.045 -20.260 1.00 38.31 435 ASP B N 1
ATOM 6071 C CA . ASP B 1 348 ? 18.276 14.490 -20.682 1.00 40.54 435 ASP B CA 1
ATOM 6072 C C . ASP B 1 348 ? 18.386 12.996 -20.454 1.00 40.56 435 ASP B C 1
ATOM 6073 O O . ASP B 1 348 ? 19.191 12.321 -21.095 1.00 42.00 435 ASP B O 1
ATOM 6078 N N . LEU B 1 349 ? 17.576 12.511 -19.525 1.00 42.57 436 LEU B N 1
ATOM 6079 C CA . LEU B 1 349 ? 17.597 11.121 -19.075 1.00 42.32 436 LEU B CA 1
ATOM 6080 C C . LEU B 1 349 ? 16.777 10.223 -19.970 1.00 38.88 436 LEU B C 1
ATOM 6081 O O . LEU B 1 349 ? 16.849 9.015 -19.860 1.00 40.13 436 LEU B O 1
ATOM 6086 N N . LEU B 1 350 ? 16.011 10.816 -20.872 1.00 39.65 437 LEU B N 1
ATOM 6087 C CA . LEU B 1 350 ? 15.165 10.056 -21.779 1.00 39.06 437 LEU B CA 1
ATOM 6088 C C . LEU B 1 350 ? 16.006 9.212 -22.730 1.00 40.58 437 LEU B C 1
ATOM 6089 O O . LEU B 1 350 ? 15.514 8.312 -23.397 1.00 39.31 437 LEU B O 1
ATOM 6094 N N . GLU B 1 351 ? 17.292 9.517 -22.809 1.00 45.02 438 GLU B N 1
ATOM 6095 C CA . GLU B 1 351 ? 18.179 8.786 -23.696 1.00 49.48 438 GLU B CA 1
ATOM 6096 C C . GLU B 1 351 ? 18.943 7.689 -22.997 1.00 47.33 438 GLU B C 1
ATOM 6097 O O . GLU B 1 351 ? 19.616 6.908 -23.634 1.00 47.23 438 GLU B O 1
ATOM 6103 N N . ILE B 1 352 ? 18.803 7.589 -21.690 1.00 49.64 439 ILE B N 1
ATOM 6104 C CA . ILE B 1 352 ? 19.385 6.467 -20.972 1.00 51.91 439 ILE B CA 1
ATOM 6105 C C . ILE B 1 352 ? 18.874 5.154 -21.611 1.00 52.07 439 ILE B C 1
ATOM 6106 O O . ILE B 1 352 ? 17.754 5.055 -22.114 1.00 55.51 439 ILE B O 1
ATOM 6111 N N . ALA B 1 353 ? 19.699 4.127 -21.614 1.00 50.60 440 ALA B N 1
ATOM 6112 C CA . ALA B 1 353 ? 19.313 2.864 -22.219 1.00 50.73 440 ALA B CA 1
ATOM 6113 C C . ALA B 1 353 ? 18.633 1.964 -21.192 1.00 51.28 440 ALA B C 1
ATOM 6114 O O . ALA B 1 353 ? 19.182 0.909 -20.848 1.00 54.11 440 ALA B O 1
ATOM 61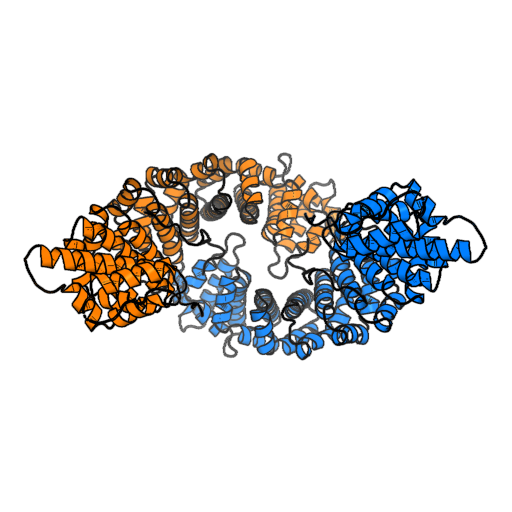16 N N . ASP B 1 354 ? 17.462 2.379 -20.705 1.00 47.54 441 ASP B N 1
ATOM 6117 C CA . ASP B 1 354 ? 16.687 1.606 -19.731 1.00 44.05 441 ASP B CA 1
ATOM 6118 C C . ASP B 1 354 ? 15.230 2.013 -19.872 1.00 40.72 441 ASP B C 1
ATOM 6119 O O . ASP B 1 354 ? 14.845 3.098 -19.479 1.00 42.95 441 ASP B O 1
ATOM 6124 N N . ASN B 1 355 ? 14.405 1.140 -20.419 1.00 39.68 442 ASN B N 1
ATOM 6125 C CA . ASN B 1 355 ? 13.010 1.457 -20.645 1.00 40.62 442 ASN B CA 1
ATOM 6126 C C . ASN B 1 355 ? 12.199 1.681 -19.385 1.00 42.79 442 ASN B C 1
ATOM 6127 O O . ASN B 1 355 ? 11.216 2.405 -19.405 1.00 46.68 442 ASN B O 1
ATOM 6132 N N . ARG B 1 356 ? 12.596 1.049 -18.291 1.00 44.06 443 ARG B N 1
ATOM 6133 C CA . ARG B 1 356 ? 11.922 1.221 -17.015 1.00 47.79 443 ARG B CA 1
ATOM 6134 C C . ARG B 1 356 ? 11.982 2.683 -16.577 1.00 43.62 443 ARG B C 1
ATOM 6135 O O . ARG B 1 356 ? 10.994 3.236 -16.084 1.00 45.03 443 ARG B O 1
ATOM 6143 N N . ILE B 1 357 ? 13.151 3.288 -16.739 1.00 37.62 444 ILE B N 1
ATOM 6144 C CA . ILE B 1 357 ? 13.346 4.677 -16.361 1.00 36.54 444 ILE B CA 1
ATOM 6145 C C . ILE B 1 357 ? 12.776 5.650 -17.383 1.00 37.14 444 ILE B C 1
ATOM 6146 O O . ILE B 1 357 ? 12.217 6.681 -17.008 1.00 35.67 444 ILE B O 1
ATOM 6151 N N . ILE B 1 358 ? 12.926 5.345 -18.666 1.00 35.44 445 ILE B N 1
ATOM 6152 C CA . ILE B 1 358 ? 12.355 6.213 -19.682 1.00 37.21 445 ILE B CA 1
ATOM 6153 C C . ILE B 1 358 ? 10.891 6.435 -19.324 1.00 37.44 445 ILE B C 1
ATOM 6154 O O . ILE B 1 358 ? 10.421 7.563 -19.347 1.00 36.63 445 ILE B O 1
ATOM 6159 N N . GLU B 1 359 ? 10.203 5.351 -18.984 1.00 38.13 446 GLU B N 1
ATOM 6160 C CA . GLU B 1 359 ? 8.786 5.373 -18.687 1.00 38.55 446 GLU B CA 1
ATOM 6161 C C . GLU B 1 359 ? 8.466 6.207 -17.458 1.00 34.66 446 GLU B C 1
ATOM 6162 O O . GLU B 1 359 ? 7.528 6.969 -17.457 1.00 37.33 446 GLU B O 1
ATOM 6168 N N . VAL B 1 360 ? 9.234 6.065 -16.396 1.00 36.59 447 VAL B N 1
ATOM 6169 C CA . VAL B 1 360 ? 9.101 6.914 -15.201 1.00 34.13 447 VAL B CA 1
ATOM 6170 C C . VAL B 1 360 ? 9.363 8.399 -15.493 1.00 32.28 447 VAL B C 1
ATOM 6171 O O . VAL B 1 360 ? 8.756 9.281 -14.892 1.00 28.94 447 VAL B O 1
ATOM 6175 N N . THR B 1 361 ? 10.293 8.664 -16.407 1.00 29.64 448 THR B N 1
ATOM 6176 C CA . THR B 1 361 ? 10.647 10.007 -16.787 1.00 27.03 448 THR B CA 1
ATOM 6177 C C . THR B 1 361 ? 9.520 10.652 -17.574 1.00 26.47 448 THR B C 1
ATOM 6178 O O . THR B 1 361 ? 9.119 11.759 -17.262 1.00 26.03 448 THR B O 1
ATOM 6182 N N . LEU B 1 362 ? 8.986 9.971 -18.577 1.00 27.97 449 LEU B N 1
ATOM 6183 C CA . LEU B 1 362 ? 7.868 10.502 -19.346 1.00 31.29 449 LEU B CA 1
ATOM 6184 C C . LEU B 1 362 ? 6.620 10.712 -18.456 1.00 37.19 449 LEU B C 1
ATOM 6185 O O . LEU B 1 362 ? 5.847 11.663 -18.690 1.00 35.92 449 LEU B O 1
ATOM 6190 N N . ASP B 1 363 ? 6.414 9.830 -17.465 1.00 33.60 450 ASP B N 1
ATOM 6191 C CA . ASP B 1 363 ? 5.340 10.005 -16.484 1.00 37.78 450 ASP B CA 1
ATOM 6192 C C . ASP B 1 363 ? 5.521 11.296 -15.695 1.00 35.41 450 ASP B C 1
ATOM 6193 O O . ASP B 1 363 ? 4.562 12.052 -15.560 1.00 34.60 450 ASP B O 1
ATOM 6198 N N . ALA B 1 364 ? 6.750 11.559 -15.250 1.00 32.22 451 ALA B N 1
ATOM 6199 C CA . ALA B 1 364 ? 7.082 12.801 -14.594 1.00 31.96 451 ALA B CA 1
ATOM 6200 C C . ALA B 1 364 ? 6.841 13.965 -15.555 1.00 32.74 451 ALA B C 1
ATOM 6201 O O . ALA B 1 364 ? 6.269 14.965 -15.135 1.00 36.03 451 ALA B O 1
ATOM 6203 N N . LEU B 1 365 ? 7.267 13.864 -16.812 1.00 30.28 452 LEU B N 1
ATOM 6204 C CA . LEU B 1 365 ? 7.119 14.980 -17.735 1.00 34.16 452 LEU B CA 1
ATOM 6205 C C . LEU B 1 365 ? 5.664 15.265 -18.086 1.00 33.79 452 LEU B C 1
ATOM 6206 O O . LEU B 1 365 ? 5.288 16.405 -18.333 1.00 33.28 452 LEU B O 1
ATOM 6211 N N . GLU B 1 366 ? 4.852 14.222 -18.096 1.00 34.24 453 GLU B N 1
ATOM 6212 C CA . GLU B 1 366 ? 3.437 14.368 -18.416 1.00 36.45 453 GLU B CA 1
ATOM 6213 C C . GLU B 1 366 ? 2.744 15.030 -17.235 1.00 33.94 453 GLU B C 1
ATOM 6214 O O . GLU B 1 366 ? 1.960 15.939 -17.409 1.00 36.30 453 GLU B O 1
ATOM 6220 N N . ASN B 1 367 ? 3.043 14.606 -16.021 1.00 33.53 454 ASN B N 1
ATOM 6221 C CA . ASN B 1 367 ? 2.551 15.310 -14.839 1.00 33.20 454 ASN B CA 1
ATOM 6222 C C . ASN B 1 367 ? 2.890 16.819 -14.838 1.00 34.76 454 ASN B C 1
ATOM 6223 O O . ASN B 1 367 ? 1.998 17.646 -14.607 1.00 34.18 454 ASN B O 1
ATOM 6228 N N . ILE B 1 368 ? 4.136 17.161 -15.178 1.00 32.01 455 ILE B N 1
ATOM 6229 C CA . ILE B 1 368 ? 4.573 18.547 -15.271 1.00 34.18 455 ILE B CA 1
ATOM 6230 C C . ILE B 1 368 ? 3.784 19.330 -16.328 1.00 37.35 455 ILE B C 1
ATOM 6231 O O . ILE B 1 368 ? 3.387 20.472 -16.125 1.00 38.09 455 ILE B O 1
ATOM 6236 N N . LEU B 1 369 ? 3.538 18.691 -17.460 1.00 38.02 456 LEU B N 1
ATOM 6237 C CA . LEU B 1 369 ? 2.787 19.283 -18.552 1.00 36.84 456 LEU B CA 1
ATOM 6238 C C . LEU B 1 369 ? 1.320 19.446 -18.224 1.00 38.35 456 LEU B C 1
ATOM 6239 O O . LEU B 1 369 ? 0.763 20.472 -18.562 1.00 40.49 456 LEU B O 1
ATOM 6244 N N . LYS B 1 370 ? 0.690 18.450 -17.615 1.00 41.52 457 LYS B N 1
ATOM 6245 C CA . LYS B 1 370 ? -0.706 18.539 -17.154 1.00 46.20 457 LYS B CA 1
ATOM 6246 C C . LYS B 1 370 ? -0.928 19.698 -16.173 1.00 45.76 457 LYS B C 1
ATOM 6247 O O . LYS B 1 370 ? -1.925 20.389 -16.191 1.00 42.26 457 LYS B O 1
ATOM 6253 N N . MET B 1 371 ? 0.009 19.884 -15.266 1.00 48.90 458 MET B N 1
ATOM 6254 C CA . MET B 1 371 ? -0.105 20.930 -14.278 1.00 52.39 458 MET B CA 1
ATOM 6255 C C . MET B 1 371 ? 0.153 22.247 -14.973 1.00 50.23 458 MET B C 1
ATOM 6256 O O . MET B 1 371 ? -0.487 23.232 -14.692 1.00 50.63 458 MET B O 1
ATOM 6261 N N . GLY B 1 372 ? 1.079 22.270 -15.918 1.00 53.84 459 GLY B N 1
ATOM 6262 C CA . GLY B 1 372 ? 1.344 23.477 -16.683 1.00 52.60 459 GLY B CA 1
ATOM 6263 C C . GLY B 1 372 ? 0.132 23.852 -17.522 1.00 51.60 459 GLY B C 1
ATOM 6264 O O . GLY B 1 372 ? -0.091 25.040 -17.716 1.00 52.44 459 GLY B O 1
ATOM 6265 N N . GLU B 1 373 ? -0.619 22.856 -18.002 1.00 48.84 460 GLU B N 1
ATOM 6266 C CA . GLU B 1 373 ? -1.755 23.037 -18.893 1.00 51.91 460 GLU B CA 1
ATOM 6267 C C . GLU B 1 373 ? -2.991 23.507 -18.109 1.00 56.66 460 GLU B C 1
ATOM 6268 O O . GLU B 1 373 ? -3.739 24.378 -18.547 1.00 55.25 460 GLU B O 1
ATOM 6274 N N . ALA B 1 374 ? -3.213 22.910 -16.949 1.00 59.53 461 ALA B N 1
ATOM 6275 C CA . ALA B 1 374 ? -4.289 23.318 -16.062 1.00 61.37 461 ALA B CA 1
ATOM 6276 C C . ALA B 1 374 ? -4.016 24.710 -15.498 1.00 64.36 461 ALA B C 1
ATOM 6277 O O . ALA B 1 374 ? -4.935 25.461 -15.201 1.00 65.97 461 ALA B O 1
ATOM 6279 N N . ASP B 1 375 ? -2.743 25.053 -15.369 1.00 66.12 462 ASP B N 1
ATOM 6280 C CA . ASP B 1 375 ? -2.334 26.341 -14.855 1.00 68.80 462 ASP B CA 1
ATOM 6281 C C . ASP B 1 375 ? -2.749 27.430 -15.831 1.00 71.58 462 ASP B C 1
ATOM 6282 O O . ASP B 1 375 ? -3.255 28.464 -15.412 1.00 75.65 462 ASP B O 1
ATOM 6287 N N . LYS B 1 376 ? -2.537 27.213 -17.127 1.00 71.52 463 LYS B N 1
ATOM 6288 C CA . LYS B 1 376 ? -2.838 28.217 -18.142 1.00 70.20 463 LYS B CA 1
ATOM 6289 C C . LYS B 1 376 ? -4.321 28.285 -18.481 1.00 70.84 463 LYS B C 1
ATOM 6290 O O . LYS B 1 376 ? -4.815 29.328 -18.901 1.00 69.38 463 LYS B O 1
ATOM 6296 N N . GLU B 1 377 ? -5.027 27.171 -18.343 1.00 73.04 464 GLU B N 1
ATOM 6297 C CA . GLU B 1 377 ? -6.460 27.147 -18.629 1.00 76.43 464 GLU B CA 1
ATOM 6298 C C . GLU B 1 377 ? -7.186 27.802 -17.455 1.00 79.12 464 GLU B C 1
ATOM 6299 O O . GLU B 1 377 ? -8.226 28.448 -17.630 1.00 79.98 464 GLU B O 1
ATOM 6305 N N . ALA B 1 378 ? -6.596 27.674 -16.268 1.00 80.61 465 ALA B N 1
ATOM 6306 C CA . ALA B 1 378 ? -7.201 28.174 -15.035 1.00 79.49 465 ALA B CA 1
ATOM 6307 C C . ALA B 1 378 ? -7.197 29.689 -15.062 1.00 79.62 465 ALA B C 1
ATOM 6308 O O . ALA B 1 378 ? -8.116 30.319 -14.537 1.00 81.18 465 ALA B O 1
ATOM 6310 N N . ARG B 1 379 ? -6.178 30.266 -15.693 1.00 78.53 466 ARG B N 1
ATOM 6311 C CA . ARG B 1 379 ? -6.081 31.714 -15.811 1.00 77.50 466 ARG B CA 1
ATOM 6312 C C . ARG B 1 379 ? -5.939 32.195 -17.261 1.00 75.17 466 ARG B C 1
ATOM 6313 O O . ARG B 1 379 ? -5.112 33.054 -17.563 1.00 78.19 466 ARG B O 1
ATOM 6321 N N . GLY B 1 380 ? -6.773 31.637 -18.136 1.00 72.94 467 GLY B N 1
ATOM 6322 C CA . GLY B 1 380 ? -6.939 32.050 -19.521 1.00 73.79 467 GLY B CA 1
ATOM 6323 C C . GLY B 1 380 ? -5.742 32.472 -20.349 1.00 74.68 467 GLY B C 1
ATOM 6324 O O . GLY B 1 380 ? -5.859 33.342 -21.208 1.00 76.57 467 GLY B O 1
ATOM 6325 N N . LEU B 1 381 ? -4.595 31.851 -20.106 1.00 75.14 468 LEU B N 1
ATOM 6326 C CA . LEU B 1 381 ? -3.370 32.129 -20.854 1.00 75.12 468 LEU B CA 1
ATOM 6327 C C . LEU B 1 381 ? -3.375 31.306 -22.149 1.00 72.77 468 LEU B C 1
ATOM 6328 O O . LEU B 1 381 ? -4.167 30.378 -22.301 1.00 66.47 468 LEU B O 1
ATOM 6333 N N . ASN B 1 382 ? -2.502 31.647 -23.092 1.00 73.33 469 ASN B N 1
ATOM 6334 C CA . ASN B 1 382 ? -2.442 30.912 -24.363 1.00 74.86 469 ASN B CA 1
ATOM 6335 C C . ASN B 1 382 ? -1.183 30.024 -24.572 1.00 71.90 469 ASN B C 1
ATOM 6336 O O . ASN B 1 382 ? -0.919 29.500 -25.654 1.00 67.96 469 ASN B O 1
ATOM 6341 N N . ILE B 1 383 ? -0.441 29.810 -23.494 1.00 69.79 470 ILE B N 1
ATOM 6342 C CA . ILE B 1 383 ? 0.802 29.065 -23.521 1.00 69.30 470 ILE B CA 1
ATOM 6343 C C . ILE B 1 383 ? 0.910 28.146 -22.297 1.00 67.48 470 ILE B C 1
ATOM 6344 O O . ILE B 1 383 ? 0.492 28.501 -21.183 1.00 68.04 470 ILE B O 1
ATOM 6349 N N . ASN B 1 384 ? 1.473 26.959 -22.509 1.00 61.17 471 ASN B N 1
ATOM 6350 C CA . ASN B 1 384 ? 1.867 26.089 -21.407 1.00 55.66 471 ASN B CA 1
ATOM 6351 C C . ASN B 1 384 ? 3.332 26.386 -21.064 1.00 53.50 471 ASN B C 1
ATOM 6352 O O . ASN B 1 384 ? 4.220 25.965 -21.793 1.00 52.76 471 ASN B O 1
ATOM 6357 N N . GLU B 1 385 ? 3.596 27.114 -19.984 1.00 51.08 472 GLU B N 1
ATOM 6358 C CA . GLU B 1 385 ? 4.958 27.480 -19.622 1.00 53.62 472 GLU B CA 1
ATOM 6359 C C . GLU B 1 385 ? 5.865 26.261 -19.511 1.00 52.88 472 GLU B C 1
ATOM 6360 O O . GLU B 1 385 ? 7.060 26.326 -19.822 1.00 52.76 472 GLU B O 1
ATOM 6366 N N . ASN B 1 386 ? 5.311 25.169 -18.988 1.00 49.90 473 ASN B N 1
ATOM 6367 C CA . ASN B 1 386 ? 6.103 23.975 -18.745 1.00 48.64 473 ASN B CA 1
ATOM 6368 C C . ASN B 1 386 ? 6.482 23.290 -20.046 1.00 45.93 473 ASN B C 1
ATOM 6369 O O . ASN B 1 386 ? 7.634 22.886 -20.202 1.00 43.06 473 ASN B O 1
ATOM 6374 N N . ALA B 1 387 ? 5.529 23.209 -20.969 1.00 43.16 474 ALA B N 1
ATOM 6375 C CA . ALA B 1 387 ? 5.817 22.777 -22.332 1.00 44.04 474 ALA B CA 1
ATOM 6376 C C . ALA B 1 387 ? 6.952 23.565 -22.986 1.00 44.43 474 ALA B C 1
ATOM 6377 O O . ALA B 1 387 ? 7.802 22.986 -23.656 1.00 49.35 474 ALA B O 1
ATOM 6379 N N . ASP B 1 388 ? 7.003 24.876 -22.786 1.00 47.31 475 ASP B N 1
ATOM 6380 C CA . ASP B 1 388 ? 8.034 25.711 -23.402 1.00 48.67 475 ASP B CA 1
ATOM 6381 C C . ASP B 1 388 ? 9.399 25.489 -22.784 1.00 46.15 475 ASP B C 1
ATOM 6382 O O . ASP B 1 388 ? 10.420 25.586 -23.479 1.00 48.66 475 ASP B O 1
ATOM 6387 N N . PHE B 1 389 ? 9.411 25.215 -21.484 1.00 42.59 476 PHE B N 1
ATOM 6388 C CA . PHE B 1 389 ? 10.637 24.844 -20.799 1.00 45.57 476 PHE B CA 1
ATOM 6389 C C . PHE B 1 389 ? 11.184 23.539 -21.360 1.00 46.58 476 PHE B C 1
ATOM 6390 O O . PHE B 1 389 ? 12.390 23.408 -21.565 1.00 46.31 476 PHE B O 1
ATOM 6398 N N . ILE B 1 390 ? 10.281 22.588 -21.603 1.00 48.44 477 ILE B N 1
ATOM 6399 C CA . ILE B 1 390 ? 10.658 21.276 -22.101 1.00 48.46 477 ILE B CA 1
ATOM 6400 C C . ILE B 1 390 ? 11.195 21.387 -23.509 1.00 47.32 477 ILE B C 1
ATOM 6401 O O . ILE B 1 390 ? 12.153 20.700 -23.836 1.00 46.73 477 ILE B O 1
ATOM 6406 N N . GLU B 1 391 ? 10.592 22.263 -24.303 1.00 47.70 478 GLU B N 1
ATOM 6407 C CA . GLU B 1 391 ? 10.994 22.498 -25.692 1.00 51.38 478 GLU B CA 1
ATOM 6408 C C . GLU B 1 391 ? 12.356 23.164 -25.812 1.00 50.86 478 GLU B C 1
ATOM 6409 O O . GLU B 1 391 ? 13.195 22.740 -26.603 1.00 46.04 478 GLU B O 1
ATOM 6415 N N . LYS B 1 392 ? 12.571 24.194 -25.003 1.00 53.13 479 LYS B N 1
ATOM 6416 C CA . LYS B 1 392 ? 13.843 24.906 -24.995 1.00 59.65 479 LYS B CA 1
ATOM 6417 C C . LYS B 1 392 ? 15.018 24.107 -24.438 1.00 58.91 479 LYS B C 1
ATOM 6418 O O . LYS B 1 392 ? 16.161 24.515 -24.583 1.00 61.25 479 LYS B O 1
ATOM 6424 N N . ALA B 1 393 ? 14.745 22.990 -23.782 1.00 56.68 480 ALA B N 1
ATOM 6425 C CA . ALA B 1 393 ? 15.786 22.160 -23.211 1.00 58.92 480 ALA B CA 1
ATOM 6426 C C . ALA B 1 393 ? 16.066 20.954 -24.104 1.00 57.88 480 ALA B C 1
ATOM 6427 O O . ALA B 1 393 ? 16.776 20.042 -23.703 1.00 55.20 480 ALA B O 1
ATOM 6429 N N . GLY B 1 394 ? 15.497 20.952 -25.306 1.00 58.84 481 GLY B N 1
ATOM 6430 C CA . GLY B 1 394 ? 15.669 19.853 -26.236 1.00 61.33 481 GLY B CA 1
ATOM 6431 C C . GLY B 1 394 ? 14.934 18.603 -25.809 1.00 63.05 481 GLY B C 1
ATOM 6432 O O . GLY B 1 394 ? 15.322 17.504 -26.194 1.00 64.68 481 GLY B O 1
ATOM 6433 N N . GLY B 1 395 ? 13.890 18.778 -25.002 1.00 62.61 482 GLY B N 1
ATOM 6434 C CA . GLY B 1 395 ? 13.095 17.683 -24.468 1.00 59.76 482 GLY B CA 1
ATOM 6435 C C . GLY B 1 395 ? 11.958 17.273 -25.379 1.00 57.81 482 GLY B C 1
ATOM 6436 O O . GLY B 1 395 ? 11.416 16.178 -25.272 1.00 55.35 482 GLY B O 1
ATOM 6437 N N . MET B 1 396 ? 11.575 18.159 -26.287 1.00 57.94 483 MET B N 1
ATOM 6438 C CA . MET B 1 396 ? 10.574 17.807 -27.299 1.00 58.62 483 MET B CA 1
ATOM 6439 C C . MET B 1 396 ? 11.137 16.795 -28.295 1.00 54.82 483 MET B C 1
ATOM 6440 O O . MET B 1 396 ? 10.548 15.758 -28.535 1.00 55.16 483 MET B O 1
ATOM 6445 N N . GLU B 1 397 ? 12.293 17.106 -28.864 1.00 56.28 484 GLU B N 1
ATOM 6446 C CA . GLU B 1 397 ? 13.010 16.211 -29.772 1.00 57.25 484 GLU B CA 1
ATOM 6447 C C . GLU B 1 397 ? 13.161 14.849 -29.086 1.00 49.72 484 GLU B C 1
ATOM 6448 O O . GLU B 1 397 ? 12.793 13.845 -29.676 1.00 46.77 484 GLU B O 1
ATOM 6454 N N . LYS B 1 398 ? 13.605 14.827 -27.828 1.00 45.71 485 LYS B N 1
ATOM 6455 C CA . LYS B 1 398 ? 13.805 13.573 -27.080 1.00 44.75 485 LYS B CA 1
ATOM 6456 C C . LYS B 1 398 ? 12.537 12.748 -26.846 1.00 38.69 485 LYS B C 1
ATOM 6457 O O . LYS B 1 398 ? 12.525 11.548 -27.001 1.00 40.69 485 LYS B O 1
ATOM 6463 N N . ILE B 1 399 ? 11.437 13.392 -26.519 1.00 39.92 486 ILE B N 1
ATOM 6464 C CA . ILE B 1 399 ? 10.166 12.688 -26.353 1.00 39.86 486 ILE B CA 1
ATOM 6465 C C . ILE B 1 399 ? 9.693 12.211 -27.722 1.00 42.19 486 ILE B C 1
ATOM 6466 O O . ILE B 1 399 ? 9.088 11.146 -27.862 1.00 41.08 486 ILE B O 1
ATOM 6471 N N . PHE B 1 400 ? 9.950 13.020 -28.743 1.00 47.21 487 PHE B N 1
ATOM 6472 C CA . PHE B 1 400 ? 9.520 12.666 -30.093 1.00 51.66 487 PHE B CA 1
ATOM 6473 C C . PHE B 1 400 ? 10.174 11.367 -30.531 1.00 50.88 487 PHE B C 1
ATOM 6474 O O . PHE B 1 400 ? 9.484 10.533 -31.108 1.00 53.76 487 PHE B O 1
ATOM 6482 N N . ASN B 1 401 ? 11.472 11.216 -30.248 1.00 47.61 488 ASN B N 1
ATOM 6483 C CA . ASN B 1 401 ? 12.233 9.998 -30.537 1.00 51.31 488 ASN B CA 1
ATOM 6484 C C . ASN B 1 401 ? 11.830 8.749 -29.755 1.00 50.82 488 ASN B C 1
ATOM 6485 O O . ASN B 1 401 ? 12.000 7.615 -30.236 1.00 51.73 488 ASN B O 1
ATOM 6490 N N . CYS B 1 402 ? 11.285 8.941 -28.558 1.00 46.34 489 CYS B N 1
ATOM 6491 C CA . CYS B 1 402 ? 10.747 7.807 -27.805 1.00 42.65 489 CYS B CA 1
ATOM 6492 C C . CYS B 1 402 ? 9.693 7.080 -28.585 1.00 38.12 489 CYS B C 1
ATOM 6493 O O . CYS B 1 402 ? 9.380 5.965 -28.189 1.00 37.91 489 CYS B O 1
ATOM 6496 N N . GLN B 1 403 ? 9.154 7.673 -29.656 1.00 40.81 490 GLN B N 1
ATOM 6497 C CA . GLN B 1 403 ? 8.074 6.981 -30.366 1.00 44.99 490 GLN B CA 1
ATOM 6498 C C . GLN B 1 403 ? 8.641 5.929 -31.318 1.00 41.78 490 GLN B C 1
ATOM 6499 O O . GLN B 1 403 ? 7.939 5.095 -31.853 1.00 42.46 490 GLN B O 1
ATOM 6505 N N . GLN B 1 404 ? 9.956 5.909 -31.390 1.00 48.52 491 GLN B N 1
ATOM 6506 C CA . GLN B 1 404 ? 10.699 4.942 -32.195 1.00 56.87 491 GLN B CA 1
ATOM 6507 C C . GLN B 1 404 ? 11.259 3.813 -31.321 1.00 57.75 491 GLN B C 1
ATOM 6508 O O . GLN B 1 404 ? 12.042 3.001 -31.810 1.00 55.39 491 GLN B O 1
ATOM 6514 N N . ASN B 1 405 ? 10.781 3.736 -30.072 1.00 56.40 492 ASN B N 1
ATOM 6515 C CA . ASN B 1 405 ? 11.148 2.729 -29.069 1.00 51.65 492 ASN B CA 1
ATOM 6516 C C . ASN B 1 405 ? 10.253 1.498 -29.266 1.00 47.28 492 ASN B C 1
ATOM 6517 O O . ASN B 1 405 ? 9.099 1.606 -29.683 1.00 49.02 492 ASN B O 1
ATOM 6522 N N . GLU B 1 406 ? 10.769 0.332 -28.913 1.00 46.34 493 GLU B N 1
ATOM 6523 C CA . GLU B 1 406 ? 10.062 -0.925 -29.095 1.00 50.71 493 GLU B CA 1
ATOM 6524 C C . GLU B 1 406 ? 8.956 -1.192 -28.119 1.00 48.18 493 GLU B C 1
ATOM 6525 O O . GLU B 1 406 ? 8.041 -1.947 -28.421 1.00 49.08 493 GLU B O 1
ATOM 6531 N N . ASN B 1 407 ? 9.090 -0.671 -26.912 1.00 51.60 494 ASN B N 1
ATOM 6532 C CA . ASN B 1 407 ? 8.032 -0.818 -25.930 1.00 51.94 494 ASN B CA 1
ATOM 6533 C C . ASN B 1 407 ? 6.831 0.019 -26.427 1.00 48.56 494 ASN B C 1
ATOM 6534 O O . ASN B 1 407 ? 6.949 1.214 -26.666 1.00 45.53 494 ASN B O 1
ATOM 6539 N N . ASP B 1 408 ? 5.695 -0.630 -26.643 1.00 46.97 495 ASP B N 1
ATOM 6540 C CA . ASP B 1 408 ? 4.479 0.033 -27.105 1.00 47.20 495 ASP B CA 1
ATOM 6541 C C . ASP B 1 408 ? 4.001 1.108 -26.127 1.00 46.52 495 ASP B C 1
ATOM 6542 O O . ASP B 1 408 ? 3.499 2.122 -26.577 1.00 49.11 495 ASP B O 1
ATOM 6547 N N . LYS B 1 409 ? 4.098 0.870 -24.819 1.00 47.48 496 LYS B N 1
ATOM 6548 C CA . LYS B 1 409 ? 3.633 1.801 -23.794 1.00 48.57 496 LYS B CA 1
ATOM 6549 C C . LYS B 1 409 ? 4.475 3.075 -23.836 1.00 43.52 496 LYS B C 1
ATOM 6550 O O . LYS B 1 409 ? 3.938 4.159 -23.722 1.00 38.89 496 LYS B O 1
ATOM 6556 N N . ILE B 1 410 ? 5.780 2.962 -24.059 1.00 40.31 497 ILE B N 1
ATOM 6557 C CA . ILE B 1 410 ? 6.629 4.138 -24.148 1.00 41.03 497 ILE B CA 1
ATOM 6558 C C . ILE B 1 410 ? 6.250 4.968 -25.367 1.00 42.40 497 ILE B C 1
ATOM 6559 O O . ILE B 1 410 ? 6.177 6.188 -25.278 1.00 43.13 497 ILE B O 1
ATOM 6564 N N . TYR B 1 411 ? 6.064 4.308 -26.505 1.00 41.64 498 TYR B N 1
ATOM 6565 C CA . TYR B 1 411 ? 5.644 4.957 -27.743 1.00 43.37 498 TYR B CA 1
ATOM 6566 C C . TYR B 1 411 ? 4.296 5.663 -27.561 1.00 43.13 498 TYR B C 1
ATOM 6567 O O . TYR B 1 411 ? 4.127 6.817 -27.938 1.00 39.91 498 TYR B O 1
ATOM 6576 N N . GLU B 1 412 ? 3.337 4.953 -26.987 1.00 46.03 499 GLU B N 1
ATOM 6577 C CA . GLU B 1 412 ? 1.976 5.454 -26.839 1.00 51.38 499 GLU B CA 1
ATOM 6578 C C . GLU B 1 412 ? 1.977 6.746 -26.016 1.00 48.97 499 GLU B C 1
ATOM 6579 O O . GLU B 1 412 ? 1.381 7.742 -26.440 1.00 44.85 499 GLU B O 1
ATOM 6585 N N . LYS B 1 413 ? 2.678 6.723 -24.879 1.00 48.04 500 LYS B N 1
ATOM 6586 C CA . LYS B 1 413 ? 2.770 7.854 -23.960 1.00 46.52 500 LYS B CA 1
ATOM 6587 C C . LYS B 1 413 ? 3.492 9.034 -24.588 1.00 43.52 500 LYS B C 1
ATOM 6588 O O . LYS B 1 413 ? 3.107 10.169 -24.387 1.00 40.39 500 LYS B O 1
ATOM 6594 N N . ALA B 1 414 ? 4.538 8.764 -25.358 1.00 42.20 501 ALA B N 1
ATOM 6595 C CA . ALA B 1 414 ? 5.275 9.801 -26.063 1.00 40.39 501 ALA B CA 1
ATOM 6596 C C . ALA B 1 414 ? 4.403 10.391 -27.146 1.00 40.21 501 ALA B C 1
ATOM 6597 O O . ALA B 1 414 ? 4.375 11.587 -27.338 1.00 35.75 501 ALA B O 1
ATOM 6599 N N . TYR B 1 415 ? 3.699 9.532 -27.864 1.00 46.00 502 TYR B N 1
ATOM 6600 C CA . TYR B 1 415 ? 2.815 9.970 -28.927 1.00 47.70 502 TYR B CA 1
ATOM 6601 C C . TYR B 1 415 ? 1.856 10.945 -28.295 1.00 44.83 502 TYR B C 1
ATOM 6602 O O . TYR B 1 415 ? 1.695 12.036 -28.807 1.00 41.63 502 TYR B O 1
ATOM 6611 N N . LYS B 1 416 ? 1.246 10.546 -27.181 1.00 46.01 503 LYS B N 1
ATOM 6612 C CA . LYS B 1 416 ? 0.224 11.346 -26.510 1.00 48.15 503 LYS B CA 1
ATOM 6613 C C . LYS B 1 416 ? 0.768 12.721 -26.136 1.00 44.78 503 LYS B C 1
ATOM 6614 O O . LYS B 1 416 ? 0.142 13.736 -26.417 1.00 46.53 503 LYS B O 1
ATOM 6620 N N . ILE B 1 417 ? 1.979 12.761 -25.599 1.00 39.91 504 ILE B N 1
ATOM 6621 C CA . ILE B 1 417 ? 2.604 13.994 -25.145 1.00 37.64 504 ILE B CA 1
ATOM 6622 C C . ILE B 1 417 ? 2.850 14.964 -26.298 1.00 44.66 504 ILE B C 1
ATOM 6623 O O . ILE B 1 417 ? 2.755 16.187 -26.159 1.00 46.55 504 ILE B O 1
ATOM 6628 N N . ILE B 1 418 ? 3.201 14.419 -27.455 1.00 50.17 505 ILE B N 1
ATOM 6629 C CA . ILE B 1 418 ? 3.490 15.244 -28.616 1.00 52.73 505 ILE B CA 1
ATOM 6630 C C . ILE B 1 418 ? 2.206 15.775 -29.238 1.00 54.82 505 ILE B C 1
ATOM 6631 O O . ILE B 1 418 ? 2.188 16.822 -29.861 1.00 61.73 505 ILE B O 1
ATOM 6636 N N . GLU B 1 419 ? 1.105 15.069 -29.060 1.00 57.73 506 GLU B N 1
ATOM 6637 C CA . GLU B 1 419 ? -0.160 15.472 -29.668 1.00 57.57 506 GLU B CA 1
ATOM 6638 C C . GLU B 1 419 ? -0.827 16.511 -28.772 1.00 54.22 506 GLU B C 1
ATOM 6639 O O . GLU B 1 419 ? -1.208 17.579 -29.220 1.00 54.58 506 GLU B O 1
ATOM 6645 N N . THR B 1 420 ? -0.950 16.174 -27.497 1.00 51.58 507 THR B N 1
ATOM 6646 C CA . THR B 1 420 ? -1.588 17.010 -26.507 1.00 49.60 507 THR B CA 1
ATOM 6647 C C . THR B 1 420 ? -0.866 18.338 -26.233 1.00 47.89 507 THR B C 1
ATOM 6648 O O . THR B 1 420 ? -1.499 19.383 -26.299 1.00 50.98 507 THR B O 1
ATOM 6652 N N . TYR B 1 421 ? 0.439 18.328 -25.979 1.00 44.66 508 TYR B N 1
ATOM 6653 C CA . TYR B 1 421 ? 1.149 19.535 -25.563 1.00 44.39 508 TYR B CA 1
ATOM 6654 C C . TYR B 1 421 ? 2.070 20.153 -26.611 1.00 45.50 508 TYR B C 1
ATOM 6655 O O . TYR B 1 421 ? 2.590 21.238 -26.401 1.00 44.58 508 TYR B O 1
ATOM 6664 N N . PHE B 1 422 ? 2.272 19.504 -27.755 1.00 50.60 509 PHE B N 1
ATOM 6665 C CA . PHE B 1 422 ? 3.118 20.059 -28.821 1.00 51.75 509 PHE B CA 1
ATOM 6666 C C . PHE B 1 422 ? 2.399 19.971 -30.183 1.00 58.62 509 PHE B C 1
ATOM 6667 O O . PHE B 1 422 ? 2.998 19.679 -31.225 1.00 55.26 509 PHE B O 1
ATOM 6675 N N . GLY B 1 423 ? 1.096 20.266 -30.139 1.00 67.95 510 GLY B N 1
ATOM 6676 C CA . GLY B 1 423 ? 0.182 20.274 -31.273 1.00 72.80 510 GLY B CA 1
ATOM 6677 C C . GLY B 1 423 ? 0.406 21.339 -32.346 1.00 76.66 510 GLY B C 1
ATOM 6678 O O . GLY B 1 423 ? 0.361 21.019 -33.545 1.00 82.00 510 GLY B O 1
ATOM 6679 N N . GLU B 1 424 ? 0.315 22.132 -32.873 0.0000 92.66 511 GLU B N 1
ATOM 6680 C CA . GLU B 1 424 ? 0.524 22.594 -34.249 0.0000 97.15 511 GLU B CA 1
ATOM 6681 C C . GLU B 1 424 ? 1.743 22.695 -34.764 0.0000 101.73 511 GLU B C 1
ATOM 6682 O O . GLU B 1 424 ? 2.069 23.211 -35.848 0.0000 102.88 511 GLU B O 1
ATOM 6688 N N . GLU B 1 425 ? 3.806 21.875 -33.318 1.00 95.77 512 GLU B N 1
ATOM 6689 C CA . GLU B 1 425 ? 4.905 21.885 -34.279 1.00 96.17 512 GLU B CA 1
ATOM 6690 C C . GLU B 1 425 ? 5.968 20.857 -33.952 1.00 93.38 512 GLU B C 1
ATOM 6691 O O . GLU B 1 425 ? 7.053 21.177 -33.483 1.00 94.59 512 GLU B O 1
ATOM 6697 N N . GLU B 1 426 ? 5.583 19.622 -34.219 1.00 90.77 513 GLU B N 1
ATOM 6698 C CA . GLU B 1 426 ? 6.407 18.412 -34.268 1.00 89.11 513 GLU B CA 1
ATOM 6699 C C . GLU B 1 426 ? 5.357 17.323 -34.441 1.00 83.90 513 GLU B C 1
ATOM 6700 O O . GLU B 1 426 ? 4.448 17.183 -33.637 1.00 81.61 513 GLU B O 1
ATOM 6706 N N . ASP B 1 427 ? 5.440 16.614 -35.554 1.00 80.03 514 ASP B N 1
ATOM 6707 C CA . ASP B 1 427 ? 4.444 15.624 -35.880 1.00 78.26 514 ASP B CA 1
ATOM 6708 C C . ASP B 1 427 ? 4.597 14.445 -34.919 1.00 80.45 514 ASP B C 1
ATOM 6709 O O . ASP B 1 427 ? 5.696 14.137 -34.432 1.00 78.13 514 ASP B O 1
ATOM 6714 N N . ALA B 1 428 ? 3.468 13.825 -34.599 1.00 80.42 515 ALA B N 1
ATOM 6715 C CA . ALA B 1 428 ? 3.481 12.538 -33.924 1.00 80.83 515 ALA B CA 1
ATOM 6716 C C . ALA B 1 428 ? 3.316 11.520 -35.053 1.00 83.47 515 ALA B C 1
ATOM 6717 O O . ALA B 1 428 ? 2.774 11.836 -36.113 1.00 83.41 515 ALA B O 1
ATOM 6719 N N . VAL B 1 429 ? 3.797 10.303 -34.839 1.00 86.39 516 VAL B N 1
ATOM 6720 C CA . VAL B 1 429 ? 3.790 9.255 -35.857 1.00 87.15 516 VAL B CA 1
ATOM 6721 C C . VAL B 1 429 ? 2.786 8.157 -35.490 1.00 88.19 516 VAL B C 1
ATOM 6722 O O . VAL B 1 429 ? 2.690 7.739 -34.339 1.00 89.71 516 VAL B O 1
ATOM 6726 N N . ASP B 1 430 ? 2.009 7.692 -36.452 1.00 89.53 517 ASP B N 1
ATOM 6727 C CA . ASP B 1 430 ? 1.099 6.599 -36.163 1.00 92.88 517 ASP B CA 1
ATOM 6728 C C . ASP B 1 430 ? 1.909 5.333 -36.424 1.00 93.29 517 ASP B C 1
ATOM 6729 O O . ASP B 1 430 ? 2.674 5.262 -37.385 1.00 93.52 517 ASP B O 1
ATOM 6734 N N . GLU B 1 431 ? 1.880 4.390 -35.486 1.00 93.89 518 GLU B N 1
ATOM 6735 C CA . GLU B 1 431 ? 2.905 3.339 -35.534 1.00 95.05 518 GLU B CA 1
ATOM 6736 C C . GLU B 1 431 ? 2.533 2.294 -36.567 1.00 96.64 518 GLU B C 1
ATOM 6737 O O . GLU B 1 431 ? 1.460 1.681 -36.522 1.00 98.97 518 GLU B O 1
ATOM 6743 N N . THR B 1 432 ? 3.417 2.183 -37.549 1.00 96.01 519 THR B N 1
ATOM 6744 C CA . THR B 1 432 ? 3.435 1.020 -38.417 1.00 94.57 519 THR B CA 1
ATOM 6745 C C . THR B 1 432 ? 4.906 0.767 -38.709 1.00 92.26 519 THR B C 1
ATOM 6746 O O . THR B 1 432 ? 5.292 0.469 -39.839 1.00 90.46 519 THR B O 1
ATOM 6750 N N . MET B 1 433 ? 5.697 0.914 -37.639 1.00 89.93 520 MET B N 1
ATOM 6751 C CA . MET B 1 433 ? 7.119 0.600 -37.629 1.00 89.22 520 MET B CA 1
ATOM 6752 C C . MET B 1 433 ? 7.271 -0.917 -37.691 1.00 91.64 520 MET B C 1
ATOM 6753 O O . MET B 1 433 ? 7.308 -1.624 -36.670 1.00 88.83 520 MET B O 1
ATOM 6758 N N . ALA B 1 434 ? 7.335 -1.364 -38.947 1.00 93.50 521 ALA B N 1
ATOM 6759 C CA . ALA B 1 434 ? 7.403 -2.760 -39.307 1.00 94.63 521 ALA B CA 1
ATOM 6760 C C . ALA B 1 434 ? 8.852 -3.169 -39.332 1.00 95.83 521 ALA B C 1
ATOM 6761 O O . ALA B 1 434 ? 9.103 -4.333 -39.071 1.00 99.69 521 ALA B O 1
ATOM 6763 N N . PRO B 1 435 ? 9.792 -2.293 -39.696 1.00 97.07 522 PRO B N 1
ATOM 6764 C CA . PRO B 1 435 ? 11.204 -2.514 -39.350 1.00 98.54 522 PRO B CA 1
ATOM 6765 C C . PRO B 1 435 ? 11.336 -1.954 -37.945 1.00 98.09 522 PRO B C 1
ATOM 6766 O O . PRO B 1 435 ? 11.641 -0.774 -37.787 1.00 99.21 522 PRO B O 1
ATOM 6770 N N . GLN B 1 436 ? 11.098 -2.815 -36.960 1.00 96.24 523 GLN B N 1
ATOM 6771 C CA . GLN B 1 436 ? 10.940 -2.452 -35.549 1.00 95.50 523 GLN B CA 1
ATOM 6772 C C . GLN B 1 436 ? 12.060 -1.583 -34.982 1.00 92.51 523 GLN B C 1
ATOM 6773 O O . GLN B 1 436 ? 12.748 -0.940 -35.757 1.00 93.45 523 GLN B O 1
ATOM 6779 N N . ASN B 1 437 ? 12.232 -1.486 -33.665 1.00 91.41 524 ASN B N 1
ATOM 6780 C CA . ASN B 1 437 ? 13.413 -0.795 -33.125 1.00 89.65 524 ASN B CA 1
ATOM 6781 C C . ASN B 1 437 ? 13.661 -0.772 -31.638 1.00 86.38 524 ASN B C 1
ATOM 6782 O O . ASN B 1 437 ? 12.721 -0.510 -30.916 1.00 88.57 524 ASN B O 1
ATOM 6787 N N . ALA B 1 438 ? 14.907 -0.955 -31.198 1.00 85.55 525 ALA B N 1
ATOM 6788 C CA . ALA B 1 438 ? 15.362 -0.660 -29.821 1.00 84.88 525 ALA B CA 1
ATOM 6789 C C . ALA B 1 438 ? 16.377 -1.581 -29.141 1.00 83.97 525 ALA B C 1
ATOM 6790 O O . ALA B 1 438 ? 16.686 -2.680 -29.608 1.00 82.07 525 ALA B O 1
ATOM 6792 N N . GLY B 1 439 ? 16.867 -1.099 -27.999 1.00 84.01 526 GLY B N 1
ATOM 6793 C CA . GLY B 1 439 ? 17.804 -1.826 -27.163 1.00 85.55 526 GLY B CA 1
ATOM 6794 C C . GLY B 1 439 ? 18.691 -0.890 -26.352 1.00 87.57 526 GLY B C 1
ATOM 6795 O O . GLY B 1 439 ? 18.496 -0.669 -25.146 1.00 89.76 526 GLY B O 1
ATOM 6796 N N . MET C 2 36 ? 38.609 -40.096 -26.138 1.00 79.38 36 MET C N 1
ATOM 6797 C CA . MET C 2 36 ? 38.143 -40.861 -27.325 1.00 79.42 36 MET C CA 1
ATOM 6798 C C . MET C 2 36 ? 36.770 -40.364 -27.806 1.00 78.71 36 MET C C 1
ATOM 6799 O O . MET C 2 36 ? 36.493 -40.290 -29.013 1.00 84.52 36 MET C O 1
ATOM 6804 N N . ASN C 2 37 ? 35.930 -39.953 -26.867 1.00 73.63 37 ASN C N 1
ATOM 6805 C CA . ASN C 2 37 ? 34.524 -39.768 -27.180 1.00 68.19 37 ASN C CA 1
ATOM 6806 C C . ASN C 2 37 ? 33.887 -38.616 -26.437 1.00 63.64 37 ASN C C 1
ATOM 6807 O O . ASN C 2 37 ? 33.204 -37.810 -27.053 1.00 67.36 37 ASN C O 1
ATOM 6812 N N . ARG C 2 38 ? 34.079 -38.564 -25.124 1.00 54.81 38 ARG C N 1
ATOM 6813 C CA . ARG C 2 38 ? 33.336 -37.626 -24.287 1.00 50.67 38 ARG C CA 1
ATOM 6814 C C . ARG C 2 38 ? 34.104 -36.921 -23.188 1.00 47.96 38 ARG C C 1
ATOM 6815 O O . ARG C 2 38 ? 34.604 -37.564 -22.289 1.00 46.32 38 ARG C O 1
ATOM 6823 N N . ARG C 2 39 ? 34.156 -35.596 -23.237 1.00 51.64 39 ARG C N 1
ATOM 6824 C CA . ARG C 2 39 ? 34.601 -34.791 -22.094 1.00 52.96 39 ARG C CA 1
ATOM 6825 C C . ARG C 2 39 ? 33.643 -34.954 -20.955 1.00 48.74 39 ARG C C 1
ATOM 6826 O O . ARG C 2 39 ? 32.505 -35.349 -21.166 1.00 49.00 39 ARG C O 1
ATOM 6834 N N . LYS C 2 40 ? 34.096 -34.634 -19.752 1.00 49.87 40 LYS C N 1
ATOM 6835 C CA . LYS C 2 40 ? 33.191 -34.666 -18.620 1.00 51.05 40 LYS C CA 1
ATOM 6836 C C . LYS C 2 40 ? 32.193 -33.509 -18.759 1.00 53.48 40 LYS C C 1
ATOM 6837 O O . LYS C 2 40 ? 32.445 -32.545 -19.483 1.00 50.89 40 LYS C O 1
ATOM 6843 N N . ILE C 2 41 ? 31.077 -33.617 -18.041 1.00 56.55 41 ILE C N 1
ATOM 6844 C CA . ILE C 2 41 ? 30.037 -32.596 -18.020 1.00 54.96 41 ILE C CA 1
ATOM 6845 C C . ILE C 2 41 ? 30.596 -31.236 -17.615 1.00 49.29 41 ILE C C 1
ATOM 6846 O O . ILE C 2 41 ? 30.175 -30.221 -18.152 1.00 52.07 41 ILE C O 1
ATOM 6851 N N . ALA C 2 42 ? 31.560 -31.209 -16.709 1.00 47.31 42 ALA C N 1
ATOM 6852 C CA . ALA C 2 42 ? 32.170 -29.964 -16.199 1.00 44.78 42 ALA C CA 1
ATOM 6853 C C . ALA C 2 42 ? 33.576 -30.273 -15.721 1.00 43.55 42 ALA C C 1
ATOM 6854 O O . ALA C 2 42 ? 33.786 -31.363 -15.213 1.00 35.17 42 ALA C O 1
ATOM 6856 N N . MET C 2 43 ? 34.538 -29.366 -15.878 1.00 48.87 43 MET C N 1
ATOM 6857 C CA . MET C 2 43 ? 35.902 -29.680 -15.428 1.00 50.38 43 MET C CA 1
ATOM 6858 C C . MET C 2 43 ? 35.653 -29.845 -13.988 1.00 54.62 43 MET C C 1
ATOM 6859 O O . MET C 2 43 ? 35.921 -30.892 -13.396 1.00 61.86 43 MET C O 1
ATOM 6864 N N . PRO C 2 44 ? 35.131 -28.768 -13.432 1.00 58.25 44 PRO C N 1
ATOM 6865 C CA . PRO C 2 44 ? 34.900 -28.794 -12.001 1.00 62.28 44 PRO C CA 1
ATOM 6866 C C . PRO C 2 44 ? 35.546 -30.114 -11.581 1.00 62.21 44 PRO C C 1
ATOM 6867 O O . PRO C 2 44 ? 36.699 -30.262 -11.974 1.00 63.52 44 PRO C O 1
ATOM 6871 N N . LYS C 2 45 ? 34.949 -31.097 -10.931 1.00 59.73 45 LYS C N 1
ATOM 6872 C CA . LYS C 2 45 ? 35.941 -31.853 -10.245 1.00 59.00 45 LYS C CA 1
ATOM 6873 C C . LYS C 2 45 ? 36.983 -30.702 -10.095 1.00 55.09 45 LYS C C 1
ATOM 6874 O O . LYS C 2 45 ? 37.992 -30.601 -10.813 1.00 58.32 45 LYS C O 1
ATOM 6880 N N . ARG C 2 46 ? 36.681 -29.752 -9.222 1.00 47.08 46 ARG C N 1
ATOM 6881 C CA . ARG C 2 46 ? 37.695 -28.825 -8.750 1.00 43.92 46 ARG C CA 1
ATOM 6882 C C . ARG C 2 46 ? 37.771 -29.138 -7.270 1.00 38.54 46 ARG C C 1
ATOM 6883 O O . ARG C 2 46 ? 36.772 -29.469 -6.655 1.00 36.56 46 ARG C O 1
ATOM 6891 N N . ARG C 2 47 ? 38.933 -28.984 -6.661 1.00 41.93 47 ARG C N 1
ATOM 6892 C CA . ARG C 2 47 ? 39.126 -29.325 -5.239 1.00 44.02 47 ARG C CA 1
ATOM 6893 C C . ARG C 2 47 ? 38.153 -28.684 -4.255 1.00 44.94 47 ARG C C 1
ATOM 6894 O O . ARG C 2 47 ? 37.687 -29.332 -3.325 1.00 40.05 47 ARG C O 1
ATOM 6902 N N . MET C 2 48 ? 37.881 -27.404 -4.472 1.00 48.45 48 MET C N 1
ATOM 6903 C CA . MET C 2 48 ? 37.068 -26.609 -3.561 1.00 50.65 48 MET C CA 1
ATOM 6904 C C . MET C 2 48 ? 35.563 -26.883 -3.675 1.00 49.21 48 MET C C 1
ATOM 6905 O O . MET C 2 48 ? 34.852 -26.828 -2.683 1.00 51.30 48 MET C O 1
ATOM 6910 N N . ALA C 2 49 ? 35.079 -27.232 -4.857 1.00 50.05 49 ALA C N 1
ATOM 6911 C CA . ALA C 2 49 ? 33.645 -27.455 -5.107 1.00 47.03 49 ALA C CA 1
ATOM 6912 C C . ALA C 2 49 ? 33.217 -28.939 -5.027 1.00 48.14 49 ALA C C 1
ATOM 6913 O O . ALA C 2 49 ? 32.126 -29.207 -4.539 1.00 48.90 49 ALA C O 1
ATOM 6915 N N . PHE C 2 50 ? 34.047 -29.902 -5.454 1.00 49.91 50 PHE C N 1
ATOM 6916 C CA . PHE C 2 50 ? 33.644 -31.321 -5.569 1.00 52.99 50 PHE C CA 1
ATOM 6917 C C . PHE C 2 50 ? 33.123 -31.930 -4.279 1.00 55.28 50 PHE C C 1
ATOM 6918 O O . PHE C 2 50 ? 33.765 -31.817 -3.244 1.00 56.11 50 PHE C O 1
ATOM 6926 N N . LYS C 2 51 ? 31.945 -32.539 -4.396 1.00 59.44 51 LYS C N 1
ATOM 6927 C CA . LYS C 2 51 ? 31.334 -33.400 -3.395 1.00 61.87 51 LYS C CA 1
ATOM 6928 C C . LYS C 2 51 ? 31.560 -32.891 -1.986 1.00 62.92 51 LYS C C 1
ATOM 6929 O O . LYS C 2 51 ? 32.525 -33.312 -1.339 1.00 65.09 51 LYS C O 1
ATOM 6935 N N . MET D 2 36 ? 5.217 3.857 -1.184 1.00 56.13 36 MET D N 1
ATOM 6936 C CA . MET D 2 36 ? 6.165 3.052 -0.404 1.00 47.10 36 MET D CA 1
ATOM 6937 C C . MET D 2 36 ? 6.078 1.706 -1.099 1.00 50.04 36 MET D C 1
ATOM 6938 O O . MET D 2 36 ? 5.702 0.705 -0.532 1.00 54.60 36 MET D O 1
ATOM 6943 N N . ASN D 2 37 ? 6.518 1.728 -2.352 1.00 52.91 37 ASN D N 1
ATOM 6944 C CA . ASN D 2 37 ? 6.096 0.852 -3.434 1.00 47.69 37 ASN D CA 1
ATOM 6945 C C . ASN D 2 37 ? 7.230 0.031 -4.074 1.00 42.29 37 ASN D C 1
ATOM 6946 O O . ASN D 2 37 ? 6.899 -0.953 -4.717 1.00 45.17 37 ASN D O 1
ATOM 6951 N N . ARG D 2 38 ? 8.521 0.372 -3.988 1.00 35.80 38 ARG D N 1
ATOM 6952 C CA . ARG D 2 38 ? 9.576 -0.486 -4.590 1.00 35.67 38 ARG D CA 1
ATOM 6953 C C . ARG D 2 38 ? 10.603 -1.175 -3.697 1.00 34.22 38 ARG D C 1
ATOM 6954 O O . ARG D 2 38 ? 11.472 -0.483 -3.188 1.00 37.12 38 ARG D O 1
ATOM 6962 N N . ARG D 2 39 ? 10.543 -2.493 -3.545 1.00 36.42 39 ARG D N 1
ATOM 6963 C CA . ARG D 2 39 ? 11.619 -3.319 -2.948 1.00 40.78 39 ARG D CA 1
ATOM 6964 C C . ARG D 2 39 ? 12.926 -3.202 -3.715 1.00 38.66 39 ARG D C 1
ATOM 6965 O O . ARG D 2 39 ? 12.920 -2.930 -4.906 1.00 42.34 39 ARG D O 1
ATOM 6973 N N . LYS D 2 40 ? 14.037 -3.456 -3.046 1.00 35.38 40 LYS D N 1
ATOM 6974 C CA . LYS D 2 40 ? 15.319 -3.356 -3.691 1.00 35.90 40 LYS D CA 1
ATOM 6975 C C . LYS D 2 40 ? 15.421 -4.446 -4.739 1.00 37.32 40 LYS D C 1
ATOM 6976 O O . LYS D 2 40 ? 14.659 -5.409 -4.707 1.00 35.96 40 LYS D O 1
ATOM 6982 N N . ILE D 2 41 ? 16.393 -4.317 -5.632 1.00 40.06 41 ILE D N 1
ATOM 6983 C CA . ILE D 2 41 ? 16.600 -5.330 -6.664 1.00 44.14 41 ILE D CA 1
ATOM 6984 C C . ILE D 2 41 ? 16.948 -6.682 -6.044 1.00 37.61 41 ILE D C 1
ATOM 6985 O O . ILE D 2 41 ? 16.548 -7.725 -6.561 1.00 34.92 41 ILE D O 1
ATOM 6990 N N . ALA D 2 42 ? 17.663 -6.666 -4.931 1.00 29.31 42 ALA D N 1
ATOM 6991 C CA . ALA D 2 42 ? 18.070 -7.909 -4.294 1.00 33.95 42 ALA D CA 1
ATOM 6992 C C . ALA D 2 42 ? 18.266 -7.637 -2.804 1.00 33.12 42 ALA D C 1
ATOM 6993 O O . ALA D 2 42 ? 18.601 -6.519 -2.508 1.00 25.35 42 ALA D O 1
ATOM 6995 N N . MET D 2 43 ? 17.998 -8.594 -1.908 1.00 36.25 43 MET D N 1
ATOM 6996 C CA . MET D 2 43 ? 18.090 -8.339 -0.482 1.00 38.37 43 MET D CA 1
ATOM 6997 C C . MET D 2 43 ? 19.512 -8.160 -0.491 1.00 40.88 43 MET D C 1
ATOM 6998 O O . MET D 2 43 ? 20.040 -7.072 -0.294 1.00 51.31 43 MET D O 1
ATOM 7003 N N . PRO D 2 44 ? 20.140 -9.282 -0.714 1.00 43.68 44 PRO D N 1
ATOM 7004 C CA . PRO D 2 44 ? 21.577 -9.154 -0.688 1.00 49.19 44 PRO D CA 1
ATOM 7005 C C . PRO D 2 44 ? 21.737 -7.750 -0.051 1.00 47.44 44 PRO D C 1
ATOM 7006 O O . PRO D 2 44 ? 21.025 -7.442 0.888 1.00 52.34 44 PRO D O 1
ATOM 7010 N N . LYS D 2 45 ? 22.533 -6.808 -0.491 1.00 43.42 45 LYS D N 1
ATOM 7011 C CA . LYS D 2 45 ? 22.991 -6.081 0.644 1.00 43.29 45 LYS D CA 1
ATOM 7012 C C . LYS D 2 45 ? 22.998 -7.317 1.601 1.00 37.58 45 LYS D C 1
ATOM 7013 O O . LYS D 2 45 ? 22.127 -7.528 2.441 1.00 34.92 45 LYS D O 1
ATOM 7019 N N . ARG D 2 46 ? 23.934 -8.229 1.386 1.00 34.46 46 ARG D N 1
ATOM 7020 C CA . ARG D 2 46 ? 24.275 -9.164 2.460 1.00 35.52 46 ARG D CA 1
ATOM 7021 C C . ARG D 2 46 ? 25.708 -8.846 2.856 1.00 35.49 46 ARG D C 1
ATOM 7022 O O . ARG D 2 46 ? 26.493 -8.504 1.979 1.00 35.23 46 ARG D O 1
ATOM 7030 N N . ARG D 2 47 ? 26.054 -8.922 4.142 1.00 39.44 47 ARG D N 1
ATOM 7031 C CA . ARG D 2 47 ? 27.405 -8.569 4.613 1.00 41.54 47 ARG D CA 1
ATOM 7032 C C . ARG D 2 47 ? 28.538 -9.241 3.832 1.00 42.86 47 ARG D C 1
ATOM 7033 O O . ARG D 2 47 ? 29.483 -8.599 3.392 1.00 44.29 47 ARG D O 1
ATOM 7041 N N . MET D 2 48 ? 28.403 -10.529 3.588 1.00 45.00 48 MET D N 1
ATOM 7042 C CA . MET D 2 48 ? 29.478 -11.283 2.953 1.00 49.12 48 MET D CA 1
ATOM 7043 C C . MET D 2 48 ? 29.606 -11.020 1.452 1.00 47.25 48 MET D C 1
ATOM 7044 O O . MET D 2 48 ? 30.693 -11.115 0.927 1.00 50.37 48 MET D O 1
ATOM 7049 N N . ALA D 2 49 ? 28.536 -10.642 0.767 1.00 48.89 49 ALA D N 1
ATOM 7050 C CA . ALA D 2 49 ? 28.562 -10.394 -0.682 1.00 47.71 49 ALA D CA 1
ATOM 7051 C C . ALA D 2 49 ? 28.718 -8.925 -1.094 1.00 46.80 49 ALA D C 1
ATOM 7052 O O . ALA D 2 49 ? 29.290 -8.691 -2.126 1.00 49.41 49 ALA D O 1
ATOM 7054 N N . PHE D 2 50 ? 28.265 -7.941 -0.325 1.00 50.26 50 PHE D N 1
ATOM 7055 C CA . PHE D 2 50 ? 28.252 -6.526 -0.732 1.00 54.19 50 PHE D CA 1
ATOM 7056 C C . PHE D 2 50 ? 29.617 -5.914 -0.986 1.00 57.45 50 PHE D C 1
ATOM 7057 O O . PHE D 2 50 ? 30.584 -6.277 -0.334 1.00 58.95 50 PHE D O 1
ATOM 7065 N N . LYS D 2 51 ? 29.666 -4.954 -1.904 1.00 62.19 51 LYS D N 1
ATOM 7066 C CA . LYS D 2 51 ? 30.858 -4.143 -2.130 1.00 66.25 51 LYS D CA 1
ATOM 7067 C C . LYS D 2 51 ? 31.935 -5.039 -2.777 1.00 66.74 51 LYS D C 1
ATOM 7068 O O . LYS D 2 51 ? 32.845 -4.594 -3.497 1.00 64.64 51 LYS D O 1
#

Solvent-accessible surface area: 37645 Å² total

Nearest PDB structures (foldseek):
  1un0-assembly2_D  TM=1.067E+00  e=4.807E-01  Saccharomyces cerevisiae
  1un0-assembly1_C  TM=9.901E-01  e=4.807E-01  Saccharomyces cerevisiae
  1un0-assembly1_C  TM=1.067E+00  e=4.807E-01  Saccharomyces cerevisiae
  1un0-assembly2_D  TM=9.901E-01  e=4.807E-01  Saccharomyces cerevisiae
  1un0-assembly1_A  TM=9.979E-01  e=4.229E-57  Saccharomyces cerevisiae

GO terms:
  GO:0061608 nuclear import signal receptor activity (F, IDA)
  GO:0005634 nucleus (C, IDA)
  GO:0005737 cytoplasm (C, IDA)
  GO:0044877 protein-containing complex binding (F, IDA)
  GO:0042564 NLS-dependent protein nuclear import complex (C, IDA)
  GO:0005634 nucleus (C, HDA)
  GO:0031144 proteasome localization (P, IMP)
  GO:0006607 NLS-bearing protein import into nucleus (P, IMP)
  GO:0006612 protein targeting to membrane (P, IMP)
  GO:0032991 protein-containing complex (C, IDA)
  GO:0005515 protein binding (F, IPI)
  GO:0005635 nuclear envelope (C, IDA)
  GO:0005829 cytosol (C, IDA)
  GO:0042564 NLS-dependent protein nuclear import complex (C, IMP)
  GO:0097718 disordered domain specific binding (F, IPI)
  GO:0061608 nuclear import signal receptor activity (F, IMP)
  GO:0006606 protein import into nucleus (P, IMP)

Secondary structure (P-SEA, 3-state):
ccaaaaaaaacccaaaaaaaaaaaaaaaacccccaaaaaaaaccaaaaaaaacccccaaaaaaaaaaaaaaaaccaaaaaaaaaacaaaaaaaaaccccaaaaaaaaaaaaaaaaccaaaaaaaaaacaaaaaaaacccccaaaaaaaaaaaaaaaccccccccccccccaaaaaaaaaacccaaaaaaaaaaaaaaacccaaaaaaaaaaaaaaaaaaacccccccccaaaaaaaaaaacccaaaaaaaaaacaaaaaaaaaacccaaaaaaaaaaaaaaaaccaaaaaaaaaacaaaaaaaaaccccaaaaaaaaaaaaaaaccccccaaaaaaaaaacaaaaaaaacccccaaaaaaaaaaaaaaaaaaaaaaaaccccccaaaaaaaaaaaaaaaaaccccccaaaaaaaaaaaaacccccbbbbcccccccccc/ccaaaaaaaacccaaaaaaaaaaaaaaaacccccaaaaaaaaccaaaaaaaacccccaaaaaaaaaaaaaaaaccaaaaaaaaaacaaaaaaaaaccccaaaaaaaaaaaaaaaaccaaaaaaaaaacaaaaaaaacccccaaaaaaaaaaaaaaaccccccccccccccaaaaaaaaaacccaaaaaaaaaaaaaaacccaaaaaaaaaaaaaaaaaaacccccccccaaaaaaaaaaacccaaaaaaaaaacaaaaaaaaaacccaaaaaaaaaaaaaaaaccaaaaaaaaaacaaaaaaaaaccccaaaaaaaaaaaaaaaccccccaaaaaaaaaacaaaaaaaacccccaaaaaaaaaaaaaaaaaaaaaaaaccccccaaaaaaaaaaaaaaaaaccccccaaaaaaaaaaaaacccccbbbbcccccccccc/cccccccccccccccc/cccccccccccccccc

Sequence (910 aa):
ELPQMTQQLNSDDMQEQLSATVKFRQILSREHRPPIDVVIQAGVVPRLVEFMRENQPEMLQLEAAWALTNIASGTSAQTKVVVDADAVPLFIQLLYTGSVEVKEQAIWALGNVAGDSTDYRDYVLQCNAMEPILGLFNSNKPSLIRTATWTLSNLCRGKKPQPDWSVVSQALPTLAKLIYSMDTETLVDACWAISYLSDGPQEAIQAVIDVRIPKRLVELLSHESTLVQTPALRAVGNIVTGNDLQTQVVINAGVLPALRLLLSSPKENIKKEACWTISNITAGNTEQIQAVIDANLIPPLVKLLEVAEDKTKKEACWAISNASSGGLQRPDIIRYLVSQGCIKPLCDLLEIADNRIIEVTLDALENILKMGEADKEARGLNINENADFIEKAGGMEKIFNCQQNENDKIYEKAYKIIETYFGEEEDAVDETMAPQNAGELPQMTQQLNSDDMQEQLSATVKFRQILSREHRPPIDVVIQAGVVPRLVEFMRENQPEMLQLEAAWALTNIASGTSAQTKVVVDADAVPLFIQLLYTGSVEVKEQAIWALGNVAGDSTDYRDYVLQCNAMEPILGLFNSNKPSLIRTATWTLSNLCRGKKPQPDWSVVSQALPTLAKLIYSMDTETLVDACWAISYLSDGPQEAIQAVIDVRIPKRLVELLSHESTLVQTPALRAVGNIVTGNDLQTQVVINAGVLPALRLLLSSPKENIKKEACWTISNITAGNTEQIQAVIDANLIPPLVKLLEVAEDKTKKEACWAISNASSGGLQRPDIIRYLVSQGCIKPLCDLLEIADNRIIEVTLDALENILKMGEADKEARGLNINENADFIEKAGGMEKIFNCQQNENDKIYEKAYKIIETYFGEEEDAVDETMAPQNAGMNRRKIAMPKRRMAFKMNRRKIAMPKRRMAFK

Radius of gyration: 34.33 Å; Cα contacts (8 Å, |Δi|>4): 1422; chains: 4; bounding box: 71×103×72 Å

Organism: Saccharomyces cerevisiae (strain ATCC 204508 / S288c) (NCBI:txid559292)

B-factor: mean 53.21, std 21.01, range [10.28, 122.63]

InterPro domains:
  IPR000225 Armadillo [PF00514] (120-160)
  IPR000225 Armadillo [PF00514] (163-201)
  IPR000225 Armadillo [PF00514] (205-244)
  IPR000225 Armadillo [PF00514] (248-286)
  IPR000225 Armadillo [PF00514] (289-327)
  IPR000225 Armadillo [PF00514] (330-370)
  IPR000225 Armadillo [PF00514] (372-411)
  IPR000225 Armadillo [PF00514] (418-456)
  IPR000225 Armadillo [PS50176] (130-173)
  IPR000225 Armadillo [PS50176] (341-375)
  IPR000225 Armadillo [SM00185] (119-160)
  IPR000225 Armadillo [SM00185] (162-202)
  IPR000225 Armadillo [SM00185] (204-244)
  IPR000225 Armadillo [SM00185] (247-286)
  IPR000225 Armadillo [SM00185] (288-328)
  IPR000225 Armadillo [SM00185] (330-370)
  IPR000225 Armadillo [SM00185] (372-412)
  IPR000225 Armadillo [SM00185] (417-457)
  IPR002652 Importin-alpha, importin-beta-binding domain [PF01749] (17-108)
  IPR002652 Importin-alpha, importin-beta-binding domain [PS51214] (1-65)